Protein AF-A0A6S4T276-F1 (afdb_monomer)

pLDDT: mean 79.28, std 24.18, range [23.73, 98.81]

Secondary structure (DSSP, 8-state):
--HHHHHHHHHHHTT-GGGEEEEEEETTEEEEEES-GGG--HHHHTTSTT---EEEETTEEEEE--TTHHHHHHHHHHHHH---B--HHHHHHHHHHTS-HHHHHHHHHHHHHTTTHHHHHHHHHHHHHHHHHHHHTSS-TTSHHHHHHHHHHHHHHHTHHHHHHHHHHHHTTS-HHHHHHHHHHTT-TTSB-GGGGGG---EEESSS-EEE-B--TT--HHHHHHHHHHHHHHHHHTTTS-HHHHHHHHHHHHHHHHHHHIIIIIHHHHHHHHHHHHHHHHHHHHHHHHHHTT-GGGGSS------PPPPPPPP------------------------------------------------------------------------------------------------------------------------SHHHHHHHHTTTS-GGGGS----HHHHHHHHHHHHHHHHHHHHT-TTS-SSS---SSEEEEEEEEEEEETTEEEEEEEEETT-SSS-S-EEEEEEESSSSSEEEPP--B-S-SGGGTT-EEEEEEEE-TTS-EEEEEEEEEE-TTS-EEEEEEEEEE-SSSSEEEEEEEEPPPTTEEEEEEEEEEEE-SSSEEEEEEEEETTS-EEEEEEEEEETTEEEEEEEEEETTSTT--S--SEEEEEEEEEETTEEEEEEEEESPPPBTTBS-SSB--EEEEEEE-SS-EEE---EES--SSS-EEEEEEE-TT--EEEEEES--SSSSGGG-THHHHTEE--BPPPEEEEEETTEEEEEE-GGGGGGB-S-EEEEEEGGG----B-SEEEEEEEEESSEEEEETTTEEEEEETEEEEEEEE-TTT--EEEEEEEE-S--EEEEEETTEEEEEEGGGTEEEEEE----SS-BEEEEESSTT-EEEEEEEEBP-----

Mean predicted aligned error: 20.27 Å

Organism: Aeromonas caviae (NCBI:txid648)

Foldseek 3Di:
DDLLVLLVVQQVQQVHLQQFAAWDDDQFKIKTQGNDNVSHNQVVLCVGPQWPGWDDDLRIIITTNHGLSRVSNVVSNCVVSVHDHDDPVVSNVVSPVPDDPVRNVVVLVCQLCVVLVVQLVVLQVLCVVLVVCVVVVVDPCPDPVNVVSPCSSQVSLLQVQLSSQLRLLVSLVHHSNLRSVLSCLLNPPQAQEQVCCVVPFAFDDDPNDGFTRHHQGNHNVLSNVLSNVLSVQLVVCVVVDDPVCNVPCSSVVSNVVSSCCSRVPSVVVVVVVVVVVVVVVVVVVVVVVVVVVPDDPPCVVDVPDDDDDDDDDDDDDDDDDDDDDDDDDDDDDDYDDDDDDDDDDDDDYDDDDDDDDDDDDDDDDDDDDDDDDDDDDDDDDDDDDDDDDDDDDDDDDDDDDDDDDDDDDDDDDDDDDDDDDDDDDDDDDDDDDDCPLVVVVVVVVVVPDPVLVPFFDAPVVVVVLLVVLLVVQQVLLVPDLLRWQFFFFDSFEEWAAWAAFEQAPQKTKIKTFGDSNFHDQWFTFIWIWIDNQLGFIAGAPGAGTQRDSQQSGYFAHEHWDLFPVRWIKTWTWRKAADSNGFIAIFTWIWTDPVPRYTHTPGGLDGDDPQFGRPKTYWYWDQPPQWIKIWIKTFGPVQWTFIWIWTGNHPNHIDTLGTADTDPPLPHHRFARIKAQWDWDDAPPWIKIWIKGADDDDDDQPPPERIFTWMWIAHDPPRHGNTHDTDGLAQAHFWDNKDWYADPVRWIKIKTWRDDPPDCQVVPPSSVSRTGTGIDAIWTWHDDPNAIFIDHDPSQVVQFDDKDKDWWAQQVDDWDFQQWKKKKKQWDAWFWKDKLNFWIWTDHQQKIKIWGQDSVPRDIDIHMDTAHRAMWIWTGHSFKIKIQGRNGRHIYIHGHHNDPRITMDTDGPDPPIIMIMIMTGGHRNDHD

Radius of gyration: 39.3 Å; Cα contacts (8 Å, |Δi|>4): 1744; chains: 1; bounding box: 124×94×125 Å

Sequence (927 aa):
MNISAIAQDLVPLLGGKENIVSAAHCATRLRLVLADDSKVNKAAIDKLEGVKGCFSNAGQIQVIFGTGLVNKVYAEFVTLTGTGTASKAELTDMATAKLNVAQRLARTLSNIFVPIIPAIVASGLLMGLLGMVRTYGWVNADSALFVMLDMFSSAAFIILPILIGFTAAREFGGNPYLGATLGGILTHPALTNAWGVAEGFKTMDFFGLDVAMIGYQGTVFPVLLAVWFMSHLEKQLRKRIPDALDLILTPFLTVIITGFVALLFIGPAGRVLGDGISFGLSALYEQAGRLAGGSGVWRDLFPYRHHRHPPQLPRHRGGAAGQPCHRRQLPAAHLGHGQRGPGWGLPRGLLQDPGREDQGHHGAGGHVLPAWHHRGGDLRGQPALHQALPGRSVRRGLRRRLRGGGQGRHDGGGPDRHPGHGHRPAHEPHPLRHRSGDRLWRRFRRLLPAQVQGGVMKESHLLNQVVRSLLAGQLKAAADPHRPRWHLAAPVGLLNDPNGFIEHDGRYHLFYQWNPLGCEHRNKGWGHVTSTDLLHWQHEPVALLPTEAYESHGCYSGSAVSDEQGRLTLIYTGNVKYPDGSRTAYQCLARADGAGGFAKLGPVLDLPAGYSGHVRDPKVWHDGRQWLMVLGARTLDDRGEVLLYRGDTLDAWTLVGPIAGSGRGGLGEFGYMWECPDLFPLGDRHVLISCPQGIAPQGEDYRNLYQCGWLAGDFDGEHFAHGAFHELDRGFEFYAPQTTQDSQGRRLLFGWLGLPEENEMSQPTLEHGWIHQMSCPRELFWQDEWLCQRPVAELGALKGEQTRFEGALDELPALAIDSAWLDLALCGEGRLGFGAVVELVWQPGRLVLRRQNWQSGEWEERSAPWLGGKITVLCDRSSLECFVDGGRQSLSTRYFPGENPVLSARCGGDGSKICLDHWPLATCLVQ

Nearest PDB structures (foldseek):
  6nu7-assembly1_A  TM=9.125E-01  e=1.718E-37  Lactobacillus gasseri 224-1
  3pij-assembly1_A  TM=9.075E-01  e=8.278E-38  Bifidobacterium longum
  6nun-assembly1_A  TM=8.950E-01  e=6.182E-38  Bifidobacterium adolescentis
  2qqw-assembly1_A  TM=8.353E-01  e=1.377E-29  Arabidopsis thaliana
  2qqu-assembly1_A  TM=8.265E-01  e=3.956E-28  Arabidopsis thaliana

Structure (mmCIF, N/CA/C/O backbone):
data_AF-A0A6S4T276-F1
#
_entry.id   AF-A0A6S4T276-F1
#
loop_
_atom_site.group_PDB
_atom_site.id
_atom_site.type_symbol
_atom_site.label_atom_id
_atom_site.label_alt_id
_atom_site.label_comp_id
_atom_site.label_asym_id
_atom_site.label_entity_id
_atom_site.label_seq_id
_atom_site.pdbx_PDB_ins_code
_atom_site.Cartn_x
_atom_site.Cartn_y
_atom_site.Cartn_z
_atom_site.occupancy
_atom_site.B_iso_or_equiv
_atom_site.auth_seq_id
_atom_site.auth_comp_id
_atom_site.auth_asym_id
_atom_site.auth_atom_id
_atom_site.pdbx_PDB_model_num
ATOM 1 N N . MET A 1 1 ? 12.044 31.330 -7.215 1.00 63.31 1 MET A N 1
ATOM 2 C CA . MET A 1 1 ? 13.347 30.642 -7.161 1.00 63.31 1 MET A CA 1
ATOM 3 C C . MET A 1 1 ? 14.364 31.195 -8.145 1.00 63.31 1 MET A C 1
ATOM 5 O O . MET A 1 1 ? 14.347 30.845 -9.321 1.00 63.31 1 MET A O 1
ATOM 9 N N . ASN A 1 2 ? 15.267 32.047 -7.657 1.00 83.94 2 ASN A N 1
ATOM 10 C CA . ASN A 1 2 ? 16.440 32.515 -8.401 1.00 83.94 2 ASN A CA 1
ATOM 11 C C . ASN A 1 2 ? 17.673 31.700 -7.965 1.00 83.94 2 ASN A C 1
ATOM 13 O O . ASN A 1 2 ? 18.136 31.836 -6.836 1.00 83.94 2 ASN A O 1
ATOM 17 N N . ILE A 1 3 ? 18.196 30.846 -8.852 1.00 87.50 3 ILE A N 1
ATOM 18 C CA . ILE A 1 3 ? 19.293 29.916 -8.522 1.00 87.50 3 ILE A CA 1
ATOM 19 C C . ILE A 1 3 ? 20.587 30.659 -8.160 1.00 87.50 3 ILE A C 1
ATOM 21 O O . ILE A 1 3 ? 21.274 30.260 -7.221 1.00 87.50 3 ILE A O 1
ATOM 25 N N . SER A 1 4 ? 20.907 31.741 -8.878 1.00 84.38 4 SER A N 1
ATOM 26 C CA . SER A 1 4 ? 22.142 32.492 -8.640 1.00 84.38 4 SER A CA 1
ATOM 27 C C . SER A 1 4 ? 22.080 33.236 -7.306 1.00 84.38 4 SER A C 1
ATOM 29 O O . SER A 1 4 ? 23.053 33.214 -6.562 1.00 84.38 4 SER A O 1
ATOM 31 N N . ALA A 1 5 ? 20.914 33.788 -6.938 1.00 85.75 5 ALA A N 1
ATOM 32 C CA . ALA A 1 5 ? 20.701 34.374 -5.610 1.00 85.75 5 ALA A CA 1
ATOM 33 C C . ALA A 1 5 ? 20.919 33.338 -4.492 1.00 85.75 5 ALA A C 1
ATOM 35 O O . ALA A 1 5 ? 21.744 33.562 -3.616 1.00 85.75 5 ALA A O 1
ATOM 36 N N . ILE A 1 6 ? 20.301 32.152 -4.586 1.00 88.69 6 ILE A N 1
ATOM 37 C CA . ILE A 1 6 ? 20.483 31.065 -3.601 1.00 88.69 6 ILE A CA 1
ATOM 38 C C . ILE A 1 6 ? 21.962 30.679 -3.444 1.00 88.69 6 ILE A C 1
ATOM 40 O O . ILE A 1 6 ? 22.428 30.436 -2.330 1.00 88.69 6 ILE A O 1
ATOM 44 N N . ALA A 1 7 ? 22.718 30.621 -4.544 1.00 86.62 7 ALA A N 1
ATOM 45 C CA . ALA A 1 7 ? 24.143 30.309 -4.502 1.00 86.62 7 ALA A CA 1
ATOM 46 C C . ALA A 1 7 ? 24.995 31.466 -3.935 1.00 86.62 7 ALA A C 1
ATOM 48 O O . ALA A 1 7 ? 25.989 31.202 -3.257 1.00 86.62 7 ALA A O 1
ATOM 49 N N . GLN A 1 8 ? 24.600 32.723 -4.167 1.00 88.69 8 GLN A N 1
ATOM 50 C CA . GLN A 1 8 ? 25.234 33.919 -3.600 1.00 88.69 8 GLN A CA 1
ATOM 51 C C . GLN A 1 8 ? 24.972 34.035 -2.090 1.00 88.69 8 GLN A C 1
ATOM 53 O O . GLN A 1 8 ? 25.924 34.211 -1.334 1.00 88.69 8 GLN A O 1
ATOM 58 N N . ASP A 1 9 ? 23.729 33.843 -1.641 1.00 91.00 9 ASP A N 1
ATOM 59 C CA . ASP A 1 9 ? 23.319 33.906 -0.229 1.00 91.00 9 ASP A CA 1
ATOM 60 C C . ASP A 1 9 ? 23.938 32.778 0.616 1.00 91.00 9 ASP A C 1
ATOM 62 O O . ASP A 1 9 ? 24.236 32.953 1.800 1.00 91.00 9 ASP A O 1
ATOM 66 N N . LEU A 1 10 ? 24.181 31.610 0.011 1.00 91.94 10 LEU A N 1
ATOM 67 C CA . LEU A 1 10 ? 24.767 30.459 0.696 1.00 91.94 10 LEU A CA 1
ATOM 68 C C . LEU A 1 10 ? 26.241 30.670 1.091 1.00 91.94 10 LEU A C 1
ATOM 70 O O . LEU A 1 10 ? 26.664 30.178 2.136 1.00 91.94 10 LEU A O 1
ATOM 74 N N . VAL A 1 11 ? 27.039 31.386 0.289 1.00 90.56 11 VAL A N 1
ATOM 75 C CA . VAL A 1 11 ? 28.492 31.527 0.526 1.00 90.56 11 VAL A CA 1
ATOM 76 C C . VAL A 1 11 ? 28.821 32.308 1.817 1.00 90.56 11 VAL A C 1
ATOM 78 O O . VAL A 1 11 ? 29.637 31.811 2.600 1.00 90.56 11 VAL A O 1
ATOM 81 N N . PRO A 1 12 ? 28.184 33.457 2.131 1.00 90.62 12 PRO A N 1
ATOM 82 C CA . PRO A 1 12 ? 28.327 34.120 3.429 1.00 90.62 12 PRO A CA 1
ATOM 83 C C . PRO A 1 12 ? 27.929 33.229 4.613 1.00 90.62 12 PRO A C 1
ATOM 85 O O . PRO A 1 12 ? 28.637 33.194 5.617 1.00 90.62 12 PRO A O 1
ATOM 88 N N . LEU A 1 13 ? 26.840 32.459 4.493 1.00 91.94 13 LEU A N 1
ATOM 89 C CA . LEU A 1 13 ? 26.338 31.598 5.576 1.00 91.94 13 LEU A CA 1
ATOM 90 C C . LEU A 1 13 ? 27.215 30.363 5.848 1.00 91.94 13 LEU A C 1
ATOM 92 O O . LEU A 1 13 ? 27.107 29.754 6.914 1.00 91.94 13 LEU A O 1
ATOM 96 N N . LEU A 1 14 ? 28.103 30.016 4.913 1.00 91.19 14 LEU A N 1
ATOM 97 C CA . LEU A 1 14 ? 29.167 29.023 5.083 1.00 91.19 14 LEU A CA 1
ATOM 98 C C . LEU A 1 14 ? 30.464 29.618 5.661 1.00 91.19 14 LEU A C 1
ATOM 100 O O . LEU A 1 14 ? 31.440 28.886 5.827 1.00 91.19 14 LEU A O 1
ATOM 104 N N . GLY A 1 15 ? 30.495 30.917 5.972 1.00 86.75 15 GLY A N 1
ATOM 105 C CA . GLY A 1 15 ? 31.664 31.593 6.534 1.00 86.75 15 GLY A CA 1
ATOM 106 C C . GLY A 1 15 ? 32.650 32.144 5.502 1.00 86.75 15 GLY A C 1
ATOM 107 O O . GLY A 1 15 ? 33.823 32.286 5.841 1.00 86.75 15 GLY A O 1
ATOM 108 N N . GLY A 1 16 ? 32.195 32.427 4.275 1.00 87.88 16 GLY A N 1
ATOM 109 C CA . GLY A 1 16 ? 32.997 33.040 3.211 1.00 87.88 16 GLY A CA 1
ATOM 110 C C . GLY A 1 16 ? 33.548 32.048 2.181 1.00 87.88 16 GLY A C 1
ATOM 111 O O . GLY A 1 16 ? 33.575 30.834 2.391 1.00 87.88 16 GLY A O 1
ATOM 112 N N . LYS A 1 17 ? 34.001 32.574 1.036 1.00 87.25 17 LYS A N 1
ATOM 113 C CA . LYS A 1 17 ? 34.535 31.793 -0.098 1.00 87.25 17 LYS A CA 1
ATOM 114 C C . LYS A 1 17 ? 35.817 31.054 0.293 1.00 87.25 17 LYS A C 1
ATOM 116 O O . LYS A 1 17 ? 35.993 29.881 -0.015 1.00 87.25 17 LYS A O 1
ATOM 121 N N . GLU A 1 18 ? 36.661 31.741 1.048 1.00 83.62 18 GLU A N 1
ATOM 122 C CA . GLU A 1 18 ? 37.891 31.279 1.681 1.00 83.62 18 GLU A CA 1
ATOM 123 C C . GLU A 1 18 ? 37.689 30.165 2.723 1.00 83.62 18 GLU A C 1
ATOM 125 O O . GLU A 1 18 ? 38.647 29.473 3.064 1.00 83.62 18 GLU A O 1
ATOM 130 N N . ASN A 1 19 ? 36.459 29.948 3.209 1.00 89.00 19 ASN A N 1
ATOM 131 C CA . ASN A 1 19 ? 36.148 28.837 4.108 1.00 89.00 19 ASN A CA 1
ATOM 132 C C . ASN A 1 19 ? 35.740 27.551 3.367 1.00 89.00 19 ASN A C 1
ATOM 134 O O . ASN A 1 19 ? 35.561 26.520 4.009 1.00 89.00 19 ASN A O 1
ATOM 138 N N . ILE A 1 20 ? 35.585 27.570 2.040 1.00 89.06 20 ILE A N 1
ATOM 139 C CA . ILE A 1 20 ? 35.085 26.431 1.258 1.00 89.06 20 ILE A CA 1
ATOM 140 C C . ILE A 1 20 ? 36.275 25.722 0.599 1.00 89.06 20 ILE A C 1
ATOM 142 O O . ILE A 1 20 ? 36.871 26.232 -0.343 1.00 89.06 20 ILE A O 1
ATOM 146 N N . VAL A 1 21 ? 36.630 24.530 1.091 1.00 82.69 21 VAL A N 1
ATOM 147 C CA . VAL A 1 21 ? 37.813 23.777 0.627 1.00 82.69 21 VAL A CA 1
ATOM 148 C C . VAL A 1 21 ? 37.491 22.939 -0.609 1.00 82.69 21 VAL A C 1
ATOM 150 O O . VAL A 1 21 ? 38.274 22.908 -1.556 1.00 82.69 21 VAL A O 1
ATOM 153 N N . SER A 1 22 ? 36.343 22.259 -0.628 1.00 82.88 22 SER A N 1
ATOM 154 C CA . SER A 1 22 ? 35.880 21.517 -1.806 1.00 82.88 22 SER A CA 1
ATOM 155 C C . SER A 1 22 ? 34.375 21.254 -1.773 1.00 82.88 22 SER A C 1
ATOM 157 O O . SER A 1 22 ? 33.749 21.201 -0.710 1.00 82.88 22 SER A O 1
ATOM 159 N N . ALA A 1 23 ? 33.787 21.102 -2.963 1.00 85.81 23 ALA A N 1
ATOM 160 C CA . ALA A 1 23 ? 32.353 20.919 -3.146 1.00 85.81 23 ALA A CA 1
ATOM 161 C C . ALA A 1 23 ? 32.047 19.859 -4.214 1.00 85.81 23 ALA A C 1
ATOM 163 O O . ALA A 1 23 ? 32.616 19.876 -5.306 1.00 85.81 23 ALA A O 1
ATOM 164 N N . ALA A 1 24 ? 31.067 19.000 -3.939 1.00 84.94 24 ALA A N 1
ATOM 165 C CA . ALA A 1 24 ? 30.387 18.185 -4.948 1.00 84.94 24 ALA A CA 1
ATOM 166 C C . ALA A 1 24 ? 28.904 18.052 -4.609 1.00 84.94 24 ALA A C 1
ATOM 168 O O . ALA A 1 24 ? 28.461 18.436 -3.529 1.00 84.94 24 ALA A O 1
ATOM 169 N N . HIS A 1 25 ? 28.128 17.448 -5.500 1.00 82.56 25 HIS A N 1
ATOM 170 C CA . HIS A 1 25 ? 26.738 17.109 -5.232 1.00 82.56 25 HIS A CA 1
ATOM 171 C C . HIS A 1 25 ? 26.484 15.608 -5.399 1.00 82.56 25 HIS A C 1
ATOM 173 O O . HIS A 1 25 ? 27.234 14.864 -6.029 1.00 82.56 25 HIS A O 1
ATOM 179 N N . CYS A 1 26 ? 25.394 15.152 -4.797 1.00 81.62 26 CYS A N 1
ATOM 180 C CA . CYS A 1 26 ? 24.694 13.935 -5.191 1.00 81.62 26 CYS A CA 1
ATOM 181 C C . CYS A 1 26 ? 23.237 14.297 -5.497 1.00 81.62 26 CYS A C 1
ATOM 183 O O . CYS A 1 26 ? 22.829 15.415 -5.197 1.00 81.62 26 CYS A O 1
ATOM 185 N N . ALA A 1 27 ? 22.452 13.348 -6.016 1.00 66.44 27 ALA A N 1
ATOM 186 C CA . ALA A 1 27 ? 21.114 13.566 -6.581 1.00 66.44 27 ALA A CA 1
ATOM 187 C C . ALA A 1 27 ? 20.147 14.482 -5.796 1.00 66.44 27 ALA A C 1
ATOM 189 O O . ALA A 1 27 ? 19.246 15.029 -6.412 1.00 66.44 27 ALA A O 1
ATOM 190 N N . THR A 1 28 ? 20.301 14.662 -4.477 1.00 81.12 28 THR A N 1
ATOM 191 C CA . THR A 1 28 ? 19.469 15.560 -3.650 1.00 81.12 28 THR A CA 1
ATOM 192 C C . THR A 1 28 ? 20.227 16.551 -2.755 1.00 81.12 28 THR A C 1
ATOM 194 O O . THR A 1 28 ? 19.581 17.342 -2.064 1.00 81.12 28 THR A O 1
ATOM 197 N N . ARG A 1 29 ? 21.569 16.507 -2.693 1.00 91.12 29 ARG A N 1
ATOM 198 C CA . ARG A 1 29 ? 22.356 17.250 -1.681 1.00 91.12 29 ARG A CA 1
ATOM 199 C C . ARG A 1 29 ? 23.673 17.799 -2.212 1.00 91.12 29 ARG A C 1
ATOM 201 O O . ARG A 1 29 ? 24.451 17.047 -2.804 1.00 91.12 29 ARG A O 1
ATOM 208 N N . LEU A 1 30 ? 23.932 19.067 -1.909 1.00 89.81 30 LEU A N 1
ATOM 209 C CA . LEU A 1 30 ? 25.244 19.696 -1.992 1.00 89.81 30 LEU A CA 1
ATOM 210 C C . LEU A 1 30 ? 26.077 19.211 -0.797 1.00 89.81 30 LEU A C 1
ATOM 212 O O . LEU A 1 30 ? 25.574 19.141 0.325 1.00 89.81 30 LEU A O 1
ATOM 216 N N . ARG A 1 31 ? 27.330 18.829 -1.040 1.00 90.19 31 ARG A N 1
ATOM 217 C CA . ARG A 1 31 ? 28.274 18.301 -0.049 1.00 90.19 31 ARG A CA 1
ATOM 218 C C . ARG A 1 31 ? 29.521 19.164 -0.049 1.00 90.19 31 ARG A C 1
ATOM 220 O O . ARG A 1 31 ? 30.139 19.345 -1.097 1.00 90.19 31 ARG A O 1
ATOM 227 N N . LEU A 1 32 ? 29.886 19.656 1.124 1.00 89.50 32 LEU A N 1
ATOM 228 C CA . LEU A 1 32 ? 30.936 20.645 1.304 1.00 89.50 32 LEU A CA 1
ATOM 229 C C . LEU A 1 32 ? 31.926 20.148 2.355 1.00 89.50 32 LEU A C 1
ATOM 231 O O . LEU A 1 32 ? 31.526 19.760 3.455 1.00 89.50 32 LEU A O 1
ATOM 235 N N . VAL A 1 33 ? 33.215 20.198 2.027 1.00 85.94 33 VAL A N 1
ATOM 236 C CA . VAL A 1 33 ? 34.280 20.223 3.032 1.00 85.94 33 VAL A CA 1
ATOM 237 C C . VAL A 1 33 ? 34.690 21.680 3.180 1.00 85.94 33 VAL A C 1
ATOM 239 O O . VAL A 1 33 ? 35.076 22.330 2.208 1.00 85.94 33 VAL A O 1
ATOM 242 N N . LEU A 1 34 ? 34.566 22.200 4.395 1.00 87.25 34 LEU A N 1
ATOM 243 C CA . LEU A 1 34 ? 34.964 23.561 4.744 1.00 87.25 34 LEU A CA 1
ATOM 244 C C . LEU A 1 34 ? 36.335 23.550 5.428 1.00 87.25 34 LEU A C 1
ATOM 246 O O . LEU A 1 34 ? 36.811 22.487 5.833 1.00 87.25 34 LEU A O 1
ATOM 250 N N . ALA A 1 35 ? 36.973 24.707 5.586 1.00 83.38 35 ALA A N 1
ATOM 251 C CA . ALA A 1 35 ? 38.181 24.838 6.397 1.00 83.38 35 ALA A CA 1
ATOM 252 C C . ALA A 1 35 ? 37.803 24.783 7.886 1.00 83.38 35 ALA A C 1
ATOM 254 O O . ALA A 1 35 ? 38.295 23.923 8.619 1.00 83.38 35 ALA A O 1
ATOM 255 N N . ASP A 1 36 ? 36.830 25.601 8.285 1.00 82.69 36 ASP A N 1
ATOM 256 C CA . ASP A 1 36 ? 36.315 25.741 9.645 1.00 82.69 36 ASP A CA 1
ATOM 257 C C . ASP A 1 36 ? 34.781 25.584 9.679 1.00 82.69 36 ASP A C 1
ATOM 259 O O . ASP A 1 36 ? 34.027 26.451 9.233 1.00 82.69 36 ASP A O 1
ATOM 263 N N . ASP A 1 37 ? 34.315 24.457 10.224 1.00 83.69 37 ASP A N 1
ATOM 264 C CA . ASP A 1 37 ? 32.895 24.118 10.371 1.00 83.69 37 ASP A CA 1
ATOM 265 C C . ASP A 1 37 ? 32.155 25.007 11.402 1.00 83.69 37 ASP A C 1
ATOM 267 O O . ASP A 1 37 ? 30.922 24.990 11.440 1.00 83.69 37 ASP A O 1
ATOM 271 N N . SER A 1 38 ? 32.866 25.775 12.245 1.00 82.44 38 SER A N 1
ATOM 272 C CA . SER A 1 38 ? 32.252 26.622 13.285 1.00 82.44 38 SER A CA 1
ATOM 273 C C . SER A 1 38 ? 31.614 27.902 12.737 1.00 82.44 38 SER A C 1
ATOM 275 O O . SER A 1 38 ? 30.682 28.432 13.338 1.00 82.44 38 SER A O 1
ATOM 277 N N . LYS A 1 39 ? 32.046 28.353 11.553 1.00 85.88 39 LYS A N 1
ATOM 278 C CA . LYS A 1 39 ? 31.539 29.560 10.873 1.00 85.88 39 LYS A CA 1
ATOM 279 C C . LYS A 1 39 ? 30.197 29.358 10.152 1.00 85.88 39 LYS A C 1
ATOM 281 O O . LYS A 1 39 ? 29.717 30.274 9.492 1.00 85.88 39 LYS A O 1
ATOM 286 N N . VAL A 1 40 ? 29.604 28.164 10.230 1.00 91.81 40 VAL A N 1
ATOM 287 C CA . VAL A 1 40 ? 28.421 27.776 9.444 1.00 91.81 40 VAL A CA 1
ATOM 288 C C . VAL A 1 40 ? 27.122 28.098 10.176 1.00 91.81 40 VAL A C 1
ATOM 290 O O . VAL A 1 40 ? 26.749 27.416 11.135 1.00 91.81 40 VAL A O 1
ATOM 293 N N . ASN A 1 41 ? 26.359 29.062 9.662 1.00 90.06 41 ASN A N 1
ATOM 294 C CA . ASN A 1 41 ? 25.047 29.413 10.204 1.00 90.06 41 ASN A CA 1
ATOM 295 C C . ASN A 1 41 ? 23.939 28.493 9.654 1.00 90.06 41 ASN A C 1
ATOM 297 O O . ASN A 1 41 ? 23.124 28.888 8.819 1.00 90.06 41 ASN A O 1
ATOM 301 N N . LYS A 1 42 ? 23.907 27.244 10.138 1.00 88.62 42 LYS A N 1
ATOM 302 C CA . LYS A 1 42 ? 22.954 26.199 9.702 1.00 88.62 42 LYS A CA 1
ATOM 303 C C . LYS A 1 42 ? 21.495 26.673 9.759 1.00 88.62 42 LYS A C 1
ATOM 305 O O . LYS A 1 42 ? 20.790 26.556 8.767 1.00 88.62 42 LYS A O 1
ATOM 310 N N . ALA A 1 43 ? 21.095 27.320 10.856 1.00 84.69 43 ALA A N 1
ATOM 311 C CA . ALA A 1 43 ? 19.730 27.808 11.073 1.00 84.69 43 ALA A CA 1
ATOM 312 C C . ALA A 1 43 ? 19.308 28.983 10.160 1.00 84.69 43 ALA A C 1
ATOM 314 O O . ALA A 1 43 ? 18.124 29.321 10.109 1.00 84.69 43 ALA A O 1
ATOM 315 N N . ALA A 1 44 ? 20.255 29.617 9.458 1.00 88.00 44 ALA A N 1
ATOM 316 C CA . ALA A 1 44 ? 19.972 30.537 8.358 1.00 88.00 44 ALA A CA 1
ATOM 317 C C . ALA A 1 44 ? 19.956 29.813 7.001 1.00 88.00 44 ALA A C 1
ATOM 319 O O . ALA A 1 44 ? 19.091 30.100 6.179 1.00 88.00 44 ALA A O 1
ATOM 320 N N . ILE A 1 45 ? 20.848 28.835 6.785 1.00 89.94 45 ILE A N 1
ATOM 321 C CA . ILE A 1 45 ? 20.854 27.994 5.573 1.00 89.94 45 ILE A CA 1
ATOM 322 C C . ILE A 1 45 ? 19.523 27.236 5.437 1.00 89.94 45 ILE A C 1
ATOM 324 O O . ILE A 1 45 ? 18.951 27.207 4.353 1.00 89.94 45 ILE A O 1
ATOM 328 N N . ASP A 1 46 ? 18.983 26.710 6.541 1.00 85.75 46 ASP A N 1
ATOM 329 C CA . ASP A 1 46 ? 17.672 26.041 6.608 1.00 85.75 46 ASP A CA 1
ATOM 330 C C . ASP A 1 46 ? 16.478 26.940 6.227 1.00 85.75 46 ASP A C 1
ATOM 332 O O . ASP A 1 46 ? 15.374 26.436 6.035 1.00 85.75 46 ASP A O 1
ATOM 336 N N . LYS A 1 47 ? 16.681 28.261 6.114 1.00 87.56 47 LYS A N 1
ATOM 337 C CA . LYS A 1 47 ? 15.651 29.250 5.748 1.00 87.56 47 LYS A CA 1
ATOM 338 C C . LYS A 1 47 ? 15.795 29.794 4.321 1.00 87.56 47 LYS A C 1
ATOM 340 O O . LYS A 1 47 ? 14.984 30.624 3.918 1.00 87.56 47 LYS A O 1
ATOM 345 N N . LEU A 1 48 ? 16.806 29.363 3.560 1.00 87.81 48 LEU A N 1
ATOM 346 C CA . LEU A 1 48 ? 16.978 29.773 2.161 1.00 87.81 48 LEU A CA 1
ATOM 347 C C . LEU A 1 48 ? 15.920 29.125 1.254 1.00 87.81 48 LEU A C 1
ATOM 349 O O . LEU A 1 48 ? 15.573 27.954 1.422 1.00 87.81 48 LEU A O 1
ATOM 353 N N . GLU A 1 49 ? 15.452 29.865 0.242 1.00 80.62 49 GLU A N 1
ATOM 354 C CA . GLU A 1 49 ? 14.465 29.371 -0.727 1.00 80.62 49 GLU A CA 1
ATOM 355 C C . GLU A 1 49 ? 14.967 28.073 -1.396 1.00 80.62 49 GLU A C 1
ATOM 357 O O . GLU A 1 49 ? 16.002 28.053 -2.058 1.00 80.62 49 GLU A O 1
ATOM 362 N N . GLY A 1 50 ? 14.237 26.967 -1.225 1.00 82.00 50 GLY A N 1
ATOM 363 C CA . GLY A 1 50 ? 14.584 25.671 -1.822 1.00 82.00 50 GLY A CA 1
ATOM 364 C C . GLY A 1 50 ? 15.552 24.792 -1.020 1.00 82.00 50 GLY A C 1
ATOM 365 O O . GLY A 1 50 ? 15.804 23.661 -1.444 1.00 82.00 50 GLY A O 1
ATOM 366 N N . VAL A 1 51 ? 16.053 25.235 0.139 1.00 89.38 51 VAL A N 1
ATOM 367 C CA . VAL A 1 51 ? 16.723 24.334 1.092 1.00 89.38 51 VAL A CA 1
ATOM 368 C C . VAL A 1 51 ? 15.677 23.494 1.834 1.00 89.38 51 VAL A C 1
ATOM 370 O O . VAL A 1 51 ? 14.648 23.992 2.276 1.00 89.38 51 VAL A O 1
ATOM 373 N N . LYS A 1 52 ? 15.946 22.191 1.970 1.00 84.69 52 LYS A N 1
ATOM 374 C CA . LYS A 1 52 ? 15.125 21.205 2.700 1.00 84.69 52 LYS A CA 1
ATOM 375 C C . LYS A 1 52 ? 15.852 20.609 3.920 1.00 84.69 52 LYS A C 1
ATOM 377 O O . LYS A 1 52 ? 15.539 19.497 4.338 1.00 84.69 52 LYS A O 1
ATOM 382 N N . GLY A 1 53 ? 16.869 21.304 4.432 1.00 85.56 53 GLY A N 1
ATOM 383 C CA . GLY A 1 53 ? 17.645 20.935 5.622 1.00 85.56 53 GLY A CA 1
ATOM 384 C C . GLY A 1 53 ? 19.169 20.962 5.421 1.00 85.56 53 GLY A C 1
ATOM 385 O O . GLY A 1 53 ? 19.676 20.607 4.354 1.00 85.56 53 GLY A O 1
ATOM 386 N N . CYS A 1 54 ? 19.909 21.336 6.465 1.00 88.44 54 CYS A N 1
ATOM 387 C CA . CYS A 1 54 ? 21.362 21.481 6.492 1.00 88.44 54 CYS A CA 1
ATOM 388 C C . CYS A 1 54 ? 21.970 20.820 7.743 1.00 88.44 54 CYS A C 1
ATOM 390 O O . CYS A 1 54 ? 21.745 21.244 8.874 1.00 88.44 54 CYS A O 1
ATOM 392 N N . PHE A 1 55 ? 22.820 19.805 7.559 1.00 84.88 55 PHE A N 1
ATOM 393 C CA . PHE A 1 55 ? 23.428 19.060 8.670 1.00 84.88 55 PHE A CA 1
ATOM 394 C C . PHE A 1 55 ? 24.921 18.778 8.446 1.00 84.88 55 PHE A C 1
ATOM 396 O O . PHE A 1 55 ? 25.411 18.794 7.318 1.00 84.88 55 PHE A O 1
ATOM 403 N N . SER A 1 56 ? 25.657 18.504 9.528 1.00 81.38 56 SER A N 1
ATOM 404 C CA . SER A 1 56 ? 27.043 18.010 9.457 1.00 81.38 56 SER A CA 1
ATOM 405 C C . SER A 1 56 ? 27.064 16.497 9.659 1.00 81.38 56 SER A C 1
ATOM 407 O O . SER A 1 56 ? 26.351 15.979 10.517 1.00 81.38 56 SER A O 1
ATOM 409 N N . ASN A 1 57 ? 27.873 15.780 8.881 1.00 74.19 57 ASN A N 1
ATOM 410 C CA . ASN A 1 57 ? 28.100 14.347 9.047 1.00 74.19 57 ASN A CA 1
ATOM 411 C C . ASN A 1 57 ? 29.542 13.993 8.655 1.00 74.19 57 ASN A C 1
ATOM 413 O O . ASN A 1 57 ? 29.980 14.309 7.550 1.00 74.19 57 ASN A O 1
ATOM 417 N N . ALA A 1 58 ? 30.267 13.332 9.563 1.00 67.69 58 ALA A N 1
ATOM 418 C CA . ALA A 1 58 ? 31.617 12.795 9.358 1.00 67.69 58 ALA A CA 1
ATOM 419 C C . ALA A 1 58 ? 32.660 13.786 8.784 1.00 67.69 58 ALA A C 1
ATOM 421 O O . ALA A 1 58 ? 33.566 13.365 8.068 1.00 67.69 58 ALA A O 1
ATOM 422 N N . GLY A 1 59 ? 32.549 15.083 9.099 1.00 69.69 59 GLY A N 1
ATOM 423 C CA . GLY A 1 59 ? 33.449 16.131 8.589 1.00 69.69 59 GLY A CA 1
ATOM 424 C C . GLY A 1 59 ? 33.037 16.742 7.241 1.00 69.69 59 GLY A C 1
ATOM 425 O O . GLY A 1 59 ? 33.872 17.341 6.568 1.00 69.69 59 GLY A O 1
ATOM 426 N N . GLN A 1 60 ? 31.774 16.573 6.831 1.00 81.81 60 GLN A N 1
ATOM 427 C CA . GLN A 1 60 ? 31.160 17.247 5.681 1.00 81.81 60 GLN A CA 1
ATOM 428 C C . GLN A 1 60 ? 29.886 17.983 6.112 1.00 81.81 60 GLN A C 1
ATOM 430 O O . GLN A 1 60 ? 29.047 17.405 6.809 1.00 81.81 60 GLN A O 1
ATOM 435 N N . ILE A 1 61 ? 29.685 19.206 5.621 1.00 90.00 61 ILE A N 1
ATOM 436 C CA . ILE A 1 61 ? 28.377 19.876 5.632 1.00 90.00 61 ILE A CA 1
ATOM 437 C C . ILE A 1 61 ? 27.567 19.371 4.431 1.00 90.00 61 ILE A C 1
ATOM 439 O O . ILE A 1 61 ? 28.083 19.273 3.316 1.00 90.00 61 ILE A O 1
ATOM 443 N N . GLN A 1 62 ? 26.298 19.027 4.650 1.00 90.81 62 GLN A N 1
ATOM 444 C CA . GLN A 1 62 ? 25.365 18.596 3.610 1.00 90.81 62 GLN A CA 1
ATOM 445 C C . GLN A 1 62 ? 24.127 19.492 3.619 1.00 90.81 62 GLN A C 1
ATOM 447 O O . GLN A 1 62 ? 23.377 19.493 4.594 1.00 90.81 62 GLN A O 1
ATOM 452 N N . VAL A 1 63 ? 23.903 20.206 2.514 1.00 92.56 63 VAL A N 1
ATOM 453 C CA . VAL A 1 63 ? 22.714 21.043 2.289 1.00 92.56 63 VAL A CA 1
ATOM 454 C C . VAL A 1 63 ? 21.796 20.320 1.308 1.00 92.56 63 VAL A C 1
ATOM 456 O O . VAL A 1 63 ? 22.211 19.947 0.206 1.00 92.56 63 VAL A O 1
ATOM 459 N N . ILE A 1 64 ? 20.558 20.060 1.718 1.00 92.38 64 ILE A N 1
ATOM 460 C CA . ILE A 1 64 ? 19.558 19.349 0.920 1.00 92.38 64 ILE A CA 1
ATOM 461 C C . ILE A 1 64 ? 18.826 20.366 0.042 1.00 92.38 64 ILE A C 1
ATOM 463 O O . ILE A 1 64 ? 18.168 21.255 0.563 1.00 92.38 64 ILE A O 1
ATOM 467 N N . PHE A 1 65 ? 18.886 20.193 -1.278 1.00 86.19 65 PHE A N 1
ATOM 468 C CA . PHE A 1 65 ? 18.102 20.980 -2.247 1.00 86.19 65 PHE A CA 1
ATOM 469 C C . PHE A 1 65 ? 17.049 20.128 -2.979 1.00 86.19 65 PHE A C 1
ATOM 471 O O . PHE A 1 65 ? 16.177 20.646 -3.668 1.00 86.19 65 PHE A O 1
ATOM 478 N N . GLY A 1 66 ? 17.104 18.799 -2.841 1.00 72.44 66 GLY A N 1
ATOM 479 C CA . GLY A 1 66 ? 16.245 17.886 -3.595 1.00 72.44 66 GLY A CA 1
ATOM 480 C C . GLY A 1 66 ? 16.726 17.647 -5.032 1.00 72.44 66 GLY A C 1
ATOM 481 O O . GLY A 1 66 ? 17.785 18.120 -5.450 1.00 72.44 66 GLY A O 1
ATOM 482 N N . THR A 1 67 ? 15.972 16.828 -5.767 1.00 73.81 67 THR A N 1
ATOM 483 C CA . THR A 1 67 ? 16.323 16.382 -7.123 1.00 73.81 67 THR A CA 1
ATOM 484 C C . THR A 1 67 ? 16.275 17.513 -8.142 1.00 73.81 67 THR A C 1
ATOM 486 O O . THR A 1 67 ? 15.347 18.315 -8.145 1.00 73.81 67 THR A O 1
ATOM 489 N N . GLY A 1 68 ? 17.278 17.572 -9.022 1.00 77.69 68 GLY A N 1
ATOM 490 C CA . GLY A 1 68 ? 17.391 18.577 -10.085 1.00 77.69 68 GLY A CA 1
ATOM 491 C C . GLY A 1 68 ? 17.892 19.941 -9.598 1.00 77.69 68 GLY A C 1
ATOM 492 O O . GLY A 1 68 ? 18.884 20.443 -10.129 1.00 77.69 68 GLY A O 1
ATOM 493 N N . LEU A 1 69 ? 17.272 20.518 -8.558 1.00 84.06 69 LEU A N 1
ATOM 494 C CA . LEU A 1 69 ? 17.656 21.830 -8.013 1.00 84.06 69 LEU A CA 1
ATOM 495 C C . LEU A 1 69 ? 19.126 21.861 -7.567 1.00 84.06 69 LEU A C 1
ATOM 497 O O . LEU A 1 69 ? 19.851 22.795 -7.903 1.00 84.06 69 LEU A O 1
ATOM 501 N N . VAL A 1 70 ? 19.586 20.801 -6.894 1.00 88.50 70 VAL A N 1
ATOM 502 C CA . VAL A 1 70 ? 20.975 20.678 -6.426 1.00 88.50 70 VAL A CA 1
ATOM 503 C C . VAL A 1 70 ? 22.012 20.816 -7.548 1.00 88.50 70 VAL A C 1
ATOM 505 O O . VAL A 1 70 ? 23.062 21.411 -7.326 1.00 88.50 70 VAL A O 1
ATOM 508 N N . ASN A 1 71 ? 21.721 20.327 -8.758 1.00 83.38 71 ASN A N 1
ATOM 509 C CA . ASN A 1 71 ? 22.647 20.401 -9.892 1.00 83.38 71 ASN A CA 1
ATOM 510 C C . ASN A 1 71 ? 22.798 21.855 -10.370 1.00 83.38 71 ASN A C 1
ATOM 512 O O . ASN A 1 71 ? 23.903 22.297 -10.678 1.00 83.38 71 ASN A O 1
ATOM 516 N N . LYS A 1 72 ? 21.682 22.599 -10.397 1.00 87.50 72 LYS A N 1
ATOM 517 C CA . LYS A 1 72 ? 21.633 24.011 -10.802 1.00 87.50 72 LYS A CA 1
ATOM 518 C C . LYS A 1 72 ? 22.347 24.893 -9.773 1.00 87.50 72 LYS A C 1
ATOM 520 O O . LYS A 1 72 ? 23.215 25.674 -10.145 1.00 87.50 72 LYS A O 1
ATOM 525 N N . VAL A 1 73 ? 22.050 24.699 -8.483 1.00 89.88 73 VAL A N 1
ATOM 526 C CA . VAL A 1 73 ? 22.733 25.411 -7.387 1.00 89.88 73 VAL A CA 1
ATOM 527 C C . VAL A 1 73 ? 24.228 25.081 -7.366 1.00 89.88 73 VAL A C 1
ATOM 529 O O . VAL A 1 73 ? 25.031 25.985 -7.186 1.00 89.88 73 VAL A O 1
ATOM 532 N N . TYR A 1 74 ? 24.631 23.826 -7.607 1.00 89.94 74 TYR A N 1
ATOM 533 C CA . TYR A 1 74 ? 26.049 23.452 -7.661 1.00 89.94 74 TYR A CA 1
ATOM 534 C C . TYR A 1 74 ? 26.820 24.159 -8.782 1.00 89.94 74 TYR A C 1
ATOM 536 O O . TYR A 1 74 ? 27.947 24.582 -8.545 1.00 89.94 74 TYR A O 1
ATOM 544 N N . ALA A 1 75 ? 26.232 24.300 -9.974 1.00 86.06 75 ALA A N 1
ATOM 545 C CA . ALA A 1 75 ? 26.880 24.978 -11.097 1.00 86.06 75 ALA A CA 1
ATOM 546 C C . ALA A 1 75 ? 27.154 26.462 -10.788 1.00 86.06 75 ALA A C 1
ATOM 548 O O . ALA A 1 75 ? 28.292 26.911 -10.910 1.00 86.06 75 ALA A O 1
ATOM 549 N N . GLU A 1 76 ? 26.144 27.192 -10.302 1.00 87.25 76 GLU A N 1
ATOM 550 C CA . GLU A 1 76 ? 26.302 28.581 -9.844 1.00 87.25 76 GLU A CA 1
ATOM 551 C C . GLU A 1 76 ? 27.307 28.680 -8.686 1.00 87.25 76 GLU A C 1
ATOM 553 O O . GLU A 1 76 ? 28.220 29.504 -8.712 1.00 87.25 76 GLU A O 1
ATOM 558 N N . PHE A 1 77 ? 27.187 27.799 -7.688 1.00 90.50 77 PHE A N 1
ATOM 559 C CA . PHE A 1 77 ? 28.040 27.790 -6.502 1.00 90.50 77 PHE A CA 1
ATOM 560 C C . PHE A 1 77 ? 29.513 27.556 -6.851 1.00 90.50 77 PHE A C 1
ATOM 562 O O . PHE A 1 77 ? 30.355 28.306 -6.374 1.00 90.50 77 PHE A O 1
ATOM 569 N N . VAL A 1 78 ? 29.834 26.594 -7.726 1.00 85.94 78 VAL A N 1
ATOM 570 C CA . VAL A 1 78 ? 31.207 26.364 -8.216 1.00 85.94 78 VAL A CA 1
ATOM 571 C C . VAL A 1 78 ? 31.735 27.569 -8.996 1.00 85.94 78 VAL A C 1
ATOM 573 O O . VAL A 1 78 ? 32.887 27.953 -8.797 1.00 85.94 78 VAL A O 1
ATOM 576 N N . THR A 1 79 ? 30.915 28.206 -9.838 1.00 84.94 79 THR A N 1
ATOM 577 C CA . THR A 1 79 ? 31.317 29.420 -10.571 1.00 84.94 79 THR A CA 1
ATOM 578 C C . THR A 1 79 ? 31.612 30.588 -9.615 1.00 84.94 79 THR A C 1
ATOM 580 O O . THR A 1 79 ? 32.605 31.294 -9.793 1.00 84.94 79 THR A O 1
ATOM 583 N N . LEU A 1 80 ? 30.817 30.760 -8.553 1.00 84.44 80 LEU A N 1
ATOM 584 C CA . LEU A 1 80 ? 31.021 31.793 -7.529 1.00 84.44 80 LEU A CA 1
ATOM 585 C C . LEU A 1 80 ? 32.235 31.499 -6.630 1.00 84.44 80 LEU A C 1
ATOM 587 O O . LEU A 1 80 ? 33.056 32.387 -6.374 1.00 84.44 80 LEU A O 1
ATOM 591 N N . THR A 1 81 ? 32.394 30.264 -6.147 1.00 82.44 81 THR A N 1
ATOM 592 C CA . THR A 1 81 ? 33.468 29.883 -5.209 1.00 82.44 81 THR A CA 1
ATOM 593 C C . THR A 1 81 ? 34.794 29.581 -5.897 1.00 82.44 81 THR A C 1
ATOM 595 O O . THR A 1 81 ? 35.837 29.693 -5.260 1.00 82.44 81 THR A O 1
ATOM 598 N N . GLY A 1 82 ? 34.797 29.232 -7.185 1.00 73.62 82 GLY A N 1
ATOM 599 C CA . GLY A 1 82 ? 35.991 28.784 -7.908 1.00 73.62 82 GLY A CA 1
ATOM 600 C C . GLY A 1 82 ? 36.580 27.467 -7.384 1.00 73.62 82 GLY A C 1
ATOM 601 O O . GLY A 1 82 ? 37.746 27.180 -7.646 1.00 73.62 82 GLY A O 1
ATOM 602 N N . THR A 1 83 ? 35.819 26.680 -6.613 1.00 68.50 83 THR A N 1
ATOM 603 C CA . THR A 1 83 ? 36.311 25.424 -6.028 1.00 68.50 83 THR A CA 1
ATOM 604 C C . THR A 1 83 ? 36.209 24.267 -7.021 1.00 68.50 83 THR A C 1
ATOM 606 O O . THR A 1 83 ? 35.176 24.047 -7.646 1.00 68.50 83 THR A O 1
ATOM 609 N N . GLY A 1 84 ? 37.299 23.509 -7.168 1.00 57.69 84 GLY A N 1
ATOM 610 C CA . GLY A 1 84 ? 37.382 22.406 -8.127 1.00 57.69 84 GLY A CA 1
ATOM 611 C C . GLY A 1 84 ? 36.389 21.272 -7.849 1.00 57.69 84 GLY A C 1
ATOM 612 O O . GLY A 1 84 ? 36.070 20.964 -6.697 1.00 57.69 84 GLY A O 1
ATOM 613 N N . THR A 1 85 ? 35.930 20.618 -8.918 1.00 56.91 85 THR A N 1
ATOM 614 C CA . THR A 1 85 ? 34.980 19.498 -8.879 1.00 56.91 85 THR A CA 1
ATOM 615 C C . THR A 1 85 ? 35.629 18.225 -8.320 1.00 56.91 85 THR A C 1
ATOM 617 O O . THR A 1 85 ? 36.108 17.379 -9.074 1.00 56.91 85 THR A O 1
ATOM 620 N N . ALA A 1 86 ? 35.658 18.086 -6.994 1.00 61.06 86 ALA A N 1
ATOM 621 C CA . ALA A 1 86 ? 36.185 16.899 -6.319 1.00 61.06 86 ALA A CA 1
ATOM 622 C C . ALA A 1 86 ? 35.233 15.694 -6.452 1.00 61.06 86 ALA A C 1
ATOM 624 O O . ALA A 1 86 ? 34.009 15.838 -6.385 1.00 61.06 86 ALA A O 1
ATOM 625 N N . SER A 1 87 ? 35.771 14.480 -6.586 1.00 55.84 87 SER A N 1
ATOM 626 C CA . SER A 1 87 ? 34.948 13.270 -6.596 1.00 55.84 87 SER A CA 1
ATOM 627 C C . SER A 1 87 ? 34.411 12.918 -5.203 1.00 55.84 87 SER A C 1
ATOM 629 O O . SER A 1 87 ? 34.930 13.309 -4.154 1.00 55.84 87 SER A O 1
ATOM 631 N N . LYS A 1 88 ? 33.365 12.085 -5.180 1.00 52.34 88 LYS A N 1
ATOM 632 C CA . LYS A 1 88 ? 32.761 11.558 -3.945 1.00 52.34 88 LYS A CA 1
ATOM 633 C C . LYS A 1 88 ? 33.736 10.709 -3.107 1.00 52.34 88 LYS A C 1
ATOM 635 O O . LYS A 1 88 ? 33.533 10.592 -1.898 1.00 52.34 88 LYS A O 1
ATOM 640 N N . ALA A 1 89 ? 34.763 10.121 -3.729 1.00 51.62 89 ALA A N 1
ATOM 641 C CA . ALA A 1 89 ? 35.818 9.387 -3.032 1.00 51.62 89 ALA A CA 1
ATOM 642 C C . ALA A 1 89 ? 36.780 10.361 -2.335 1.00 51.62 89 ALA A C 1
ATOM 644 O O . ALA A 1 89 ? 36.875 10.341 -1.111 1.00 51.62 89 ALA A O 1
ATOM 645 N N . GLU A 1 90 ? 37.362 11.300 -3.086 1.00 61.03 90 GLU A N 1
ATOM 646 C CA . GLU A 1 90 ? 38.306 12.303 -2.565 1.00 61.03 90 GLU A CA 1
ATOM 647 C C . GLU A 1 90 ? 37.689 13.134 -1.429 1.00 61.03 90 GLU A C 1
ATOM 649 O O . GLU A 1 90 ? 38.311 13.314 -0.387 1.00 61.03 90 GLU A O 1
ATOM 654 N N . LEU A 1 91 ? 36.421 13.548 -1.555 1.00 61.19 91 LEU A N 1
ATOM 655 C CA . LEU A 1 91 ? 35.683 14.213 -0.471 1.00 61.19 91 LEU A CA 1
ATOM 656 C C . LEU A 1 91 ? 35.545 13.359 0.796 1.00 61.19 91 LEU A C 1
ATOM 658 O O . LEU A 1 91 ? 35.493 13.896 1.904 1.00 61.19 91 LEU A O 1
ATOM 662 N N . THR A 1 92 ? 35.444 12.037 0.652 1.00 59.50 92 THR A N 1
ATOM 663 C CA . THR A 1 92 ? 35.361 11.111 1.790 1.00 59.50 92 THR A CA 1
ATOM 664 C C . THR A 1 92 ? 36.728 10.957 2.454 1.00 59.50 92 THR A C 1
ATOM 666 O O . THR A 1 92 ? 36.798 10.937 3.684 1.00 59.50 92 THR A O 1
ATOM 669 N N . ASP A 1 93 ? 37.814 10.934 1.683 1.00 65.06 93 ASP A N 1
ATOM 670 C CA . ASP A 1 93 ? 39.180 10.860 2.212 1.00 65.06 93 ASP A CA 1
ATOM 671 C C . ASP A 1 93 ? 39.606 12.179 2.877 1.00 65.06 93 ASP A C 1
ATOM 673 O O . ASP A 1 93 ? 40.094 12.161 4.008 1.00 65.06 93 ASP A O 1
ATOM 677 N N . MET A 1 94 ? 39.309 13.332 2.263 1.00 66.94 94 MET A N 1
ATOM 678 C CA . MET A 1 94 ? 39.534 14.665 2.846 1.00 66.94 94 MET A CA 1
ATOM 679 C C . MET A 1 94 ? 38.744 14.873 4.147 1.00 66.94 94 MET A C 1
ATOM 681 O O . MET A 1 94 ? 39.291 15.369 5.131 1.00 66.94 94 MET A O 1
ATOM 685 N N . ALA A 1 95 ? 37.481 14.437 4.203 1.00 59.81 95 ALA A N 1
ATOM 686 C CA . ALA A 1 95 ? 36.694 14.482 5.436 1.00 59.81 95 ALA A CA 1
ATOM 687 C C . ALA A 1 95 ? 37.234 13.507 6.503 1.00 59.81 95 ALA A C 1
ATOM 689 O O . ALA A 1 95 ? 37.315 13.843 7.684 1.00 59.81 95 ALA A O 1
ATOM 690 N N . THR A 1 96 ? 37.707 12.324 6.094 1.00 60.09 96 THR A N 1
ATOM 691 C CA . THR A 1 96 ? 38.378 11.370 6.997 1.00 60.09 96 THR A CA 1
ATOM 692 C C . THR A 1 96 ? 39.700 11.932 7.535 1.00 60.09 96 THR A C 1
ATOM 694 O O . THR A 1 96 ? 40.044 11.683 8.692 1.00 60.09 96 THR A O 1
ATOM 697 N N . ALA A 1 97 ? 40.407 12.752 6.751 1.00 62.12 97 ALA A N 1
ATOM 698 C CA . ALA A 1 97 ? 41.619 13.450 7.169 1.00 62.12 97 ALA A CA 1
ATOM 699 C C . ALA A 1 97 ? 41.375 14.524 8.249 1.00 62.12 97 ALA A C 1
ATOM 701 O O . ALA A 1 97 ? 42.315 14.832 8.983 1.00 62.12 97 ALA A O 1
ATOM 702 N N . LYS A 1 98 ? 40.137 15.019 8.417 1.00 63.00 98 LYS A N 1
ATOM 703 C CA . LYS A 1 98 ? 39.736 15.920 9.517 1.00 63.00 98 LYS A CA 1
ATOM 704 C C . LYS A 1 98 ? 39.378 15.212 10.835 1.00 63.00 98 LYS A C 1
ATOM 706 O O . LYS A 1 98 ? 39.286 15.874 11.862 1.00 63.00 98 LYS A O 1
ATOM 711 N N . LEU A 1 99 ? 39.174 13.891 10.845 1.00 66.38 99 LEU A N 1
ATOM 712 C CA . LEU A 1 99 ? 38.801 13.159 12.065 1.00 66.38 99 LEU A CA 1
ATOM 713 C C . LEU A 1 99 ? 40.002 12.971 13.007 1.00 66.38 99 LEU A C 1
ATOM 715 O O . LEU A 1 99 ? 41.100 12.627 12.559 1.00 66.38 99 LEU A O 1
ATOM 719 N N . ASN A 1 100 ? 39.784 13.098 14.318 1.00 73.62 100 ASN A N 1
ATOM 720 C CA . ASN A 1 100 ? 40.806 12.812 15.332 1.00 73.62 100 ASN A CA 1
ATOM 721 C C . ASN A 1 100 ? 41.126 11.306 15.400 1.00 73.62 100 ASN A C 1
ATOM 723 O O . ASN A 1 100 ? 40.293 10.467 15.055 1.00 73.62 100 ASN A O 1
ATOM 727 N N . VAL A 1 101 ? 42.321 10.938 15.879 1.00 69.25 101 VAL A N 1
ATOM 728 C CA . VAL A 1 101 ? 42.816 9.540 15.875 1.00 69.25 101 VAL A CA 1
ATOM 729 C C . VAL A 1 101 ? 41.829 8.565 16.535 1.00 69.25 101 VAL A C 1
ATOM 731 O O . VAL A 1 101 ? 41.502 7.534 15.950 1.00 69.25 101 VAL A O 1
ATOM 734 N N . ALA A 1 102 ? 41.272 8.925 17.696 1.00 63.12 102 ALA A N 1
ATOM 735 C CA . ALA A 1 102 ? 40.259 8.121 18.385 1.00 63.12 102 ALA A CA 1
ATOM 736 C C . ALA A 1 102 ? 38.954 7.962 17.575 1.00 63.12 102 ALA A C 1
ATOM 738 O O . ALA A 1 102 ? 38.363 6.885 17.565 1.00 63.12 102 ALA A O 1
ATOM 739 N N . GLN A 1 103 ? 38.528 8.998 16.842 1.00 68.06 103 GLN A N 1
ATOM 740 C CA . GLN A 1 103 ? 37.338 8.949 15.981 1.00 68.06 103 GLN A CA 1
ATOM 741 C C . GLN A 1 103 ? 37.569 8.072 14.742 1.00 68.06 103 GLN A C 1
ATOM 743 O O . GLN A 1 103 ? 36.661 7.349 14.332 1.00 68.06 103 GLN A O 1
ATOM 748 N N . ARG A 1 104 ? 38.783 8.085 14.165 1.00 70.81 104 ARG A N 1
ATOM 749 C CA . ARG A 1 104 ? 39.156 7.160 13.079 1.00 70.81 104 ARG A CA 1
ATOM 750 C C . ARG A 1 104 ? 39.128 5.716 13.568 1.00 70.81 104 ARG A C 1
ATOM 752 O O . ARG A 1 104 ? 38.470 4.897 12.940 1.00 70.81 104 ARG A O 1
ATOM 759 N N . LEU A 1 105 ? 39.747 5.430 14.716 1.00 72.56 105 LEU A N 1
ATOM 760 C CA . LEU A 1 105 ? 39.746 4.094 15.319 1.00 72.56 105 LEU A CA 1
ATOM 761 C C . LEU A 1 105 ? 38.319 3.601 15.619 1.00 72.56 105 LEU A C 1
ATOM 763 O O . LEU A 1 105 ? 37.966 2.487 15.237 1.00 72.56 105 LEU A O 1
ATOM 767 N N . ALA A 1 106 ? 37.477 4.441 16.229 1.00 71.69 106 ALA A N 1
ATOM 768 C CA . ALA A 1 106 ? 36.077 4.114 16.501 1.00 71.69 106 ALA A CA 1
ATOM 769 C C . ALA A 1 106 ? 35.274 3.835 15.216 1.00 71.69 106 ALA A C 1
ATOM 771 O O . ALA A 1 106 ? 34.499 2.879 15.169 1.00 71.69 106 ALA A O 1
ATOM 772 N N . ARG A 1 107 ? 35.490 4.618 14.147 1.00 75.62 107 ARG A N 1
ATOM 773 C CA . ARG A 1 107 ? 34.866 4.390 12.832 1.00 75.62 107 ARG A CA 1
ATOM 774 C C . ARG A 1 107 ? 35.334 3.081 12.191 1.00 75.62 107 ARG A C 1
ATOM 776 O O . ARG A 1 107 ? 34.489 2.325 11.726 1.00 75.62 107 ARG A O 1
ATOM 783 N N . THR A 1 108 ? 36.634 2.790 12.215 1.00 79.88 108 THR A N 1
ATOM 784 C CA . THR A 1 108 ? 37.209 1.531 11.710 1.00 79.88 108 THR A CA 1
ATOM 785 C C . THR A 1 108 ? 36.616 0.323 12.436 1.00 79.88 108 THR A C 1
ATOM 787 O O . THR A 1 108 ? 36.147 -0.611 11.792 1.00 79.88 108 THR A O 1
ATOM 790 N N . LEU A 1 109 ? 36.549 0.355 13.772 1.00 80.56 109 LEU A N 1
ATOM 791 C CA . LEU A 1 109 ? 35.912 -0.709 14.555 1.00 80.56 109 LEU A CA 1
ATOM 792 C C . LEU A 1 109 ? 34.417 -0.841 14.216 1.00 80.56 109 LEU A C 1
ATOM 794 O O . LEU A 1 109 ? 33.947 -1.948 13.963 1.00 80.56 109 LEU A O 1
ATOM 798 N N . SER A 1 110 ? 33.682 0.272 14.127 1.00 80.12 110 SER A N 1
ATOM 799 C CA . SER A 1 110 ? 32.261 0.275 13.751 1.00 80.12 110 SER A CA 1
ATOM 800 C C . SER A 1 110 ? 32.016 -0.358 12.371 1.00 80.12 110 SER A C 1
ATOM 802 O O . SER A 1 110 ? 31.196 -1.267 12.247 1.00 80.12 110 SER A O 1
ATOM 804 N N . ASN A 1 111 ? 32.795 0.020 11.351 1.00 83.38 111 ASN A N 1
ATOM 805 C CA . ASN A 1 111 ? 32.707 -0.539 9.995 1.00 83.38 111 ASN A CA 1
ATOM 806 C C . ASN A 1 111 ? 32.936 -2.065 9.945 1.00 83.38 111 ASN A C 1
ATOM 808 O O . ASN A 1 111 ? 32.345 -2.757 9.109 1.00 83.38 111 ASN A O 1
ATOM 812 N N . ILE A 1 112 ? 33.789 -2.585 10.835 1.00 88.94 112 ILE A N 1
ATOM 813 C CA . ILE A 1 112 ? 34.110 -4.014 10.954 1.00 88.94 112 ILE A CA 1
ATOM 814 C C . ILE A 1 112 ? 32.997 -4.774 11.686 1.00 88.94 112 ILE A C 1
ATOM 816 O O . ILE A 1 112 ? 32.616 -5.859 11.240 1.00 88.94 112 ILE A O 1
ATOM 820 N N . PHE A 1 113 ? 32.467 -4.212 12.780 1.00 85.00 113 PHE A N 1
ATOM 821 C CA . PHE A 1 113 ? 31.483 -4.865 13.651 1.00 85.00 113 PHE A CA 1
ATOM 822 C C . PHE A 1 113 ? 30.035 -4.766 13.162 1.00 85.00 113 PHE A C 1
ATOM 824 O O . PHE A 1 113 ? 29.310 -5.754 13.259 1.00 85.00 113 PHE A O 1
ATOM 831 N N . VAL A 1 114 ? 29.588 -3.616 12.641 1.00 82.44 114 VAL A N 1
ATOM 832 C CA . VAL A 1 114 ? 28.176 -3.376 12.265 1.00 82.44 114 VAL A CA 1
ATOM 833 C C . VAL A 1 114 ? 27.588 -4.454 11.334 1.00 82.44 114 VAL A C 1
ATOM 835 O O . VAL A 1 114 ? 26.455 -4.868 11.577 1.00 82.44 114 VAL A O 1
ATOM 838 N N . PRO A 1 115 ? 28.315 -4.995 10.330 1.00 83.12 115 PRO A N 1
ATOM 839 C CA . PRO A 1 115 ? 27.819 -6.109 9.513 1.00 83.12 115 PRO A CA 1
ATOM 840 C C . PRO A 1 115 ? 27.604 -7.432 10.271 1.00 83.12 115 PRO A C 1
ATOM 842 O O . PRO A 1 115 ? 26.914 -8.308 9.760 1.00 83.12 115 PRO A O 1
ATOM 845 N N . ILE A 1 116 ? 28.213 -7.593 11.450 1.00 88.25 116 ILE A N 1
ATOM 846 C CA . ILE A 1 116 ? 28.268 -8.838 12.237 1.00 88.25 116 ILE A CA 1
ATOM 847 C C . ILE A 1 116 ? 27.278 -8.808 13.417 1.00 88.25 116 ILE A C 1
ATOM 849 O O . ILE A 1 116 ? 26.801 -9.863 13.838 1.00 88.25 116 ILE A O 1
ATOM 853 N N . ILE A 1 117 ? 26.918 -7.614 13.918 1.00 87.00 117 ILE A N 1
ATOM 854 C CA . ILE A 1 117 ? 26.014 -7.416 15.071 1.00 87.00 117 ILE A CA 1
ATOM 855 C C . ILE A 1 117 ? 24.768 -8.326 15.038 1.00 87.00 117 ILE A C 1
ATOM 857 O O . ILE A 1 117 ? 24.536 -8.989 16.048 1.00 87.00 117 ILE A O 1
ATOM 861 N N . PRO A 1 118 ? 23.991 -8.447 13.936 1.00 83.69 118 PRO A N 1
ATOM 862 C CA . PRO A 1 118 ? 22.763 -9.250 13.945 1.00 83.69 118 PRO A CA 1
ATOM 863 C C . PRO A 1 118 ? 22.990 -10.731 14.283 1.00 83.69 118 PRO A C 1
ATOM 865 O O . PRO A 1 118 ? 22.203 -11.317 15.022 1.00 83.69 118 PRO A O 1
ATOM 868 N N . ALA A 1 119 ? 24.086 -11.322 13.794 1.00 86.19 119 ALA A N 1
ATOM 869 C CA . ALA A 1 119 ? 24.425 -12.717 14.068 1.00 86.19 119 ALA A CA 1
ATOM 870 C C . ALA A 1 119 ? 24.854 -12.918 15.531 1.00 86.19 119 ALA A C 1
ATOM 872 O O . ALA A 1 119 ? 24.419 -13.867 16.175 1.00 86.19 119 ALA A O 1
ATOM 873 N N . ILE A 1 120 ? 25.654 -11.992 16.076 1.00 87.94 120 ILE A N 1
ATOM 874 C CA . ILE A 1 120 ? 26.101 -12.033 17.478 1.00 87.94 120 ILE A CA 1
ATOM 875 C C . ILE A 1 120 ? 24.916 -11.840 18.434 1.00 87.94 120 ILE A C 1
ATOM 877 O O . ILE A 1 120 ? 24.825 -12.544 19.435 1.00 87.94 120 ILE A O 1
ATOM 881 N N . VAL A 1 121 ? 24.001 -10.913 18.131 1.00 87.81 121 VAL A N 1
ATOM 882 C CA . VAL A 1 121 ? 22.829 -10.621 18.974 1.00 87.81 121 VAL A CA 1
ATOM 883 C C . VAL A 1 121 ? 21.868 -11.808 19.012 1.00 87.81 121 VAL A C 1
ATOM 885 O O . VAL A 1 121 ? 21.500 -12.238 20.103 1.00 87.81 121 VAL A O 1
ATOM 888 N N . ALA A 1 122 ? 21.512 -12.387 17.860 1.00 86.31 122 ALA A N 1
ATOM 889 C CA . ALA A 1 122 ? 20.634 -13.559 17.811 1.00 86.31 122 ALA A CA 1
ATOM 890 C C . ALA A 1 122 ? 21.227 -14.754 18.584 1.00 86.31 122 ALA A C 1
ATOM 892 O O . ALA A 1 122 ? 20.553 -15.362 19.416 1.00 86.31 122 ALA A O 1
ATOM 893 N N . SER A 1 123 ? 22.515 -15.040 18.366 1.00 90.50 123 SER A N 1
ATOM 894 C CA . SER A 1 123 ? 23.243 -16.096 19.071 1.00 90.50 123 SER A CA 1
ATOM 895 C C . SER A 1 123 ? 23.367 -15.836 20.575 1.00 90.50 123 SER A C 1
ATOM 897 O O . SER A 1 123 ? 23.111 -16.735 21.372 1.00 90.50 123 SER A O 1
ATOM 899 N N . GLY A 1 124 ? 23.708 -14.610 20.985 1.00 88.25 124 GLY A N 1
ATOM 900 C CA . GLY A 1 124 ? 23.889 -14.237 22.391 1.00 88.25 124 GLY A CA 1
ATOM 901 C C . GLY A 1 124 ? 22.593 -14.256 23.202 1.00 88.25 124 GLY A C 1
ATOM 902 O O . GLY A 1 124 ? 22.591 -14.750 24.329 1.00 88.25 124 GLY A O 1
ATOM 903 N N . LEU A 1 125 ? 21.481 -13.791 22.621 1.00 90.88 125 LEU A N 1
ATOM 904 C CA . LEU A 1 125 ? 20.158 -13.869 23.249 1.00 90.88 125 LEU A CA 1
ATOM 905 C C . LEU A 1 125 ? 19.713 -15.326 23.436 1.00 90.88 125 LEU A C 1
ATOM 907 O O . LEU A 1 125 ? 19.253 -15.689 24.519 1.00 90.88 125 LEU A O 1
ATOM 911 N N . LEU A 1 126 ? 19.909 -16.179 22.422 1.00 90.94 126 LEU A N 1
ATOM 912 C CA . LEU A 1 12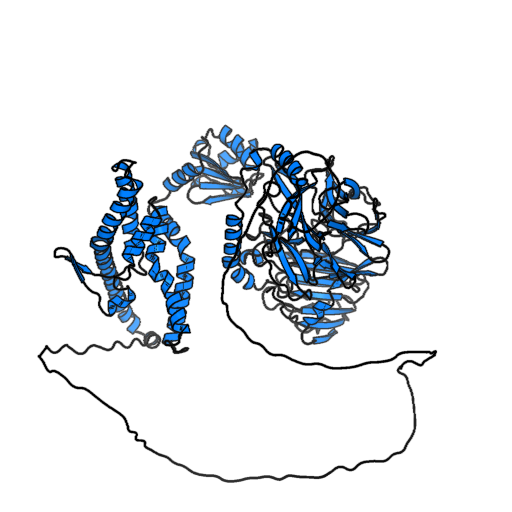6 ? 19.591 -17.605 22.527 1.00 90.94 126 LEU A CA 1
ATOM 913 C C . LEU A 1 126 ? 20.483 -18.312 23.562 1.00 90.94 126 LEU A C 1
ATOM 915 O O . LEU A 1 126 ? 19.979 -19.084 24.373 1.00 90.94 126 LEU A O 1
ATOM 919 N N . MET A 1 127 ? 21.784 -18.007 23.593 1.00 90.06 127 MET A N 1
ATOM 920 C CA . MET A 1 127 ? 22.730 -18.584 24.557 1.00 90.06 127 MET A CA 1
ATOM 921 C C . MET A 1 127 ? 22.384 -18.175 26.000 1.00 90.06 127 MET A C 1
ATOM 923 O O . MET A 1 127 ? 22.444 -19.000 26.910 1.00 90.06 127 MET A O 1
ATOM 927 N N . GLY A 1 128 ? 21.940 -16.928 26.210 1.00 86.56 128 GLY A N 1
ATOM 928 C CA . GLY A 1 128 ? 21.418 -16.458 27.497 1.00 86.56 128 GLY A CA 1
ATOM 929 C C . GLY A 1 128 ? 20.128 -17.172 27.921 1.00 86.56 128 GLY A C 1
ATOM 930 O O . GLY A 1 128 ? 20.021 -17.623 29.062 1.00 86.56 128 GLY A O 1
ATOM 931 N N . LEU A 1 129 ? 19.175 -17.344 26.997 1.00 90.00 129 LEU A N 1
ATOM 932 C CA . LEU A 1 129 ? 17.930 -18.081 27.247 1.00 90.00 129 LEU A CA 1
ATOM 933 C C . LEU A 1 129 ? 18.197 -19.546 27.627 1.00 90.00 129 LEU A C 1
ATOM 935 O O . LEU A 1 129 ? 17.650 -20.033 28.615 1.00 90.00 129 LEU A O 1
ATOM 939 N N . LEU A 1 130 ? 19.071 -20.236 26.892 1.00 88.94 130 LEU A N 1
ATOM 940 C CA . LEU A 1 130 ? 19.459 -21.618 27.190 1.00 88.94 130 LEU A CA 1
ATOM 941 C C . LEU A 1 130 ? 20.222 -21.728 28.516 1.00 88.94 130 LEU A C 1
ATOM 943 O O . LEU A 1 130 ? 20.004 -22.679 29.268 1.00 88.94 130 LEU A O 1
ATOM 947 N N . GLY A 1 131 ? 21.039 -20.725 28.851 1.00 86.75 131 GLY A N 1
ATOM 948 C CA . GLY A 1 131 ? 21.657 -20.586 30.170 1.00 86.75 131 GLY A CA 1
ATOM 949 C C . GLY A 1 131 ? 20.623 -20.537 31.300 1.00 86.75 131 GLY A C 1
ATOM 950 O O . GLY A 1 131 ? 20.764 -21.266 32.284 1.00 86.75 131 GLY A O 1
ATOM 951 N N . MET A 1 132 ? 19.543 -19.761 31.144 1.00 86.00 132 MET A N 1
ATOM 952 C CA . MET A 1 132 ? 18.437 -19.730 32.113 1.00 86.00 132 MET A CA 1
ATOM 953 C C . MET A 1 132 ? 17.684 -21.066 32.174 1.00 86.00 132 MET A C 1
ATOM 955 O O . MET A 1 132 ? 17.516 -21.612 33.263 1.00 86.00 132 MET A O 1
ATOM 959 N N . VAL A 1 133 ? 17.304 -21.639 31.024 1.00 86.69 133 VAL A N 1
ATOM 960 C CA . VAL A 1 133 ? 16.619 -22.947 30.935 1.00 86.69 133 VAL A CA 1
ATOM 961 C C . VAL A 1 133 ? 17.412 -24.042 31.656 1.00 86.69 133 VAL A C 1
ATOM 963 O O . VAL A 1 133 ? 16.832 -24.827 32.406 1.00 86.69 133 VAL A O 1
ATOM 966 N N . ARG A 1 134 ? 18.741 -24.063 31.479 1.00 87.44 134 ARG A N 1
ATOM 967 C CA . ARG A 1 134 ? 19.662 -25.006 32.133 1.00 87.44 134 ARG A CA 1
ATOM 968 C C . ARG A 1 134 ? 19.842 -24.730 33.628 1.00 87.44 134 ARG A C 1
ATOM 970 O O . ARG A 1 134 ? 19.958 -25.678 34.397 1.00 87.44 134 ARG A O 1
ATOM 977 N N . THR A 1 135 ? 19.852 -23.462 34.043 1.00 85.06 135 THR A N 1
ATOM 978 C CA . THR A 1 135 ? 20.033 -23.060 35.452 1.00 85.06 135 THR A CA 1
ATOM 979 C C . THR A 1 135 ? 18.792 -23.347 36.297 1.00 85.06 135 THR A C 1
ATOM 981 O O . THR A 1 135 ? 18.914 -23.831 37.419 1.00 85.06 135 THR A O 1
ATOM 984 N N . TYR A 1 136 ? 17.597 -23.093 35.756 1.00 85.56 136 TYR A N 1
ATOM 985 C CA . TYR A 1 136 ? 16.322 -23.324 36.444 1.00 85.56 136 TYR A CA 1
ATOM 986 C C . TYR A 1 136 ? 15.688 -24.695 36.147 1.00 85.56 136 TYR A C 1
ATOM 988 O O . TYR A 1 136 ? 14.622 -25.001 36.677 1.00 85.56 136 TYR A O 1
ATOM 996 N N . GLY A 1 137 ? 16.315 -25.522 35.303 1.00 84.81 137 GLY A N 1
ATOM 997 C CA . GLY A 1 137 ? 15.848 -26.876 34.984 1.00 84.81 137 GLY A CA 1
ATOM 998 C C . GLY A 1 137 ? 14.520 -26.939 34.218 1.00 84.81 137 GLY A C 1
ATOM 999 O O . GLY A 1 137 ? 13.833 -27.954 34.291 1.00 84.81 137 GLY A O 1
ATOM 1000 N N . TRP A 1 138 ? 14.140 -25.876 33.497 1.00 82.75 138 TRP A N 1
ATOM 1001 C CA . TRP A 1 138 ? 12.842 -25.776 32.805 1.00 82.75 138 TRP A CA 1
ATOM 1002 C C . TRP A 1 138 ? 12.642 -26.839 31.714 1.00 82.75 138 TRP A C 1
ATOM 1004 O O . TRP A 1 138 ? 11.513 -27.219 31.415 1.00 82.75 138 TRP A O 1
ATOM 1014 N N . VAL A 1 139 ? 13.734 -27.312 31.107 1.00 83.38 139 VAL A N 1
ATOM 1015 C CA . VAL A 1 139 ? 13.752 -28.371 30.089 1.00 83.38 139 VAL A CA 1
ATOM 1016 C C . VAL A 1 139 ? 14.965 -29.262 30.352 1.00 83.38 139 VAL A C 1
ATOM 1018 O O . VAL A 1 139 ? 16.002 -28.781 30.807 1.00 83.38 139 VAL A O 1
ATOM 1021 N N . ASN A 1 140 ? 14.865 -30.557 30.042 1.00 85.31 140 ASN A N 1
ATOM 1022 C CA . ASN A 1 140 ? 16.023 -31.447 30.086 1.00 85.31 140 ASN A CA 1
ATOM 1023 C C . ASN A 1 140 ? 17.094 -30.989 29.070 1.00 85.31 140 ASN A C 1
ATOM 1025 O O . ASN A 1 140 ? 16.836 -30.970 27.862 1.00 85.31 140 ASN A O 1
ATOM 1029 N N . ALA A 1 141 ? 18.292 -30.659 29.559 1.00 82.25 141 ALA A N 1
ATOM 1030 C CA . ALA A 1 141 ? 19.426 -30.230 28.742 1.00 82.25 141 ALA A CA 1
ATOM 1031 C C . ALA A 1 141 ? 19.936 -31.327 27.783 1.00 82.25 141 ALA A C 1
ATOM 1033 O O . ALA A 1 141 ? 20.459 -31.008 26.720 1.00 82.25 141 ALA A O 1
ATOM 1034 N N . ASP A 1 142 ? 19.703 -32.606 28.102 1.00 85.81 142 ASP A N 1
ATOM 1035 C CA . ASP A 1 142 ? 20.037 -33.746 27.235 1.00 85.81 142 ASP A CA 1
ATOM 1036 C C . ASP A 1 142 ? 19.001 -33.963 26.109 1.00 85.81 142 ASP A C 1
ATOM 1038 O O . ASP A 1 142 ? 19.121 -34.889 25.302 1.00 85.81 142 ASP A O 1
ATOM 1042 N N . SER A 1 143 ? 17.941 -33.146 26.045 1.00 90.62 143 SER A N 1
ATOM 1043 C CA . SER A 1 143 ? 16.947 -33.244 24.974 1.00 90.62 143 SER A CA 1
ATOM 1044 C C . SER A 1 143 ? 17.526 -32.784 23.634 1.00 90.62 143 SER A C 1
ATOM 1046 O O . SER A 1 143 ? 18.208 -31.765 23.545 1.00 90.62 143 SER A O 1
ATOM 1048 N N . ALA A 1 144 ? 17.195 -33.499 22.555 1.00 89.00 144 ALA A N 1
ATOM 1049 C CA . ALA A 1 144 ? 17.690 -33.178 21.214 1.00 89.00 144 ALA A CA 1
ATOM 1050 C C . ALA A 1 144 ? 17.365 -31.734 20.780 1.00 89.00 144 ALA A C 1
ATOM 1052 O O . ALA A 1 144 ? 18.157 -31.117 20.073 1.00 89.00 144 ALA A O 1
ATOM 1053 N N . LEU A 1 145 ? 16.236 -31.175 21.234 1.00 86.75 145 LEU A N 1
ATOM 1054 C CA . LEU A 1 145 ? 15.886 -29.774 20.997 1.00 86.75 145 LEU A CA 1
ATOM 1055 C C . LEU A 1 145 ? 16.844 -28.813 21.716 1.00 86.75 145 LEU A C 1
ATOM 1057 O O . LEU A 1 145 ? 17.330 -27.880 21.083 1.00 86.75 145 LEU A O 1
ATOM 1061 N N . PHE A 1 146 ? 17.153 -29.048 22.997 1.00 90.00 146 PHE A N 1
ATOM 1062 C CA . PHE A 1 146 ? 18.111 -28.218 23.731 1.00 90.00 146 PHE A CA 1
ATOM 1063 C C . PHE A 1 146 ? 19.500 -28.279 23.081 1.00 90.00 146 PHE A C 1
ATOM 1065 O O . PHE A 1 146 ? 20.089 -27.235 22.822 1.00 90.00 146 PHE A O 1
ATOM 1072 N N . VAL A 1 147 ? 19.977 -29.477 22.722 1.00 90.75 147 VAL A N 1
ATOM 1073 C CA . VAL A 1 147 ? 21.274 -29.668 22.045 1.00 90.75 147 VAL A CA 1
ATOM 1074 C C . VAL A 1 147 ? 21.330 -28.941 20.693 1.00 90.75 147 VAL A C 1
ATOM 1076 O O . VAL A 1 147 ? 22.319 -28.273 20.402 1.00 90.75 147 VAL A O 1
ATOM 1079 N N . MET A 1 148 ? 20.271 -29.003 19.875 1.00 91.88 148 MET A N 1
ATOM 1080 C CA . MET A 1 148 ? 20.216 -28.249 18.612 1.00 91.88 148 MET A CA 1
ATOM 1081 C C . MET A 1 148 ? 20.229 -26.731 18.836 1.00 91.88 148 MET A C 1
ATOM 1083 O O . MET A 1 148 ? 20.955 -26.020 18.146 1.00 91.88 148 MET A O 1
ATOM 1087 N N . LEU A 1 149 ? 19.465 -26.224 19.809 1.00 91.69 149 LEU A N 1
ATOM 1088 C CA . LEU A 1 149 ? 19.444 -24.794 20.126 1.00 91.69 149 LEU A CA 1
ATOM 1089 C C . LEU A 1 149 ? 20.798 -24.318 20.683 1.00 91.69 149 LEU A C 1
ATOM 1091 O O . LEU A 1 149 ? 21.250 -23.235 20.318 1.00 91.69 149 LEU A O 1
ATOM 1095 N N . ASP A 1 150 ? 21.482 -25.132 21.492 1.00 88.81 150 ASP A N 1
ATOM 1096 C CA . ASP A 1 150 ? 22.825 -24.849 22.022 1.00 88.81 150 ASP A CA 1
ATOM 1097 C C . ASP A 1 150 ? 23.866 -24.748 20.890 1.00 88.81 150 ASP A C 1
ATOM 1099 O O . ASP A 1 150 ? 24.603 -23.757 20.797 1.00 88.81 150 ASP A O 1
ATOM 1103 N N . MET A 1 151 ? 23.819 -25.680 19.929 1.00 90.25 151 MET A N 1
ATOM 1104 C CA . MET A 1 151 ? 24.594 -25.616 18.682 1.00 90.25 151 MET A CA 1
ATOM 1105 C C . MET A 1 151 ? 24.294 -24.351 17.856 1.00 90.25 151 MET A C 1
ATOM 1107 O O . MET A 1 151 ? 25.220 -23.729 17.336 1.00 90.25 151 MET A O 1
ATOM 1111 N N . PHE A 1 152 ? 23.029 -23.933 17.734 1.00 92.25 152 PHE A N 1
ATOM 1112 C CA . PHE A 1 152 ? 22.670 -22.702 17.011 1.00 92.25 152 PHE A CA 1
ATOM 1113 C C . PHE A 1 152 ? 23.149 -21.446 17.760 1.00 92.25 152 PHE A C 1
ATOM 1115 O O . PHE A 1 152 ? 23.608 -20.479 17.148 1.00 92.25 152 PHE A O 1
ATOM 1122 N N . SER A 1 153 ? 23.078 -21.462 19.093 1.00 91.12 153 SER A N 1
ATOM 1123 C CA . SER A 1 153 ? 23.475 -20.334 19.947 1.00 91.12 153 SER A CA 1
ATOM 1124 C C . SER A 1 153 ? 24.992 -20.096 19.966 1.00 91.12 153 SER A C 1
ATOM 1126 O O . SER A 1 153 ? 25.440 -18.952 19.979 1.00 91.12 153 SER A O 1
ATOM 1128 N N . SER A 1 154 ? 25.794 -21.160 19.875 1.00 87.88 154 SER A N 1
ATOM 1129 C CA . SER A 1 154 ? 27.258 -21.082 19.855 1.00 87.88 154 SER A CA 1
ATOM 1130 C C . SER A 1 154 ? 27.838 -20.825 18.455 1.00 87.88 154 SER A C 1
ATOM 1132 O O . SER A 1 154 ? 28.927 -20.254 18.345 1.00 87.88 154 SER A O 1
ATOM 1134 N N . ALA A 1 155 ? 27.119 -21.170 17.376 1.00 91.25 155 ALA A N 1
ATOM 1135 C CA . ALA A 1 155 ? 27.610 -21.111 15.994 1.00 91.25 155 ALA A CA 1
ATOM 1136 C C . ALA A 1 155 ? 28.271 -19.776 15.597 1.00 91.25 155 ALA A C 1
ATOM 1138 O O . ALA A 1 155 ? 29.413 -19.781 15.130 1.00 91.25 155 ALA A O 1
ATOM 1139 N N . ALA A 1 156 ? 27.605 -18.631 15.806 1.00 90.00 156 ALA A N 1
ATOM 1140 C CA . ALA A 1 156 ? 28.149 -17.330 15.401 1.00 90.00 156 ALA A CA 1
ATOM 1141 C C . ALA A 1 156 ? 29.402 -16.931 16.199 1.00 90.00 156 ALA A C 1
ATOM 1143 O O . ALA A 1 156 ? 30.282 -16.279 15.643 1.00 90.00 156 ALA A O 1
ATOM 1144 N N . PHE A 1 157 ? 29.519 -17.348 17.467 1.00 89.44 157 PHE A N 1
ATOM 1145 C CA . PHE A 1 157 ? 30.708 -17.105 18.292 1.00 89.44 157 PHE A CA 1
ATOM 1146 C C . PHE A 1 157 ? 31.883 -18.010 17.901 1.00 89.44 157 PHE A C 1
ATOM 1148 O O . PHE A 1 157 ? 33.030 -17.560 17.919 1.00 89.44 157 PHE A O 1
ATOM 1155 N N . ILE A 1 158 ? 31.611 -19.255 17.491 1.00 90.00 158 ILE A N 1
ATOM 1156 C CA . ILE A 1 158 ? 32.625 -20.175 16.954 1.00 90.00 158 ILE A CA 1
ATOM 1157 C C . ILE A 1 158 ? 33.241 -19.600 15.671 1.00 90.00 158 ILE A C 1
ATOM 1159 O O . ILE A 1 158 ? 34.464 -19.555 15.558 1.00 90.00 158 ILE A O 1
ATOM 1163 N N . ILE A 1 159 ? 32.421 -19.097 14.740 1.00 92.25 159 ILE A N 1
ATOM 1164 C CA . ILE A 1 159 ? 32.904 -18.499 13.479 1.00 92.25 159 ILE A CA 1
ATOM 1165 C C . ILE A 1 159 ? 33.225 -16.998 13.577 1.00 92.25 159 ILE A C 1
ATOM 1167 O O . ILE A 1 159 ? 33.555 -16.384 12.561 1.00 92.25 159 ILE A O 1
ATOM 1171 N N . LEU A 1 160 ? 33.151 -16.382 14.763 1.00 92.56 160 LEU A N 1
ATOM 1172 C CA . LEU A 1 160 ? 33.292 -14.928 14.924 1.00 92.56 160 LEU A CA 1
ATOM 1173 C C . LEU A 1 160 ? 34.620 -14.386 14.347 1.00 92.56 160 LEU A C 1
ATOM 1175 O O . LEU A 1 160 ? 34.567 -13.414 13.588 1.00 92.56 160 LEU A O 1
ATOM 1179 N N . PRO A 1 161 ? 35.788 -15.026 14.566 1.00 93.25 161 PRO A N 1
ATOM 1180 C CA . PRO A 1 161 ? 37.021 -14.649 13.874 1.00 93.25 161 PRO A CA 1
ATOM 1181 C C . PRO A 1 161 ? 36.968 -14.739 12.342 1.00 93.25 161 PRO A C 1
ATOM 1183 O O . PRO A 1 161 ? 37.608 -13.933 11.675 1.00 93.25 161 PRO A O 1
ATOM 1186 N N . ILE A 1 162 ? 36.196 -15.657 11.753 1.00 95.56 162 ILE A N 1
ATOM 1187 C CA . ILE A 1 162 ? 36.023 -15.749 10.290 1.00 95.56 162 ILE A CA 1
ATOM 1188 C C . ILE A 1 162 ? 35.252 -14.523 9.778 1.00 95.56 162 ILE A C 1
ATOM 1190 O O . ILE A 1 162 ? 35.660 -13.890 8.801 1.00 95.56 162 ILE A O 1
ATOM 1194 N N . LEU A 1 163 ? 34.171 -14.150 10.473 1.00 94.25 163 LEU A N 1
ATOM 1195 C CA . LEU A 1 163 ? 33.336 -12.993 10.134 1.00 94.25 163 LEU A CA 1
ATOM 1196 C C . LEU A 1 163 ? 34.111 -11.673 10.283 1.00 94.25 163 LEU A C 1
ATOM 1198 O O . LEU A 1 163 ? 34.109 -10.854 9.362 1.00 94.25 163 LEU A O 1
ATOM 1202 N N . ILE A 1 164 ? 34.824 -11.497 11.403 1.00 94.56 164 ILE A N 1
ATOM 1203 C CA . ILE A 1 164 ? 35.692 -10.333 11.640 1.00 94.56 164 ILE A CA 1
ATOM 1204 C C . ILE A 1 164 ? 36.829 -10.302 10.624 1.00 94.56 164 ILE A C 1
ATOM 1206 O O . ILE A 1 164 ? 37.131 -9.242 10.087 1.00 94.56 164 ILE A O 1
ATOM 1210 N N . GLY A 1 165 ? 37.456 -11.442 10.326 1.00 95.62 165 GLY A N 1
ATOM 1211 C CA . GLY A 1 165 ? 38.571 -11.491 9.389 1.00 95.62 165 GLY A CA 1
ATOM 1212 C C . GLY A 1 165 ? 38.177 -11.045 7.982 1.00 95.62 165 GLY A C 1
ATOM 1213 O O . GLY A 1 165 ? 38.920 -10.298 7.346 1.00 95.62 165 GLY A O 1
ATOM 1214 N N . PHE A 1 166 ? 36.974 -11.405 7.530 1.00 95.88 166 PHE A N 1
ATOM 1215 C CA . PHE A 1 166 ? 36.427 -10.932 6.258 1.00 95.88 166 PHE A CA 1
ATOM 1216 C C . PHE A 1 166 ? 36.180 -9.412 6.245 1.00 95.88 166 PHE A C 1
ATOM 1218 O O . PHE A 1 166 ? 36.596 -8.723 5.307 1.00 95.88 166 PHE A O 1
ATOM 1225 N N . THR A 1 167 ? 35.518 -8.858 7.271 1.00 93.75 167 THR A N 1
ATOM 1226 C CA . THR A 1 167 ? 35.186 -7.419 7.302 1.00 93.75 167 THR A CA 1
ATOM 1227 C C . THR A 1 167 ? 36.403 -6.538 7.595 1.00 93.75 167 THR A C 1
ATOM 1229 O O . THR A 1 167 ? 36.540 -5.485 6.973 1.00 93.75 167 THR A O 1
ATOM 1232 N N . ALA A 1 168 ? 37.321 -6.984 8.456 1.00 94.56 168 ALA A N 1
ATOM 1233 C CA . ALA A 1 168 ? 38.570 -6.296 8.778 1.00 94.56 168 ALA A CA 1
ATOM 1234 C C . ALA A 1 168 ? 39.548 -6.274 7.601 1.00 94.56 168 ALA A C 1
ATOM 1236 O O . ALA A 1 168 ? 40.133 -5.230 7.328 1.00 94.56 168 ALA A O 1
ATOM 1237 N N . ALA A 1 169 ? 39.687 -7.369 6.845 1.00 95.00 169 ALA A N 1
ATOM 1238 C CA . ALA A 1 169 ? 40.513 -7.365 5.637 1.00 95.00 169 ALA A CA 1
ATOM 1239 C C . ALA A 1 169 ? 39.976 -6.361 4.607 1.00 95.00 169 ALA A C 1
ATOM 1241 O O . ALA A 1 169 ? 40.751 -5.584 4.055 1.00 95.00 169 ALA A O 1
ATOM 1242 N N . ARG A 1 170 ? 38.649 -6.295 4.419 1.00 90.06 170 ARG A N 1
ATOM 1243 C CA . ARG A 1 170 ? 38.014 -5.284 3.557 1.00 90.06 170 ARG A CA 1
ATOM 1244 C C . ARG A 1 170 ? 38.291 -3.853 4.037 1.00 90.06 170 ARG A C 1
ATOM 1246 O O . ARG A 1 170 ? 38.630 -3.009 3.217 1.00 90.06 170 ARG A O 1
ATOM 1253 N N . GLU A 1 171 ? 38.168 -3.589 5.338 1.00 88.00 171 GLU A N 1
ATOM 1254 C CA . GLU A 1 171 ? 38.405 -2.264 5.938 1.00 88.00 171 GLU A CA 1
ATOM 1255 C C . GLU A 1 171 ? 39.882 -1.835 5.846 1.00 88.00 171 GLU A C 1
ATOM 1257 O O . GLU A 1 171 ? 40.188 -0.693 5.513 1.00 88.00 171 GLU A O 1
ATOM 1262 N N . PHE A 1 172 ? 40.819 -2.762 6.065 1.00 91.44 172 PHE A N 1
ATOM 1263 C CA . PHE A 1 172 ? 42.254 -2.521 5.900 1.00 91.44 172 PHE A CA 1
ATOM 1264 C C . PHE A 1 172 ? 42.722 -2.604 4.435 1.00 91.44 172 PHE A C 1
ATOM 1266 O O . PHE A 1 172 ? 43.901 -2.373 4.152 1.00 91.44 172 PHE A O 1
ATOM 1273 N N . GLY A 1 173 ? 41.834 -2.914 3.485 1.00 86.69 173 GLY A N 1
ATOM 1274 C CA . GLY A 1 173 ? 42.122 -3.021 2.052 1.00 86.69 173 GLY A CA 1
ATOM 1275 C C . GLY A 1 173 ? 43.038 -4.188 1.658 1.00 86.69 173 GLY A C 1
ATOM 1276 O O . GLY A 1 173 ? 43.805 -4.046 0.708 1.00 86.69 173 GLY A O 1
ATOM 1277 N N . GLY A 1 174 ? 43.025 -5.288 2.413 1.00 89.62 174 GLY A N 1
ATOM 1278 C CA . GLY A 1 174 ? 43.535 -6.601 1.996 1.00 89.62 174 GLY A CA 1
ATOM 1279 C C . GLY A 1 174 ? 42.418 -7.478 1.413 1.00 89.62 174 GLY A C 1
ATOM 1280 O O . GLY A 1 174 ? 41.258 -7.068 1.343 1.00 89.62 174 GLY A O 1
ATOM 1281 N N . ASN A 1 175 ? 42.742 -8.701 0.992 1.00 92.00 175 ASN A N 1
ATOM 1282 C CA . ASN A 1 175 ? 41.763 -9.620 0.410 1.00 92.00 175 ASN A CA 1
ATOM 1283 C C . ASN A 1 175 ? 40.810 -10.210 1.484 1.00 92.00 175 ASN A C 1
ATOM 1285 O O . ASN A 1 175 ? 41.276 -10.938 2.369 1.00 92.00 175 ASN A O 1
ATOM 1289 N N . PRO A 1 176 ? 39.478 -9.987 1.395 1.00 94.62 176 PRO A N 1
ATOM 1290 C CA . PRO A 1 176 ? 38.505 -10.486 2.374 1.00 94.62 176 PRO A CA 1
ATOM 1291 C C . PRO A 1 176 ? 38.512 -12.005 2.566 1.00 94.62 176 PRO A C 1
ATOM 1293 O O . PRO A 1 176 ? 38.312 -12.487 3.680 1.00 94.62 176 PRO A O 1
ATOM 1296 N N . TYR A 1 177 ? 38.782 -12.772 1.506 1.00 95.19 177 TYR A N 1
ATOM 1297 C CA . TYR A 1 177 ? 38.811 -14.232 1.584 1.00 95.19 177 TYR A CA 1
ATOM 1298 C C . TYR A 1 177 ? 40.057 -14.741 2.314 1.00 95.19 177 TYR A C 1
ATOM 1300 O O . TYR A 1 177 ? 39.942 -15.685 3.086 1.00 95.19 177 TYR A O 1
ATOM 1308 N N . LEU A 1 178 ? 41.212 -14.077 2.166 1.00 94.69 178 LEU A N 1
ATOM 1309 C CA . LEU A 1 178 ? 42.408 -14.406 2.955 1.00 94.69 178 LEU A CA 1
ATOM 1310 C C . LEU A 1 178 ? 42.201 -14.055 4.436 1.00 94.69 178 LEU A C 1
ATOM 1312 O O . LEU A 1 178 ? 42.576 -14.836 5.307 1.00 94.69 178 LEU A O 1
ATOM 1316 N N . GLY A 1 179 ? 41.523 -12.937 4.723 1.00 95.69 179 GLY A N 1
ATOM 1317 C CA . GLY A 1 179 ? 41.131 -12.563 6.085 1.00 95.69 179 GLY A CA 1
ATOM 1318 C C . GLY A 1 179 ? 40.196 -13.587 6.737 1.00 95.69 179 GLY A C 1
ATOM 1319 O O . GLY A 1 179 ? 40.416 -13.985 7.881 1.00 95.69 179 GLY A O 1
ATOM 1320 N N . ALA A 1 180 ? 39.201 -14.081 5.994 1.00 96.38 180 ALA A N 1
ATOM 1321 C CA . ALA A 1 180 ? 38.337 -15.176 6.436 1.00 96.38 180 ALA A CA 1
ATOM 1322 C C . ALA A 1 180 ? 39.119 -16.486 6.654 1.00 96.38 180 ALA A C 1
ATOM 1324 O O . ALA A 1 180 ? 38.917 -17.153 7.668 1.00 96.38 180 ALA A O 1
ATOM 1325 N N . THR A 1 181 ? 40.053 -16.837 5.758 1.00 95.38 181 THR A N 1
ATOM 1326 C CA . THR A 1 181 ? 40.943 -18.002 5.924 1.00 95.38 181 THR A CA 1
ATOM 1327 C C . THR A 1 181 ? 41.794 -17.891 7.191 1.00 95.38 181 THR A C 1
ATOM 1329 O O . THR A 1 181 ? 41.906 -18.866 7.930 1.00 95.38 181 THR A O 1
ATOM 1332 N N . LEU A 1 182 ? 42.336 -16.708 7.496 1.00 94.69 182 LEU A N 1
ATOM 1333 C CA . LEU A 1 182 ? 43.116 -16.457 8.712 1.00 94.69 182 LEU A CA 1
ATOM 1334 C C . LEU A 1 182 ? 42.255 -16.561 9.985 1.00 94.69 182 LEU A C 1
ATOM 1336 O O . LEU A 1 182 ? 42.679 -17.171 10.967 1.00 94.69 182 LEU A O 1
ATOM 1340 N N . GLY A 1 183 ? 41.011 -16.072 9.946 1.00 93.19 183 GLY A N 1
ATOM 1341 C CA . GLY A 1 183 ? 40.013 -16.335 10.990 1.00 93.19 183 GLY A CA 1
ATOM 1342 C C . GLY A 1 183 ? 39.680 -17.827 11.149 1.00 93.19 183 GLY A C 1
ATOM 1343 O O . GLY A 1 183 ? 39.469 -18.298 12.266 1.00 93.19 183 GLY A O 1
ATOM 1344 N N . GLY A 1 184 ? 39.695 -18.588 10.049 1.00 93.44 184 GLY A N 1
ATOM 1345 C CA . GLY A 1 184 ? 39.517 -20.043 10.035 1.00 93.44 184 GLY A CA 1
ATOM 1346 C C . GLY A 1 184 ? 40.690 -20.800 10.663 1.00 93.44 184 GLY A C 1
ATOM 1347 O O . GLY A 1 184 ? 40.473 -21.732 11.430 1.00 93.44 184 GLY A O 1
ATOM 1348 N N . ILE A 1 185 ? 41.931 -20.360 10.422 1.00 92.88 185 ILE A N 1
ATOM 1349 C CA . ILE A 1 185 ? 43.133 -20.891 11.093 1.00 92.88 185 ILE A CA 1
ATOM 1350 C C . ILE A 1 185 ? 43.033 -20.671 12.609 1.00 92.88 185 ILE A C 1
ATOM 1352 O O . ILE A 1 185 ? 43.246 -21.599 13.385 1.00 92.88 185 ILE A O 1
ATOM 1356 N N . LEU A 1 186 ? 42.626 -19.469 13.030 1.00 89.94 186 LEU A N 1
ATOM 1357 C CA . LEU A 1 186 ? 42.438 -19.102 14.438 1.00 89.94 186 LEU A CA 1
ATOM 1358 C C . LEU A 1 186 ? 41.277 -19.838 15.139 1.00 89.94 186 LEU A C 1
ATOM 1360 O O . LEU A 1 186 ? 41.183 -19.803 16.364 1.00 89.94 186 LEU A O 1
ATOM 1364 N N . THR A 1 187 ? 40.400 -20.515 14.395 1.00 90.69 187 THR A N 1
ATOM 1365 C CA . THR A 1 187 ? 39.238 -21.261 14.924 1.00 90.69 187 THR A CA 1
ATOM 1366 C C . THR A 1 187 ? 39.257 -22.746 14.553 1.00 90.69 187 THR A C 1
ATOM 1368 O O . THR A 1 187 ? 38.279 -23.458 14.783 1.00 90.69 187 THR A O 1
ATOM 1371 N N . HIS A 1 188 ? 40.374 -23.226 13.997 1.00 91.56 188 HIS A N 1
ATOM 1372 C CA . HIS A 1 188 ? 40.493 -24.548 13.393 1.00 91.56 188 HIS A CA 1
ATOM 1373 C C . HIS A 1 188 ? 40.216 -25.686 14.403 1.00 91.56 188 HIS A C 1
ATOM 1375 O O . HIS A 1 188 ? 40.767 -25.642 15.503 1.00 91.56 188 HIS A O 1
ATOM 1381 N N . PRO A 1 189 ? 39.465 -26.756 14.051 1.00 85.88 189 PRO A N 1
ATOM 1382 C CA . PRO A 1 189 ? 39.072 -27.819 14.994 1.00 85.88 189 PRO A CA 1
ATOM 1383 C C . PRO A 1 189 ? 40.207 -28.623 15.655 1.00 85.88 189 PRO A C 1
ATOM 1385 O O . PRO A 1 189 ? 39.950 -29.395 16.572 1.00 85.88 189 PRO A O 1
ATOM 1388 N N . ALA A 1 190 ? 41.456 -28.472 15.199 1.00 87.25 190 ALA A N 1
ATOM 1389 C CA . ALA A 1 190 ? 42.632 -29.042 15.869 1.00 87.25 190 ALA A CA 1
ATOM 1390 C C . ALA A 1 190 ? 43.130 -28.203 17.069 1.00 87.25 190 ALA A C 1
ATOM 1392 O O . ALA A 1 190 ? 44.018 -28.646 17.798 1.00 87.25 190 ALA A O 1
ATOM 1393 N N . LEU A 1 191 ? 42.587 -26.997 17.262 1.00 85.81 191 LEU A N 1
ATOM 1394 C CA . LEU A 1 191 ? 42.817 -26.145 18.425 1.00 85.81 191 LEU A CA 1
ATOM 1395 C C . LEU A 1 191 ? 41.737 -26.408 19.485 1.00 85.81 191 LEU A C 1
ATOM 1397 O O . LEU A 1 191 ? 40.564 -26.595 19.164 1.00 85.81 191 LEU A O 1
ATOM 1401 N N . THR A 1 192 ? 42.122 -26.381 20.760 1.00 84.56 192 THR A N 1
ATOM 1402 C CA . THR A 1 192 ? 41.205 -26.533 21.902 1.00 84.56 192 THR A CA 1
ATOM 1403 C C . THR A 1 192 ? 40.215 -25.370 21.906 1.00 84.56 192 THR A C 1
ATOM 1405 O O . THR A 1 192 ? 40.631 -24.225 22.069 1.00 84.56 192 THR A O 1
ATOM 1408 N N . ASN A 1 193 ? 38.922 -25.642 21.711 1.00 80.88 193 ASN A N 1
ATOM 1409 C CA . ASN A 1 193 ? 37.879 -24.612 21.655 1.00 80.88 193 ASN A CA 1
ATOM 1410 C C . ASN A 1 193 ? 37.883 -23.749 22.934 1.00 80.88 193 ASN A C 1
ATOM 1412 O O . ASN A 1 193 ? 38.013 -24.297 24.028 1.00 80.88 193 ASN A O 1
ATOM 1416 N N . ALA A 1 194 ? 37.712 -22.429 22.805 1.00 73.94 194 ALA A N 1
ATOM 1417 C CA . ALA A 1 194 ? 37.892 -21.452 23.886 1.00 73.94 194 ALA A CA 1
ATOM 1418 C C . ALA A 1 194 ? 37.170 -21.810 25.207 1.00 73.94 194 ALA A C 1
ATOM 1420 O O . ALA A 1 194 ? 37.756 -21.689 26.281 1.00 73.94 194 ALA A O 1
ATOM 1421 N N . TRP A 1 195 ? 35.935 -22.320 25.143 1.00 75.19 195 TRP A N 1
ATOM 1422 C CA . TRP A 1 195 ? 35.170 -22.739 26.331 1.00 75.19 195 TRP A CA 1
ATOM 1423 C C . TRP A 1 195 ? 35.685 -24.032 26.995 1.00 75.19 195 TRP A C 1
ATOM 1425 O O . TRP A 1 195 ? 35.483 -24.222 28.190 1.00 75.19 195 TRP A O 1
ATOM 1435 N N . GLY A 1 196 ? 36.377 -24.902 26.251 1.00 70.50 196 GLY A N 1
ATOM 1436 C CA . GLY A 1 196 ? 36.962 -26.152 26.757 1.00 70.50 196 GLY A CA 1
ATOM 1437 C C . GLY A 1 196 ? 38.333 -25.985 27.422 1.00 70.50 196 GLY A C 1
ATOM 1438 O O . GLY A 1 196 ? 38.835 -26.920 28.035 1.00 70.50 196 GLY A O 1
ATOM 1439 N N . VAL A 1 197 ? 38.947 -24.797 27.351 1.00 71.88 197 VAL A N 1
ATOM 1440 C CA . VAL A 1 197 ? 40.288 -24.527 27.914 1.00 71.88 197 VAL A CA 1
ATOM 1441 C C . VAL A 1 197 ? 40.355 -24.799 29.426 1.00 71.88 197 VAL A C 1
ATOM 1443 O O . VAL A 1 197 ? 41.409 -25.190 29.929 1.00 71.88 197 VAL A O 1
ATOM 1446 N N . ALA A 1 198 ? 39.232 -24.656 30.140 1.00 64.06 198 ALA A N 1
ATOM 1447 C CA . ALA A 1 198 ? 39.113 -24.952 31.570 1.00 64.06 198 ALA A CA 1
ATOM 1448 C C . ALA A 1 198 ? 39.232 -26.453 31.916 1.00 64.06 198 ALA A C 1
ATOM 1450 O O . ALA A 1 198 ? 39.606 -26.786 33.038 1.00 64.06 198 ALA A O 1
ATOM 1451 N N . GLU A 1 199 ? 38.963 -27.353 30.965 1.00 67.06 199 GLU A N 1
ATOM 1452 C CA . GLU A 1 199 ? 39.141 -28.808 31.120 1.00 67.06 199 GLU A CA 1
ATOM 1453 C C . GLU A 1 199 ? 40.587 -29.253 30.819 1.00 67.06 199 GLU A C 1
ATOM 1455 O O . GLU A 1 199 ? 40.964 -30.400 31.064 1.00 67.06 199 GLU A O 1
ATOM 1460 N N . GLY A 1 200 ? 41.417 -28.326 30.327 1.00 69.00 200 GLY A N 1
ATOM 1461 C CA . GLY A 1 200 ? 42.801 -28.540 29.924 1.00 69.00 200 GLY A CA 1
ATOM 1462 C C . GLY A 1 200 ? 43.000 -28.388 28.415 1.00 69.00 200 GLY A C 1
ATOM 1463 O O . GLY A 1 200 ? 42.186 -28.812 27.601 1.00 69.00 200 GLY A O 1
ATOM 1464 N N . PHE A 1 201 ? 44.130 -27.797 28.031 1.00 73.25 201 PHE A N 1
ATOM 1465 C CA . PHE A 1 201 ? 44.553 -27.624 26.640 1.00 73.25 201 PHE A CA 1
ATOM 1466 C C . PHE A 1 201 ? 45.907 -28.307 26.418 1.00 73.25 201 PHE A C 1
ATOM 1468 O O . PHE A 1 201 ? 46.687 -28.489 27.354 1.00 73.25 201 PHE A O 1
ATOM 1475 N N . LYS A 1 202 ? 46.206 -28.683 25.173 1.00 77.62 202 LYS A N 1
ATOM 1476 C CA . LYS A 1 202 ? 47.510 -29.257 24.803 1.00 77.62 202 LYS A CA 1
ATOM 1477 C C . LYS A 1 202 ? 48.504 -28.144 24.465 1.00 77.62 202 LYS A C 1
ATOM 1479 O O . LYS A 1 202 ? 48.115 -27.150 23.851 1.00 77.62 202 LYS A O 1
ATOM 1484 N N . THR A 1 203 ? 49.778 -28.322 24.801 1.00 79.12 203 THR A N 1
ATOM 1485 C CA . THR A 1 203 ? 50.867 -27.574 24.160 1.00 79.12 203 THR A CA 1
ATOM 1486 C C . THR A 1 203 ? 51.446 -28.371 22.992 1.00 79.12 203 THR A C 1
ATOM 1488 O O . THR A 1 203 ? 51.243 -29.583 22.879 1.00 79.12 203 THR A O 1
ATOM 1491 N N . MET A 1 204 ? 52.125 -27.670 22.091 1.00 80.88 204 MET A N 1
ATOM 1492 C CA . MET A 1 204 ? 52.907 -28.228 20.997 1.00 80.88 204 MET A CA 1
ATOM 1493 C C . MET A 1 204 ? 54.298 -27.601 21.053 1.00 80.88 204 MET A C 1
ATOM 1495 O O . MET A 1 204 ? 54.415 -26.380 20.968 1.00 80.88 204 MET A O 1
ATOM 1499 N N . ASP A 1 205 ? 55.333 -28.431 21.178 1.00 79.94 205 ASP A N 1
ATOM 1500 C CA . ASP A 1 205 ? 56.722 -27.989 21.054 1.00 79.94 205 ASP A CA 1
ATOM 1501 C C . ASP A 1 205 ? 56.994 -27.537 19.612 1.00 79.94 205 ASP A C 1
ATOM 1503 O O . ASP A 1 205 ? 56.880 -28.317 18.661 1.00 79.94 205 ASP A O 1
ATOM 1507 N N . PHE A 1 206 ? 57.339 -26.261 19.456 1.00 79.12 206 PHE A N 1
ATOM 1508 C CA . PHE A 1 206 ? 57.775 -25.666 18.203 1.00 79.12 206 PHE A CA 1
ATOM 1509 C C . PHE A 1 206 ? 59.191 -25.096 18.371 1.00 79.12 206 PHE A C 1
ATOM 1511 O O . PHE A 1 206 ? 59.370 -23.943 18.762 1.00 79.12 206 PHE A O 1
ATOM 1518 N N . PHE A 1 207 ? 60.205 -25.917 18.074 1.00 78.81 207 PHE A N 1
ATOM 1519 C CA . PHE A 1 207 ? 61.633 -25.579 18.204 1.00 78.81 207 PHE A CA 1
ATOM 1520 C C . PHE A 1 207 ? 62.060 -25.140 19.624 1.00 78.81 207 PHE A C 1
ATOM 1522 O O . PHE A 1 207 ? 62.888 -24.242 19.779 1.00 78.81 207 PHE A O 1
ATOM 1529 N N . GLY A 1 208 ? 61.517 -25.775 20.667 1.00 71.94 208 GLY A N 1
ATOM 1530 C CA . GLY A 1 208 ? 61.784 -25.451 22.072 1.00 71.94 208 GLY A CA 1
ATOM 1531 C C . GLY A 1 208 ? 60.841 -24.401 22.669 1.00 71.94 208 GLY A C 1
ATOM 1532 O O . GLY A 1 208 ? 61.108 -23.896 23.759 1.00 71.94 208 GLY A O 1
ATOM 1533 N N . LEU A 1 209 ? 59.752 -24.057 21.972 1.00 76.06 209 LEU A N 1
ATOM 1534 C CA . LEU A 1 209 ? 58.698 -23.161 22.451 1.00 76.06 209 LEU A CA 1
ATOM 1535 C C . LEU A 1 209 ? 57.394 -23.945 22.655 1.00 76.06 209 LEU A C 1
ATOM 1537 O O . LEU A 1 209 ? 56.840 -24.475 21.694 1.00 76.06 209 LEU A O 1
ATOM 1541 N N . ASP A 1 210 ? 56.875 -23.977 23.885 1.00 76.81 210 ASP A N 1
ATOM 1542 C CA . ASP A 1 210 ? 55.564 -24.557 24.210 1.00 76.81 210 ASP A CA 1
ATOM 1543 C C . ASP A 1 210 ? 54.421 -23.662 23.691 1.00 76.81 210 ASP A C 1
ATOM 1545 O O . ASP A 1 210 ? 53.967 -22.726 24.358 1.00 76.81 210 ASP A O 1
ATOM 1549 N N . VAL A 1 211 ? 53.924 -23.948 22.486 1.00 79.50 211 VAL A N 1
ATOM 1550 C CA . VAL A 1 211 ? 52.797 -23.221 21.886 1.00 79.50 211 VAL A CA 1
ATOM 1551 C C . VAL A 1 211 ? 51.482 -23.805 22.401 1.00 79.50 211 VAL A C 1
ATOM 1553 O O . VAL A 1 211 ? 51.187 -24.981 22.193 1.00 79.50 211 VAL A O 1
ATOM 1556 N N . ALA A 1 212 ? 50.656 -22.992 23.060 1.00 78.25 212 ALA A N 1
ATOM 1557 C CA . ALA A 1 212 ? 49.339 -23.419 23.530 1.00 78.25 212 ALA A CA 1
ATOM 1558 C C . ALA A 1 212 ? 48.369 -23.622 22.349 1.00 78.25 212 ALA A C 1
ATOM 1560 O O . ALA A 1 212 ? 48.001 -22.663 21.670 1.00 78.25 212 ALA A O 1
ATOM 1561 N N . MET A 1 213 ? 47.905 -24.857 22.138 1.00 82.81 213 MET A N 1
ATOM 1562 C CA . MET A 1 213 ? 46.949 -25.220 21.083 1.00 82.81 213 MET A CA 1
ATOM 1563 C C . MET A 1 213 ? 45.522 -24.843 21.501 1.00 82.81 213 MET A C 1
ATOM 1565 O O . MET A 1 213 ? 44.675 -25.708 21.730 1.00 82.81 213 MET A O 1
ATOM 1569 N N . ILE A 1 214 ? 45.274 -23.542 21.646 1.00 80.88 214 ILE A N 1
ATOM 1570 C CA . ILE A 1 214 ? 43.996 -22.932 22.031 1.00 80.88 214 ILE A CA 1
ATOM 1571 C C . ILE A 1 214 ? 43.407 -22.203 20.819 1.00 80.88 214 ILE A C 1
ATOM 1573 O O . ILE A 1 214 ? 44.129 -21.555 20.062 1.00 80.88 214 ILE A O 1
ATOM 1577 N N . GLY A 1 215 ? 42.097 -22.341 20.624 1.00 83.69 215 GLY A N 1
ATOM 1578 C CA . GLY A 1 215 ? 41.333 -21.647 19.598 1.00 83.69 215 GLY A CA 1
ATOM 1579 C C . GLY A 1 215 ? 40.837 -20.289 20.086 1.00 83.69 215 GLY A C 1
ATOM 1580 O O . GLY A 1 215 ? 40.598 -20.071 21.272 1.00 83.69 215 GLY A O 1
ATOM 1581 N N . TYR A 1 216 ? 40.667 -19.367 19.146 1.00 83.69 216 TYR A N 1
ATOM 1582 C CA . TYR A 1 216 ? 40.349 -17.964 19.408 1.00 83.69 216 TYR A CA 1
ATOM 1583 C C . TYR A 1 216 ? 38.856 -17.657 19.200 1.00 83.69 216 TYR A C 1
ATOM 1585 O O . TYR A 1 216 ? 38.491 -16.506 18.935 1.00 83.69 216 TYR A O 1
ATOM 1593 N N . GLN A 1 217 ? 37.989 -18.676 19.318 1.00 86.25 217 GLN A N 1
ATOM 1594 C CA . GLN A 1 217 ? 36.529 -18.542 19.245 1.00 86.25 217 GLN A CA 1
ATOM 1595 C C . GLN A 1 217 ? 36.034 -17.473 20.233 1.00 86.25 217 GLN A C 1
ATOM 1597 O O . GLN A 1 217 ? 36.578 -17.318 21.324 1.00 86.25 217 GLN A O 1
ATOM 1602 N N . GLY A 1 218 ? 35.031 -16.689 19.836 1.00 75.25 218 GLY A N 1
ATOM 1603 C CA . GLY A 1 218 ? 34.520 -15.564 20.627 1.00 75.25 218 GLY A CA 1
ATOM 1604 C C . GLY A 1 218 ? 35.462 -14.353 20.770 1.00 75.25 218 GLY A C 1
ATOM 1605 O O . GLY A 1 218 ? 34.999 -13.288 21.174 1.00 75.25 218 GLY A O 1
ATOM 1606 N N . THR A 1 219 ? 36.752 -14.452 20.423 1.00 81.69 219 THR A N 1
ATOM 1607 C CA . THR A 1 219 ? 37.709 -13.340 20.581 1.00 81.69 219 THR A CA 1
ATOM 1608 C C . THR A 1 219 ? 37.786 -12.442 19.342 1.00 81.69 219 THR A C 1
ATOM 1610 O O . THR A 1 219 ? 37.639 -12.888 18.205 1.00 81.69 219 THR A O 1
ATOM 1613 N N . VAL A 1 220 ? 38.048 -11.150 19.565 1.00 85.19 220 VAL A N 1
ATOM 1614 C CA . VAL A 1 220 ? 38.090 -10.122 18.506 1.00 85.19 220 VAL A CA 1
ATOM 1615 C C . VAL A 1 220 ? 39.511 -9.595 18.280 1.00 85.19 220 VAL A C 1
ATOM 1617 O O . VAL A 1 220 ? 39.974 -9.474 17.148 1.00 85.19 220 VAL A O 1
ATOM 1620 N N . PHE A 1 221 ? 40.227 -9.278 19.359 1.00 84.62 221 PHE A N 1
ATOM 1621 C CA . PHE A 1 221 ? 41.509 -8.575 19.287 1.00 84.62 221 PHE A CA 1
ATOM 1622 C C . PHE A 1 221 ? 42.621 -9.342 18.532 1.00 84.62 221 PHE A C 1
ATOM 1624 O O . PHE A 1 221 ? 43.271 -8.721 17.687 1.00 84.62 221 PHE A O 1
ATOM 1631 N N . PRO A 1 222 ? 42.816 -10.669 18.721 1.00 86.62 222 PRO A N 1
ATOM 1632 C CA . PRO A 1 222 ? 43.863 -11.407 18.008 1.00 86.62 222 PRO A CA 1
ATOM 1633 C C . PRO A 1 222 ? 43.659 -11.415 16.489 1.00 86.62 222 PRO A C 1
ATOM 1635 O O . PRO A 1 222 ? 44.603 -11.184 15.735 1.00 86.62 222 PRO A O 1
ATOM 1638 N N . VAL A 1 223 ? 42.418 -11.614 16.026 1.00 90.81 223 VAL A N 1
ATOM 1639 C CA . VAL A 1 223 ? 42.111 -11.638 14.589 1.00 90.81 223 VAL A CA 1
ATOM 1640 C C . VAL A 1 223 ? 42.208 -10.250 13.951 1.00 90.81 223 VAL A C 1
ATOM 1642 O O . VAL A 1 223 ? 42.723 -10.143 12.841 1.00 90.81 223 VAL A O 1
ATOM 1645 N N . LEU A 1 224 ? 41.822 -9.175 14.653 1.00 90.19 224 LEU A N 1
ATOM 1646 C CA . LEU A 1 224 ? 42.014 -7.803 14.162 1.00 90.19 224 LEU A CA 1
ATOM 1647 C C . LEU A 1 224 ? 43.494 -7.495 13.896 1.00 90.19 224 LEU A C 1
ATOM 1649 O O . LEU A 1 224 ? 43.827 -6.995 12.821 1.00 90.19 224 LEU A O 1
ATOM 1653 N N . LEU A 1 225 ? 44.382 -7.828 14.840 1.00 89.69 225 LEU A N 1
ATOM 1654 C CA . LEU A 1 225 ? 45.826 -7.629 14.679 1.00 89.69 225 LEU A CA 1
ATOM 1655 C C . LEU A 1 225 ? 46.412 -8.515 13.573 1.00 89.69 225 LEU A C 1
ATOM 1657 O O . LEU A 1 225 ? 47.183 -8.032 12.742 1.00 89.69 225 LEU A O 1
ATOM 1661 N N . ALA A 1 226 ? 46.021 -9.792 13.528 1.00 92.12 226 ALA A N 1
ATOM 1662 C CA . ALA A 1 226 ? 46.493 -10.735 12.518 1.00 92.12 226 ALA A CA 1
ATOM 1663 C C . ALA A 1 226 ? 46.096 -10.295 11.098 1.00 92.12 226 ALA A C 1
ATOM 1665 O O . ALA A 1 226 ? 46.916 -10.336 10.182 1.00 92.12 226 ALA A O 1
ATOM 1666 N N . VAL A 1 227 ? 44.865 -9.808 10.922 1.00 94.62 227 VAL A N 1
ATOM 1667 C CA . VAL A 1 227 ? 44.323 -9.380 9.624 1.00 94.62 227 VAL A CA 1
ATOM 1668 C C . VAL A 1 227 ? 44.810 -7.985 9.217 1.00 94.62 227 VAL A C 1
ATOM 1670 O O . VAL A 1 227 ? 45.006 -7.731 8.026 1.00 94.62 227 VAL A O 1
ATOM 1673 N N . TRP A 1 228 ? 45.103 -7.101 10.175 1.00 94.06 228 TRP A N 1
ATOM 1674 C CA . TRP A 1 228 ? 45.845 -5.860 9.924 1.00 94.06 228 TRP A CA 1
ATOM 1675 C C . TRP A 1 228 ? 47.256 -6.153 9.389 1.00 94.06 228 TRP A C 1
ATOM 1677 O O . TRP A 1 228 ? 47.632 -5.650 8.327 1.00 94.06 228 TRP A O 1
ATOM 1687 N N . PHE A 1 229 ? 48.001 -7.038 10.063 1.00 94.69 229 PHE A N 1
ATOM 1688 C CA . PHE A 1 229 ? 49.332 -7.470 9.627 1.00 94.69 229 PHE A CA 1
ATOM 1689 C C . PHE A 1 229 ? 49.281 -8.166 8.257 1.00 94.69 229 PHE A C 1
ATOM 1691 O O . PHE A 1 229 ? 50.062 -7.827 7.368 1.00 94.69 229 PHE A O 1
ATOM 1698 N N . MET A 1 230 ? 48.309 -9.058 8.038 1.00 96.25 230 MET A N 1
ATOM 1699 C CA . MET A 1 230 ? 48.049 -9.708 6.748 1.00 96.25 230 MET A CA 1
ATOM 1700 C C . MET A 1 230 ? 47.809 -8.696 5.626 1.00 96.25 230 MET A C 1
ATOM 1702 O O . MET A 1 230 ? 48.446 -8.779 4.579 1.00 96.25 230 MET A O 1
ATOM 1706 N N . SER A 1 231 ? 46.950 -7.702 5.859 1.00 94.31 231 SER A N 1
ATOM 1707 C CA . SER A 1 231 ? 46.625 -6.665 4.871 1.00 94.31 231 SER A CA 1
ATOM 1708 C C . SER A 1 231 ? 47.816 -5.751 4.558 1.00 94.31 231 SER A C 1
ATOM 1710 O O . SER A 1 231 ? 47.865 -5.150 3.485 1.00 94.31 231 SER A O 1
ATOM 1712 N N . HIS A 1 232 ? 48.792 -5.642 5.465 1.00 93.62 232 HIS A N 1
ATOM 1713 C CA . HIS A 1 232 ? 50.058 -4.958 5.205 1.00 93.62 232 HIS A CA 1
ATOM 1714 C C . HIS A 1 232 ? 51.050 -5.854 4.441 1.00 93.62 232 HIS A C 1
ATOM 1716 O O . HIS A 1 232 ? 51.653 -5.406 3.464 1.00 93.62 232 HIS A O 1
ATOM 1722 N N . LEU A 1 233 ? 51.196 -7.120 4.848 1.00 94.12 233 LEU A N 1
ATOM 1723 C CA . LEU A 1 233 ? 52.094 -8.089 4.217 1.00 94.12 233 LEU A CA 1
ATOM 1724 C C . LEU A 1 233 ? 51.691 -8.383 2.767 1.00 94.12 233 LEU A C 1
ATOM 1726 O O . LEU A 1 233 ? 52.546 -8.330 1.885 1.00 94.12 233 LEU A O 1
ATOM 1730 N N . GLU A 1 234 ? 50.401 -8.612 2.501 1.00 94.19 234 GLU A N 1
ATOM 1731 C CA . GLU A 1 234 ? 49.869 -8.845 1.152 1.00 94.19 234 GLU A CA 1
ATOM 1732 C C . GLU A 1 234 ? 50.277 -7.699 0.208 1.00 94.19 234 GLU A C 1
ATOM 1734 O O . GLU A 1 234 ? 50.836 -7.927 -0.863 1.00 94.19 234 GLU A O 1
ATOM 1739 N N . LYS A 1 235 ? 50.108 -6.445 0.650 1.00 91.75 235 LYS A N 1
ATOM 1740 C CA . LYS A 1 235 ? 50.482 -5.238 -0.111 1.00 91.75 235 LYS A CA 1
ATOM 1741 C C . LYS A 1 235 ? 51.991 -5.048 -0.291 1.00 91.75 235 LYS A C 1
ATOM 1743 O O . LYS A 1 235 ? 52.384 -4.282 -1.170 1.00 91.75 235 LYS A O 1
ATOM 1748 N N . GLN A 1 236 ? 52.835 -5.693 0.517 1.00 92.69 236 GLN A N 1
ATOM 1749 C CA . GLN A 1 236 ? 54.278 -5.756 0.264 1.00 92.69 236 GLN A CA 1
ATOM 1750 C C . GLN A 1 236 ? 54.637 -6.883 -0.712 1.00 92.69 236 GLN A C 1
ATOM 1752 O O . GLN A 1 236 ? 55.491 -6.685 -1.573 1.00 92.69 236 GLN A O 1
ATOM 1757 N N . LEU A 1 237 ? 53.991 -8.047 -0.602 1.00 91.50 237 LEU A N 1
ATOM 1758 C CA . LEU A 1 237 ? 54.227 -9.201 -1.474 1.00 91.50 237 LEU A CA 1
ATOM 1759 C C . LEU A 1 237 ? 53.818 -8.897 -2.925 1.00 91.50 237 LEU A C 1
ATOM 1761 O O . LEU A 1 237 ? 54.649 -9.057 -3.819 1.00 91.50 237 LEU A O 1
ATOM 1765 N N . ARG A 1 238 ? 52.641 -8.284 -3.138 1.00 89.44 238 ARG A N 1
ATOM 1766 C CA . ARG A 1 238 ? 52.170 -7.770 -4.448 1.00 89.44 238 ARG A CA 1
ATOM 1767 C C . ARG A 1 238 ? 53.098 -6.742 -5.115 1.00 89.44 238 ARG A C 1
ATOM 1769 O O . ARG A 1 238 ? 52.917 -6.428 -6.281 1.00 89.44 238 ARG A O 1
ATOM 1776 N N . LYS A 1 239 ? 54.062 -6.172 -4.380 1.00 91.19 239 LYS A N 1
ATOM 1777 C CA . LYS A 1 239 ? 55.062 -5.215 -4.897 1.00 91.19 239 LYS A CA 1
ATOM 1778 C C . LYS A 1 239 ? 56.441 -5.836 -5.146 1.00 91.19 239 LYS A C 1
ATOM 1780 O O . LYS A 1 239 ? 57.338 -5.136 -5.604 1.00 91.19 239 LYS A O 1
ATOM 1785 N N . ARG A 1 240 ? 56.641 -7.106 -4.776 1.00 92.62 240 ARG A N 1
ATOM 1786 C CA . ARG A 1 240 ? 57.925 -7.826 -4.879 1.00 92.62 240 ARG A CA 1
ATOM 1787 C C . ARG A 1 240 ? 57.839 -9.088 -5.738 1.00 92.62 240 ARG A C 1
ATOM 1789 O O . ARG A 1 240 ? 58.860 -9.526 -6.258 1.00 92.62 240 ARG A O 1
ATOM 1796 N N . ILE A 1 241 ? 56.656 -9.685 -5.854 1.00 91.62 241 ILE A N 1
ATOM 1797 C CA . ILE A 1 241 ? 56.405 -10.883 -6.659 1.00 91.62 241 ILE A CA 1
ATOM 1798 C C . ILE A 1 241 ? 56.029 -10.443 -8.085 1.00 91.62 241 ILE A C 1
ATOM 1800 O O . ILE A 1 241 ? 55.158 -9.588 -8.218 1.00 91.62 241 ILE A O 1
ATOM 1804 N N . PRO A 1 242 ? 56.650 -10.997 -9.146 1.00 89.75 242 PRO A N 1
ATOM 1805 C CA . PRO A 1 242 ? 56.265 -10.696 -10.526 1.00 89.75 242 PRO A CA 1
ATOM 1806 C C . PRO A 1 242 ? 54.830 -11.138 -10.840 1.00 89.75 242 PRO A C 1
ATOM 1808 O O . PRO A 1 242 ? 54.418 -12.217 -10.412 1.00 89.75 242 PRO A O 1
ATOM 1811 N N . ASP A 1 243 ? 54.110 -10.367 -11.659 1.00 85.88 243 ASP A N 1
ATOM 1812 C CA . ASP A 1 243 ? 52.683 -10.562 -11.983 1.00 85.88 243 ASP A CA 1
ATOM 1813 C C . ASP A 1 243 ? 52.316 -12.005 -12.377 1.00 85.88 243 ASP A C 1
ATOM 1815 O O . ASP A 1 243 ? 51.297 -12.538 -11.941 1.00 85.88 243 ASP A O 1
ATOM 1819 N N . ALA A 1 244 ? 53.185 -12.677 -13.143 1.00 85.88 244 ALA A N 1
ATOM 1820 C CA . ALA A 1 244 ? 53.008 -14.066 -13.579 1.00 85.88 244 ALA A CA 1
ATOM 1821 C C . ALA A 1 244 ? 52.938 -15.095 -12.427 1.00 85.88 244 ALA A C 1
ATOM 1823 O O . ALA A 1 244 ? 52.508 -16.228 -12.640 1.00 85.88 244 ALA A O 1
ATOM 1824 N N . LEU A 1 245 ? 53.367 -14.716 -11.219 1.00 89.81 245 LEU A N 1
ATOM 1825 C CA . LEU A 1 245 ? 53.363 -15.542 -10.010 1.00 89.81 245 LEU A CA 1
ATOM 1826 C C . LEU A 1 245 ? 52.476 -14.970 -8.891 1.00 89.81 245 LEU A C 1
ATOM 1828 O O . LEU A 1 245 ? 52.190 -15.694 -7.937 1.00 89.81 245 LEU A O 1
ATOM 1832 N N . ASP A 1 246 ? 52.018 -13.716 -8.988 1.00 86.31 246 ASP A N 1
ATOM 1833 C CA . ASP A 1 246 ? 51.244 -13.030 -7.939 1.00 86.31 246 ASP A CA 1
ATOM 1834 C C . ASP A 1 246 ? 49.963 -13.791 -7.556 1.00 86.31 246 ASP A C 1
ATOM 1836 O O . ASP A 1 246 ? 49.690 -13.994 -6.374 1.00 86.31 246 ASP A O 1
ATOM 1840 N N . LEU A 1 247 ? 49.232 -14.315 -8.546 1.00 84.62 247 LEU A N 1
ATOM 1841 C CA . LEU A 1 247 ? 47.998 -15.083 -8.333 1.00 84.62 247 LEU A CA 1
ATOM 1842 C C . LEU A 1 247 ? 48.194 -16.343 -7.461 1.00 84.62 247 LEU A C 1
ATOM 1844 O O . LEU A 1 247 ? 47.234 -16.817 -6.855 1.00 84.62 247 LEU A O 1
ATOM 1848 N N . ILE A 1 248 ? 49.418 -16.878 -7.386 1.00 88.44 248 ILE A N 1
ATOM 1849 C CA . ILE A 1 248 ? 49.744 -18.119 -6.667 1.00 88.44 248 ILE A CA 1
ATOM 1850 C C . ILE A 1 248 ? 50.572 -17.820 -5.411 1.00 88.44 248 ILE A C 1
ATOM 1852 O O . ILE A 1 248 ? 50.174 -18.186 -4.305 1.00 88.44 248 ILE A O 1
ATOM 1856 N N . LEU A 1 249 ? 51.719 -17.148 -5.558 1.00 92.12 249 LEU A N 1
ATOM 1857 C CA . LEU A 1 249 ? 52.679 -16.961 -4.468 1.00 92.12 249 LEU A CA 1
ATOM 1858 C C . LEU A 1 249 ? 52.225 -15.923 -3.440 1.00 92.12 249 LEU A C 1
ATOM 1860 O O . LEU A 1 249 ? 52.432 -16.145 -2.248 1.00 92.12 249 LEU A O 1
ATOM 1864 N N . THR A 1 250 ? 51.585 -14.825 -3.852 1.00 91.44 250 THR A N 1
ATOM 1865 C CA . THR A 1 250 ? 51.116 -13.797 -2.909 1.00 91.44 250 THR A CA 1
ATOM 1866 C C . THR A 1 250 ? 50.112 -14.354 -1.898 1.00 91.44 250 THR A C 1
ATOM 1868 O O . THR A 1 250 ? 50.386 -14.221 -0.702 1.00 91.44 250 THR A O 1
ATOM 1871 N N . PRO A 1 251 ? 48.984 -14.994 -2.283 1.00 91.75 251 PRO A N 1
ATOM 1872 C CA . PRO A 1 251 ? 48.043 -15.534 -1.301 1.00 91.75 251 PRO A CA 1
ATOM 1873 C C . PRO A 1 251 ? 48.657 -16.671 -0.471 1.00 91.75 251 PRO A C 1
ATOM 1875 O O . PRO A 1 251 ? 48.455 -16.703 0.742 1.00 91.75 251 PRO A O 1
ATOM 1878 N N . PHE A 1 252 ? 49.460 -17.549 -1.085 1.00 93.69 252 PHE A N 1
ATOM 1879 C CA . PHE A 1 252 ? 50.146 -18.653 -0.405 1.00 93.69 252 PHE A CA 1
ATOM 1880 C C . PHE A 1 252 ? 51.087 -18.161 0.708 1.00 93.69 252 PHE A C 1
ATOM 1882 O O . PHE A 1 252 ? 50.932 -18.542 1.870 1.00 93.69 252 PHE A O 1
ATOM 1889 N N . LEU A 1 253 ? 52.019 -17.260 0.378 1.00 94.69 253 LEU A N 1
ATOM 1890 C CA . LEU A 1 253 ? 52.969 -16.697 1.341 1.00 94.69 253 LEU A CA 1
ATOM 1891 C C . LEU A 1 253 ? 52.269 -15.807 2.372 1.00 94.69 253 LEU A C 1
ATOM 1893 O O . LEU A 1 253 ? 52.622 -15.864 3.548 1.00 94.69 253 LEU A O 1
ATOM 1897 N N . THR A 1 254 ? 51.244 -15.046 1.967 1.00 94.75 254 THR A N 1
ATOM 1898 C CA . THR A 1 254 ? 50.429 -14.246 2.898 1.00 94.75 254 THR A CA 1
ATOM 1899 C C . THR A 1 254 ? 49.825 -15.146 3.977 1.00 94.75 254 THR A C 1
ATOM 1901 O O . THR A 1 254 ? 50.068 -14.916 5.161 1.00 94.75 254 THR A O 1
ATOM 1904 N N . VAL A 1 255 ? 49.094 -16.203 3.599 1.00 94.06 255 VAL A N 1
ATOM 1905 C CA . VAL A 1 255 ? 48.391 -17.073 4.562 1.00 94.06 255 VAL A CA 1
ATOM 1906 C C . VAL A 1 255 ? 49.367 -17.855 5.442 1.00 94.06 255 VAL A C 1
ATOM 1908 O O . VAL A 1 255 ? 49.161 -17.912 6.652 1.00 94.06 255 VAL A O 1
ATOM 1911 N N . ILE A 1 256 ? 50.458 -18.392 4.885 1.00 94.44 256 ILE A N 1
ATOM 1912 C CA . ILE A 1 256 ? 51.457 -19.134 5.673 1.00 94.44 256 ILE A CA 1
ATOM 1913 C C . ILE A 1 256 ? 52.136 -18.226 6.706 1.00 94.44 256 ILE A C 1
ATOM 1915 O O . ILE A 1 256 ? 52.127 -18.537 7.897 1.00 94.44 256 ILE A O 1
ATOM 1919 N N . ILE A 1 257 ? 52.691 -17.088 6.277 1.00 94.81 257 ILE A N 1
ATOM 1920 C CA . ILE A 1 257 ? 53.440 -16.192 7.171 1.00 94.81 257 ILE A CA 1
ATOM 1921 C C . ILE A 1 257 ? 52.512 -15.606 8.242 1.00 94.81 257 ILE A C 1
ATOM 1923 O O . ILE A 1 257 ? 52.881 -15.549 9.412 1.00 94.81 257 ILE A O 1
ATOM 1927 N N . THR A 1 258 ? 51.290 -15.210 7.875 1.00 93.88 258 THR A N 1
ATOM 1928 C CA . THR A 1 258 ? 50.332 -14.628 8.829 1.00 93.88 258 THR A CA 1
ATOM 1929 C C . THR A 1 258 ? 49.730 -15.661 9.770 1.00 93.88 258 THR A C 1
ATOM 1931 O O . THR A 1 258 ? 49.542 -15.340 10.937 1.00 93.88 258 THR A O 1
ATOM 1934 N N . GLY A 1 259 ? 49.510 -16.901 9.323 1.00 91.81 259 GLY A N 1
ATOM 1935 C CA . GLY A 1 259 ? 49.096 -18.013 10.180 1.00 91.81 259 GLY A CA 1
ATOM 1936 C C . GLY A 1 259 ? 50.138 -18.334 11.255 1.00 91.81 259 GLY A C 1
ATOM 1937 O O . GLY A 1 259 ? 49.801 -18.388 12.439 1.00 91.81 259 GLY A O 1
ATOM 1938 N N . PHE A 1 260 ? 51.417 -18.449 10.872 1.00 91.19 260 PHE A N 1
ATOM 1939 C CA . PHE A 1 260 ? 52.509 -18.619 11.838 1.00 91.19 260 PHE A CA 1
ATOM 1940 C C . PHE A 1 260 ? 52.640 -17.415 12.780 1.00 91.19 260 PHE A C 1
ATOM 1942 O O . PHE A 1 260 ? 52.719 -17.605 13.990 1.00 91.19 260 PHE A O 1
ATOM 1949 N N . VAL A 1 261 ? 52.606 -16.178 12.270 1.00 91.50 261 VAL A N 1
ATOM 1950 C CA . VAL A 1 261 ? 52.687 -14.975 13.123 1.00 91.50 261 VAL A CA 1
ATOM 1951 C C . VAL A 1 261 ? 51.507 -14.891 14.100 1.00 91.50 261 VAL A C 1
ATOM 1953 O O . VAL A 1 261 ? 51.692 -14.549 15.271 1.00 91.50 261 VAL A O 1
ATOM 1956 N N . ALA A 1 262 ? 50.302 -15.248 13.651 1.00 88.44 262 ALA A N 1
ATOM 1957 C CA . ALA A 1 262 ? 49.104 -15.210 14.473 1.00 88.44 262 ALA A CA 1
ATOM 1958 C C . ALA A 1 262 ? 49.143 -16.239 15.615 1.00 88.44 262 ALA A C 1
ATOM 1960 O O . ALA A 1 262 ? 48.820 -15.887 16.747 1.00 88.44 262 ALA A O 1
ATOM 1961 N N . LEU A 1 263 ? 49.585 -17.474 15.351 1.00 86.31 263 LEU A N 1
ATOM 1962 C CA . LEU A 1 263 ? 49.644 -18.532 16.369 1.00 86.31 263 LEU A CA 1
ATOM 1963 C C . LEU A 1 263 ? 50.874 -18.435 17.289 1.00 86.31 263 LEU A C 1
ATOM 1965 O O . LEU A 1 263 ? 50.747 -18.706 18.479 1.00 86.31 263 LEU A O 1
ATOM 1969 N N . LEU A 1 264 ? 52.044 -18.033 16.774 1.00 86.38 264 LEU A N 1
ATOM 1970 C CA . LEU A 1 264 ? 53.295 -18.003 17.550 1.00 86.38 264 LEU A CA 1
ATOM 1971 C C . LEU A 1 264 ? 53.499 -16.714 18.360 1.00 86.38 264 LEU A C 1
ATOM 1973 O O . LEU A 1 264 ? 54.148 -16.758 19.399 1.00 86.38 264 LEU A O 1
ATOM 1977 N N . PHE A 1 265 ? 52.966 -15.572 17.907 1.00 83.88 265 PHE A N 1
ATOM 1978 C CA . PHE A 1 265 ? 53.216 -14.271 18.548 1.00 83.88 265 PHE A CA 1
ATOM 1979 C C . PHE A 1 265 ? 51.930 -13.587 19.015 1.00 83.88 265 PHE A C 1
ATOM 1981 O O . PHE A 1 265 ? 51.817 -13.230 20.187 1.00 83.88 265 PHE A O 1
ATOM 1988 N N . ILE A 1 266 ? 50.940 -13.423 18.128 1.00 81.00 266 ILE A N 1
ATOM 1989 C CA . ILE A 1 266 ? 49.700 -12.698 18.466 1.00 81.00 266 ILE A CA 1
ATOM 1990 C C . ILE A 1 266 ? 48.863 -13.491 19.483 1.00 81.00 266 ILE A C 1
ATOM 1992 O O . ILE A 1 266 ? 48.301 -12.898 20.400 1.00 81.00 266 ILE A O 1
ATOM 1996 N N . GLY A 1 267 ? 48.837 -14.821 19.370 1.00 73.12 267 GLY A N 1
ATOM 1997 C CA . GLY A 1 267 ? 48.184 -15.726 20.315 1.00 73.12 267 GLY A CA 1
ATOM 1998 C C . GLY A 1 267 ? 48.724 -15.607 21.747 1.00 73.12 267 GLY A C 1
ATOM 1999 O O . GLY A 1 267 ? 47.974 -15.196 22.636 1.00 73.12 267 GLY A O 1
ATOM 2000 N N . PRO A 1 268 ? 50.022 -15.880 21.993 1.00 74.81 268 PRO A N 1
ATOM 2001 C CA . PRO A 1 268 ? 50.636 -15.708 23.311 1.00 74.81 268 PRO A CA 1
ATOM 2002 C C . PRO A 1 268 ? 50.554 -14.274 23.854 1.00 74.81 268 PRO A C 1
ATOM 2004 O O . PRO A 1 268 ? 50.260 -14.096 25.034 1.00 74.81 268 PRO A O 1
ATOM 2007 N N . ALA A 1 269 ? 50.724 -13.245 23.014 1.00 75.00 269 ALA A N 1
ATOM 2008 C CA . ALA A 1 269 ? 50.550 -11.853 23.440 1.00 75.00 269 ALA A CA 1
ATOM 2009 C C . ALA A 1 269 ? 49.097 -11.547 23.858 1.00 75.00 269 ALA A C 1
ATOM 2011 O O . ALA A 1 269 ? 48.864 -10.906 24.884 1.00 75.00 269 ALA A O 1
ATOM 2012 N N . GLY A 1 270 ? 48.117 -12.055 23.103 1.00 67.19 270 GLY A N 1
ATOM 2013 C CA . GLY A 1 270 ? 46.696 -11.974 23.441 1.00 67.19 270 GLY A CA 1
ATOM 2014 C C . GLY A 1 270 ? 46.357 -12.706 24.739 1.00 67.19 270 GLY A C 1
ATOM 2015 O O . GLY A 1 270 ? 45.545 -12.209 25.517 1.00 67.19 270 GLY A O 1
ATOM 2016 N N . ARG A 1 271 ? 47.029 -13.831 25.020 1.00 68.56 271 ARG A N 1
ATOM 2017 C CA . ARG A 1 271 ? 46.915 -14.544 26.298 1.00 68.56 271 ARG A CA 1
ATOM 2018 C C . ARG A 1 271 ? 47.470 -13.727 27.462 1.00 68.56 271 ARG A C 1
ATOM 2020 O O . ARG A 1 271 ? 46.743 -13.532 28.423 1.00 68.56 271 ARG A O 1
ATOM 2027 N N . VAL A 1 272 ? 48.694 -13.199 27.374 1.00 73.88 272 VAL A N 1
ATOM 2028 C CA . VAL A 1 272 ? 49.285 -12.368 28.447 1.00 73.88 272 VAL A CA 1
ATOM 2029 C C . VAL A 1 272 ? 48.410 -11.144 28.752 1.00 73.88 272 VAL A C 1
ATOM 2031 O O . VAL A 1 272 ? 48.215 -10.789 29.914 1.00 73.88 272 VAL A O 1
ATOM 2034 N N . LEU A 1 273 ? 47.821 -10.534 27.719 1.00 68.38 273 LEU A N 1
ATOM 2035 C CA . LEU A 1 273 ? 46.868 -9.433 27.869 1.00 68.38 273 LEU A CA 1
ATOM 2036 C C . LEU A 1 273 ? 45.538 -9.890 28.506 1.00 68.38 273 LEU A C 1
ATOM 2038 O O . LEU A 1 273 ? 45.011 -9.197 29.375 1.00 68.38 273 LEU A O 1
ATOM 2042 N N . GLY A 1 274 ? 45.017 -11.062 28.130 1.00 61.75 274 GLY A N 1
ATOM 2043 C CA . GLY A 1 274 ? 43.812 -11.659 28.719 1.00 61.75 274 GLY A CA 1
ATOM 2044 C C . GLY A 1 274 ? 43.986 -12.094 30.178 1.00 61.75 274 GLY A C 1
ATOM 2045 O O . GLY A 1 274 ? 43.124 -11.804 31.007 1.00 61.75 274 GLY A O 1
ATOM 2046 N N . ASP A 1 275 ? 45.116 -12.716 30.516 1.00 68.38 275 ASP A N 1
ATOM 2047 C CA . ASP A 1 275 ? 45.497 -13.096 31.880 1.00 68.38 275 ASP A CA 1
ATOM 2048 C C . ASP A 1 275 ? 45.672 -11.834 32.754 1.00 68.38 275 ASP A C 1
ATOM 2050 O O . ASP A 1 275 ? 45.169 -11.783 33.878 1.00 68.38 275 ASP A O 1
ATOM 2054 N N . GLY A 1 276 ? 46.273 -10.762 32.216 1.00 71.81 276 GLY A N 1
ATOM 2055 C CA . GLY A 1 276 ? 46.383 -9.457 32.885 1.00 71.81 276 GLY A CA 1
ATOM 2056 C C . GLY A 1 276 ? 45.036 -8.765 33.140 1.00 71.81 276 GLY A C 1
ATOM 2057 O O . GLY A 1 276 ? 44.801 -8.262 34.241 1.00 71.81 276 GLY A O 1
ATOM 2058 N N . ILE A 1 277 ? 44.117 -8.784 32.166 1.00 68.94 277 ILE A N 1
ATOM 2059 C CA . ILE A 1 277 ? 42.740 -8.286 32.349 1.00 68.94 277 ILE A CA 1
ATOM 2060 C C . ILE A 1 277 ? 41.987 -9.143 33.374 1.00 68.94 277 ILE A C 1
ATOM 2062 O O . ILE A 1 277 ? 41.289 -8.600 34.227 1.00 68.94 277 ILE A O 1
ATOM 2066 N N . SER A 1 278 ? 42.158 -10.466 33.337 1.00 65.94 278 SER A N 1
ATOM 2067 C CA . SER A 1 278 ? 41.504 -11.398 34.265 1.00 65.94 278 SER A CA 1
ATOM 2068 C C . SER A 1 278 ? 42.004 -11.214 35.699 1.00 65.94 278 SER A C 1
ATOM 2070 O O . SER A 1 278 ? 41.198 -11.202 36.628 1.00 65.94 278 SER A O 1
ATOM 2072 N N . PHE A 1 279 ? 43.307 -10.986 35.889 1.00 76.38 279 PHE A N 1
ATOM 2073 C CA . PHE A 1 279 ? 43.893 -10.610 37.178 1.00 76.38 279 PHE A CA 1
ATOM 2074 C C . PHE A 1 279 ? 43.352 -9.261 37.671 1.00 76.38 279 PHE A C 1
ATOM 2076 O O . PHE A 1 279 ? 42.907 -9.163 38.814 1.00 76.38 279 PHE A O 1
ATOM 2083 N N . GLY A 1 280 ? 43.312 -8.245 36.800 1.00 73.19 280 GLY A N 1
ATOM 2084 C CA . GLY A 1 280 ? 42.750 -6.930 37.120 1.00 73.19 280 GLY A CA 1
ATOM 2085 C C . GLY A 1 280 ? 41.284 -7.003 37.552 1.00 73.19 280 GLY A C 1
ATOM 2086 O O . GLY A 1 280 ? 40.933 -6.482 38.607 1.00 73.19 280 GLY A O 1
ATOM 2087 N N . LEU A 1 281 ? 40.443 -7.712 36.791 1.00 68.50 281 LEU A N 1
ATOM 2088 C CA . LEU A 1 281 ? 39.033 -7.941 37.121 1.00 68.50 281 LEU A CA 1
ATOM 2089 C C . LEU A 1 281 ? 38.861 -8.756 38.408 1.00 68.50 281 LEU A C 1
ATOM 2091 O O . LEU A 1 281 ? 37.981 -8.437 39.200 1.00 68.50 281 LEU A O 1
ATOM 2095 N N . SER A 1 282 ? 39.708 -9.761 38.651 1.00 69.75 282 SER A N 1
ATOM 2096 C CA . SER A 1 282 ? 39.663 -10.570 39.879 1.00 69.75 282 SER A CA 1
ATOM 2097 C C . SER A 1 282 ? 40.033 -9.747 41.114 1.00 69.75 282 SER A C 1
ATOM 2099 O O . SER A 1 282 ? 39.339 -9.814 42.125 1.00 69.75 282 SER A O 1
ATOM 2101 N N . ALA A 1 283 ? 41.064 -8.900 41.025 1.00 74.06 283 ALA A N 1
ATOM 2102 C CA . ALA A 1 283 ? 41.424 -7.963 42.089 1.00 74.06 283 ALA A CA 1
ATOM 2103 C C . ALA A 1 283 ? 40.312 -6.926 42.346 1.00 74.06 283 ALA A C 1
ATOM 2105 O O . ALA A 1 283 ? 40.024 -6.600 43.499 1.00 74.06 283 ALA A O 1
ATOM 2106 N N . LEU A 1 284 ? 39.642 -6.458 41.286 1.00 71.12 284 LEU A N 1
ATOM 2107 C CA . LEU A 1 284 ? 38.470 -5.583 41.381 1.00 71.12 284 LEU A CA 1
ATOM 2108 C C . LEU A 1 284 ? 37.289 -6.298 42.059 1.00 71.12 284 LEU A C 1
ATOM 2110 O O . LEU A 1 284 ? 36.667 -5.719 42.945 1.00 71.12 284 LEU A O 1
ATOM 2114 N N . TYR A 1 285 ? 37.030 -7.566 41.723 1.00 63.75 285 TYR A N 1
ATOM 2115 C CA . TYR A 1 285 ? 36.017 -8.402 42.376 1.00 63.75 285 TYR A CA 1
ATOM 2116 C C . TYR A 1 285 ? 36.342 -8.696 43.847 1.00 63.75 285 TYR A C 1
ATOM 2118 O O . TYR A 1 285 ? 35.438 -8.668 44.678 1.00 63.75 285 TYR A O 1
ATOM 2126 N N . GLU A 1 286 ? 37.607 -8.923 44.212 1.00 67.62 286 GLU A N 1
ATOM 2127 C CA . GLU A 1 286 ? 37.995 -9.108 45.617 1.00 67.62 286 GLU A CA 1
ATOM 2128 C C . GLU A 1 286 ? 37.878 -7.822 46.445 1.00 67.62 286 GLU A C 1
ATOM 2130 O O . GLU A 1 286 ? 37.504 -7.882 47.619 1.00 67.62 286 GLU A O 1
ATOM 2135 N N . GLN A 1 287 ? 38.189 -6.656 45.870 1.00 67.88 287 GLN A N 1
ATOM 2136 C CA . GLN A 1 287 ? 38.016 -5.370 46.553 1.00 67.88 287 GLN A CA 1
ATOM 2137 C C . GLN A 1 287 ? 36.535 -4.978 46.643 1.00 67.88 287 GLN A C 1
ATOM 2139 O O . GLN A 1 287 ? 36.059 -4.626 47.725 1.00 67.88 287 GLN A O 1
ATOM 2144 N N . ALA A 1 288 ? 35.777 -5.131 45.554 1.00 57.88 288 ALA A N 1
ATOM 2145 C CA . ALA A 1 288 ? 34.329 -4.941 45.544 1.00 57.88 288 ALA A CA 1
ATOM 2146 C C . ALA A 1 288 ? 33.619 -5.923 46.489 1.00 57.88 288 ALA A C 1
ATOM 2148 O O . ALA A 1 288 ? 32.695 -5.525 47.187 1.00 57.88 288 ALA A O 1
ATOM 2149 N N . GLY A 1 289 ? 34.088 -7.170 46.602 1.00 53.09 289 GLY A N 1
ATOM 2150 C CA . GLY A 1 289 ? 33.563 -8.164 47.542 1.00 53.09 289 GLY A CA 1
ATOM 2151 C C . GLY A 1 289 ? 33.744 -7.772 49.013 1.00 53.09 289 GLY A C 1
ATOM 2152 O O . GLY A 1 289 ? 32.856 -8.023 49.828 1.00 53.09 289 GLY A O 1
ATOM 2153 N N . ARG A 1 290 ? 34.844 -7.087 49.359 1.00 56.81 290 ARG A N 1
ATOM 2154 C CA . ARG A 1 290 ? 35.058 -6.529 50.711 1.00 56.81 290 ARG A CA 1
ATOM 2155 C C . ARG A 1 290 ? 34.125 -5.348 51.003 1.00 56.81 290 ARG A C 1
ATOM 2157 O O . ARG A 1 290 ? 33.684 -5.210 52.137 1.00 56.81 290 ARG A O 1
ATOM 2164 N N . LEU A 1 291 ? 33.784 -4.545 49.991 1.00 50.19 291 LEU A N 1
ATOM 2165 C CA . LEU A 1 291 ? 32.797 -3.460 50.099 1.00 50.19 291 LEU A CA 1
ATOM 2166 C C . LEU A 1 291 ? 31.346 -3.986 50.131 1.00 50.19 291 LEU A C 1
ATOM 2168 O O . LEU A 1 291 ? 30.523 -3.491 50.896 1.00 50.19 291 LEU A O 1
ATOM 2172 N N . ALA A 1 292 ? 31.037 -5.028 49.356 1.00 46.56 292 ALA A N 1
ATOM 2173 C CA . ALA A 1 292 ? 29.722 -5.669 49.303 1.00 46.56 292 ALA A CA 1
ATOM 2174 C C . ALA A 1 292 ? 29.392 -6.491 50.565 1.00 46.56 292 ALA A C 1
ATOM 2176 O O . ALA A 1 292 ? 28.220 -6.713 50.867 1.00 46.56 292 ALA A O 1
ATOM 2177 N N . GLY A 1 293 ? 30.406 -6.894 51.342 1.00 41.50 293 GLY A N 1
ATOM 2178 C CA . GLY A 1 293 ? 30.258 -7.660 52.587 1.00 41.50 293 GLY A CA 1
ATOM 2179 C C . GLY A 1 293 ? 29.443 -6.983 53.702 1.00 41.50 293 GLY A C 1
ATOM 2180 O O . GLY A 1 293 ? 29.182 -7.619 54.719 1.00 41.50 293 GLY A O 1
ATOM 2181 N N . GLY A 1 294 ? 29.022 -5.724 53.524 1.00 43.34 294 GLY A N 1
ATOM 2182 C CA . GLY A 1 294 ? 28.175 -4.988 54.468 1.00 43.34 294 GLY A CA 1
ATOM 2183 C C . GLY A 1 294 ? 26.673 -5.308 54.415 1.00 43.34 294 GLY A C 1
ATOM 2184 O O . GLY A 1 294 ? 25.952 -4.898 55.321 1.00 43.34 294 GLY A O 1
ATOM 2185 N N . SER A 1 295 ? 26.165 -6.022 53.398 1.00 39.53 295 SER A N 1
ATOM 2186 C CA . SER A 1 295 ? 24.744 -6.421 53.354 1.00 39.53 295 SER A CA 1
ATOM 2187 C C . SER A 1 295 ? 24.523 -7.772 52.662 1.00 39.53 295 SER A C 1
ATOM 2189 O O . SER A 1 295 ? 25.025 -8.027 51.571 1.00 39.53 295 SER A O 1
ATOM 2191 N N . GLY A 1 296 ? 23.752 -8.658 53.301 1.00 44.31 296 GLY A N 1
ATOM 2192 C CA . GLY A 1 296 ? 23.623 -10.070 52.906 1.00 44.31 296 GLY A CA 1
ATOM 2193 C C . GLY A 1 296 ? 22.842 -10.361 51.617 1.00 44.31 296 GLY A C 1
ATOM 2194 O O . GLY A 1 296 ? 22.667 -11.526 51.284 1.00 44.31 296 GLY A O 1
ATOM 2195 N N . VAL A 1 297 ? 22.380 -9.340 50.889 1.00 42.50 297 VAL A N 1
ATOM 2196 C CA . VAL A 1 297 ? 21.411 -9.475 49.782 1.00 42.50 297 VAL A CA 1
ATOM 2197 C C . VAL A 1 297 ? 22.018 -10.122 48.528 1.00 42.50 297 VAL A C 1
ATOM 2199 O O . VAL A 1 297 ? 21.348 -10.869 47.822 1.00 42.50 297 VAL A O 1
ATOM 2202 N N . TRP A 1 298 ? 23.303 -9.884 48.250 1.00 36.75 298 TRP A N 1
ATOM 2203 C CA . TRP A 1 298 ? 23.948 -10.352 47.014 1.00 36.75 298 TRP A CA 1
ATOM 2204 C C . TRP A 1 298 ? 24.327 -11.838 47.003 1.00 36.75 298 TRP A C 1
ATOM 2206 O O . TRP A 1 298 ? 24.612 -12.382 45.936 1.00 36.75 298 TRP A O 1
ATOM 2216 N N . ARG A 1 299 ? 24.346 -12.513 48.160 1.00 35.25 299 ARG A N 1
ATOM 2217 C CA . ARG A 1 299 ? 24.837 -13.900 48.250 1.00 35.25 299 ARG A CA 1
ATOM 2218 C C . ARG A 1 299 ? 23.816 -14.940 47.782 1.00 35.25 299 ARG A C 1
ATOM 2220 O O . ARG A 1 299 ? 24.214 -16.013 47.339 1.00 35.25 299 ARG A O 1
ATOM 2227 N N . ASP A 1 300 ? 22.531 -14.606 47.839 1.00 41.44 300 ASP A N 1
ATOM 2228 C CA . ASP A 1 300 ? 21.448 -15.559 47.577 1.00 41.44 300 ASP A CA 1
ATOM 2229 C C . ASP A 1 300 ? 20.972 -15.529 46.107 1.00 41.44 300 ASP A C 1
ATOM 2231 O O . ASP A 1 300 ? 20.300 -16.453 45.654 1.00 41.44 300 ASP A O 1
ATOM 2235 N N . LEU A 1 301 ? 21.390 -14.520 45.328 1.00 38.28 301 LEU A N 1
ATOM 2236 C CA . LEU A 1 301 ? 21.114 -14.405 43.886 1.00 38.28 301 LEU A CA 1
ATOM 2237 C C . LEU A 1 301 ? 22.028 -15.273 42.998 1.00 38.28 301 LEU A C 1
ATOM 2239 O O . LEU A 1 301 ? 21.651 -15.584 41.872 1.00 38.28 301 LEU A O 1
ATOM 2243 N N . PHE A 1 302 ? 23.211 -15.678 43.481 1.00 37.50 302 PHE A N 1
ATOM 2244 C CA . PHE A 1 302 ? 24.195 -16.444 42.696 1.00 37.50 302 PHE A CA 1
ATOM 2245 C C . PHE A 1 302 ? 24.871 -17.561 43.522 1.00 37.50 302 PHE A C 1
ATOM 2247 O O . PHE A 1 302 ? 26.002 -17.396 43.986 1.00 37.50 302 PHE A O 1
ATOM 2254 N N . PRO A 1 303 ? 24.229 -18.734 43.689 1.00 33.69 303 PRO A N 1
ATOM 2255 C CA . PRO A 1 303 ? 24.744 -19.841 44.503 1.00 33.69 303 PRO A CA 1
ATOM 2256 C C . PRO A 1 303 ? 25.856 -20.665 43.811 1.00 33.69 303 PRO A C 1
ATOM 2258 O O . PRO A 1 303 ? 25.794 -21.896 43.751 1.00 33.69 303 PRO A O 1
ATOM 2261 N N . TYR A 1 304 ? 26.916 -20.016 43.311 1.00 32.50 304 TYR A N 1
ATOM 2262 C CA . TYR A 1 304 ? 28.070 -20.703 42.710 1.00 32.50 304 TYR A CA 1
ATOM 2263 C C . TYR A 1 304 ? 28.987 -21.328 43.775 1.00 32.50 304 TYR A C 1
ATOM 2265 O O . TYR A 1 304 ? 29.963 -20.750 44.258 1.00 32.50 304 TYR A O 1
ATOM 2273 N N . ARG A 1 305 ? 28.649 -22.559 44.163 1.00 27.42 305 ARG A N 1
ATOM 2274 C CA . ARG A 1 305 ? 29.344 -23.328 45.201 1.00 27.42 305 ARG A CA 1
ATOM 2275 C C . ARG A 1 305 ? 30.634 -23.961 44.664 1.00 27.42 305 ARG A C 1
ATOM 2277 O O . ARG A 1 305 ? 30.636 -25.121 44.259 1.00 27.42 305 ARG A O 1
ATOM 2284 N N . HIS A 1 306 ? 31.747 -23.225 44.704 1.00 28.42 306 HIS A N 1
ATOM 2285 C CA . HIS A 1 306 ? 33.070 -23.786 44.402 1.00 28.42 306 HIS A CA 1
ATOM 2286 C C . HIS A 1 306 ? 33.391 -24.987 45.310 1.00 28.42 306 HIS A C 1
ATOM 2288 O O . HIS A 1 306 ? 33.686 -24.833 46.499 1.00 28.42 306 HIS A O 1
ATOM 2294 N N . HIS A 1 307 ? 33.400 -26.191 44.736 1.00 27.89 307 HIS A N 1
ATOM 2295 C CA . HIS A 1 307 ? 34.042 -27.341 45.359 1.00 27.89 307 HIS A CA 1
ATOM 2296 C C . HIS A 1 307 ? 35.556 -27.104 45.385 1.00 27.89 307 HIS A C 1
ATOM 2298 O O . HIS A 1 307 ? 36.204 -27.036 44.342 1.00 27.89 307 HIS A O 1
ATOM 2304 N N . ARG A 1 308 ? 36.133 -26.984 46.586 1.00 25.64 308 ARG A N 1
ATOM 2305 C CA . ARG A 1 308 ? 37.591 -27.020 46.758 1.00 25.64 308 ARG A CA 1
ATOM 2306 C C . ARG A 1 308 ? 38.100 -28.406 46.362 1.00 25.64 308 ARG A C 1
ATOM 2308 O O . ARG A 1 308 ? 37.615 -29.403 46.897 1.00 25.64 308 ARG A O 1
ATOM 2315 N N . HIS A 1 309 ? 39.106 -28.468 45.493 1.00 26.23 309 HIS A N 1
ATOM 2316 C CA . HIS A 1 309 ? 39.877 -29.695 45.312 1.00 26.23 309 HIS A CA 1
ATOM 2317 C C . HIS A 1 309 ? 40.577 -30.071 46.634 1.00 26.23 309 HIS A C 1
ATOM 2319 O O . HIS A 1 309 ? 41.121 -29.183 47.299 1.00 26.23 309 HIS A O 1
ATOM 2325 N N . PRO A 1 310 ? 40.608 -31.359 47.023 1.00 28.00 310 PRO A N 1
ATOM 2326 C CA . PRO A 1 310 ? 41.532 -31.830 48.048 1.00 28.00 310 PRO A CA 1
ATOM 2327 C C . PRO A 1 310 ? 42.982 -31.803 47.514 1.00 28.00 310 PRO A C 1
ATOM 2329 O O . PRO A 1 310 ? 43.183 -31.826 46.295 1.00 28.00 310 PRO A O 1
ATOM 2332 N N . PRO A 1 311 ? 44.007 -31.775 48.388 1.00 28.88 311 PRO A N 1
ATOM 2333 C CA . PRO A 1 311 ? 45.405 -31.799 47.959 1.00 28.88 311 PRO A CA 1
ATOM 2334 C C . PRO A 1 311 ? 45.766 -33.091 47.214 1.00 28.88 311 PRO A C 1
ATOM 2336 O O . PRO A 1 311 ? 45.270 -34.169 47.541 1.00 28.88 311 PRO A O 1
ATOM 2339 N N . GLN A 1 312 ? 46.680 -32.996 46.247 1.00 29.03 312 GLN A N 1
ATOM 2340 C CA . GLN A 1 312 ? 47.229 -34.172 45.570 1.00 29.03 312 GLN A CA 1
ATOM 2341 C C . GLN A 1 312 ? 48.160 -34.953 46.511 1.00 29.03 312 GLN A C 1
ATOM 2343 O O . GLN A 1 312 ? 49.079 -34.380 47.096 1.00 29.03 312 GLN A O 1
ATOM 2348 N N . LEU A 1 313 ? 47.964 -36.272 46.599 1.00 26.62 313 LEU A N 1
ATOM 2349 C CA . LEU A 1 313 ? 48.948 -37.213 47.146 1.00 26.62 313 LEU A CA 1
ATOM 2350 C C . LEU A 1 313 ? 49.719 -37.894 45.996 1.00 26.62 313 LEU A C 1
ATOM 2352 O O . LEU A 1 313 ? 49.170 -38.050 44.901 1.00 26.62 313 LEU A O 1
ATOM 2356 N N . PRO A 1 314 ? 50.998 -38.264 46.197 1.00 29.39 314 PRO A N 1
ATOM 2357 C CA . PRO A 1 314 ? 51.883 -38.664 45.106 1.00 29.39 314 PRO A CA 1
ATOM 2358 C C . PRO A 1 314 ? 51.616 -40.075 44.552 1.00 29.39 314 PRO A C 1
ATOM 2360 O O . PRO A 1 314 ? 51.080 -40.958 45.217 1.00 29.39 314 PRO A O 1
ATOM 2363 N N . ARG A 1 315 ? 52.061 -40.273 43.303 1.00 34.00 315 ARG A N 1
ATOM 2364 C CA . ARG A 1 315 ? 51.998 -41.519 42.514 1.00 34.00 315 ARG A CA 1
ATOM 2365 C C . ARG A 1 315 ? 52.499 -42.751 43.280 1.00 34.00 315 ARG A C 1
ATOM 2367 O O . ARG A 1 315 ? 53.581 -42.688 43.850 1.00 34.00 315 ARG A O 1
ATOM 2374 N N . HIS A 1 316 ? 51.870 -43.912 43.070 1.00 26.45 316 HIS A N 1
ATOM 2375 C CA . HIS A 1 316 ? 52.583 -45.201 43.041 1.00 26.45 316 HIS A CA 1
ATOM 2376 C C . HIS A 1 316 ? 51.997 -46.172 41.989 1.00 26.45 316 HIS A C 1
ATOM 2378 O O . HIS A 1 316 ? 51.073 -45.818 41.261 1.00 26.45 316 HIS A O 1
ATOM 2384 N N . ARG A 1 317 ? 52.645 -47.331 41.795 1.00 28.70 317 ARG A N 1
ATOM 2385 C CA . ARG A 1 317 ? 52.614 -48.139 40.554 1.00 28.70 317 ARG A CA 1
ATOM 2386 C C . ARG A 1 317 ? 51.657 -49.346 40.576 1.00 28.70 317 ARG A C 1
ATOM 2388 O O . ARG A 1 317 ? 51.686 -50.108 41.533 1.00 28.70 317 ARG A O 1
ATOM 2395 N N . GLY A 1 318 ? 51.083 -49.649 39.405 1.00 25.72 318 GLY A N 1
ATOM 2396 C CA . GLY A 1 318 ? 50.899 -51.023 38.895 1.00 25.72 318 GLY A CA 1
ATOM 2397 C C . GLY A 1 318 ? 49.567 -51.731 39.189 1.00 25.72 318 GLY A C 1
ATOM 2398 O O . GLY A 1 318 ? 48.818 -51.325 40.067 1.00 25.72 318 GLY A O 1
ATOM 2399 N N . GLY A 1 319 ? 49.306 -52.822 38.452 1.00 26.08 319 GLY A N 1
ATOM 2400 C CA . GLY A 1 319 ? 48.181 -53.749 38.681 1.00 26.08 319 GLY A CA 1
ATOM 2401 C C . GLY A 1 319 ? 47.287 -53.964 37.451 1.00 26.08 319 GLY A C 1
ATOM 2402 O O . GLY A 1 319 ? 46.663 -53.028 36.967 1.00 26.08 319 GLY A O 1
ATOM 2403 N N . ALA A 1 320 ? 47.238 -55.194 36.934 1.00 28.53 320 ALA A N 1
ATOM 2404 C CA . ALA A 1 320 ? 46.510 -55.567 35.716 1.00 28.53 320 ALA A CA 1
ATOM 2405 C C . ALA A 1 320 ? 45.127 -56.208 35.977 1.00 28.53 320 ALA A C 1
ATOM 2407 O O . ALA A 1 320 ? 44.907 -56.775 37.041 1.00 28.53 320 ALA A O 1
ATOM 2408 N N . ALA A 1 321 ? 44.310 -56.252 34.912 1.00 29.72 321 ALA A N 1
ATOM 2409 C CA . ALA A 1 321 ? 43.228 -57.218 34.629 1.00 29.72 321 ALA A CA 1
ATOM 2410 C C . ALA A 1 321 ? 41.925 -57.200 35.475 1.00 29.72 321 ALA A C 1
ATOM 2412 O O . ALA A 1 321 ? 41.907 -56.811 36.635 1.00 29.72 321 ALA A O 1
ATOM 2413 N N . GLY A 1 322 ? 40.823 -57.687 34.869 1.00 27.05 322 GLY A N 1
ATOM 2414 C CA . GLY A 1 322 ? 39.564 -58.020 35.567 1.00 27.05 322 GLY A CA 1
ATOM 2415 C C . GLY A 1 322 ? 38.256 -57.664 34.831 1.00 27.05 322 GLY A C 1
ATOM 2416 O O . GLY A 1 322 ? 37.776 -56.541 34.915 1.00 27.05 322 GLY A O 1
ATOM 2417 N N . GLN A 1 323 ? 37.640 -58.645 34.164 1.00 25.44 323 GLN A N 1
ATOM 2418 C CA . GLN A 1 323 ? 36.218 -58.674 33.743 1.00 25.44 323 GLN A CA 1
ATOM 2419 C C . GLN A 1 323 ? 35.435 -59.637 34.687 1.00 25.44 323 GLN A C 1
ATOM 2421 O O . GLN A 1 323 ? 36.102 -60.375 35.413 1.00 25.44 323 GLN A O 1
ATOM 2426 N N . PRO A 1 324 ? 34.096 -59.846 34.586 1.00 47.94 324 PRO A N 1
ATOM 2427 C CA . PRO A 1 324 ? 32.951 -58.930 34.378 1.00 47.94 324 PRO A CA 1
ATOM 2428 C C . PRO A 1 324 ? 31.719 -59.266 35.303 1.00 47.94 324 PRO A C 1
ATOM 2430 O O . PRO A 1 324 ? 31.830 -60.046 36.240 1.00 47.94 324 PRO A O 1
ATOM 2433 N N . CYS A 1 325 ? 30.517 -58.771 34.936 1.00 23.94 325 CYS A N 1
ATOM 2434 C CA . CYS A 1 325 ? 29.163 -59.371 35.125 1.00 23.94 325 CYS A CA 1
ATOM 2435 C C . CYS A 1 325 ? 28.212 -59.048 36.325 1.00 23.94 325 CYS A C 1
ATOM 2437 O O . CYS A 1 325 ? 28.428 -59.414 37.468 1.00 23.94 325 CYS A O 1
ATOM 2439 N N . HIS A 1 326 ? 27.025 -58.540 35.936 1.00 27.00 326 HIS A N 1
ATOM 2440 C CA . HIS A 1 326 ? 25.637 -58.901 36.332 1.00 27.00 326 HIS A CA 1
ATOM 2441 C C . HIS A 1 326 ? 25.046 -58.809 37.777 1.00 27.00 326 HIS A C 1
ATOM 2443 O O . HIS A 1 326 ? 25.079 -59.766 38.535 1.00 27.00 326 HIS A O 1
ATOM 2449 N N . ARG A 1 327 ? 24.144 -57.808 37.925 1.00 26.19 327 ARG A N 1
ATOM 2450 C CA . ARG A 1 327 ? 22.660 -57.921 38.139 1.00 26.19 327 ARG A CA 1
ATOM 2451 C C . ARG A 1 327 ? 22.079 -58.255 39.547 1.00 26.19 327 ARG A C 1
ATOM 2453 O O . ARG A 1 327 ? 22.420 -59.261 40.148 1.00 26.19 327 ARG A O 1
ATOM 2460 N N . ARG A 1 328 ? 21.000 -57.519 39.914 1.00 25.86 328 ARG A N 1
ATOM 2461 C CA . ARG A 1 328 ? 20.196 -57.533 41.184 1.00 25.86 328 ARG A CA 1
ATOM 2462 C C . ARG A 1 328 ? 20.922 -56.835 42.367 1.00 25.86 328 ARG A C 1
ATOM 2464 O O . ARG A 1 328 ? 22.126 -56.656 42.282 1.00 25.86 328 ARG A O 1
ATOM 2471 N N . GLN A 1 329 ? 20.265 -56.320 43.422 1.00 24.05 329 GLN A N 1
ATOM 2472 C CA . GLN A 1 329 ? 18.900 -56.538 43.958 1.00 24.05 329 GLN A CA 1
ATOM 2473 C C . GLN A 1 329 ? 18.315 -55.268 44.660 1.00 24.05 329 GLN A C 1
ATOM 2475 O O . GLN A 1 329 ? 18.972 -54.234 44.690 1.00 24.05 329 GLN A O 1
ATOM 2480 N N . LEU A 1 330 ? 17.081 -55.335 45.195 1.00 32.06 330 LEU A N 1
ATOM 2481 C CA . LEU A 1 330 ? 16.413 -54.297 46.027 1.00 32.06 330 LEU A CA 1
ATOM 2482 C C . LEU A 1 330 ? 16.894 -54.328 47.501 1.00 32.06 330 LEU A C 1
ATOM 2484 O O . LEU A 1 330 ? 17.496 -55.327 47.898 1.00 32.06 330 LEU A O 1
ATOM 2488 N N . PRO A 1 331 ? 16.594 -53.296 48.326 1.00 37.72 331 PRO A N 1
ATOM 2489 C CA . PRO A 1 331 ? 15.524 -53.441 49.343 1.00 37.72 331 PRO A CA 1
ATOM 2490 C C . PRO A 1 331 ? 14.699 -52.150 49.633 1.00 37.72 331 PRO A C 1
ATOM 2492 O O . PRO A 1 331 ? 14.879 -51.135 48.967 1.00 37.72 331 PRO A O 1
ATOM 2495 N N . ALA A 1 332 ? 13.778 -52.191 50.615 1.00 28.36 332 ALA A N 1
ATOM 2496 C CA . ALA A 1 332 ? 12.858 -51.100 51.006 1.00 28.36 332 ALA A CA 1
ATOM 2497 C C . ALA A 1 332 ? 12.555 -51.063 52.532 1.00 28.36 332 ALA A C 1
ATOM 2499 O O . ALA A 1 332 ? 12.703 -52.093 53.185 1.00 28.36 332 ALA A O 1
ATOM 2500 N N . ALA A 1 333 ? 12.112 -49.907 53.072 1.00 30.22 333 ALA A N 1
ATOM 2501 C CA . ALA A 1 333 ? 11.595 -49.645 54.446 1.00 30.22 333 ALA A CA 1
ATOM 2502 C C . ALA A 1 333 ? 11.208 -48.136 54.593 1.00 30.22 333 ALA A C 1
ATOM 2504 O O . ALA A 1 333 ? 11.764 -47.340 53.842 1.00 30.22 333 ALA A O 1
ATOM 2505 N N . HIS A 1 334 ? 10.362 -47.612 55.510 1.00 29.83 334 HIS A N 1
ATOM 2506 C CA . HIS A 1 334 ? 9.261 -48.138 56.357 1.00 29.83 334 HIS A CA 1
ATOM 2507 C C . HIS A 1 334 ? 8.442 -46.969 57.007 1.00 29.83 334 HIS A C 1
ATOM 2509 O O . HIS A 1 334 ? 9.067 -46.028 57.471 1.00 29.83 334 HIS A O 1
ATOM 2515 N N . LEU A 1 335 ? 7.104 -47.128 57.160 1.00 29.83 335 LEU A N 1
ATOM 2516 C CA . LEU A 1 335 ? 6.187 -46.622 58.241 1.00 29.83 335 LEU A CA 1
ATOM 2517 C C . LEU A 1 335 ? 6.043 -45.091 58.537 1.00 29.83 335 LEU A C 1
ATOM 2519 O O . LEU A 1 335 ? 6.963 -44.323 58.314 1.00 29.83 335 LEU A O 1
ATOM 2523 N N . GLY A 1 336 ? 4.920 -44.568 59.085 1.00 26.22 336 GLY A N 1
ATOM 2524 C CA . GLY A 1 336 ? 3.599 -45.157 59.425 1.00 26.22 336 GLY A CA 1
ATOM 2525 C C . GLY A 1 336 ? 2.636 -44.215 60.222 1.00 26.22 336 GLY A C 1
ATOM 2526 O O . GLY A 1 336 ? 3.038 -43.119 60.590 1.00 26.22 336 GLY A O 1
ATOM 2527 N N . HIS A 1 337 ? 1.408 -44.692 60.540 1.00 29.91 337 HIS A N 1
ATOM 2528 C CA . HIS A 1 337 ? 0.324 -44.104 61.402 1.00 29.91 337 HIS A CA 1
ATOM 2529 C C . HIS A 1 337 ? -0.421 -42.812 60.932 1.00 29.91 337 HIS A C 1
ATOM 2531 O O . HIS A 1 337 ? 0.178 -41.965 60.289 1.00 29.91 337 HIS A O 1
ATOM 2537 N N . GLY A 1 338 ? -1.720 -42.561 61.237 1.00 28.34 338 GLY A N 1
ATOM 2538 C CA . GLY A 1 338 ? -2.818 -43.436 61.729 1.00 28.34 338 GLY A CA 1
ATOM 2539 C C . GLY A 1 338 ? -4.067 -42.723 62.352 1.00 28.34 338 GLY A C 1
ATOM 2540 O O . GLY A 1 338 ? -3.891 -41.751 63.070 1.00 28.34 338 GLY A O 1
ATOM 2541 N N . GLN A 1 339 ? -5.288 -43.299 62.192 1.00 30.95 339 GLN A N 1
ATOM 2542 C CA . GLN A 1 339 ? -6.602 -42.973 62.860 1.00 30.95 339 GLN A CA 1
ATOM 2543 C C . GLN A 1 339 ? -7.315 -41.636 62.470 1.00 30.95 339 GLN A C 1
ATOM 2545 O O . GLN A 1 339 ? -6.634 -40.722 62.035 1.00 30.95 339 GLN A O 1
ATOM 2550 N N . ARG A 1 340 ? -8.652 -41.397 62.582 1.00 28.36 340 ARG A N 1
ATOM 2551 C CA . ARG A 1 340 ? -9.922 -42.184 62.786 1.00 28.36 340 ARG A CA 1
ATOM 2552 C C . ARG A 1 340 ? -11.157 -41.334 62.309 1.00 28.36 340 ARG A C 1
ATOM 2554 O O . ARG A 1 340 ? -11.001 -40.138 62.111 1.00 28.36 340 ARG A O 1
ATOM 2561 N N . GLY A 1 341 ? -12.358 -41.927 62.132 1.00 26.31 341 GLY A N 1
ATOM 2562 C CA . GLY A 1 341 ? -13.653 -41.238 61.812 1.00 26.31 341 GLY A CA 1
ATOM 2563 C C . GLY A 1 341 ? -14.502 -40.854 63.057 1.00 26.31 341 GLY A C 1
ATOM 2564 O O . GLY A 1 341 ? -13.877 -40.790 64.119 1.00 26.31 341 GLY A O 1
ATOM 2565 N N . PRO A 1 342 ? -15.867 -40.689 63.023 1.00 47.75 342 PRO A N 1
ATOM 2566 C CA . PRO A 1 342 ? -16.850 -41.120 61.985 1.00 47.75 342 PRO A CA 1
ATOM 2567 C C . PRO A 1 342 ? -18.130 -40.237 61.708 1.00 47.75 342 PRO A C 1
ATOM 2569 O O . PRO A 1 342 ? -18.510 -39.417 62.533 1.00 47.75 342 PRO A O 1
ATOM 2572 N N . GLY A 1 343 ? -18.889 -40.554 60.631 1.00 27.91 343 GLY A N 1
ATOM 2573 C CA . GLY A 1 343 ? -20.351 -40.289 60.426 1.00 27.91 343 GLY A CA 1
ATOM 2574 C C . GLY A 1 343 ? -20.807 -38.829 60.180 1.00 27.91 343 GLY A C 1
ATOM 2575 O O . GLY A 1 343 ? -20.199 -37.911 60.706 1.00 27.91 343 GLY A O 1
ATOM 2576 N N . TRP A 1 344 ? -21.859 -38.481 59.416 1.00 28.84 344 TRP A N 1
ATOM 2577 C CA . TRP A 1 344 ? -22.927 -39.173 58.639 1.00 28.84 344 TRP A CA 1
ATOM 2578 C C . TRP A 1 344 ? -23.213 -38.330 57.345 1.00 28.84 344 TRP A C 1
ATOM 2580 O O . TRP A 1 344 ? -22.476 -37.380 57.109 1.00 28.84 344 TRP A O 1
ATOM 2590 N N . GLY A 1 345 ? -24.183 -38.538 56.432 1.00 25.86 345 GLY A N 1
ATOM 2591 C CA . GLY A 1 345 ? -25.355 -39.432 56.291 1.00 25.86 345 GLY A CA 1
ATOM 2592 C C . GLY A 1 345 ? -26.061 -39.223 54.918 1.00 25.86 345 GLY A C 1
ATOM 2593 O O . GLY A 1 345 ? -25.455 -38.652 54.016 1.00 25.86 345 GLY A O 1
ATOM 2594 N N . LEU A 1 346 ? -27.321 -39.666 54.741 1.00 30.72 346 LEU A N 1
ATOM 2595 C CA . LEU A 1 346 ? -28.157 -39.505 53.516 1.00 30.72 346 LEU A CA 1
ATOM 2596 C C . LEU A 1 346 ? -29.660 -39.357 53.873 1.00 30.72 346 LEU A C 1
ATOM 2598 O O . LEU A 1 346 ? -30.033 -39.684 55.001 1.00 30.72 346 LEU A O 1
ATOM 2602 N N . PRO A 1 347 ? -30.531 -38.897 52.942 1.00 44.22 347 PRO A N 1
ATOM 2603 C CA . PRO A 1 347 ? -31.456 -39.843 52.278 1.00 44.22 347 PRO A CA 1
ATOM 2604 C C . PRO A 1 347 ? -31.675 -39.581 50.760 1.00 44.22 347 PRO A C 1
ATOM 2606 O O . PRO A 1 347 ? -30.984 -38.768 50.152 1.00 44.22 347 PRO A O 1
ATOM 2609 N N . ARG A 1 348 ? -32.591 -40.334 50.116 1.00 31.33 348 ARG A N 1
ATOM 2610 C CA . ARG A 1 348 ? -32.762 -40.434 48.644 1.00 31.33 348 ARG A CA 1
ATOM 2611 C C . ARG A 1 348 ? -34.216 -40.788 48.247 1.00 31.33 348 ARG A C 1
ATOM 2613 O O . ARG A 1 348 ? -34.846 -41.552 48.971 1.00 31.33 348 ARG A O 1
ATOM 2620 N N . GLY A 1 349 ? -34.675 -40.370 47.056 1.00 28.30 349 GLY A N 1
ATOM 2621 C CA . GLY A 1 349 ? -35.907 -40.850 46.380 1.00 28.30 349 GLY A CA 1
ATOM 2622 C C . GLY A 1 349 ? -37.074 -39.840 46.331 1.00 28.30 349 GLY A C 1
ATOM 2623 O O . GLY A 1 349 ? -37.013 -38.836 47.027 1.00 28.30 349 GLY A O 1
ATOM 2624 N N . LEU A 1 350 ? -38.154 -40.046 45.554 1.00 28.56 350 LEU A N 1
ATOM 2625 C CA . LEU A 1 350 ? -38.463 -41.033 44.486 1.00 28.56 350 LEU A CA 1
ATOM 2626 C C . LEU A 1 350 ? -39.799 -40.622 43.777 1.00 28.56 350 LEU A C 1
ATOM 2628 O O . LEU A 1 350 ? -40.471 -39.737 44.294 1.00 28.56 350 LEU A O 1
ATOM 2632 N N . LEU A 1 351 ? -40.218 -41.319 42.696 1.00 27.39 351 LEU A N 1
ATOM 2633 C CA . LEU A 1 351 ? -41.523 -41.214 41.968 1.00 27.39 351 LEU A CA 1
ATOM 2634 C C . LEU A 1 351 ? -41.774 -39.916 41.144 1.00 27.39 351 LEU A C 1
ATOM 2636 O O . LEU A 1 351 ? -41.194 -38.885 41.458 1.00 27.39 351 LEU A O 1
ATOM 2640 N N . GLN A 1 352 ? -42.649 -39.861 40.119 1.00 28.17 352 GLN A N 1
ATOM 2641 C CA . GLN A 1 352 ? -43.022 -40.799 39.022 1.00 28.17 352 GLN A CA 1
ATOM 2642 C C . GLN A 1 352 ? -43.757 -40.011 37.896 1.00 28.17 352 GLN A C 1
ATOM 2644 O O . GLN A 1 352 ? -44.199 -38.891 38.129 1.00 28.17 352 GLN A O 1
ATOM 2649 N N . ASP A 1 353 ? -43.906 -40.600 36.702 1.00 32.06 353 ASP A N 1
ATOM 2650 C CA . ASP A 1 353 ? -44.771 -40.131 35.588 1.00 32.06 353 ASP A CA 1
ATOM 2651 C C . ASP A 1 353 ? -46.158 -40.816 35.669 1.00 32.06 353 ASP A C 1
ATOM 2653 O O . ASP A 1 353 ? -46.209 -41.967 36.124 1.00 32.06 353 ASP A O 1
ATOM 2657 N N . PRO A 1 354 ? -47.274 -40.153 35.289 1.00 40.81 354 PRO A N 1
ATOM 2658 C CA . PRO A 1 354 ? -48.043 -40.683 34.149 1.00 40.81 354 PRO A CA 1
ATOM 2659 C C . PRO A 1 354 ? -48.822 -39.657 33.280 1.00 40.81 354 PRO A C 1
ATOM 2661 O O . PRO A 1 354 ? -49.767 -39.009 33.722 1.00 40.81 354 PRO A O 1
ATOM 2664 N N . GLY A 1 355 ? -48.504 -39.649 31.985 1.00 26.98 355 GLY A N 1
ATOM 2665 C CA . GLY A 1 355 ? -49.399 -39.813 30.817 1.00 26.98 355 GLY A CA 1
ATOM 2666 C C . GLY A 1 355 ? -50.902 -39.410 30.779 1.00 26.98 355 GLY A C 1
ATOM 2667 O O . GLY A 1 355 ? -51.732 -39.987 31.471 1.00 26.98 355 GLY A O 1
ATOM 2668 N N . ARG A 1 356 ? -51.222 -38.683 29.684 1.00 26.34 356 ARG A N 1
ATOM 2669 C CA . ARG A 1 356 ? -52.419 -38.748 28.785 1.00 26.34 356 ARG A CA 1
ATOM 2670 C C . ARG A 1 356 ? -53.759 -38.030 29.102 1.00 26.34 356 ARG A C 1
ATOM 2672 O O . ARG A 1 356 ? -54.240 -37.993 30.220 1.00 26.34 356 ARG A O 1
ATOM 2679 N N . GLU A 1 357 ? -54.374 -37.613 27.979 1.00 27.61 357 GLU A N 1
ATOM 2680 C CA . GLU A 1 357 ? -55.816 -37.441 27.658 1.00 27.61 357 GLU A CA 1
ATOM 2681 C C . GLU A 1 357 ? -56.622 -36.183 28.099 1.00 27.61 357 GLU A C 1
ATOM 2683 O O . GLU A 1 357 ? -57.381 -36.203 29.057 1.00 27.61 357 GLU A O 1
ATOM 2688 N N . ASP A 1 358 ? -56.540 -35.153 27.232 1.00 26.69 358 ASP A N 1
ATOM 2689 C CA . ASP A 1 358 ? -57.642 -34.593 26.396 1.00 26.69 358 ASP A CA 1
ATOM 2690 C C . ASP A 1 358 ? -58.702 -33.587 26.954 1.00 26.69 358 ASP A C 1
ATOM 2692 O O . ASP A 1 358 ? -59.100 -33.623 28.111 1.00 26.69 358 ASP A O 1
ATOM 2696 N N . GLN A 1 359 ? -59.207 -32.731 26.038 1.00 27.98 359 GLN A N 1
ATOM 2697 C CA . GLN A 1 359 ? -60.288 -31.711 26.141 1.00 27.98 359 GLN A CA 1
ATOM 2698 C C . GLN A 1 359 ? -60.026 -30.467 27.043 1.00 27.98 359 GLN A C 1
ATOM 2700 O O . GLN A 1 359 ? -59.468 -30.571 28.125 1.00 27.98 359 GLN A O 1
ATOM 2705 N N . GLY A 1 360 ? -60.429 -29.226 26.699 1.00 26.27 360 GLY A N 1
ATOM 2706 C CA . GLY A 1 360 ? -60.943 -28.683 25.426 1.00 26.27 360 GLY A CA 1
ATOM 2707 C C . GLY A 1 360 ? -61.506 -27.236 25.526 1.00 26.27 360 GLY A C 1
ATOM 2708 O O . GLY A 1 360 ? -62.269 -26.952 26.440 1.00 26.27 360 GLY A O 1
ATOM 2709 N N . HIS A 1 361 ? -61.202 -26.369 24.533 1.00 29.22 361 HIS A N 1
ATOM 2710 C CA . HIS A 1 361 ? -61.789 -25.017 24.263 1.00 29.22 361 HIS A CA 1
ATOM 2711 C C . HIS A 1 361 ? -61.512 -23.875 25.295 1.00 29.22 361 HIS A C 1
ATOM 2713 O O . HIS A 1 361 ? -61.226 -24.148 26.450 1.00 29.22 361 HIS A O 1
ATOM 2719 N N . HIS A 1 362 ? -61.525 -22.559 24.974 1.00 29.28 362 HIS A N 1
ATOM 2720 C CA . HIS A 1 362 ? -61.854 -21.791 23.744 1.00 29.28 362 HIS A CA 1
ATOM 2721 C C . HIS A 1 362 ? -61.074 -20.438 23.652 1.00 29.28 362 HIS A C 1
ATOM 2723 O O . HIS A 1 362 ? -61.035 -19.707 24.635 1.00 29.28 362 HIS A O 1
ATOM 2729 N N . GLY A 1 363 ? -60.625 -20.038 22.444 1.00 26.41 363 GLY A N 1
ATOM 2730 C CA . GLY A 1 363 ? -60.410 -18.631 22.001 1.00 26.41 363 GLY A CA 1
ATOM 2731 C C . GLY A 1 363 ? -59.129 -17.876 22.445 1.00 26.41 363 GLY A C 1
ATOM 2732 O O . GLY A 1 363 ? -58.585 -18.161 23.500 1.00 26.41 363 GLY A O 1
ATOM 2733 N N . ALA A 1 364 ? -58.605 -16.879 21.704 1.00 27.61 364 ALA A N 1
ATOM 2734 C CA . ALA A 1 364 ? -58.877 -16.443 20.317 1.00 27.61 364 ALA A CA 1
ATOM 2735 C C . ALA A 1 364 ? -57.749 -15.526 19.743 1.00 27.61 364 ALA A C 1
ATOM 2737 O O . ALA A 1 364 ? -57.229 -14.689 20.472 1.00 27.61 364 ALA A O 1
ATOM 2738 N N . GLY A 1 365 ? -57.456 -15.622 18.429 1.00 26.52 365 GLY A N 1
ATOM 2739 C CA . GLY A 1 365 ? -56.547 -14.738 17.650 1.00 26.52 365 GLY A CA 1
ATOM 2740 C C . GLY A 1 365 ? -55.033 -15.004 17.829 1.00 26.52 365 GLY A C 1
ATOM 2741 O O . GLY A 1 365 ? -54.594 -15.272 18.938 1.00 26.52 365 GLY A O 1
ATOM 2742 N N . GLY A 1 366 ? -54.147 -14.983 16.818 1.00 26.55 366 GLY A N 1
ATOM 2743 C CA . GLY A 1 366 ? -54.253 -14.656 15.377 1.00 26.55 366 GLY A CA 1
ATOM 2744 C C . GLY A 1 366 ? -53.382 -13.429 15.023 1.00 26.55 366 GLY A C 1
ATOM 2745 O O . GLY A 1 366 ? -53.604 -12.381 15.611 1.00 26.55 366 GLY A O 1
ATOM 2746 N N . HIS A 1 367 ? -52.393 -13.445 14.113 1.00 28.44 367 HIS A N 1
ATOM 2747 C CA . HIS A 1 367 ? -52.040 -14.389 13.032 1.00 28.44 367 HIS A CA 1
ATOM 2748 C C . HIS A 1 367 ? -50.516 -14.506 12.784 1.00 28.44 367 HIS A C 1
ATOM 2750 O O . HIS A 1 367 ? -49.777 -13.557 13.022 1.00 28.44 367 HIS A O 1
ATOM 2756 N N . VAL A 1 368 ? -50.088 -15.622 12.168 1.00 26.31 368 VAL A N 1
ATOM 2757 C CA . VAL A 1 368 ? -48.814 -15.792 11.426 1.00 26.31 368 VAL A CA 1
ATOM 2758 C C . VAL A 1 368 ? -49.084 -16.622 10.144 1.00 26.31 368 VAL A C 1
ATOM 2760 O O . VAL A 1 368 ? -50.110 -17.296 10.052 1.00 26.31 368 VAL A O 1
ATOM 2763 N N . LEU A 1 369 ? -48.187 -16.531 9.152 1.00 34.12 369 LEU A N 1
ATOM 2764 C CA . LEU A 1 369 ? -48.108 -17.308 7.890 1.00 34.12 369 LEU A CA 1
ATOM 2765 C C . LEU A 1 369 ? -48.210 -18.844 8.106 1.00 34.12 369 LEU A C 1
ATOM 2767 O O . LEU A 1 369 ? -47.800 -19.308 9.173 1.00 34.12 369 LEU A O 1
ATOM 2771 N N . PRO A 1 370 ? -48.671 -19.657 7.116 1.00 38.84 370 PRO A N 1
ATOM 2772 C CA . PRO A 1 370 ? -47.705 -20.247 6.158 1.00 38.84 370 PRO A CA 1
ATOM 2773 C C . PRO A 1 370 ? -48.202 -20.659 4.734 1.00 38.84 370 PRO A C 1
ATOM 2775 O O . PRO A 1 370 ? -49.376 -20.902 4.488 1.00 38.84 370 PRO A O 1
ATOM 2778 N N . ALA A 1 371 ? -47.220 -20.802 3.831 1.00 26.64 371 ALA A N 1
ATOM 2779 C CA . ALA A 1 371 ? -47.018 -21.783 2.737 1.00 26.64 371 ALA A CA 1
ATOM 2780 C C . ALA A 1 371 ? -48.159 -22.383 1.848 1.00 26.64 371 ALA A C 1
ATOM 2782 O O . ALA A 1 371 ? -49.007 -23.137 2.305 1.00 26.64 371 ALA A O 1
ATOM 2783 N N . TRP A 1 372 ? -47.965 -22.220 0.523 1.00 27.84 372 TRP A N 1
ATOM 2784 C CA . TRP A 1 372 ? -48.043 -23.211 -0.589 1.00 27.84 372 TRP A CA 1
ATOM 2785 C C . TRP A 1 372 ? -49.217 -24.209 -0.763 1.00 27.84 372 TRP A C 1
ATOM 2787 O O . TRP A 1 372 ? -49.399 -25.127 0.032 1.00 27.84 372 TRP A O 1
ATOM 2797 N N . HIS A 1 373 ? -49.815 -24.225 -1.973 1.00 25.52 373 HIS A N 1
ATOM 2798 C CA . HIS A 1 373 ? -50.393 -25.451 -2.566 1.00 25.52 373 HIS A CA 1
ATOM 2799 C C . HIS A 1 373 ? -50.409 -25.479 -4.122 1.00 25.52 373 HIS A C 1
ATOM 2801 O O . HIS A 1 373 ? -50.088 -24.484 -4.767 1.00 25.52 373 HIS A O 1
ATOM 2807 N N . HIS A 1 374 ? -50.714 -26.642 -4.724 1.00 27.84 374 HIS A N 1
ATOM 2808 C CA . HIS A 1 374 ? -50.391 -27.027 -6.122 1.00 27.84 374 HIS A CA 1
ATOM 2809 C C . HIS A 1 374 ? -51.486 -26.837 -7.200 1.00 27.84 374 HIS A C 1
ATOM 2811 O O . HIS A 1 374 ? -52.666 -27.047 -6.924 1.00 27.84 374 HIS A O 1
ATOM 2817 N N . ARG A 1 375 ? -51.041 -26.691 -8.470 1.00 26.02 375 ARG A N 1
ATOM 2818 C CA . ARG A 1 375 ? -51.483 -27.415 -9.708 1.00 26.02 375 ARG A CA 1
ATOM 2819 C C . ARG A 1 375 ? -50.285 -27.476 -10.697 1.00 26.02 375 ARG A C 1
ATOM 2821 O O . ARG A 1 375 ? -49.445 -26.590 -10.607 1.00 26.02 375 ARG A O 1
ATOM 2828 N N . GLY A 1 376 ? -50.103 -28.412 -11.645 1.00 25.92 376 GLY A N 1
ATOM 2829 C CA . GLY A 1 376 ? -50.750 -29.710 -11.941 1.00 25.92 376 GLY A CA 1
ATOM 2830 C C . GLY A 1 376 ? -50.573 -30.144 -13.427 1.00 25.92 376 GLY A C 1
ATOM 2831 O O . GLY A 1 376 ? -50.937 -29.361 -14.297 1.00 25.92 376 GLY A O 1
ATOM 2832 N N . GLY A 1 377 ? -50.063 -31.362 -13.717 1.00 25.34 377 GLY A N 1
ATOM 2833 C CA . GLY A 1 377 ? -49.787 -31.918 -15.079 1.00 25.34 377 GLY A CA 1
ATOM 2834 C C . GLY A 1 377 ? -48.305 -32.350 -15.257 1.00 25.34 377 GLY A C 1
ATOM 2835 O O . GLY A 1 377 ? -47.458 -31.473 -15.157 1.00 25.34 377 GLY A O 1
ATOM 2836 N N . ASP A 1 378 ? -47.831 -33.609 -15.376 1.00 31.17 378 ASP A N 1
ATOM 2837 C CA . ASP A 1 378 ? -48.259 -34.870 -16.053 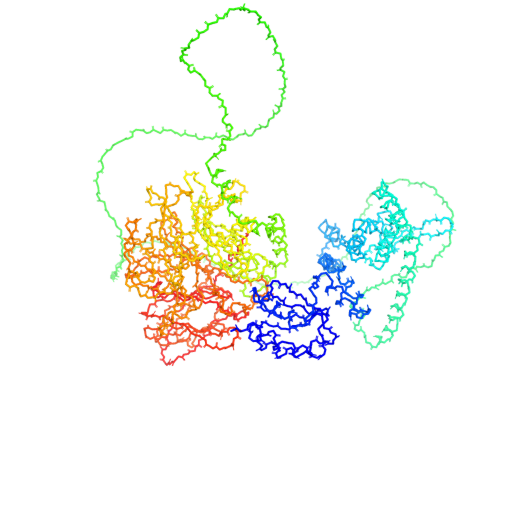1.00 31.17 378 ASP A CA 1
ATOM 2838 C C . ASP A 1 378 ? -47.967 -34.845 -17.591 1.00 31.17 378 ASP A C 1
ATOM 2840 O O . ASP A 1 378 ? -48.318 -33.862 -18.232 1.00 31.17 378 ASP A O 1
ATOM 2844 N N . LEU A 1 379 ? -47.293 -35.798 -18.287 1.00 31.20 379 LEU A N 1
ATOM 2845 C CA . LEU A 1 379 ? -46.945 -37.227 -18.054 1.00 31.20 379 LEU A CA 1
ATOM 2846 C C . LEU A 1 379 ? -45.658 -37.728 -18.794 1.00 31.20 379 LEU A C 1
ATOM 2848 O O . LEU A 1 379 ? -45.432 -37.336 -19.932 1.00 31.20 379 LEU A O 1
ATOM 2852 N N . ARG A 1 380 ? -45.000 -38.772 -18.231 1.00 28.00 380 ARG A N 1
ATOM 2853 C CA . ARG A 1 380 ? -44.164 -39.858 -18.863 1.00 28.00 380 ARG A CA 1
ATOM 2854 C C . ARG A 1 380 ? -42.847 -39.481 -19.601 1.00 28.00 380 ARG A C 1
ATOM 2856 O O . ARG A 1 380 ? -42.801 -38.531 -20.359 1.00 28.00 380 ARG A O 1
ATOM 2863 N N . GLY A 1 381 ? -41.753 -40.258 -19.500 1.00 24.16 381 GLY A N 1
ATOM 2864 C CA . GLY A 1 381 ? -41.499 -41.481 -18.709 1.00 24.16 381 GLY A CA 1
ATOM 2865 C C . GLY A 1 381 ? -40.051 -42.024 -18.836 1.00 24.16 381 GLY A C 1
ATOM 2866 O O . GLY A 1 381 ? -39.310 -41.604 -19.719 1.00 24.16 381 GLY A O 1
ATOM 2867 N N . GLN A 1 382 ? -39.654 -42.950 -17.948 1.00 28.89 382 GLN A N 1
ATOM 2868 C CA . GLN A 1 382 ? -38.350 -43.663 -17.931 1.00 28.89 382 GLN A CA 1
ATOM 2869 C C . GLN A 1 382 ? -38.500 -45.134 -18.405 1.00 28.89 382 GLN A C 1
ATOM 2871 O O . GLN A 1 382 ? -39.638 -45.570 -18.606 1.00 28.89 382 GLN A O 1
ATOM 2876 N N . PRO A 1 383 ? -37.405 -45.905 -18.616 1.00 44.03 383 PRO A N 1
ATOM 2877 C CA . PRO A 1 383 ? -36.748 -46.672 -17.524 1.00 44.03 383 PRO A CA 1
ATOM 2878 C C . PRO A 1 383 ? -35.244 -46.330 -17.346 1.00 44.03 383 PRO A C 1
ATOM 2880 O O . PRO A 1 383 ? -34.573 -45.985 -18.310 1.00 44.03 383 PRO A O 1
ATOM 2883 N N . ALA A 1 384 ? -34.711 -46.232 -16.120 1.00 30.36 384 ALA A N 1
ATOM 2884 C CA . ALA A 1 384 ? -34.232 -47.308 -15.221 1.00 30.36 384 ALA A CA 1
ATOM 2885 C C . ALA A 1 384 ? -32.837 -47.876 -15.619 1.00 30.36 384 ALA A C 1
ATOM 2887 O O . ALA A 1 384 ? -32.692 -48.455 -16.687 1.00 30.36 384 ALA A O 1
ATOM 2888 N N . LEU A 1 385 ? -31.738 -47.582 -14.901 1.00 28.09 385 LEU A N 1
ATOM 2889 C CA . LEU A 1 385 ? -31.283 -48.038 -13.560 1.00 28.09 385 LEU A CA 1
ATOM 2890 C C . LEU A 1 385 ? -30.384 -49.292 -13.605 1.00 28.09 385 LEU A C 1
ATOM 2892 O O . LEU A 1 385 ? -30.864 -50.371 -13.922 1.00 28.09 385 LEU A O 1
ATOM 2896 N N . HIS A 1 386 ? -29.129 -49.172 -13.146 1.00 26.00 386 HIS A N 1
ATOM 2897 C CA . HIS A 1 386 ? -28.499 -50.170 -12.265 1.00 26.00 386 HIS A CA 1
ATOM 2898 C C . HIS A 1 386 ? -27.302 -49.582 -11.490 1.00 26.00 386 HIS A C 1
ATOM 2900 O O . HIS A 1 386 ? -26.748 -48.550 -11.862 1.00 26.00 386 HIS A O 1
ATOM 2906 N N . GLN A 1 387 ? -26.948 -50.216 -10.370 1.00 28.02 387 GLN A N 1
ATOM 2907 C CA . GLN A 1 387 ? -25.964 -49.753 -9.377 1.00 28.02 387 GLN A CA 1
ATOM 2908 C C . GLN A 1 387 ? -24.640 -50.542 -9.450 1.00 28.02 387 GLN A C 1
ATOM 2910 O O . GLN A 1 387 ? -24.674 -51.707 -9.840 1.00 28.02 387 GLN A O 1
ATOM 2915 N N . ALA A 1 388 ? -23.530 -49.953 -8.965 1.00 24.48 388 ALA A N 1
ATOM 2916 C CA . ALA A 1 388 ? -22.653 -50.498 -7.896 1.00 24.48 388 ALA A CA 1
ATOM 2917 C C . ALA A 1 388 ? -21.159 -50.081 -7.994 1.00 24.48 388 ALA A C 1
ATOM 2919 O O . ALA A 1 388 ? -20.528 -50.143 -9.044 1.00 24.48 388 ALA A O 1
ATOM 2920 N N . LEU A 1 389 ? -20.591 -49.722 -6.836 1.00 27.88 389 LEU A N 1
ATOM 2921 C CA . LEU A 1 389 ? -19.150 -49.689 -6.497 1.00 27.88 389 LEU A CA 1
ATOM 2922 C C . LEU A 1 389 ? -18.782 -51.043 -5.806 1.00 27.88 389 LEU A C 1
ATOM 2924 O O . LEU A 1 389 ? -19.690 -51.869 -5.687 1.00 27.88 389 LEU A O 1
ATOM 2928 N N . PRO A 1 390 ? -17.563 -51.317 -5.260 1.00 42.47 390 PRO A N 1
ATOM 2929 C CA . PRO A 1 390 ? -16.319 -50.527 -5.177 1.00 42.47 390 PRO A CA 1
ATOM 2930 C C . PRO A 1 390 ? -15.021 -51.318 -5.530 1.00 42.47 390 PRO A C 1
ATOM 2932 O O . PRO A 1 390 ? -15.065 -52.494 -5.875 1.00 42.47 390 PRO A O 1
ATOM 2935 N N . GLY A 1 391 ? -13.832 -50.719 -5.332 1.00 24.38 391 GLY A N 1
ATOM 2936 C CA . GLY A 1 391 ? -12.575 -51.489 -5.221 1.00 24.38 391 GLY A CA 1
ATOM 2937 C C . GLY A 1 391 ? -11.270 -50.672 -5.189 1.00 24.38 391 GLY A C 1
ATOM 2938 O O . GLY A 1 391 ? -10.893 -50.064 -6.183 1.00 24.38 391 GLY A O 1
ATOM 2939 N N . ARG A 1 392 ? -10.527 -50.703 -4.069 1.00 29.08 392 ARG A N 1
ATOM 2940 C CA . ARG A 1 392 ? -9.139 -50.192 -3.950 1.00 29.08 392 ARG A CA 1
ATOM 2941 C C . ARG A 1 392 ? -8.157 -51.363 -3.805 1.00 29.08 392 ARG A C 1
ATOM 2943 O O . ARG A 1 392 ? -8.334 -52.133 -2.867 1.00 29.08 392 ARG A O 1
ATOM 2950 N N . SER A 1 393 ? -7.038 -51.392 -4.542 1.00 24.38 393 SER A N 1
ATOM 2951 C CA . SER A 1 393 ? -5.782 -51.963 -4.001 1.00 24.38 393 SER A CA 1
ATOM 2952 C C . SER A 1 393 ? -4.499 -51.573 -4.753 1.00 24.38 393 SER A C 1
ATOM 2954 O O . SER A 1 393 ? -4.277 -51.918 -5.908 1.00 24.38 393 SER A O 1
ATOM 2956 N N . VAL A 1 394 ? -3.613 -50.930 -3.999 1.00 27.25 394 VAL A N 1
ATOM 2957 C CA . VAL A 1 394 ? -2.190 -50.640 -4.239 1.00 27.25 394 VAL A CA 1
ATOM 2958 C C . VAL A 1 394 ? -1.363 -51.888 -4.615 1.00 27.25 394 VAL A C 1
ATOM 2960 O O . VAL A 1 394 ? -1.456 -52.874 -3.889 1.00 27.25 394 VAL A O 1
ATOM 2963 N N . ARG A 1 395 ? -0.419 -51.800 -5.582 1.00 26.11 395 ARG A N 1
ATOM 2964 C CA . ARG A 1 395 ? 1.021 -52.119 -5.347 1.00 26.11 395 ARG A CA 1
ATOM 2965 C C . ARG A 1 395 ? 2.005 -51.807 -6.490 1.00 26.11 395 ARG A C 1
ATOM 2967 O O . ARG A 1 395 ? 1.664 -51.701 -7.658 1.00 26.11 395 ARG A O 1
ATOM 2974 N N . ARG A 1 396 ? 3.263 -51.636 -6.063 1.00 26.83 396 ARG A N 1
ATOM 2975 C CA . ARG A 1 396 ? 4.486 -51.327 -6.829 1.00 26.83 396 ARG A CA 1
ATOM 2976 C C . ARG A 1 396 ? 4.959 -52.524 -7.676 1.00 26.83 396 ARG A C 1
ATOM 2978 O O . ARG A 1 396 ? 4.869 -53.644 -7.183 1.00 26.83 396 ARG A O 1
ATOM 2985 N N . GLY A 1 397 ? 5.748 -52.263 -8.728 1.00 25.50 397 GLY A N 1
ATOM 2986 C CA . GLY A 1 397 ? 7.103 -52.846 -8.736 1.00 25.50 397 GLY A CA 1
ATOM 2987 C C . GLY A 1 397 ? 7.768 -53.288 -10.051 1.00 25.50 397 GLY A C 1
ATOM 2988 O O . GLY A 1 397 ? 7.398 -54.293 -10.637 1.00 25.50 397 GLY A O 1
ATOM 2989 N N . LEU A 1 398 ? 8.928 -52.665 -10.302 1.00 25.33 398 LEU A N 1
ATOM 2990 C CA . LEU A 1 398 ? 10.153 -53.227 -10.904 1.00 25.33 398 LEU A CA 1
ATOM 2991 C C . LEU A 1 398 ? 10.318 -53.393 -12.433 1.00 25.33 398 LEU A C 1
ATOM 2993 O O . LEU A 1 398 ? 9.408 -53.649 -13.207 1.00 25.33 398 LEU A O 1
ATOM 2997 N N . ARG A 1 399 ? 11.587 -53.225 -12.833 1.00 29.70 399 ARG A N 1
ATOM 2998 C CA . ARG A 1 399 ? 12.139 -53.261 -14.198 1.00 29.70 399 ARG A CA 1
ATOM 2999 C C . ARG A 1 399 ? 12.518 -54.689 -14.616 1.00 29.70 399 ARG A C 1
ATOM 3001 O O . ARG A 1 399 ? 13.046 -55.414 -13.773 1.00 29.70 399 ARG A O 1
ATOM 3008 N N . ARG A 1 400 ? 12.592 -54.955 -15.931 1.00 25.94 400 ARG A N 1
ATOM 3009 C CA . ARG A 1 400 ? 13.847 -55.427 -16.573 1.00 25.94 400 ARG A CA 1
ATOM 3010 C C . ARG A 1 400 ? 13.862 -55.239 -18.101 1.00 25.94 400 ARG A C 1
ATOM 3012 O O . ARG A 1 400 ? 12.852 -54.905 -18.702 1.00 25.94 400 ARG A O 1
ATOM 3019 N N . ARG A 1 401 ? 15.060 -55.365 -18.688 1.00 28.64 401 ARG A N 1
ATOM 3020 C CA . ARG A 1 401 ? 15.370 -55.258 -20.131 1.00 28.64 401 ARG A CA 1
ATOM 3021 C C . ARG A 1 401 ? 15.465 -56.651 -20.769 1.00 28.64 401 ARG A C 1
ATOM 3023 O O . ARG A 1 401 ? 15.831 -57.572 -20.049 1.00 28.64 401 ARG A O 1
ATOM 3030 N N . LEU A 1 402 ? 15.317 -56.720 -22.099 1.00 26.86 402 LEU A N 1
ATOM 3031 C CA . LEU A 1 402 ? 16.100 -57.455 -23.134 1.00 26.86 402 LEU A CA 1
ATOM 3032 C C . LEU A 1 402 ? 15.360 -57.178 -24.474 1.00 26.86 402 LEU A C 1
ATOM 3034 O O . LEU A 1 402 ? 14.139 -57.215 -24.461 1.00 26.86 402 LEU A O 1
ATOM 3038 N N . ARG A 1 403 ? 15.902 -56.695 -25.606 1.00 28.42 403 ARG A N 1
ATOM 3039 C CA . ARG A 1 403 ? 17.167 -56.821 -26.377 1.00 28.42 403 ARG A CA 1
ATOM 3040 C C . ARG A 1 403 ? 17.186 -58.031 -27.340 1.00 28.42 403 ARG A C 1
ATOM 3042 O O . ARG A 1 403 ? 17.227 -59.165 -26.887 1.00 28.42 403 ARG A O 1
ATOM 3049 N N . GLY A 1 404 ? 17.245 -57.737 -28.648 1.00 25.86 404 GLY A N 1
ATOM 3050 C CA . GLY A 1 404 ? 17.263 -58.675 -29.790 1.00 25.86 404 GLY A CA 1
ATOM 3051 C C . GLY A 1 404 ? 16.144 -58.347 -30.803 1.00 25.86 404 GLY A C 1
ATOM 3052 O O . GLY A 1 404 ? 15.081 -57.919 -30.371 1.00 25.86 404 GLY A O 1
ATOM 3053 N N . GLY A 1 405 ? 16.308 -58.465 -32.128 1.00 25.17 405 GLY A N 1
ATOM 3054 C CA . GLY A 1 405 ? 17.515 -58.750 -32.928 1.00 25.17 405 GLY A CA 1
ATOM 3055 C C . GLY A 1 405 ? 17.172 -59.367 -34.301 1.00 25.17 405 GLY A C 1
ATOM 3056 O O . GLY A 1 405 ? 16.381 -60.299 -34.342 1.00 25.17 405 GLY A O 1
ATOM 3057 N N . GLY A 1 406 ? 17.779 -58.882 -35.397 1.00 26.14 406 GLY A N 1
ATOM 3058 C CA . GLY A 1 406 ? 17.492 -59.304 -36.790 1.00 26.14 406 GLY A CA 1
ATOM 3059 C C . GLY A 1 406 ? 16.718 -58.224 -37.573 1.00 26.14 406 GLY A C 1
ATOM 3060 O O . GLY A 1 406 ? 15.667 -57.812 -37.100 1.00 26.14 406 GLY A O 1
ATOM 3061 N N . GLN A 1 407 ? 17.150 -57.601 -38.682 1.00 28.12 407 GLN A N 1
ATOM 3062 C CA . GLN A 1 407 ? 18.248 -57.761 -39.664 1.00 28.12 407 GLN A CA 1
ATOM 3063 C C . GLN A 1 407 ? 17.888 -58.509 -40.968 1.00 28.12 407 GLN A C 1
ATOM 3065 O O . GLN A 1 407 ? 17.705 -59.721 -40.968 1.00 28.12 407 GLN A O 1
ATOM 3070 N N . GLY A 1 408 ? 17.930 -57.767 -42.087 1.00 28.22 408 GLY A N 1
ATOM 3071 C CA . GLY A 1 408 ? 17.917 -58.250 -43.478 1.00 28.22 408 GLY A CA 1
ATOM 3072 C C . GLY A 1 408 ? 16.796 -57.646 -44.349 1.00 28.22 408 GLY A C 1
ATOM 3073 O O . GLY A 1 408 ? 15.719 -57.392 -43.828 1.00 28.22 408 GLY A O 1
ATOM 3074 N N . ARG A 1 409 ? 16.960 -57.417 -45.666 1.00 28.84 409 ARG A N 1
ATOM 3075 C CA . ARG A 1 409 ? 18.165 -57.248 -46.528 1.00 28.84 409 ARG A CA 1
ATOM 3076 C C . ARG A 1 409 ? 17.695 -56.955 -47.979 1.00 28.84 409 ARG A C 1
ATOM 3078 O O . ARG A 1 409 ? 16.820 -57.686 -48.420 1.00 28.84 409 ARG A O 1
ATOM 3085 N N . HIS A 1 410 ? 18.353 -56.038 -48.709 1.00 29.72 410 HIS A N 1
ATOM 3086 C CA . HIS A 1 410 ? 18.293 -55.845 -50.188 1.00 29.72 410 HIS A CA 1
ATOM 3087 C C . HIS A 1 410 ? 16.920 -55.477 -50.825 1.00 29.72 410 HIS A C 1
ATOM 3089 O O . HIS A 1 410 ? 15.886 -55.748 -50.230 1.00 29.72 410 HIS A O 1
ATOM 3095 N N . ASP A 1 411 ? 16.771 -54.931 -52.045 1.00 29.31 411 ASP A N 1
ATOM 3096 C CA . ASP A 1 411 ? 17.502 -53.941 -52.892 1.00 29.31 411 ASP A CA 1
ATOM 3097 C C . ASP A 1 411 ? 16.544 -53.543 -54.063 1.00 29.31 411 ASP A C 1
ATOM 3099 O O . ASP A 1 411 ? 15.528 -54.207 -54.255 1.00 29.31 411 ASP A O 1
ATOM 3103 N N . GLY A 1 412 ? 16.737 -52.509 -54.900 1.00 27.98 412 GLY A N 1
ATOM 3104 C CA . GLY A 1 412 ? 17.745 -51.435 -54.925 1.00 27.98 412 GLY A CA 1
ATOM 3105 C C . GLY A 1 412 ? 18.048 -50.919 -56.355 1.00 27.98 412 GLY A C 1
ATOM 3106 O O . GLY A 1 412 ? 18.682 -51.630 -57.127 1.00 27.98 412 GLY A O 1
ATOM 3107 N N . GLY A 1 413 ? 17.649 -49.681 -56.710 1.00 28.53 413 GLY A N 1
ATOM 3108 C CA . GLY A 1 413 ? 17.997 -49.016 -57.989 1.00 28.53 413 GLY A CA 1
ATOM 3109 C C . GLY A 1 413 ? 16.904 -48.135 -58.637 1.00 28.53 413 GLY A C 1
ATOM 3110 O O . GLY A 1 413 ? 15.722 -48.443 -58.533 1.00 28.53 413 GLY A O 1
ATOM 3111 N N . GLY A 1 414 ? 17.317 -47.086 -59.371 1.00 27.59 414 GLY A N 1
ATOM 3112 C CA . GLY A 1 414 ? 16.494 -46.387 -60.388 1.00 27.59 414 GLY A CA 1
ATOM 3113 C C . GLY A 1 414 ? 15.878 -45.019 -59.995 1.00 27.59 414 GLY A C 1
ATOM 3114 O O . GLY A 1 414 ? 15.348 -44.917 -58.890 1.00 27.59 414 GLY A O 1
ATOM 3115 N N . PRO A 1 415 ? 15.924 -43.966 -60.853 1.00 47.94 415 PRO A N 1
ATOM 3116 C CA . PRO A 1 415 ? 15.469 -42.609 -60.496 1.00 47.94 415 PRO A CA 1
ATOM 3117 C C . PRO A 1 415 ? 14.324 -42.009 -61.363 1.00 47.94 415 PRO A C 1
ATOM 3119 O O . PRO A 1 415 ? 13.816 -42.636 -62.285 1.00 47.94 415 PRO A O 1
ATOM 3122 N N . ASP A 1 416 ? 14.035 -40.730 -61.070 1.00 28.70 416 ASP A N 1
ATOM 3123 C CA . ASP A 1 416 ? 13.300 -39.692 -61.830 1.00 28.70 416 ASP A CA 1
ATOM 3124 C C . ASP A 1 416 ? 11.757 -39.516 -61.688 1.00 28.70 416 ASP A C 1
ATOM 3126 O O . ASP A 1 416 ? 10.949 -40.056 -62.432 1.00 28.70 416 ASP A O 1
ATOM 3130 N N . ARG A 1 417 ? 11.427 -38.521 -60.838 1.00 27.39 417 ARG A N 1
ATOM 3131 C CA . ARG A 1 417 ? 10.563 -37.332 -61.088 1.00 27.39 417 ARG A CA 1
ATOM 3132 C C . ARG A 1 417 ? 9.024 -37.344 -60.950 1.00 27.39 417 ARG A C 1
ATOM 3134 O O . ARG A 1 417 ? 8.285 -37.916 -61.736 1.00 27.39 417 ARG A O 1
ATOM 3141 N N . HIS A 1 418 ? 8.621 -36.361 -60.130 1.00 28.38 418 HIS A N 1
ATOM 3142 C CA . HIS A 1 418 ? 7.410 -35.522 -60.177 1.00 28.38 418 HIS A CA 1
ATOM 3143 C C . HIS A 1 418 ? 6.083 -36.080 -59.603 1.00 28.38 418 HIS A C 1
ATOM 3145 O O . HIS A 1 418 ? 5.953 -37.285 -59.410 1.00 28.38 418 HIS A O 1
ATOM 3151 N N . PRO A 1 419 ? 5.187 -35.191 -59.101 1.00 40.50 419 PRO A N 1
ATOM 3152 C CA . PRO A 1 419 ? 4.639 -35.398 -57.756 1.00 40.50 419 PRO A CA 1
ATOM 3153 C C . PRO A 1 419 ? 3.113 -35.578 -57.681 1.00 40.50 419 PRO A C 1
ATOM 3155 O O . PRO A 1 419 ? 2.367 -35.085 -58.523 1.00 40.50 419 PRO A O 1
ATOM 3158 N N . GLY A 1 420 ? 2.648 -36.191 -56.586 1.00 25.72 420 GLY A N 1
ATOM 3159 C CA . GLY A 1 420 ? 1.229 -36.336 -56.243 1.00 25.72 420 GLY A CA 1
ATOM 3160 C C . GLY A 1 420 ? 0.987 -36.382 -54.726 1.00 25.72 420 GLY A C 1
ATOM 3161 O O . GLY A 1 420 ? 1.875 -36.742 -53.957 1.00 25.72 420 GLY A O 1
ATOM 3162 N N . HIS A 1 421 ? -0.211 -35.972 -54.306 1.00 28.12 421 HIS A N 1
ATOM 3163 C CA . HIS A 1 421 ? -0.650 -35.832 -52.907 1.00 28.12 421 HIS A CA 1
ATOM 3164 C C . HIS A 1 421 ? -0.708 -37.159 -52.117 1.00 28.12 421 HIS A C 1
ATOM 3166 O O . HIS A 1 421 ? -0.995 -38.202 -52.695 1.00 28.12 421 HIS A O 1
ATOM 3172 N N . GLY A 1 422 ? -0.615 -37.103 -50.776 1.00 24.95 422 GLY A N 1
ATOM 3173 C CA . GLY A 1 422 ? -1.136 -38.184 -49.916 1.00 24.95 422 GLY A CA 1
ATOM 3174 C C . GLY A 1 422 ? -0.595 -38.256 -48.478 1.00 24.95 422 GLY A C 1
ATOM 3175 O O . GLY A 1 422 ? 0.518 -38.710 -48.255 1.00 24.95 422 GLY A O 1
ATOM 3176 N N . HIS A 1 423 ? -1.414 -37.863 -47.498 1.00 28.72 423 HIS A N 1
ATOM 3177 C CA . HIS A 1 423 ? -1.193 -37.940 -46.041 1.00 28.72 423 HIS A CA 1
ATOM 3178 C C . HIS A 1 423 ? -0.485 -39.195 -45.476 1.00 28.72 423 HIS A C 1
ATOM 3180 O O . HIS A 1 423 ? -0.838 -40.313 -45.844 1.00 28.72 423 HIS A O 1
ATOM 3186 N N . ARG A 1 424 ? 0.306 -39.006 -44.398 1.00 23.73 424 ARG A N 1
ATOM 3187 C CA . ARG A 1 424 ? 0.198 -39.720 -43.091 1.00 23.73 424 ARG A CA 1
ATOM 3188 C C . ARG A 1 424 ? 0.944 -38.927 -41.969 1.00 23.73 424 ARG A C 1
ATOM 3190 O O . ARG A 1 424 ? 1.449 -37.853 -42.291 1.00 23.73 424 ARG A O 1
ATOM 3197 N N . PRO A 1 425 ? 0.863 -39.287 -40.663 1.00 30.00 425 PRO A N 1
ATOM 3198 C CA . PRO A 1 425 ? 0.625 -38.272 -39.622 1.00 30.00 425 PRO A CA 1
ATOM 3199 C C . PRO A 1 425 ? 1.772 -38.015 -38.621 1.00 30.00 425 PRO A C 1
ATOM 3201 O O . PRO A 1 425 ? 2.739 -38.762 -38.553 1.00 30.00 425 PRO A O 1
ATOM 3204 N N . ALA A 1 426 ? 1.530 -37.012 -37.766 1.00 30.41 426 ALA A N 1
ATOM 3205 C CA . ALA A 1 426 ? 1.993 -36.875 -36.378 1.00 30.41 426 ALA A CA 1
ATOM 3206 C C . ALA A 1 426 ? 3.511 -36.930 -36.091 1.00 30.41 426 ALA A C 1
ATOM 3208 O O . ALA A 1 426 ? 4.082 -37.985 -35.834 1.00 30.41 426 ALA A O 1
ATOM 3209 N N . HIS A 1 427 ? 4.102 -35.742 -35.943 1.00 26.59 427 HIS A N 1
ATOM 3210 C CA . HIS A 1 427 ? 5.242 -35.504 -35.052 1.00 26.59 427 HIS A CA 1
ATOM 3211 C C . HIS A 1 427 ? 4.905 -34.367 -34.076 1.00 26.59 427 HIS A C 1
ATOM 3213 O O . HI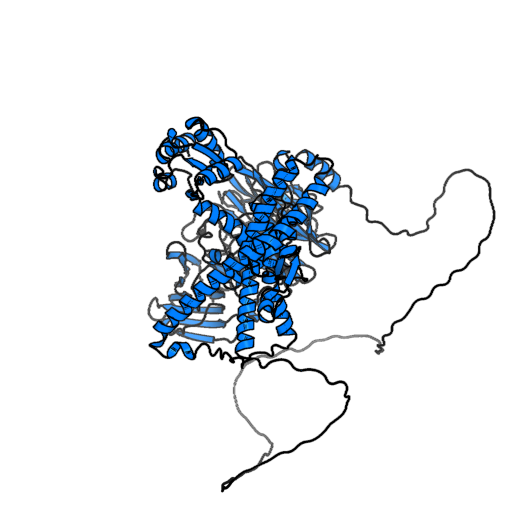S A 1 427 ? 4.094 -33.494 -34.386 1.00 26.59 427 HIS A O 1
ATOM 3219 N N . GLU A 1 428 ? 5.502 -34.407 -32.886 1.00 27.95 428 GLU A N 1
ATOM 3220 C CA . GLU A 1 428 ? 5.214 -33.497 -31.771 1.00 27.95 428 GLU A CA 1
ATOM 3221 C C . GLU A 1 428 ? 5.675 -32.052 -32.062 1.00 27.95 428 GLU A C 1
ATOM 3223 O O . GLU A 1 428 ? 6.786 -31.850 -32.566 1.00 27.95 428 GLU A O 1
ATOM 3228 N N . PRO A 1 429 ? 4.874 -31.020 -31.731 1.00 26.75 429 PRO A N 1
ATOM 3229 C CA . PRO A 1 429 ? 5.267 -29.633 -31.940 1.00 26.75 429 PRO A CA 1
ATOM 3230 C C . PRO A 1 429 ? 6.189 -29.127 -30.819 1.00 26.75 429 PRO A C 1
ATOM 3232 O O . PRO A 1 429 ? 5.751 -28.856 -29.702 1.00 26.75 429 PRO A O 1
ATOM 3235 N N . HIS A 1 430 ? 7.463 -28.885 -31.141 1.00 27.20 430 HIS A N 1
ATOM 3236 C CA . HIS A 1 430 ? 8.271 -27.941 -30.359 1.00 27.20 430 HIS A CA 1
ATOM 3237 C C . HIS A 1 430 ? 7.623 -26.538 -30.401 1.00 27.20 430 HIS A C 1
ATOM 3239 O O . HIS A 1 430 ? 7.141 -26.125 -31.460 1.00 27.20 430 HIS A O 1
ATOM 3245 N N . PRO A 1 431 ? 7.637 -25.765 -29.296 1.00 28.05 431 PRO A N 1
ATOM 3246 C CA . PRO A 1 431 ? 6.936 -24.485 -29.225 1.00 28.05 431 PRO A CA 1
ATOM 3247 C C . PRO A 1 431 ? 7.541 -23.438 -30.172 1.00 28.05 431 PRO A C 1
ATOM 3249 O O . PRO A 1 431 ? 8.687 -23.002 -30.022 1.00 28.05 431 PRO A O 1
ATOM 3252 N N . LEU A 1 432 ? 6.739 -22.997 -31.142 1.00 26.64 432 LEU A N 1
ATOM 3253 C CA . LEU A 1 432 ? 7.090 -21.926 -32.071 1.00 26.64 432 LEU A CA 1
ATOM 3254 C C . LEU A 1 432 ? 7.088 -20.571 -31.349 1.00 26.64 432 LEU A C 1
ATOM 3256 O O . LEU A 1 432 ? 6.039 -20.039 -30.994 1.00 26.64 432 LEU A O 1
ATOM 3260 N N . ARG A 1 433 ? 8.270 -19.963 -31.184 1.00 29.66 433 ARG A N 1
ATOM 3261 C CA . ARG A 1 433 ? 8.380 -18.565 -30.732 1.00 29.66 433 ARG A CA 1
ATOM 3262 C C . ARG A 1 433 ? 7.672 -17.634 -31.722 1.00 29.66 433 ARG A C 1
ATOM 3264 O O . ARG A 1 433 ? 8.116 -17.516 -32.867 1.00 29.66 433 ARG A O 1
ATOM 3271 N N . HIS A 1 434 ? 6.637 -16.924 -31.272 1.00 30.73 434 HIS A N 1
ATOM 3272 C CA . HIS A 1 434 ? 5.981 -15.880 -32.062 1.00 30.73 434 HIS A CA 1
ATOM 3273 C C . HIS A 1 434 ? 6.987 -14.784 -32.458 1.00 30.73 434 HIS A C 1
ATOM 3275 O O . HIS A 1 434 ? 7.638 -14.171 -31.615 1.00 30.73 434 HIS A O 1
ATOM 3281 N N . ARG A 1 435 ? 7.123 -14.533 -33.769 1.00 30.12 435 ARG A N 1
ATOM 3282 C CA . ARG A 1 435 ? 8.070 -13.559 -34.355 1.00 30.12 435 ARG A CA 1
ATOM 3283 C C . ARG A 1 435 ? 7.421 -12.201 -34.692 1.00 30.12 435 ARG A C 1
ATOM 3285 O O . ARG A 1 435 ? 7.909 -11.496 -35.581 1.00 30.12 435 ARG A O 1
ATOM 3292 N N . SER A 1 436 ? 6.302 -11.852 -34.056 1.00 38.06 436 SER A N 1
ATOM 3293 C CA . SER A 1 436 ? 5.609 -10.561 -34.213 1.00 38.06 436 SER A CA 1
ATOM 3294 C C . SER A 1 436 ? 6.242 -9.487 -33.319 1.00 38.06 436 SER A C 1
ATOM 3296 O O . SER A 1 436 ? 7.056 -8.704 -33.813 1.00 38.06 436 SER A O 1
ATOM 3298 N N . GLY A 1 437 ? 5.966 -9.508 -32.009 1.00 32.66 437 GLY A N 1
ATOM 3299 C CA . GLY A 1 437 ? 6.455 -8.513 -31.038 1.00 32.66 437 GLY A CA 1
ATOM 3300 C C . GLY A 1 437 ? 7.983 -8.365 -31.005 1.00 32.66 437 GLY A C 1
ATOM 3301 O O . GLY A 1 437 ? 8.505 -7.259 -30.899 1.00 32.66 437 GLY A O 1
ATOM 3302 N N . ASP A 1 438 ? 8.719 -9.454 -31.255 1.00 39.16 438 ASP A N 1
ATOM 3303 C CA . ASP A 1 438 ? 10.187 -9.470 -31.373 1.00 39.16 438 ASP A CA 1
ATOM 3304 C C . ASP A 1 438 ? 10.728 -8.554 -32.502 1.00 39.16 438 ASP A C 1
ATOM 3306 O O . ASP A 1 438 ? 11.900 -8.186 -32.497 1.00 39.16 438 ASP A O 1
ATOM 3310 N N . ARG A 1 439 ? 9.900 -8.115 -33.466 1.00 35.00 439 ARG A N 1
ATOM 3311 C CA . ARG A 1 439 ? 10.278 -7.079 -34.453 1.00 35.00 439 ARG A CA 1
ATOM 3312 C C . ARG A 1 439 ? 9.960 -5.654 -34.000 1.00 35.00 439 ARG A C 1
ATOM 3314 O O . ARG A 1 439 ? 10.768 -4.769 -34.277 1.00 35.00 439 ARG A O 1
ATOM 3321 N N . LEU A 1 440 ? 8.856 -5.439 -33.282 1.00 43.56 440 LEU A N 1
ATOM 3322 C CA . LEU A 1 440 ? 8.538 -4.152 -32.649 1.00 43.56 440 LEU A CA 1
ATOM 3323 C C . LEU A 1 440 ? 9.591 -3.807 -31.590 1.00 43.56 440 LEU A C 1
ATOM 3325 O O . LEU A 1 440 ? 10.252 -2.776 -31.704 1.00 43.56 440 LEU A O 1
ATOM 3329 N N . TRP A 1 441 ? 9.872 -4.730 -30.666 1.00 41.75 441 TRP A N 1
ATOM 3330 C CA . TRP A 1 441 ? 10.884 -4.562 -29.618 1.00 41.75 441 TRP A CA 1
ATOM 3331 C C . TRP A 1 441 ? 12.281 -4.245 -30.173 1.00 41.75 441 TRP A C 1
ATOM 3333 O O . TRP A 1 441 ? 12.957 -3.336 -29.693 1.00 41.75 441 TRP A O 1
ATOM 3343 N N . ARG A 1 442 ? 12.714 -4.913 -31.253 1.00 37.41 442 ARG A N 1
ATOM 3344 C CA . ARG A 1 442 ? 14.003 -4.622 -31.920 1.00 37.41 442 ARG A CA 1
ATOM 3345 C C . ARG A 1 442 ? 14.052 -3.260 -32.621 1.00 37.41 442 ARG A C 1
ATOM 3347 O O . ARG A 1 442 ? 15.152 -2.770 -32.880 1.00 37.41 442 ARG A O 1
ATOM 3354 N N . ARG A 1 443 ? 12.898 -2.663 -32.939 1.00 44.66 443 ARG A N 1
ATOM 3355 C CA . ARG A 1 443 ? 12.778 -1.289 -33.453 1.00 44.66 443 ARG A CA 1
ATOM 3356 C C . ARG A 1 443 ? 12.806 -0.296 -32.285 1.00 44.66 443 ARG A C 1
ATOM 3358 O O . ARG A 1 443 ? 13.625 0.616 -32.289 1.00 44.66 443 ARG A O 1
ATOM 3365 N N . PHE A 1 444 ? 12.015 -0.557 -31.245 1.00 43.94 444 PHE A N 1
ATOM 3366 C CA . PHE A 1 444 ? 11.898 0.255 -30.029 1.00 43.94 444 PHE A CA 1
ATOM 3367 C C . PHE A 1 444 ? 13.220 0.377 -29.253 1.00 43.94 444 PHE A C 1
ATOM 3369 O O . PHE A 1 444 ? 13.648 1.467 -28.879 1.00 43.94 444 PHE A O 1
ATOM 3376 N N . ARG A 1 445 ? 13.960 -0.731 -29.120 1.00 40.25 445 ARG A N 1
ATOM 3377 C CA . ARG A 1 445 ? 15.281 -0.789 -28.467 1.00 40.25 445 ARG A CA 1
ATOM 3378 C C . ARG A 1 445 ? 16.386 -0.009 -29.209 1.00 40.25 445 ARG A C 1
ATOM 3380 O O . ARG A 1 445 ? 17.493 0.099 -28.693 1.00 40.25 445 ARG A O 1
ATOM 3387 N N . ARG A 1 446 ? 16.104 0.533 -30.404 1.00 39.78 446 ARG A N 1
ATOM 3388 C CA . ARG A 1 446 ? 16.971 1.490 -31.127 1.00 39.78 446 ARG A CA 1
ATOM 3389 C C . ARG A 1 446 ? 16.547 2.956 -30.954 1.00 39.78 446 ARG A C 1
ATOM 3391 O O . ARG A 1 446 ? 17.300 3.830 -31.363 1.00 39.78 446 ARG A O 1
ATOM 3398 N N . LEU A 1 447 ? 15.358 3.209 -30.402 1.00 41.59 447 LEU A N 1
ATOM 3399 C CA . LEU A 1 447 ? 14.787 4.544 -30.187 1.00 41.59 447 LEU A CA 1
ATOM 3400 C C . LEU A 1 447 ? 14.933 5.013 -28.730 1.00 41.59 447 LEU A C 1
ATOM 3402 O O . LEU A 1 447 ? 15.004 6.213 -28.485 1.00 41.59 447 LEU A O 1
ATOM 3406 N N . LEU A 1 448 ? 15.044 4.084 -27.772 1.00 42.16 448 LEU A N 1
ATOM 3407 C CA . LEU A 1 448 ? 15.415 4.396 -26.387 1.00 42.16 448 LEU A CA 1
ATOM 3408 C C . LEU A 1 448 ? 16.778 5.124 -26.330 1.00 42.16 448 LEU A C 1
ATOM 3410 O O . LEU A 1 448 ? 17.779 4.551 -26.776 1.00 42.16 448 LEU A O 1
ATOM 3414 N N . PRO A 1 449 ? 16.864 6.341 -25.751 1.00 39.81 449 PRO A N 1
ATOM 3415 C CA . PRO A 1 449 ? 18.126 7.066 -25.630 1.00 39.81 449 PRO A CA 1
ATOM 3416 C C . PRO A 1 449 ? 19.168 6.280 -24.828 1.00 39.81 449 PRO A C 1
ATOM 3418 O O . PRO A 1 449 ? 18.862 5.702 -23.784 1.00 39.81 449 PRO A O 1
ATOM 3421 N N . ALA A 1 450 ? 20.431 6.312 -25.265 1.00 38.97 450 ALA A N 1
ATOM 3422 C CA . ALA A 1 450 ? 21.520 5.561 -24.626 1.00 38.97 450 ALA A CA 1
ATOM 3423 C C . ALA A 1 450 ? 21.701 5.888 -23.125 1.00 38.97 450 ALA A C 1
ATOM 3425 O O . ALA A 1 450 ? 22.130 5.035 -22.352 1.00 38.97 450 ALA A O 1
ATOM 3426 N N . GLN A 1 451 ? 21.312 7.095 -22.700 1.00 39.12 451 GLN A N 1
ATOM 3427 C CA . GLN A 1 451 ? 21.346 7.541 -21.304 1.00 39.12 451 GLN A CA 1
ATOM 3428 C C . GLN A 1 451 ? 20.409 6.744 -20.371 1.00 39.12 451 GLN A C 1
ATOM 3430 O O . GLN A 1 451 ? 20.688 6.657 -19.179 1.00 39.12 451 GLN A O 1
ATOM 3435 N N . VAL A 1 452 ? 19.350 6.103 -20.886 1.00 41.41 452 VAL A N 1
ATOM 3436 C CA . VAL A 1 452 ? 18.389 5.324 -20.070 1.00 41.41 452 VAL A CA 1
ATOM 3437 C C . VAL A 1 452 ? 18.977 3.977 -19.603 1.00 41.41 452 VAL A C 1
ATOM 3439 O O . VAL A 1 452 ? 18.457 3.347 -18.688 1.00 41.41 452 VAL A O 1
ATOM 3442 N N . GLN A 1 453 ? 20.103 3.529 -20.173 1.00 37.25 453 GLN A N 1
ATOM 3443 C CA . GLN A 1 453 ? 20.730 2.248 -19.804 1.00 37.25 453 GLN A CA 1
ATOM 3444 C C . GLN A 1 453 ? 21.528 2.309 -18.482 1.00 37.25 453 GLN A C 1
ATOM 3446 O O . GLN A 1 453 ? 21.892 1.271 -17.930 1.00 37.25 453 GLN A O 1
ATOM 3451 N N . GLY A 1 454 ? 21.793 3.508 -17.950 1.00 35.47 454 GLY A N 1
ATOM 3452 C CA . GLY A 1 454 ? 22.596 3.729 -16.742 1.00 35.47 454 GLY A CA 1
ATOM 3453 C C . GLY A 1 454 ? 21.782 3.827 -15.448 1.00 35.47 454 GLY A C 1
ATOM 3454 O O . GLY A 1 454 ? 21.769 4.886 -14.829 1.00 35.47 454 GLY A O 1
ATOM 3455 N N . GLY A 1 455 ? 21.130 2.744 -15.011 1.00 41.53 455 GLY A N 1
ATOM 3456 C CA . GLY A 1 455 ? 20.405 2.759 -13.726 1.00 41.53 455 GLY A CA 1
ATOM 3457 C C . GLY A 1 455 ? 19.682 1.477 -13.304 1.00 41.53 455 GLY A C 1
ATOM 3458 O O . GLY A 1 455 ? 19.378 1.321 -12.125 1.00 41.53 455 GLY A O 1
ATOM 3459 N N . VAL A 1 456 ? 19.435 0.545 -14.228 1.00 50.53 456 VAL A N 1
ATOM 3460 C CA . VAL A 1 456 ? 18.704 -0.699 -13.939 1.00 50.53 456 VAL A CA 1
ATOM 3461 C C . VAL A 1 456 ? 19.484 -1.585 -12.959 1.00 50.53 456 VAL A C 1
ATOM 3463 O O . VAL A 1 456 ? 20.552 -2.113 -13.282 1.00 50.53 456 VAL A O 1
ATOM 3466 N N . MET A 1 457 ? 18.938 -1.786 -11.755 1.00 59.84 457 MET A N 1
ATOM 3467 C CA . MET A 1 457 ? 19.428 -2.816 -10.839 1.00 59.84 457 MET A CA 1
ATOM 3468 C C . MET A 1 457 ? 19.050 -4.197 -11.372 1.00 59.84 457 MET A C 1
ATOM 3470 O O . MET A 1 457 ? 17.912 -4.423 -11.774 1.00 59.84 457 MET A O 1
ATOM 3474 N N . LYS A 1 458 ? 19.987 -5.152 -11.325 1.00 71.25 458 LYS A N 1
ATOM 3475 C CA . LYS A 1 458 ? 19.665 -6.554 -11.619 1.00 71.25 458 LYS A CA 1
ATOM 3476 C C . LYS A 1 458 ? 18.580 -7.035 -10.657 1.00 71.25 458 LYS A C 1
ATOM 3478 O O . LYS A 1 458 ? 18.730 -6.881 -9.447 1.00 71.25 458 LYS A O 1
ATOM 3483 N N . GLU A 1 459 ? 17.553 -7.678 -11.196 1.00 75.31 459 GLU A N 1
ATOM 3484 C CA . GLU A 1 459 ? 16.429 -8.256 -10.453 1.00 75.31 459 GLU A CA 1
ATOM 3485 C C . GLU A 1 459 ? 16.870 -9.080 -9.237 1.00 75.31 459 GLU A C 1
ATOM 3487 O O . GLU A 1 459 ? 16.418 -8.833 -8.123 1.00 75.31 459 GLU A O 1
ATOM 3492 N N . SER A 1 460 ? 17.856 -9.966 -9.409 1.00 76.62 460 SER A N 1
ATOM 3493 C CA . SER A 1 460 ? 18.408 -10.768 -8.312 1.00 76.62 460 SER A CA 1
ATOM 3494 C C . SER A 1 460 ? 19.062 -9.945 -7.197 1.00 76.62 460 SER A C 1
ATOM 3496 O O . SER A 1 460 ? 19.141 -10.416 -6.065 1.00 76.62 460 SER A O 1
ATOM 3498 N N . HIS A 1 461 ? 19.520 -8.719 -7.464 1.00 81.06 461 HIS A N 1
ATOM 3499 C CA . HIS A 1 461 ? 20.000 -7.810 -6.423 1.00 81.06 461 HIS A CA 1
ATOM 3500 C C . HIS A 1 461 ? 18.835 -7.136 -5.693 1.00 81.06 461 HIS A C 1
ATOM 3502 O O . HIS A 1 461 ? 18.837 -7.101 -4.464 1.00 81.06 461 HIS A O 1
ATOM 3508 N N . LEU A 1 462 ? 17.831 -6.656 -6.433 1.00 83.81 462 LEU A N 1
ATOM 3509 C CA . LEU A 1 462 ? 16.644 -6.019 -5.864 1.00 83.81 462 LEU A CA 1
ATOM 3510 C C . LEU A 1 462 ? 15.840 -7.007 -5.003 1.00 83.81 462 LEU A C 1
ATOM 3512 O O . LEU A 1 462 ? 15.560 -6.703 -3.848 1.00 83.81 462 LEU A O 1
ATOM 3516 N N . LEU A 1 463 ? 15.591 -8.227 -5.485 1.00 86.50 463 LEU A N 1
ATOM 3517 C CA . LEU A 1 463 ? 14.919 -9.285 -4.722 1.00 86.50 463 LEU A CA 1
ATOM 3518 C C . LEU A 1 463 ? 15.662 -9.626 -3.415 1.00 86.50 463 LEU A C 1
ATOM 3520 O O . LEU A 1 463 ? 15.034 -9.781 -2.372 1.00 86.50 463 LEU A O 1
ATOM 3524 N N . ASN A 1 464 ? 17.001 -9.655 -3.427 1.00 86.75 464 ASN A N 1
ATOM 3525 C CA . ASN A 1 464 ? 17.797 -9.823 -2.203 1.00 86.75 464 ASN A CA 1
ATOM 3526 C C . ASN A 1 464 ? 17.656 -8.638 -1.224 1.00 86.75 464 ASN A C 1
ATOM 3528 O O . ASN A 1 464 ? 17.720 -8.842 -0.011 1.00 86.75 464 ASN A O 1
ATOM 3532 N N . GLN A 1 465 ? 17.444 -7.409 -1.712 1.00 89.69 465 GLN A N 1
ATOM 3533 C CA . GLN A 1 465 ? 17.108 -6.269 -0.848 1.00 89.69 465 GLN A CA 1
ATOM 3534 C C . GLN A 1 465 ? 15.695 -6.412 -0.256 1.00 89.69 465 GLN A C 1
ATOM 3536 O O . GLN A 1 465 ? 15.530 -6.171 0.938 1.00 89.69 465 GLN A O 1
ATOM 3541 N N . VAL A 1 466 ? 14.708 -6.868 -1.042 1.00 90.12 466 VAL A N 1
ATOM 3542 C CA . VAL A 1 466 ? 13.331 -7.134 -0.571 1.00 90.12 466 VAL A CA 1
ATOM 3543 C C . VAL A 1 466 ? 13.315 -8.198 0.526 1.00 90.12 466 VAL A C 1
ATOM 3545 O O . VAL A 1 466 ? 12.818 -7.936 1.618 1.00 90.12 466 VAL A O 1
ATOM 3548 N N . VAL A 1 467 ? 13.930 -9.362 0.285 1.00 89.38 467 VAL A N 1
ATOM 3549 C CA . VAL A 1 467 ? 14.027 -10.455 1.272 1.00 89.38 467 VAL A CA 1
ATOM 3550 C C . VAL A 1 467 ? 14.716 -9.982 2.554 1.00 89.38 467 VAL A C 1
ATOM 3552 O O . VAL A 1 467 ? 14.247 -10.274 3.653 1.00 89.38 467 VAL A O 1
ATOM 3555 N N . ARG A 1 468 ? 15.791 -9.188 2.445 1.00 87.88 468 ARG A N 1
ATOM 3556 C CA . ARG A 1 468 ? 16.454 -8.603 3.619 1.00 87.88 468 ARG A CA 1
ATOM 3557 C C . ARG A 1 468 ? 15.559 -7.611 4.372 1.00 87.88 468 ARG A C 1
ATOM 3559 O O . ARG A 1 468 ? 15.634 -7.567 5.596 1.00 87.88 468 ARG A O 1
ATOM 3566 N N . SER A 1 469 ? 14.755 -6.821 3.663 1.00 91.44 469 SER A N 1
ATOM 3567 C CA . SER A 1 469 ? 13.825 -5.860 4.264 1.00 91.44 469 SER A CA 1
ATOM 3568 C C . SER A 1 469 ? 12.712 -6.572 5.035 1.00 91.44 469 SER A C 1
ATOM 3570 O O . SER A 1 469 ? 12.497 -6.270 6.206 1.00 91.44 469 SER A O 1
ATOM 3572 N N . LEU A 1 470 ? 12.098 -7.599 4.434 1.00 90.75 470 LEU A N 1
ATOM 3573 C CA . LEU A 1 470 ? 11.109 -8.467 5.084 1.00 90.75 470 LEU A CA 1
ATOM 3574 C C . LEU A 1 470 ? 11.671 -9.087 6.374 1.00 90.75 470 LEU A C 1
ATOM 3576 O O . LEU A 1 470 ? 11.136 -8.850 7.454 1.00 90.75 470 LEU A O 1
ATOM 3580 N N . LEU A 1 471 ? 12.807 -9.789 6.282 1.00 87.38 471 LEU A N 1
ATOM 3581 C CA . LEU A 1 471 ? 13.437 -10.469 7.423 1.00 87.38 471 LEU A CA 1
ATOM 3582 C C . LEU A 1 471 ? 13.870 -9.522 8.558 1.00 87.38 471 LEU A C 1
ATOM 3584 O O . LEU A 1 471 ? 13.966 -9.957 9.703 1.00 87.38 471 LEU A O 1
ATOM 3588 N N . ALA A 1 472 ? 14.157 -8.252 8.260 1.00 88.06 472 ALA A N 1
ATOM 3589 C CA . ALA A 1 472 ? 14.568 -7.261 9.257 1.00 88.06 472 ALA A CA 1
ATOM 3590 C C . ALA A 1 472 ? 13.405 -6.412 9.806 1.00 88.06 472 ALA A C 1
ATOM 3592 O O . ALA A 1 472 ? 13.501 -5.909 10.925 1.00 88.06 472 ALA A O 1
ATOM 3593 N N . GLY A 1 473 ? 12.342 -6.215 9.020 1.00 90.94 473 GLY A N 1
ATOM 3594 C CA . GLY A 1 473 ? 11.261 -5.275 9.318 1.00 90.94 473 GLY A CA 1
ATOM 3595 C C . GLY A 1 473 ? 9.935 -5.918 9.722 1.00 90.94 473 GLY A C 1
ATOM 3596 O O . GLY A 1 473 ? 9.218 -5.324 10.519 1.00 90.94 473 GLY A O 1
ATOM 3597 N N . GLN A 1 474 ? 9.601 -7.123 9.244 1.00 91.44 474 GLN A N 1
ATOM 3598 C CA . GLN A 1 474 ? 8.254 -7.693 9.420 1.00 91.44 474 GLN A CA 1
ATOM 3599 C C . GLN A 1 474 ? 7.895 -7.905 10.898 1.00 91.44 474 GLN A C 1
ATOM 3601 O O . GLN A 1 474 ? 6.795 -7.559 11.318 1.00 91.44 474 GLN A O 1
ATOM 3606 N N . LEU A 1 475 ? 8.840 -8.383 11.717 1.00 91.62 475 LEU A N 1
ATOM 3607 C CA . LEU A 1 475 ? 8.645 -8.509 13.169 1.00 91.62 475 LEU A CA 1
ATOM 3608 C C . LEU A 1 475 ? 8.501 -7.150 13.875 1.00 91.62 475 LEU A C 1
ATOM 3610 O O . LEU A 1 475 ? 7.845 -7.072 14.907 1.00 91.62 475 LEU A O 1
ATOM 3614 N N . LYS A 1 476 ? 9.091 -6.080 13.324 1.00 94.69 476 LYS A N 1
ATOM 3615 C CA . LYS A 1 476 ? 8.979 -4.718 13.866 1.00 94.69 476 LYS A CA 1
ATOM 3616 C C . LYS A 1 476 ? 7.628 -4.089 13.519 1.00 94.69 476 LYS A C 1
ATOM 3618 O O . LYS A 1 476 ? 6.998 -3.504 14.390 1.00 94.69 476 LYS A O 1
ATOM 3623 N N . ALA A 1 477 ? 7.167 -4.269 12.282 1.00 94.31 477 ALA A N 1
ATOM 3624 C CA . ALA A 1 477 ? 5.846 -3.834 11.837 1.00 94.31 477 ALA A CA 1
ATOM 3625 C C . ALA A 1 477 ? 4.715 -4.622 12.526 1.00 94.31 477 ALA A C 1
ATOM 3627 O O . ALA A 1 477 ? 3.690 -4.046 12.868 1.00 94.31 477 ALA A O 1
ATOM 3628 N N . ALA A 1 478 ? 4.905 -5.920 12.784 1.00 92.00 478 ALA A N 1
ATOM 3629 C CA . ALA A 1 478 ? 3.939 -6.749 13.512 1.00 92.00 478 ALA A CA 1
ATOM 3630 C C . ALA A 1 478 ? 3.869 -6.450 15.025 1.00 92.00 478 ALA A C 1
ATOM 3632 O O . ALA A 1 478 ? 2.878 -6.800 15.663 1.00 92.00 478 ALA A O 1
ATOM 3633 N N . ALA A 1 479 ? 4.900 -5.815 15.595 1.00 93.19 479 ALA A N 1
ATOM 3634 C CA . ALA A 1 479 ? 4.933 -5.381 16.994 1.00 93.19 479 ALA A CA 1
ATOM 3635 C C . ALA A 1 479 ? 4.287 -3.999 17.228 1.00 93.19 479 ALA A C 1
ATOM 3637 O O . ALA A 1 479 ? 4.146 -3.587 18.376 1.00 93.19 479 ALA A O 1
ATOM 3638 N N . ASP A 1 480 ? 3.906 -3.289 16.164 1.00 95.38 480 ASP A N 1
ATOM 3639 C CA . ASP A 1 480 ? 3.266 -1.976 16.239 1.00 95.38 480 ASP A CA 1
ATOM 3640 C C . ASP A 1 480 ? 1.829 -2.097 16.800 1.00 95.38 480 ASP A C 1
ATOM 3642 O O . ASP A 1 480 ? 1.009 -2.815 16.211 1.00 95.38 480 ASP A O 1
ATOM 3646 N N . PRO A 1 481 ? 1.469 -1.397 17.897 1.00 93.69 481 PRO A N 1
ATOM 3647 C CA . PRO A 1 481 ? 0.105 -1.404 18.428 1.00 93.69 481 PRO A CA 1
ATOM 3648 C C . PRO A 1 481 ? -0.925 -0.799 17.463 1.00 93.69 481 PRO A C 1
ATOM 3650 O O . PRO A 1 481 ? -2.116 -1.024 17.649 1.00 93.69 481 PRO A O 1
ATOM 3653 N N . HIS A 1 482 ? -0.507 -0.075 16.420 1.00 96.00 482 HIS A N 1
ATOM 3654 C CA . HIS A 1 482 ? -1.376 0.477 15.372 1.00 96.00 482 HIS A CA 1
ATOM 3655 C C . HIS A 1 482 ? -1.490 -0.421 14.133 1.00 96.00 482 HIS A C 1
ATOM 3657 O O . HIS A 1 482 ? -2.232 -0.089 13.207 1.00 96.00 482 HIS A O 1
ATOM 3663 N N . ARG A 1 483 ? -0.804 -1.576 14.104 1.00 95.88 483 ARG A N 1
ATOM 3664 C CA . ARG A 1 483 ? -0.907 -2.556 13.011 1.00 95.88 483 ARG A CA 1
ATOM 3665 C C . ARG A 1 483 ? -2.326 -3.152 12.944 1.00 95.88 483 ARG A C 1
ATOM 3667 O O . ARG A 1 483 ? -2.774 -3.690 13.968 1.00 95.88 483 ARG A O 1
ATOM 3674 N N . PRO A 1 484 ? -3.008 -3.109 11.779 1.00 95.50 484 PRO A N 1
ATOM 3675 C CA . PRO A 1 484 ? -4.353 -3.659 11.627 1.00 95.50 484 PRO A CA 1
ATOM 3676 C C . PRO A 1 484 ? -4.395 -5.168 11.889 1.00 95.50 484 PRO A C 1
ATOM 3678 O O . PRO A 1 484 ? -3.413 -5.886 11.668 1.00 95.50 484 PRO A O 1
ATOM 3681 N N . ARG A 1 485 ? -5.547 -5.636 12.373 1.00 94.00 485 ARG A N 1
ATOM 3682 C CA . ARG A 1 485 ? -5.856 -7.049 12.628 1.00 94.00 485 ARG A CA 1
ATOM 3683 C C . ARG A 1 485 ? -6.541 -7.743 11.456 1.00 94.00 485 ARG A C 1
ATOM 3685 O O . ARG A 1 485 ? -6.446 -8.967 11.375 1.00 94.00 485 ARG A O 1
ATOM 3692 N N . TRP A 1 486 ? -7.248 -6.998 10.609 1.00 94.94 486 TRP A N 1
ATOM 3693 C CA . TRP A 1 486 ? -8.040 -7.576 9.519 1.00 94.94 486 TRP A CA 1
ATOM 3694 C C . TRP A 1 486 ? -8.047 -6.736 8.232 1.00 94.94 486 TRP A C 1
ATOM 3696 O O . TRP A 1 486 ? -8.273 -7.294 7.160 1.00 94.94 486 TRP A O 1
ATOM 3706 N N . HIS A 1 487 ? -7.717 -5.438 8.277 1.00 96.69 487 HIS A N 1
ATOM 3707 C CA . HIS A 1 487 ? -7.407 -4.702 7.043 1.00 96.69 487 HIS A CA 1
ATOM 3708 C C . HIS A 1 487 ? -6.068 -5.155 6.451 1.00 96.69 487 HIS A C 1
ATOM 3710 O O . HIS A 1 487 ? -5.082 -5.364 7.166 1.00 96.69 487 HIS A O 1
ATOM 3716 N N . LEU A 1 488 ? -5.998 -5.236 5.122 1.00 96.06 488 LEU A N 1
ATOM 3717 C CA . LEU A 1 488 ? -4.777 -5.632 4.432 1.00 96.06 488 LEU A CA 1
ATOM 3718 C C . LEU A 1 488 ? -3.725 -4.514 4.461 1.00 96.06 488 LEU A C 1
ATOM 3720 O O . LEU A 1 488 ? -3.958 -3.410 3.978 1.00 96.06 488 LEU A O 1
ATOM 3724 N N . ALA A 1 489 ? -2.530 -4.823 4.962 1.00 95.38 489 ALA A N 1
ATOM 3725 C CA . ALA A 1 489 ? -1.371 -3.933 4.948 1.00 95.38 489 ALA A CA 1
ATOM 3726 C C . ALA A 1 489 ? -0.114 -4.699 4.513 1.00 95.38 489 ALA A C 1
ATOM 3728 O O . ALA A 1 489 ? 0.090 -5.846 4.916 1.00 95.38 489 ALA A O 1
ATOM 3729 N N . ALA A 1 490 ? 0.775 -4.070 3.738 1.00 94.56 490 ALA A N 1
ATOM 3730 C CA . ALA A 1 490 ? 2.011 -4.719 3.293 1.00 94.56 490 ALA A CA 1
ATOM 3731 C C . ALA A 1 490 ? 2.918 -5.106 4.487 1.00 94.56 490 ALA A C 1
ATOM 3733 O O . ALA A 1 490 ? 2.907 -4.402 5.504 1.00 94.56 490 ALA A O 1
ATOM 3734 N N . PRO A 1 491 ? 3.719 -6.192 4.414 1.00 93.75 491 PRO A N 1
ATOM 3735 C CA . PRO A 1 491 ? 4.501 -6.674 5.563 1.00 93.75 491 PRO A CA 1
ATOM 3736 C C . PRO A 1 491 ? 5.519 -5.669 6.117 1.00 93.75 491 PRO A C 1
ATOM 3738 O O . PRO A 1 491 ? 5.789 -5.660 7.314 1.00 93.75 491 PRO A O 1
ATOM 3741 N N . VAL A 1 492 ? 6.089 -4.840 5.236 1.00 95.62 492 VAL A N 1
ATOM 3742 C CA . VAL A 1 492 ? 7.052 -3.764 5.523 1.00 95.62 492 VAL A CA 1
ATOM 3743 C C . VAL A 1 492 ? 6.904 -2.654 4.481 1.00 95.62 492 VAL A C 1
ATOM 3745 O O . VAL A 1 492 ? 6.423 -2.912 3.375 1.00 95.62 492 VAL A O 1
ATOM 3748 N N . GLY A 1 493 ? 7.393 -1.453 4.788 1.00 96.44 493 GLY A N 1
ATOM 3749 C CA . GLY A 1 493 ? 7.460 -0.333 3.848 1.00 96.44 493 GLY A CA 1
ATOM 3750 C C . GLY A 1 493 ? 6.100 0.281 3.508 1.00 96.44 493 GLY A C 1
ATOM 3751 O O . GLY A 1 493 ? 5.139 0.140 4.264 1.00 96.44 493 GLY A O 1
ATOM 3752 N N . LEU A 1 494 ? 6.035 1.002 2.386 1.00 96.69 494 LEU A N 1
ATOM 3753 C CA . LEU A 1 494 ? 4.825 1.706 1.946 1.00 96.69 494 LEU A CA 1
ATOM 3754 C C . LEU A 1 494 ? 3.948 0.844 1.040 1.00 96.69 494 LEU A C 1
ATOM 3756 O O . LEU A 1 494 ? 4.430 0.324 0.032 1.00 96.69 494 LEU A O 1
ATOM 3760 N N . LEU A 1 495 ? 2.659 0.785 1.372 1.00 96.38 495 LEU A N 1
ATOM 3761 C CA . LEU A 1 495 ? 1.562 0.382 0.492 1.00 96.38 495 LEU A CA 1
ATOM 3762 C C . LEU A 1 495 ? 0.835 1.629 -0.045 1.00 96.38 495 LEU A C 1
ATOM 3764 O O . LEU A 1 495 ? 0.804 2.672 0.613 1.00 96.38 495 LEU A O 1
ATOM 3768 N N . ASN A 1 496 ? 0.249 1.519 -1.234 1.00 96.31 496 ASN A N 1
ATOM 3769 C CA . ASN A 1 496 ? -0.782 2.434 -1.727 1.00 96.31 496 ASN A CA 1
ATOM 3770 C C . ASN A 1 496 ? -1.764 1.667 -2.634 1.00 96.31 496 ASN A C 1
ATOM 3772 O O . ASN A 1 496 ? -2.175 0.569 -2.274 1.00 96.31 496 ASN A O 1
ATOM 3776 N N . ASP A 1 497 ? -2.129 2.251 -3.771 1.00 98.25 497 ASP A N 1
ATOM 3777 C CA . ASP A 1 497 ? -3.142 1.862 -4.754 1.00 98.25 497 ASP A CA 1
ATOM 3778 C C . ASP A 1 497 ? -3.372 0.331 -4.881 1.00 98.25 497 ASP A C 1
ATOM 3780 O O . ASP A 1 497 ? -2.432 -0.396 -5.245 1.00 98.25 497 ASP A O 1
ATOM 3784 N N . PRO A 1 498 ? -4.601 -0.183 -4.653 1.00 98.44 498 PRO A N 1
ATOM 3785 C CA . PRO A 1 498 ? -4.994 -1.537 -5.050 1.00 98.44 498 PRO A CA 1
ATOM 3786 C C . PRO A 1 498 ? -4.907 -1.709 -6.567 1.00 98.44 498 PRO A C 1
ATOM 3788 O O . PRO A 1 498 ? -5.367 -0.877 -7.348 1.00 98.44 498 PRO A O 1
ATOM 3791 N N . ASN A 1 499 ? -4.288 -2.800 -7.007 1.00 98.69 499 ASN A N 1
ATOM 3792 C CA . ASN A 1 499 ? -3.985 -3.075 -8.408 1.00 98.69 499 ASN A CA 1
ATOM 3793 C C . ASN A 1 499 ? -4.371 -4.507 -8.782 1.00 98.69 499 ASN A C 1
ATOM 3795 O O . ASN A 1 499 ? -4.488 -5.382 -7.926 1.00 98.69 499 ASN A O 1
ATOM 3799 N N . GLY A 1 500 ? -4.550 -4.749 -10.080 1.00 98.12 500 GLY A N 1
ATOM 3800 C CA . GLY A 1 500 ? -4.832 -6.074 -10.627 1.00 98.12 500 GLY A CA 1
ATOM 3801 C C . GLY A 1 500 ? -5.983 -6.849 -9.971 1.00 98.12 500 GLY A C 1
ATOM 3802 O O . GLY A 1 500 ? -5.915 -8.073 -9.953 1.00 98.12 500 GLY A O 1
ATOM 3803 N N . PHE A 1 501 ? -6.990 -6.181 -9.395 1.00 98.62 501 PHE A N 1
ATOM 3804 C CA . PHE A 1 501 ? -8.018 -6.857 -8.597 1.00 98.62 501 PHE A CA 1
ATOM 3805 C C . PHE A 1 501 ? -8.942 -7.693 -9.497 1.00 98.62 501 PHE A C 1
ATOM 3807 O O . PHE A 1 501 ? -9.628 -7.154 -10.371 1.00 98.62 501 PHE A O 1
ATOM 3814 N N . ILE A 1 502 ? -8.942 -9.016 -9.313 1.00 98.50 502 ILE A N 1
ATOM 3815 C CA . ILE A 1 502 ? -9.667 -9.968 -10.170 1.00 98.50 502 ILE A CA 1
ATOM 3816 C C . ILE A 1 502 ? -9.989 -11.271 -9.437 1.00 98.50 502 ILE A C 1
ATOM 3818 O O . ILE A 1 502 ? -9.181 -11.752 -8.648 1.00 98.50 502 ILE A O 1
ATOM 3822 N N . GLU A 1 503 ? -11.143 -11.878 -9.722 1.00 98.12 503 GLU A N 1
ATOM 3823 C CA . GLU A 1 503 ? -11.348 -13.303 -9.446 1.00 98.12 503 GLU A CA 1
ATOM 3824 C C . GLU A 1 503 ? -10.835 -14.134 -10.634 1.00 98.12 503 GLU A C 1
ATOM 3826 O O . GLU A 1 503 ? -11.286 -13.970 -11.769 1.00 98.12 503 GLU A O 1
ATOM 3831 N N . HIS A 1 504 ? -9.869 -15.014 -10.382 1.00 96.62 504 HIS A N 1
ATOM 3832 C CA . HIS A 1 504 ? -9.225 -15.863 -11.383 1.00 96.62 504 HIS A CA 1
ATOM 3833 C C . HIS A 1 504 ? -9.071 -17.280 -10.813 1.00 96.62 504 HIS A C 1
ATOM 3835 O O . HIS A 1 504 ? -8.692 -17.441 -9.655 1.00 96.62 504 HIS A O 1
ATOM 3841 N N . ASP A 1 505 ? -9.430 -18.304 -11.593 1.00 93.56 505 ASP A N 1
ATOM 3842 C CA . ASP A 1 505 ? -9.422 -19.724 -11.196 1.00 93.56 505 ASP A CA 1
ATOM 3843 C C . ASP A 1 505 ? -10.031 -20.022 -9.800 1.00 93.56 505 ASP A C 1
ATOM 3845 O O . ASP A 1 505 ? -9.584 -20.908 -9.069 1.00 93.56 505 ASP A O 1
ATOM 3849 N N . GLY A 1 506 ? -11.086 -19.285 -9.421 1.00 94.62 506 GLY A N 1
ATOM 3850 C CA . GLY A 1 506 ? -11.788 -19.442 -8.139 1.00 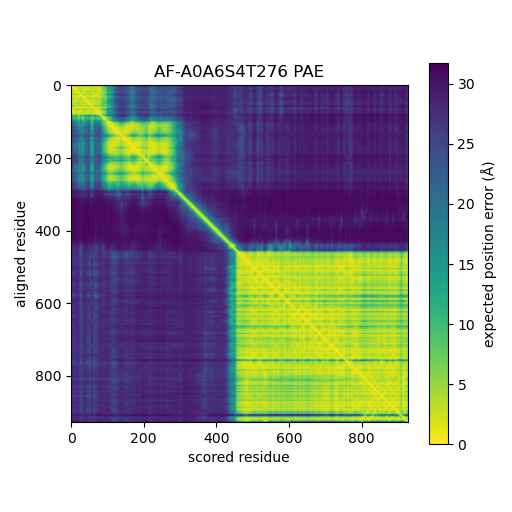94.62 506 GLY A CA 1
ATOM 3851 C C . GLY A 1 506 ? -11.047 -18.870 -6.922 1.00 94.62 506 GLY A C 1
ATOM 3852 O O . GLY A 1 506 ? -11.321 -19.271 -5.789 1.00 94.62 506 GLY A O 1
ATOM 3853 N N . ARG A 1 507 ? -10.092 -17.956 -7.136 1.00 96.94 507 ARG A N 1
ATOM 3854 C CA . ARG A 1 507 ? -9.429 -17.157 -6.095 1.00 96.94 507 ARG A CA 1
ATOM 3855 C C . ARG A 1 507 ? -9.566 -15.674 -6.419 1.00 96.94 507 ARG A C 1
ATOM 3857 O O . ARG A 1 507 ? -9.419 -15.267 -7.568 1.00 96.94 507 ARG A O 1
ATOM 3864 N N . TYR A 1 508 ? -9.758 -14.850 -5.399 1.00 98.31 508 TYR A N 1
ATOM 3865 C CA . TYR A 1 508 ? -9.548 -13.412 -5.497 1.00 98.31 508 TYR A CA 1
ATOM 3866 C C . TYR A 1 508 ? -8.047 -13.132 -5.474 1.00 98.31 508 TYR A C 1
ATOM 3868 O O . TYR A 1 508 ? -7.366 -13.492 -4.515 1.00 98.31 508 TYR A O 1
ATOM 3876 N N . HIS A 1 509 ? -7.538 -12.482 -6.513 1.00 98.31 509 HIS A N 1
ATOM 3877 C CA . HIS A 1 509 ? -6.190 -11.936 -6.596 1.00 98.31 509 HIS A CA 1
ATOM 3878 C C . HIS A 1 509 ? -6.259 -10.432 -6.340 1.00 98.31 509 HIS A C 1
ATOM 3880 O O . HIS A 1 509 ? -6.976 -9.721 -7.045 1.00 98.31 509 HIS A O 1
ATOM 3886 N N . LEU A 1 510 ? -5.500 -9.940 -5.359 1.00 98.44 510 LEU A N 1
ATOM 3887 C CA . LEU A 1 510 ? -5.314 -8.508 -5.125 1.00 98.44 510 LEU A CA 1
ATOM 3888 C C . LEU A 1 510 ? -3.818 -8.193 -5.155 1.00 98.44 510 LEU A C 1
ATOM 3890 O O . LEU A 1 510 ? -3.025 -8.732 -4.380 1.00 98.44 510 LEU A O 1
ATOM 3894 N N . PHE A 1 511 ? -3.434 -7.299 -6.058 1.00 98.56 511 PHE A N 1
ATOM 3895 C CA . PHE A 1 511 ? -2.103 -6.712 -6.111 1.00 98.56 511 PHE A CA 1
ATOM 3896 C C . PHE A 1 511 ? -2.156 -5.311 -5.502 1.00 98.56 511 PHE A C 1
ATOM 3898 O O . PHE A 1 511 ? -3.228 -4.754 -5.262 1.00 98.56 511 PHE A O 1
ATOM 3905 N N . TYR A 1 512 ? -0.999 -4.723 -5.226 1.00 98.12 512 TYR A N 1
ATOM 3906 C CA . TYR A 1 512 ? -0.929 -3.366 -4.685 1.00 98.12 512 TYR A CA 1
ATOM 3907 C C . TYR A 1 512 ? 0.421 -2.725 -4.974 1.00 98.12 512 TYR A C 1
ATOM 3909 O O . TYR A 1 512 ? 1.452 -3.402 -4.889 1.00 98.12 512 TYR A O 1
ATOM 3917 N N . GLN A 1 513 ? 0.440 -1.418 -5.257 1.00 97.62 513 GLN A N 1
ATOM 3918 C CA . GLN A 1 513 ? 1.705 -0.684 -5.306 1.00 97.62 513 GLN A CA 1
ATOM 3919 C C . GLN A 1 513 ? 2.427 -0.810 -3.956 1.00 97.62 513 GLN A C 1
ATOM 3921 O O . GLN A 1 513 ? 1.856 -0.583 -2.886 1.00 97.62 513 GLN A O 1
ATOM 3926 N N . TRP A 1 514 ? 3.709 -1.170 -4.016 1.00 97.25 514 TRP A N 1
ATOM 3927 C CA . TRP A 1 514 ? 4.525 -1.472 -2.846 1.00 97.25 514 TRP A CA 1
ATOM 3928 C C . TRP A 1 514 ? 5.941 -0.908 -2.986 1.00 97.25 514 TRP A C 1
ATOM 3930 O O . TRP A 1 514 ? 6.609 -1.120 -4.002 1.00 97.25 514 TRP A O 1
ATOM 3940 N N . ASN A 1 515 ? 6.436 -0.238 -1.942 1.00 96.38 515 ASN A N 1
ATOM 3941 C CA . ASN A 1 515 ? 7.866 -0.010 -1.742 1.00 96.38 515 ASN A CA 1
ATOM 3942 C C . ASN A 1 515 ? 8.389 -0.944 -0.634 1.00 96.38 515 ASN A C 1
ATOM 3944 O O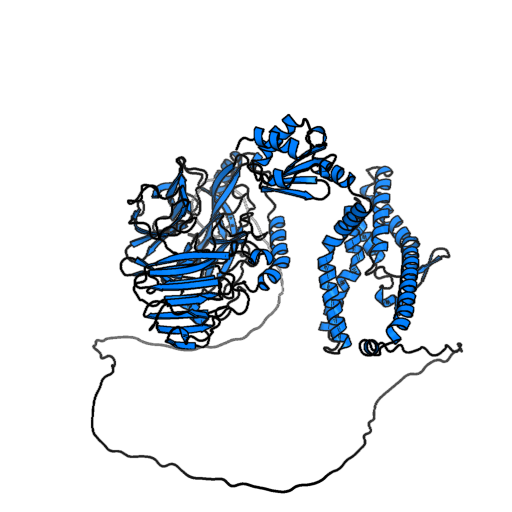 . ASN A 1 515 ? 8.352 -0.576 0.542 1.00 96.38 515 ASN A O 1
ATOM 3948 N N . PRO A 1 516 ? 8.944 -2.121 -0.971 1.00 93.62 516 PRO A N 1
ATOM 3949 C CA . PRO A 1 516 ? 9.519 -3.033 0.020 1.00 93.62 516 PRO A CA 1
ATOM 3950 C C . PRO A 1 516 ? 10.739 -2.477 0.768 1.00 93.62 516 PRO A C 1
ATOM 3952 O O . PRO A 1 516 ? 11.163 -3.069 1.758 1.00 93.62 516 PRO A O 1
ATOM 3955 N N . LEU A 1 517 ? 11.356 -1.389 0.293 1.00 93.56 517 LEU A N 1
ATOM 3956 C CA . LEU A 1 517 ? 12.651 -0.897 0.784 1.00 93.56 517 LEU A CA 1
ATOM 3957 C C . LEU A 1 517 ? 12.542 0.302 1.740 1.00 93.56 517 LEU A C 1
ATOM 3959 O O . LEU A 1 517 ? 13.566 0.835 2.167 1.00 93.56 517 LEU A O 1
ATOM 3963 N N . GLY A 1 518 ? 11.325 0.744 2.062 1.00 93.81 518 GLY A N 1
ATOM 3964 C CA . GLY A 1 518 ? 11.066 1.827 3.009 1.00 93.81 518 GLY A CA 1
ATOM 3965 C C . GLY A 1 518 ? 9.714 2.498 2.777 1.00 93.81 518 GLY A C 1
ATOM 3966 O O . GLY A 1 518 ? 8.976 2.142 1.864 1.00 93.81 518 GLY A O 1
ATOM 3967 N N . CYS A 1 519 ? 9.400 3.495 3.599 1.00 94.69 519 CYS A N 1
ATOM 3968 C CA . CYS A 1 519 ? 8.076 4.118 3.622 1.00 94.69 519 CYS A CA 1
ATOM 3969 C C . CYS A 1 519 ? 7.907 5.341 2.690 1.00 94.69 519 CYS A C 1
ATOM 3971 O O . CYS A 1 519 ? 6.912 6.040 2.791 1.00 94.69 519 CYS A O 1
ATOM 3973 N N . GLU A 1 520 ? 8.857 5.627 1.791 1.00 91.56 520 GLU A N 1
ATOM 3974 C CA . GLU A 1 520 ? 8.723 6.708 0.792 1.00 91.56 520 GLU A CA 1
ATOM 3975 C C . GLU A 1 520 ? 8.056 6.218 -0.510 1.00 91.56 520 GLU A C 1
ATOM 3977 O O . GLU A 1 520 ? 8.203 5.054 -0.890 1.00 91.56 520 GLU A O 1
ATOM 3982 N N . HIS A 1 521 ? 7.447 7.124 -1.286 1.00 89.62 521 HIS A N 1
ATOM 3983 C CA . HIS A 1 521 ? 6.962 6.872 -2.658 1.00 89.62 521 HIS A CA 1
ATOM 3984 C C . HIS A 1 521 ? 8.110 6.711 -3.684 1.00 89.62 521 HIS A C 1
ATOM 3986 O O . HIS A 1 521 ? 8.309 7.523 -4.592 1.00 89.62 521 HIS A O 1
ATOM 3992 N N . ARG A 1 522 ? 8.896 5.638 -3.542 1.00 87.12 522 ARG A N 1
ATOM 3993 C CA . ARG A 1 522 ? 10.001 5.232 -4.435 1.00 87.12 522 ARG A CA 1
ATOM 3994 C C . ARG A 1 522 ? 9.911 3.743 -4.766 1.00 87.12 522 ARG A C 1
ATOM 3996 O O . ARG A 1 522 ? 9.143 3.023 -4.147 1.00 87.12 522 ARG A O 1
ATOM 4003 N N . ASN A 1 523 ? 10.743 3.285 -5.706 1.00 85.31 523 ASN A N 1
ATOM 4004 C CA . ASN A 1 523 ? 11.015 1.864 -5.974 1.00 85.31 523 ASN A CA 1
ATOM 4005 C C . ASN A 1 523 ? 9.759 0.989 -6.176 1.00 85.31 523 ASN A C 1
ATOM 4007 O O . ASN A 1 523 ? 9.805 -0.201 -5.871 1.00 85.31 523 ASN A O 1
ATOM 4011 N N . LYS A 1 524 ? 8.658 1.578 -6.666 1.00 92.25 524 LYS A N 1
ATOM 4012 C CA . LYS A 1 524 ? 7.341 0.934 -6.742 1.00 92.25 524 LYS A CA 1
ATOM 4013 C C . LYS A 1 524 ? 7.429 -0.378 -7.520 1.00 92.25 524 LYS A C 1
ATOM 4015 O O . LYS A 1 524 ? 7.769 -0.370 -8.704 1.00 92.25 524 LYS A O 1
ATOM 4020 N N . GLY A 1 525 ? 7.154 -1.480 -6.836 1.00 95.69 525 GLY A N 1
ATOM 4021 C CA . GLY A 1 525 ? 6.777 -2.761 -7.418 1.00 95.69 525 GLY A CA 1
ATOM 4022 C C . GLY A 1 525 ? 5.308 -3.051 -7.113 1.00 95.69 525 GLY A C 1
ATOM 4023 O O . GLY A 1 525 ? 4.628 -2.216 -6.516 1.00 95.69 525 GLY A O 1
ATOM 4024 N N . TRP A 1 526 ? 4.830 -4.235 -7.485 1.00 97.94 526 TRP A N 1
ATOM 4025 C CA . TRP A 1 526 ? 3.532 -4.748 -7.047 1.00 97.94 526 TRP A CA 1
ATOM 4026 C C . TRP A 1 526 ? 3.741 -5.889 -6.050 1.00 97.94 526 TRP A C 1
ATOM 4028 O O . TRP A 1 526 ? 4.371 -6.901 -6.376 1.00 97.94 526 TRP A O 1
ATOM 4038 N N . GLY A 1 527 ? 3.197 -5.730 -4.843 1.00 96.69 527 GLY A N 1
ATOM 4039 C CA . GLY A 1 527 ? 2.907 -6.863 -3.968 1.00 96.69 527 GLY A CA 1
ATOM 4040 C C . GLY A 1 527 ? 1.702 -7.647 -4.493 1.00 96.69 527 GLY A C 1
ATOM 4041 O O . GLY A 1 527 ? 0.966 -7.152 -5.347 1.00 96.69 527 GLY A O 1
ATOM 4042 N N . HIS A 1 528 ? 1.518 -8.872 -4.008 1.00 97.06 528 HIS A N 1
ATOM 4043 C CA . HIS A 1 528 ? 0.440 -9.765 -4.427 1.00 97.06 528 HIS A CA 1
ATOM 4044 C C . HIS A 1 528 ? -0.028 -10.604 -3.235 1.00 97.06 528 HIS A C 1
ATOM 4046 O O . HIS A 1 528 ? 0.784 -11.101 -2.448 1.00 97.06 528 HIS A O 1
ATOM 4052 N N . VAL A 1 529 ? -1.343 -10.745 -3.110 1.00 96.94 529 VAL A N 1
ATOM 4053 C CA . VAL A 1 529 ? -2.005 -11.699 -2.223 1.00 96.94 529 VAL A CA 1
ATOM 4054 C C . VAL A 1 529 ? -3.133 -12.409 -2.966 1.00 96.94 529 VAL A C 1
ATOM 4056 O O . VAL A 1 529 ? -3.712 -11.856 -3.906 1.00 96.94 529 VAL A O 1
ATOM 4059 N N . THR A 1 530 ? -3.503 -13.596 -2.492 1.00 97.19 530 THR A N 1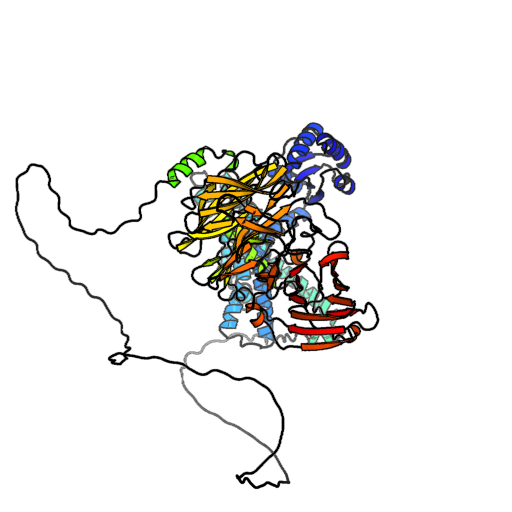
ATOM 4060 C CA . THR A 1 530 ? -4.745 -14.260 -2.907 1.00 97.19 530 THR A CA 1
ATOM 4061 C C . THR A 1 530 ? -5.614 -14.666 -1.722 1.00 97.19 530 THR A C 1
ATOM 4063 O O . THR A 1 530 ? -5.117 -14.875 -0.619 1.00 97.19 530 THR A O 1
ATOM 4066 N N . SER A 1 531 ? -6.922 -14.783 -1.945 1.00 97.19 531 SER A N 1
ATOM 4067 C CA . SER A 1 531 ? -7.900 -15.282 -0.971 1.00 97.19 531 SER A CA 1
ATOM 4068 C C . SER A 1 531 ? -8.999 -16.085 -1.675 1.00 97.19 531 SER A C 1
ATOM 4070 O O . SER A 1 531 ? -9.248 -15.901 -2.864 1.00 97.19 531 SER A O 1
ATOM 4072 N N . THR A 1 532 ? -9.674 -16.974 -0.948 1.00 96.25 532 THR A N 1
ATOM 4073 C CA . THR A 1 532 ? -10.884 -17.684 -1.411 1.00 96.25 532 THR A CA 1
ATOM 4074 C C . THR A 1 532 ? -12.174 -17.164 -0.769 1.00 96.25 532 THR A C 1
ATOM 4076 O O . THR A 1 532 ? -13.247 -17.651 -1.106 1.00 96.25 532 THR A O 1
ATOM 4079 N N . ASP A 1 533 ? -12.086 -16.218 0.172 1.00 95.12 533 ASP A N 1
ATOM 4080 C CA . ASP A 1 533 ? -13.216 -15.753 0.993 1.00 95.12 533 ASP A CA 1
ATOM 4081 C C . ASP A 1 533 ? -13.195 -14.243 1.314 1.00 95.12 533 ASP A C 1
ATOM 4083 O O . ASP A 1 533 ? -14.037 -13.775 2.071 1.00 95.12 533 ASP A O 1
ATOM 4087 N N . LEU A 1 534 ? -12.250 -13.480 0.745 1.00 96.06 534 LEU A N 1
ATOM 4088 C CA . LEU A 1 534 ? -11.985 -12.052 1.007 1.00 96.06 534 LEU A CA 1
ATOM 4089 C C . LEU A 1 534 ? -11.487 -11.720 2.431 1.00 96.06 534 LEU A C 1
ATOM 4091 O O . LEU A 1 534 ? -11.221 -10.548 2.713 1.00 96.06 534 LEU A O 1
ATOM 4095 N N . LEU A 1 535 ? -11.298 -12.717 3.305 1.00 94.12 535 LEU A N 1
ATOM 4096 C CA . LEU A 1 535 ? -10.864 -12.550 4.701 1.00 94.12 535 LEU A CA 1
ATOM 4097 C C . LEU A 1 535 ? -9.457 -13.109 4.922 1.00 94.12 535 LEU A C 1
ATOM 4099 O O . LEU A 1 535 ? -8.557 -12.424 5.404 1.00 94.12 535 LEU A O 1
ATOM 4103 N N . HIS A 1 536 ? -9.262 -14.372 4.553 1.00 93.88 536 HIS A N 1
ATOM 4104 C CA . HIS A 1 536 ? -8.015 -15.096 4.725 1.00 93.88 536 HIS A CA 1
ATOM 4105 C C . HIS A 1 536 ? -7.173 -14.908 3.469 1.00 93.88 536 HIS A C 1
ATOM 4107 O O . HIS A 1 536 ? -7.297 -15.637 2.482 1.00 93.88 536 HIS A O 1
ATOM 4113 N N . TRP A 1 537 ? -6.341 -13.872 3.506 1.00 95.31 537 TRP A N 1
ATOM 4114 C CA . TRP A 1 537 ? -5.375 -13.566 2.460 1.00 95.31 537 TRP A CA 1
ATOM 4115 C C . TRP A 1 537 ? -4.070 -14.340 2.687 1.00 95.31 537 TRP A C 1
ATOM 4117 O O . TRP A 1 537 ? -3.659 -14.572 3.823 1.00 95.31 537 TRP A O 1
ATOM 4127 N N . GLN A 1 538 ? -3.412 -14.729 1.601 1.00 93.94 538 GLN A N 1
ATOM 4128 C CA . GLN A 1 538 ? -2.139 -15.450 1.585 1.00 93.94 538 GLN A CA 1
ATOM 4129 C C . GLN A 1 538 ? -1.130 -14.646 0.766 1.00 93.94 538 GLN A C 1
ATOM 4131 O O . GLN A 1 538 ? -1.474 -14.158 -0.314 1.00 93.94 538 GLN A O 1
ATOM 4136 N N . HIS A 1 539 ? 0.095 -14.481 1.265 1.00 92.00 539 HIS A N 1
ATOM 4137 C CA . HIS A 1 539 ? 1.153 -13.773 0.547 1.00 92.00 539 HIS A CA 1
ATOM 4138 C C . HIS A 1 539 ? 1.731 -14.608 -0.597 1.00 92.00 539 HIS A C 1
ATOM 4140 O O . HIS A 1 539 ? 2.268 -15.698 -0.403 1.00 92.00 539 HIS A O 1
ATOM 4146 N N . GLU A 1 540 ? 1.679 -14.037 -1.795 1.00 92.50 540 GLU A N 1
ATOM 4147 C CA . GLU A 1 540 ? 2.196 -14.634 -3.023 1.00 92.50 540 GLU A CA 1
ATOM 4148 C C . GLU A 1 540 ? 3.592 -14.073 -3.369 1.00 92.50 540 GLU A C 1
ATOM 4150 O O . GLU A 1 540 ? 4.033 -13.070 -2.789 1.00 92.50 540 GLU A O 1
ATOM 4155 N N . PRO A 1 541 ? 4.317 -14.666 -4.338 1.00 90.06 541 PRO A N 1
ATOM 4156 C CA . PRO A 1 541 ? 5.542 -14.077 -4.869 1.00 90.06 541 PRO A CA 1
ATOM 4157 C C . PRO A 1 541 ? 5.331 -12.647 -5.393 1.00 90.06 541 PRO A C 1
ATOM 4159 O O . PRO A 1 541 ? 4.278 -12.304 -5.932 1.00 90.06 541 PRO A O 1
ATOM 4162 N N . VAL A 1 542 ? 6.362 -11.805 -5.259 1.00 92.12 542 VAL A N 1
ATOM 4163 C CA . VAL A 1 542 ? 6.316 -10.394 -5.680 1.00 92.12 542 VAL A CA 1
ATOM 4164 C C . VAL A 1 542 ? 6.082 -10.307 -7.188 1.00 92.12 542 VAL A C 1
ATOM 4166 O O . VAL A 1 542 ? 6.938 -10.721 -7.970 1.00 92.12 542 VAL A O 1
ATOM 4169 N N . ALA A 1 543 ? 4.934 -9.765 -7.594 1.00 95.31 543 ALA A N 1
ATOM 4170 C CA . ALA A 1 543 ? 4.464 -9.857 -8.972 1.00 95.31 543 ALA A CA 1
ATOM 4171 C C . ALA A 1 543 ? 5.248 -8.964 -9.941 1.00 95.31 543 ALA A C 1
ATOM 4173 O O . ALA A 1 543 ? 5.579 -9.393 -11.044 1.00 95.31 543 ALA A O 1
ATOM 4174 N N . LEU A 1 544 ? 5.566 -7.732 -9.527 1.00 96.19 544 LEU A N 1
ATOM 4175 C CA . LEU A 1 544 ? 6.359 -6.787 -10.315 1.00 96.19 544 LEU A CA 1
ATOM 4176 C C . LEU A 1 544 ? 7.389 -6.079 -9.430 1.00 96.19 544 LEU A C 1
ATOM 4178 O O . LEU A 1 544 ? 7.108 -5.687 -8.301 1.00 96.19 544 LEU A O 1
ATOM 4182 N N . LEU A 1 545 ? 8.582 -5.856 -9.972 1.00 93.94 545 LEU A N 1
ATOM 4183 C CA . LEU A 1 545 ? 9.647 -5.029 -9.399 1.00 93.94 545 LEU A CA 1
ATOM 4184 C C . LEU A 1 545 ? 10.229 -4.155 -10.518 1.00 93.94 545 LEU A C 1
ATOM 4186 O O . LEU A 1 545 ? 10.318 -4.663 -11.631 1.00 93.94 545 LEU A O 1
ATOM 4190 N N . PRO A 1 546 ? 10.664 -2.905 -10.274 1.00 92.69 546 PRO A N 1
ATOM 4191 C CA . PRO A 1 546 ? 11.230 -2.039 -11.311 1.00 92.69 546 PRO A CA 1
ATOM 4192 C C . PRO A 1 546 ? 12.627 -2.535 -11.733 1.00 92.69 546 PRO A C 1
ATOM 4194 O O . PRO A 1 546 ? 13.647 -2.190 -11.133 1.00 92.69 546 PRO A O 1
ATOM 4197 N N . THR A 1 547 ? 12.653 -3.393 -12.753 1.00 90.94 547 THR A N 1
ATOM 4198 C CA . THR A 1 547 ? 13.818 -4.139 -13.256 1.00 90.94 547 THR A CA 1
ATOM 4199 C C . THR A 1 547 ? 14.088 -3.910 -14.743 1.00 90.94 547 THR A C 1
ATOM 4201 O O . THR A 1 547 ? 15.101 -4.389 -15.247 1.00 90.94 547 THR A O 1
ATOM 4204 N N . GLU A 1 548 ? 13.245 -3.141 -15.437 1.00 92.62 548 GLU A N 1
ATOM 4205 C CA . GLU A 1 548 ? 13.410 -2.791 -16.852 1.00 92.62 548 GLU A CA 1
ATOM 4206 C C . GLU A 1 548 ? 13.509 -1.275 -17.109 1.00 92.62 548 GLU A C 1
ATOM 4208 O O . GLU A 1 548 ? 13.136 -0.429 -16.296 1.00 92.62 548 GLU A O 1
ATOM 4213 N N . ALA A 1 549 ? 14.047 -0.901 -18.273 1.00 91.00 549 ALA A N 1
ATOM 4214 C CA . ALA A 1 549 ? 14.361 0.499 -18.591 1.00 91.00 549 ALA A CA 1
ATOM 4215 C C . ALA A 1 549 ? 13.121 1.422 -18.640 1.00 91.00 549 ALA A C 1
ATOM 4217 O O . ALA A 1 549 ? 13.181 2.570 -18.189 1.00 91.00 549 ALA A O 1
ATOM 4218 N N . TYR A 1 550 ? 12.000 0.903 -19.153 1.00 92.31 550 TYR A N 1
ATOM 4219 C CA . TYR A 1 550 ? 10.715 1.599 -19.332 1.00 92.31 550 TYR A CA 1
ATOM 4220 C C . TYR A 1 550 ? 9.909 1.775 -18.029 1.00 92.31 550 TYR A C 1
ATOM 4222 O O . TYR A 1 550 ? 8.841 2.368 -18.028 1.00 92.31 550 TYR A O 1
ATOM 4230 N N . GLU A 1 551 ? 10.414 1.269 -16.909 1.00 92.69 551 GLU A N 1
ATOM 4231 C CA . GLU A 1 551 ? 9.777 1.289 -15.581 1.00 92.69 551 GLU A CA 1
ATOM 4232 C C . GLU A 1 551 ? 10.814 1.637 -14.494 1.00 92.69 551 GLU A C 1
ATOM 4234 O O . GLU A 1 551 ? 10.630 1.372 -13.307 1.00 92.69 551 GLU A O 1
ATOM 4239 N N . SER A 1 552 ? 11.934 2.240 -14.908 1.00 89.25 552 SER A N 1
ATOM 4240 C CA . SER A 1 552 ? 13.115 2.535 -14.083 1.00 89.25 552 SER A CA 1
ATOM 4241 C C . SER A 1 552 ? 12.843 3.419 -12.859 1.00 89.25 552 SER A C 1
ATOM 4243 O O . SER A 1 552 ? 13.690 3.516 -11.972 1.00 89.25 552 SER A O 1
ATOM 4245 N N . HIS A 1 553 ? 11.675 4.063 -12.799 1.00 90.44 553 HIS A N 1
ATOM 4246 C CA . HIS A 1 553 ? 11.221 4.881 -11.676 1.00 90.44 553 HIS A CA 1
ATOM 4247 C C . HIS A 1 553 ? 9.930 4.345 -11.024 1.00 90.44 553 HIS A C 1
ATOM 4249 O O . HIS A 1 553 ? 9.310 5.061 -10.236 1.00 90.44 553 HIS A O 1
ATOM 4255 N N . GLY A 1 554 ? 9.536 3.106 -11.334 1.00 93.50 554 GLY A N 1
ATOM 4256 C CA . GLY A 1 554 ? 8.428 2.374 -10.721 1.00 93.50 554 GLY A CA 1
ATOM 4257 C C . GLY A 1 554 ? 7.563 1.611 -11.730 1.00 93.50 554 GLY A C 1
ATOM 4258 O O . GLY A 1 554 ? 7.234 2.134 -12.797 1.00 93.50 554 GLY A O 1
ATOM 4259 N N . CYS A 1 555 ? 7.132 0.414 -11.332 1.00 96.94 555 CYS A N 1
ATOM 4260 C CA . CYS A 1 555 ? 5.894 -0.201 -11.805 1.00 96.94 555 CYS A CA 1
ATOM 4261 C C . CYS A 1 555 ? 4.746 0.530 -11.093 1.00 96.94 555 CYS A C 1
ATOM 4263 O O . CYS A 1 555 ? 4.548 0.356 -9.891 1.00 96.94 555 CYS A O 1
ATOM 4265 N N . TYR A 1 556 ? 4.076 1.426 -11.811 1.00 97.44 556 TYR A N 1
ATOM 4266 C CA . TYR A 1 556 ? 2.912 2.178 -11.341 1.00 97.44 556 TYR A CA 1
ATOM 4267 C C . TYR A 1 556 ? 1.638 1.332 -11.523 1.00 97.44 556 TYR A C 1
ATOM 4269 O O . TYR A 1 556 ? 1.717 0.146 -11.852 1.00 97.44 556 TYR A O 1
ATOM 4277 N N . SER A 1 557 ? 0.474 1.907 -11.240 1.00 98.38 557 SER A N 1
ATOM 4278 C CA . SER A 1 557 ? -0.790 1.179 -11.149 1.00 98.38 557 SER A CA 1
ATOM 4279 C C . SER A 1 557 ? -1.368 0.701 -12.475 1.00 98.38 557 SER A C 1
ATOM 4281 O O . SER A 1 557 ? -0.822 0.938 -13.555 1.00 98.38 557 SER A O 1
ATOM 4283 N N . GLY A 1 558 ? -2.444 -0.075 -12.356 1.00 98.44 558 GLY A N 1
ATOM 4284 C CA . GLY A 1 558 ? -3.106 -0.762 -13.453 1.00 98.44 558 GLY A CA 1
ATOM 4285 C C . GLY A 1 558 ? -3.943 -1.946 -12.969 1.00 98.44 558 GLY A C 1
ATOM 4286 O O . GLY A 1 558 ? -4.187 -2.112 -11.770 1.00 98.44 558 GLY A O 1
ATOM 4287 N N . SER A 1 559 ? -4.390 -2.767 -13.911 1.00 98.56 559 SER A N 1
ATOM 4288 C CA . SER A 1 559 ? -5.401 -3.813 -13.728 1.00 98.56 559 SER A CA 1
ATOM 4289 C C . SER A 1 559 ? -4.909 -5.190 -14.189 1.00 98.56 559 SER A C 1
ATOM 4291 O O . SER A 1 559 ? -3.760 -5.360 -14.599 1.00 98.56 559 SER A O 1
ATOM 4293 N N . ALA A 1 560 ? -5.772 -6.199 -14.075 1.00 98.50 560 ALA A N 1
ATOM 4294 C CA . ALA A 1 560 ? -5.502 -7.564 -14.497 1.00 98.50 560 ALA A CA 1
ATOM 4295 C C . ALA A 1 560 ? -6.717 -8.137 -15.227 1.00 98.50 560 ALA A C 1
ATOM 4297 O O . ALA A 1 560 ? -7.853 -7.769 -14.936 1.00 98.50 560 ALA A O 1
ATOM 4298 N N . VAL A 1 561 ? -6.461 -9.046 -16.165 1.00 98.31 561 VAL A N 1
ATOM 4299 C CA . VAL A 1 561 ? -7.478 -9.766 -16.941 1.00 98.31 561 VAL A CA 1
ATOM 4300 C C . VAL A 1 561 ? -7.091 -11.237 -17.083 1.00 98.31 561 VAL A C 1
ATOM 4302 O O . VAL A 1 561 ? -5.910 -11.588 -17.033 1.00 98.31 561 VAL A O 1
ATOM 4305 N N . SER A 1 562 ? -8.080 -12.093 -17.328 1.00 96.81 562 SER A N 1
ATOM 4306 C CA . SER A 1 562 ? -7.841 -13.419 -17.908 1.00 96.81 562 SER A CA 1
ATOM 4307 C C . SER A 1 562 ? -7.748 -13.256 -19.427 1.00 96.81 562 SER A C 1
ATOM 4309 O O . SER A 1 562 ? -8.703 -12.777 -20.032 1.00 96.81 562 SER A O 1
ATOM 4311 N N . ASP A 1 563 ? -6.611 -13.590 -20.045 1.00 94.00 563 ASP A N 1
ATOM 4312 C CA . ASP A 1 563 ? -6.426 -13.432 -21.500 1.00 94.00 563 ASP A CA 1
ATOM 4313 C C . ASP A 1 563 ? -7.168 -14.494 -22.338 1.00 94.00 563 ASP A C 1
ATOM 4315 O O . ASP A 1 563 ? -7.793 -15.405 -21.792 1.00 94.00 563 ASP A O 1
ATOM 4319 N N . GLU A 1 564 ? -7.078 -14.431 -23.676 1.00 90.69 564 GLU A N 1
ATOM 4320 C CA . GLU A 1 564 ? -7.800 -15.358 -24.571 1.00 90.69 564 GLU A CA 1
ATOM 4321 C C . GLU A 1 564 ? -7.339 -16.828 -24.446 1.00 90.69 564 GLU A C 1
ATOM 4323 O O . GLU A 1 564 ? -7.914 -17.723 -25.065 1.00 90.69 564 GLU A O 1
ATOM 4328 N N . GLN A 1 565 ? -6.282 -17.090 -23.670 1.00 91.06 565 GLN A N 1
ATOM 4329 C CA . GLN A 1 565 ? -5.749 -18.421 -23.369 1.00 91.06 565 GLN A CA 1
ATOM 4330 C C . GLN A 1 565 ? -5.968 -18.800 -21.893 1.00 91.06 565 GLN A C 1
ATOM 4332 O O . GLN A 1 565 ? -5.372 -19.766 -21.419 1.00 91.06 565 GLN A O 1
ATOM 4337 N N . GLY A 1 566 ? -6.815 -18.049 -21.178 1.00 93.12 566 GLY A N 1
ATOM 4338 C CA . GLY A 1 566 ? -7.181 -18.293 -19.785 1.00 93.12 566 GLY A CA 1
ATOM 4339 C C . GLY A 1 566 ? -6.093 -17.933 -18.775 1.00 93.12 566 GLY A C 1
ATOM 4340 O O . GLY A 1 566 ? -6.112 -18.465 -17.674 1.00 93.12 566 GLY A O 1
ATOM 4341 N N . ARG A 1 567 ? -5.120 -17.075 -19.117 1.00 95.25 567 ARG A N 1
ATOM 4342 C CA . ARG A 1 567 ? -4.002 -16.741 -18.213 1.00 95.25 567 ARG A CA 1
ATOM 4343 C C . ARG A 1 567 ? -4.151 -15.358 -17.605 1.00 95.25 567 ARG A C 1
ATOM 4345 O O . ARG A 1 567 ? -4.326 -14.379 -18.336 1.00 95.25 567 ARG A O 1
ATOM 4352 N N . LEU A 1 568 ? -3.926 -15.271 -16.296 1.00 97.69 568 LEU A N 1
ATOM 4353 C CA . LEU A 1 568 ? -3.773 -14.006 -15.588 1.00 97.69 568 LEU A CA 1
ATOM 4354 C C . LEU A 1 568 ? -2.685 -13.133 -16.238 1.00 97.69 568 LEU A C 1
ATOM 4356 O O . LEU A 1 568 ? -1.503 -13.494 -16.301 1.00 97.69 568 LEU A O 1
ATOM 4360 N N . THR A 1 569 ? -3.108 -11.982 -16.747 1.00 98.38 569 THR A N 1
ATOM 4361 C CA . THR A 1 569 ? -2.280 -11.002 -17.450 1.00 98.38 569 THR A CA 1
ATOM 4362 C C . THR A 1 569 ? -2.494 -9.638 -16.805 1.00 98.38 569 THR A C 1
ATOM 4364 O O . THR A 1 569 ? -3.620 -9.161 -16.713 1.00 98.38 569 THR A O 1
ATOM 4367 N N . LEU A 1 570 ? -1.407 -9.028 -16.339 1.00 98.62 570 LEU A N 1
ATOM 4368 C CA . LEU A 1 570 ? -1.369 -7.710 -15.715 1.00 98.62 570 LEU A CA 1
ATOM 4369 C C . LEU A 1 570 ? -1.104 -6.647 -16.785 1.00 98.62 570 LEU A C 1
ATOM 4371 O O . LEU A 1 570 ? -0.217 -6.818 -17.629 1.00 98.62 570 LEU A O 1
ATOM 4375 N N . ILE A 1 571 ? -1.828 -5.535 -16.707 1.00 98.38 571 ILE A N 1
ATOM 4376 C CA . ILE A 1 571 ? -1.621 -4.343 -17.527 1.00 98.38 571 ILE A CA 1
ATOM 4377 C C . ILE A 1 571 ? -1.302 -3.195 -16.574 1.00 98.38 571 ILE A C 1
ATOM 4379 O O . ILE A 1 571 ? -2.113 -2.873 -15.711 1.00 98.38 571 ILE A O 1
ATOM 4383 N N . TYR A 1 572 ? -0.118 -2.598 -16.698 1.00 98.44 572 TYR A N 1
ATOM 4384 C CA . TYR A 1 572 ? 0.413 -1.649 -15.715 1.00 98.44 572 TYR A CA 1
ATOM 4385 C C . TYR A 1 572 ? 1.189 -0.510 -16.372 1.00 98.44 572 TYR A C 1
ATOM 4387 O O . TYR A 1 572 ? 1.737 -0.667 -17.464 1.00 98.44 572 TYR A O 1
ATOM 4395 N N . THR A 1 573 ? 1.295 0.630 -15.694 1.00 98.19 573 THR A N 1
ATOM 4396 C CA . THR A 1 573 ? 2.134 1.731 -16.177 1.00 98.19 573 THR A CA 1
ATOM 4397 C C . THR A 1 573 ? 3.605 1.534 -15.784 1.00 98.19 573 THR A C 1
ATOM 4399 O O . THR A 1 573 ? 3.961 1.521 -14.607 1.00 98.19 573 THR A O 1
ATOM 4402 N N . GLY A 1 574 ? 4.505 1.462 -16.763 1.00 96.44 574 GLY A N 1
ATOM 4403 C CA . GLY A 1 574 ? 5.939 1.670 -16.563 1.00 96.44 574 GLY A CA 1
ATOM 4404 C C . GLY A 1 574 ? 6.260 3.165 -16.521 1.00 96.44 574 GLY A C 1
ATOM 4405 O O . GLY A 1 574 ? 6.123 3.857 -17.529 1.00 96.44 574 GLY A O 1
ATOM 4406 N N . ASN A 1 575 ? 6.677 3.684 -15.362 1.00 94.00 575 ASN A N 1
ATOM 4407 C CA . ASN A 1 575 ? 6.986 5.106 -15.181 1.00 94.00 575 ASN A CA 1
ATOM 4408 C C . ASN A 1 575 ? 8.504 5.372 -15.248 1.00 94.00 575 ASN A C 1
ATOM 4410 O O . ASN A 1 575 ? 9.304 4.723 -14.563 1.00 94.00 575 ASN A O 1
ATOM 4414 N N . VAL A 1 576 ? 8.896 6.400 -16.009 1.00 90.94 576 VAL A N 1
ATOM 4415 C CA . VAL A 1 576 ? 10.280 6.888 -16.144 1.00 90.94 576 VAL A CA 1
ATOM 4416 C C . VAL A 1 576 ? 10.315 8.394 -15.899 1.00 90.94 576 VAL A C 1
ATOM 4418 O O . VAL A 1 576 ? 9.569 9.138 -16.525 1.00 90.94 576 VAL A O 1
ATOM 4421 N N . LYS A 1 577 ? 11.198 8.865 -15.012 1.00 87.88 577 LYS A N 1
ATOM 4422 C CA . LYS A 1 577 ? 11.438 10.298 -14.764 1.00 87.88 577 LYS A CA 1
ATOM 4423 C C . LYS A 1 577 ? 12.799 10.692 -15.351 1.00 87.88 577 LYS A C 1
ATOM 4425 O O . LYS A 1 577 ? 13.727 9.884 -15.349 1.00 87.88 577 LYS A O 1
ATOM 4430 N N . TYR A 1 578 ? 12.919 11.915 -15.858 1.00 85.19 578 TYR A N 1
ATOM 4431 C CA . TYR A 1 578 ? 14.114 12.415 -16.542 1.00 85.19 578 TYR A CA 1
ATOM 4432 C C . TYR A 1 578 ? 14.842 13.503 -15.720 1.00 85.19 578 TYR A C 1
ATOM 4434 O O . TYR A 1 578 ? 14.241 14.111 -14.830 1.00 85.19 578 TYR A O 1
ATOM 4442 N N . PRO A 1 579 ? 16.145 13.767 -15.971 1.00 80.50 579 PRO A N 1
ATOM 4443 C CA . PRO A 1 579 ? 16.944 14.693 -15.152 1.00 80.50 579 PRO A CA 1
ATOM 4444 C C . PRO A 1 579 ? 16.515 16.168 -15.200 1.00 80.50 579 PRO A C 1
ATOM 4446 O O . PRO A 1 579 ? 16.920 16.947 -14.338 1.00 80.50 579 PRO A O 1
ATOM 4449 N N . ASP A 1 580 ? 15.725 16.556 -16.201 1.00 75.94 580 ASP A N 1
ATOM 4450 C CA . ASP A 1 580 ? 15.130 17.888 -16.352 1.00 75.94 580 ASP A CA 1
ATOM 4451 C C . ASP A 1 580 ? 13.870 18.095 -15.486 1.00 75.94 580 ASP A C 1
ATOM 4453 O O . ASP A 1 580 ? 13.447 19.235 -15.288 1.00 75.94 580 ASP A O 1
ATOM 4457 N N . GLY A 1 581 ? 13.313 17.015 -14.924 1.00 77.12 581 GLY A N 1
ATOM 4458 C CA . GLY A 1 581 ? 12.060 16.998 -14.164 1.00 77.12 581 GLY A CA 1
ATOM 4459 C C . GLY A 1 581 ? 10.849 16.511 -14.967 1.00 77.12 581 GLY A C 1
ATOM 4460 O O . GLY A 1 581 ? 9.791 16.289 -14.378 1.00 77.12 581 GLY A O 1
ATOM 4461 N N . SER A 1 582 ? 10.996 16.299 -16.279 1.00 81.25 582 SER A N 1
ATOM 4462 C CA . SER A 1 582 ? 9.965 15.671 -17.105 1.00 81.25 582 SER A CA 1
ATOM 4463 C C . SER A 1 582 ? 9.838 14.172 -16.795 1.00 81.25 582 SER A C 1
ATOM 4465 O O . SER A 1 582 ? 10.620 13.583 -16.037 1.00 81.25 582 SER A O 1
ATOM 4467 N N . ARG A 1 583 ? 8.818 13.529 -17.361 1.00 89.19 583 ARG A N 1
ATOM 4468 C CA . ARG A 1 583 ? 8.592 12.086 -17.240 1.00 89.19 583 ARG A CA 1
ATOM 4469 C C . ARG A 1 583 ? 7.974 11.532 -18.517 1.00 89.19 583 ARG A C 1
ATOM 4471 O O . ARG A 1 583 ? 7.481 12.294 -19.343 1.00 89.19 583 ARG A O 1
ATOM 4478 N N . THR A 1 584 ? 7.952 10.214 -18.634 1.00 89.50 584 THR A N 1
ATOM 4479 C CA . THR A 1 584 ? 7.068 9.494 -19.550 1.00 89.50 584 THR A CA 1
ATOM 4480 C C . THR A 1 584 ? 6.493 8.263 -18.855 1.00 89.50 584 THR A C 1
ATOM 4482 O O . THR A 1 584 ? 7.017 7.798 -17.835 1.00 89.50 584 THR A O 1
ATOM 4485 N N . ALA A 1 585 ? 5.407 7.754 -19.418 1.00 91.50 585 ALA A N 1
ATOM 4486 C CA . ALA A 1 585 ? 4.643 6.639 -18.906 1.00 91.50 585 ALA A CA 1
ATOM 4487 C C . ALA A 1 585 ? 4.279 5.716 -20.076 1.00 91.50 585 ALA A C 1
ATOM 4489 O O . ALA A 1 585 ? 3.630 6.135 -21.033 1.00 91.50 585 ALA A O 1
ATOM 4490 N N . TYR A 1 586 ? 4.744 4.473 -20.003 1.00 94.25 586 TYR A N 1
ATOM 4491 C CA . TYR A 1 586 ? 4.465 3.414 -20.970 1.00 94.25 586 TYR A CA 1
ATOM 4492 C C . TYR A 1 586 ? 3.384 2.504 -20.395 1.00 94.25 586 TYR A C 1
ATOM 4494 O O . TYR A 1 586 ? 3.464 2.177 -19.214 1.00 94.25 586 TYR A O 1
ATOM 4502 N N . GLN A 1 587 ? 2.425 2.034 -21.193 1.00 96.81 587 GLN A N 1
ATOM 4503 C CA . GLN A 1 587 ? 1.509 0.987 -20.715 1.00 96.81 587 GLN A CA 1
ATOM 4504 C C . GLN A 1 587 ? 2.061 -0.371 -21.131 1.00 96.81 587 GLN A C 1
ATOM 4506 O O . GLN A 1 587 ? 2.387 -0.581 -22.302 1.00 96.81 587 GLN A O 1
ATOM 4511 N N . CYS A 1 588 ? 2.220 -1.262 -20.160 1.00 97.44 588 CYS A N 1
ATOM 4512 C CA . CYS A 1 588 ? 3.033 -2.467 -20.247 1.00 97.44 588 CYS A CA 1
ATOM 4513 C C . CYS A 1 588 ? 2.212 -3.711 -19.914 1.00 97.44 588 CYS A C 1
ATOM 4515 O O . CYS A 1 588 ? 1.333 -3.667 -19.054 1.00 97.44 588 CYS A O 1
ATOM 4517 N N . LEU A 1 589 ? 2.553 -4.837 -20.544 1.00 97.88 589 LEU A N 1
ATOM 4518 C CA . LEU A 1 589 ? 2.006 -6.147 -20.189 1.00 97.88 589 LEU A CA 1
ATOM 4519 C C . LEU A 1 589 ? 3.010 -6.984 -19.390 1.00 97.88 589 LEU A C 1
ATOM 4521 O O . LEU A 1 589 ? 4.199 -7.050 -19.727 1.00 97.88 589 LEU A O 1
ATOM 4525 N N . ALA A 1 590 ? 2.500 -7.726 -18.410 1.00 97.81 590 ALA A N 1
ATOM 4526 C CA . ALA A 1 590 ? 3.168 -8.875 -17.804 1.00 97.81 590 ALA A CA 1
ATOM 4527 C C . ALA A 1 590 ? 2.172 -10.033 -17.656 1.00 97.81 590 ALA A C 1
ATOM 4529 O O . ALA A 1 590 ? 0.984 -9.811 -17.458 1.00 97.81 590 ALA A O 1
ATOM 4530 N N . ARG A 1 591 ? 2.623 -11.280 -17.787 1.00 97.25 591 ARG A N 1
ATOM 4531 C CA . ARG A 1 591 ? 1.738 -12.453 -17.898 1.00 97.25 591 ARG A CA 1
ATOM 4532 C C . ARG A 1 591 ? 2.231 -13.595 -17.020 1.00 97.25 591 ARG A C 1
ATOM 4534 O O . ARG A 1 591 ? 3.436 -13.835 -16.985 1.00 97.25 591 ARG A O 1
ATOM 4541 N N . ALA A 1 592 ? 1.315 -14.289 -16.347 1.00 95.69 592 ALA A N 1
ATOM 4542 C CA . ALA A 1 592 ? 1.645 -15.411 -15.472 1.00 95.69 592 ALA A CA 1
ATOM 4543 C C . ALA A 1 592 ? 2.510 -16.458 -16.199 1.00 95.69 592 ALA A C 1
ATOM 4545 O O . ALA A 1 592 ? 2.201 -16.872 -17.320 1.00 95.69 592 ALA A O 1
ATOM 4546 N N . ASP A 1 593 ? 3.611 -16.867 -15.567 1.00 89.94 593 ASP A N 1
ATOM 4547 C CA . ASP A 1 593 ? 4.631 -17.741 -16.165 1.00 89.94 593 ASP A CA 1
ATOM 4548 C C . ASP A 1 593 ? 4.399 -19.247 -15.927 1.00 89.94 593 ASP A C 1
ATOM 4550 O O . ASP A 1 593 ? 5.098 -20.083 -16.503 1.00 89.94 593 ASP A O 1
ATOM 4554 N N . GLY A 1 594 ? 3.406 -19.598 -15.101 1.00 85.12 594 GLY A N 1
ATOM 4555 C CA . GLY A 1 59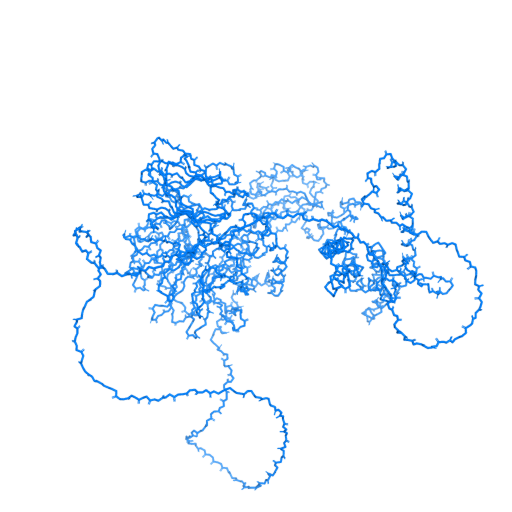4 ? 3.106 -20.974 -14.685 1.00 85.12 594 GLY A CA 1
ATOM 4556 C C . GLY A 1 594 ? 3.980 -21.507 -13.539 1.00 85.12 594 GLY A C 1
ATOM 4557 O O . GLY A 1 594 ? 3.827 -22.662 -13.150 1.00 85.12 594 GLY A O 1
ATOM 4558 N N . ALA A 1 595 ? 4.874 -20.682 -12.987 1.00 81.69 595 ALA A N 1
ATOM 4559 C CA . ALA A 1 595 ? 5.731 -20.971 -11.835 1.00 81.69 595 ALA A CA 1
ATOM 4560 C C . ALA A 1 595 ? 5.423 -20.079 -10.609 1.00 81.69 595 ALA A C 1
ATOM 4562 O O . ALA A 1 595 ? 6.126 -20.162 -9.602 1.00 81.69 595 ALA A O 1
ATOM 4563 N N . GLY A 1 596 ? 4.377 -19.247 -10.687 1.00 76.38 596 GLY A N 1
ATOM 4564 C CA . GLY A 1 596 ? 3.978 -18.289 -9.647 1.00 76.38 596 GLY A CA 1
ATOM 4565 C C . GLY A 1 596 ? 4.555 -16.879 -9.831 1.00 76.38 596 GLY A C 1
ATOM 4566 O O . GLY A 1 596 ? 4.396 -16.044 -8.945 1.00 76.38 596 GLY A O 1
ATOM 4567 N N . GLY A 1 597 ? 5.223 -16.606 -10.956 1.00 89.88 597 GLY A N 1
ATOM 4568 C CA . GLY A 1 597 ? 5.747 -15.291 -11.325 1.00 89.88 597 GLY A CA 1
ATOM 4569 C C . GLY A 1 597 ? 5.059 -14.696 -12.557 1.00 89.88 597 GLY A C 1
ATOM 4570 O O . GLY A 1 597 ? 4.142 -15.281 -13.139 1.00 89.88 597 GLY A O 1
ATOM 4571 N N . PHE A 1 598 ? 5.523 -13.515 -12.975 1.00 95.69 598 PHE A N 1
ATOM 4572 C CA . PHE A 1 598 ? 5.007 -12.804 -14.146 1.00 95.69 598 PHE A CA 1
ATOM 4573 C C . PHE A 1 598 ? 6.123 -12.477 -15.141 1.00 95.69 598 PHE A C 1
ATOM 4575 O O . PHE A 1 598 ? 7.013 -11.666 -14.884 1.00 95.69 598 PHE A O 1
ATOM 4582 N N . ALA A 1 599 ? 6.039 -13.068 -16.331 1.00 95.31 599 ALA A N 1
ATOM 4583 C CA . ALA A 1 599 ? 6.904 -12.744 -17.452 1.00 95.31 599 ALA A CA 1
ATOM 4584 C C . ALA A 1 599 ? 6.475 -11.406 -18.075 1.00 95.31 599 ALA A C 1
ATOM 4586 O O . ALA A 1 599 ? 5.419 -11.305 -18.706 1.00 95.31 599 ALA A O 1
ATOM 4587 N N . LYS A 1 600 ? 7.307 -10.373 -17.917 1.00 95.94 600 LYS A N 1
ATOM 4588 C CA . LYS A 1 600 ? 7.108 -9.070 -18.565 1.00 95.94 600 LYS A CA 1
ATOM 4589 C C . LYS A 1 600 ? 7.271 -9.180 -20.077 1.00 95.94 600 LYS A C 1
ATOM 4591 O O . LYS A 1 600 ? 8.238 -9.760 -20.571 1.00 95.94 600 LYS A O 1
ATOM 4596 N N . LEU A 1 601 ? 6.337 -8.577 -20.803 1.00 96.06 601 LEU A N 1
ATOM 4597 C CA . LEU A 1 601 ? 6.335 -8.501 -22.266 1.00 96.06 601 LEU A CA 1
ATOM 4598 C C . LEU A 1 601 ? 6.778 -7.109 -22.750 1.00 96.06 601 LEU A C 1
ATOM 4600 O O . LEU A 1 601 ? 7.307 -6.986 -23.854 1.00 96.06 601 LEU A O 1
ATOM 4604 N N . GLY A 1 602 ? 6.636 -6.093 -21.892 1.00 95.12 602 GLY A N 1
ATOM 4605 C CA . GLY A 1 602 ? 7.059 -4.713 -22.130 1.00 95.12 602 GLY A CA 1
ATOM 4606 C C . GLY A 1 602 ? 5.930 -3.791 -22.608 1.00 95.12 602 GLY A C 1
ATOM 4607 O O . GLY A 1 602 ? 4.758 -4.168 -22.518 1.00 95.12 602 GLY A O 1
ATOM 4608 N N . PRO A 1 603 ? 6.276 -2.579 -23.083 1.00 95.88 603 PRO A N 1
ATOM 4609 C CA . PRO A 1 603 ? 5.317 -1.593 -23.575 1.00 95.88 603 PRO A CA 1
ATOM 4610 C C . PRO A 1 603 ? 4.484 -2.078 -24.768 1.00 95.88 603 PRO A C 1
ATOM 4612 O O . PRO A 1 603 ? 5.027 -2.637 -25.722 1.00 95.88 603 PRO A O 1
ATOM 4615 N N . VAL A 1 604 ? 3.183 -1.784 -24.727 1.00 94.88 604 VAL A N 1
ATOM 4616 C CA . VAL A 1 604 ? 2.207 -1.982 -25.819 1.00 94.88 604 VAL A CA 1
ATOM 4617 C C . VAL A 1 604 ? 1.525 -0.680 -26.260 1.00 94.88 604 VAL A C 1
ATOM 4619 O O . VAL A 1 604 ? 0.863 -0.657 -27.293 1.00 94.88 604 VAL A O 1
ATOM 4622 N N . LEU A 1 605 ? 1.718 0.414 -25.513 1.00 90.19 605 LEU A N 1
ATOM 4623 C CA . LEU A 1 605 ? 1.273 1.763 -25.866 1.00 90.19 605 LEU A CA 1
ATOM 4624 C C . LEU A 1 605 ? 2.403 2.783 -25.684 1.00 90.19 605 LEU A C 1
ATOM 4626 O O . LEU A 1 605 ? 3.083 2.803 -24.654 1.00 90.19 605 LEU A O 1
ATOM 4630 N N . ASP A 1 606 ? 2.544 3.646 -26.689 1.00 81.94 606 ASP A N 1
ATOM 4631 C CA . ASP A 1 606 ? 3.324 4.884 -26.647 1.00 81.94 606 ASP A CA 1
ATOM 4632 C C . ASP A 1 606 ? 2.521 6.029 -25.999 1.00 81.94 606 ASP A C 1
ATOM 4634 O O . ASP A 1 606 ? 1.304 5.943 -25.821 1.00 81.94 606 ASP A O 1
ATOM 4638 N N . LEU A 1 607 ? 3.203 7.132 -25.674 1.00 88.31 607 LEU A N 1
ATOM 4639 C CA . LEU A 1 607 ? 2.559 8.351 -25.183 1.00 88.31 607 LEU A CA 1
ATOM 4640 C C . LEU A 1 607 ? 1.683 8.985 -26.291 1.00 88.31 607 LEU A C 1
ATOM 4642 O O . LEU A 1 607 ? 2.220 9.309 -27.355 1.00 88.31 607 LEU A O 1
ATOM 4646 N N . PRO A 1 608 ? 0.369 9.204 -26.079 1.00 91.56 608 PRO A N 1
ATOM 4647 C CA . PRO A 1 608 ? -0.492 9.844 -27.072 1.00 91.56 608 PRO A CA 1
ATOM 4648 C C . PRO A 1 608 ? -0.123 11.318 -27.299 1.00 91.56 608 PRO A C 1
ATOM 4650 O O . PRO A 1 608 ? 0.222 12.052 -26.371 1.00 91.56 608 PRO A O 1
ATOM 4653 N N . ALA A 1 609 ? -0.238 11.773 -28.548 1.00 91.50 609 ALA A N 1
ATOM 4654 C CA . ALA A 1 609 ? -0.022 13.173 -28.905 1.00 91.50 609 ALA A CA 1
ATOM 4655 C C . ALA A 1 609 ? -1.067 14.091 -28.240 1.00 91.50 609 ALA A C 1
ATOM 4657 O O . ALA A 1 609 ? -2.232 13.723 -28.124 1.00 91.50 609 ALA A O 1
ATOM 4658 N N . GLY A 1 610 ? -0.649 15.291 -27.822 1.00 93.38 610 GLY A N 1
ATOM 4659 C CA . GLY A 1 610 ? -1.496 16.252 -27.094 1.00 93.38 610 GLY A CA 1
ATOM 4660 C C . GLY A 1 610 ? -1.475 16.104 -25.565 1.00 93.38 610 GLY A C 1
ATOM 4661 O O . GLY A 1 610 ? -1.980 16.981 -24.863 1.00 93.38 610 GLY A O 1
ATOM 4662 N N . TYR A 1 611 ? -0.834 15.055 -25.040 1.00 94.75 611 TYR A N 1
ATOM 4663 C CA . TYR A 1 611 ? -0.747 14.784 -23.606 1.00 94.75 611 TYR A CA 1
ATOM 4664 C C . TYR A 1 611 ? 0.667 14.971 -23.054 1.00 94.75 611 TYR A C 1
ATOM 4666 O O . TYR A 1 611 ? 1.675 14.754 -23.730 1.00 94.75 611 TYR A O 1
ATOM 4674 N N . SER A 1 612 ? 0.734 15.385 -21.791 1.00 92.81 612 SER A N 1
ATOM 4675 C CA . SER A 1 612 ? 1.966 15.374 -21.004 1.00 92.81 612 SER A CA 1
ATOM 4676 C C . SER A 1 612 ? 2.365 13.933 -20.652 1.00 92.81 612 SER A C 1
ATOM 4678 O O . SER A 1 612 ? 1.548 13.021 -20.737 1.00 92.81 612 SER A O 1
ATOM 4680 N N . GLY A 1 613 ? 3.586 13.709 -20.150 1.00 88.69 613 GLY A N 1
ATOM 4681 C CA . GLY A 1 613 ? 4.059 12.387 -19.694 1.00 88.69 613 GLY A CA 1
ATOM 4682 C C . GLY A 1 613 ? 3.303 11.757 -18.507 1.00 88.69 613 GLY A C 1
ATOM 4683 O O . GLY A 1 613 ? 3.781 10.795 -17.909 1.00 88.69 613 GLY A O 1
ATOM 4684 N N . HIS A 1 614 ? 2.157 12.317 -18.127 1.00 91.69 614 HIS A N 1
ATOM 4685 C CA . HIS A 1 614 ? 1.222 11.820 -17.129 1.00 91.69 614 HIS A CA 1
ATOM 4686 C C . HIS A 1 614 ? 0.027 11.133 -17.825 1.00 91.69 614 HIS A C 1
ATOM 4688 O O . HIS A 1 614 ? -1.080 11.663 -17.817 1.00 91.69 614 HIS A O 1
ATOM 4694 N N . VAL A 1 615 ? 0.250 9.946 -18.398 1.00 96.19 615 VAL A N 1
ATOM 4695 C CA . VAL A 1 615 ? -0.805 9.050 -18.917 1.00 96.19 615 VAL A CA 1
ATOM 4696 C C . VAL A 1 615 ? -0.625 7.680 -18.262 1.00 96.19 615 VAL A C 1
ATOM 4698 O O . VAL A 1 615 ? 0.419 7.061 -18.457 1.00 96.19 615 VAL A O 1
ATOM 4701 N N . ARG A 1 616 ? -1.554 7.235 -17.408 1.00 97.12 616 ARG A N 1
ATOM 4702 C CA . ARG A 1 616 ? -1.324 6.101 -16.493 1.00 97.12 616 ARG A CA 1
ATOM 4703 C C . ARG A 1 616 ? -2.594 5.394 -16.011 1.00 97.12 616 ARG A C 1
ATOM 4705 O O . ARG A 1 616 ? -3.704 5.828 -16.297 1.00 97.12 616 ARG A O 1
ATOM 4712 N N . ASP A 1 617 ? -2.371 4.334 -15.242 1.00 98.19 617 ASP A N 1
ATOM 4713 C CA . ASP A 1 617 ? -3.346 3.568 -14.463 1.00 98.19 617 ASP A CA 1
ATOM 4714 C C . ASP A 1 617 ? -4.409 2.860 -15.336 1.00 98.19 617 ASP A C 1
ATOM 4716 O O . ASP A 1 617 ? -5.601 3.128 -15.202 1.00 98.19 617 ASP A O 1
ATOM 4720 N N . PRO A 1 618 ? -4.003 1.966 -16.263 1.00 98.38 618 PRO A N 1
ATOM 4721 C CA . PRO A 1 618 ? -4.920 1.310 -17.194 1.00 98.38 618 PRO A CA 1
ATOM 4722 C C . PRO A 1 618 ? -5.890 0.347 -16.496 1.00 98.38 618 PRO A C 1
ATOM 4724 O O . PRO A 1 618 ? -5.468 -0.687 -15.963 1.00 98.38 618 PRO A O 1
ATOM 4727 N N . LYS A 1 619 ? -7.198 0.608 -16.608 1.00 98.69 619 LYS A N 1
ATOM 4728 C CA . LYS A 1 619 ? -8.251 -0.399 -16.393 1.00 98.69 619 LYS A CA 1
ATOM 4729 C C . LYS A 1 619 ? -8.627 -1.032 -17.729 1.00 98.69 619 LYS A C 1
ATOM 4731 O O . LYS A 1 619 ? -8.982 -0.316 -18.660 1.00 98.69 619 LYS A O 1
ATOM 4736 N N . VAL A 1 620 ? -8.569 -2.361 -17.809 1.00 98.31 620 VAL A N 1
ATOM 4737 C CA . VAL A 1 620 ? -8.851 -3.146 -19.022 1.00 98.31 620 VAL A CA 1
ATOM 4738 C C . VAL A 1 620 ? -9.992 -4.131 -18.780 1.00 98.31 620 VAL A C 1
ATOM 4740 O O . VAL A 1 620 ? -10.075 -4.735 -17.711 1.00 98.31 620 VAL A O 1
ATOM 4743 N N . TRP A 1 621 ? -10.849 -4.318 -19.784 1.00 97.25 621 TRP A N 1
ATOM 4744 C CA . TRP A 1 621 ? -11.858 -5.380 -19.833 1.00 97.25 621 TRP A CA 1
ATOM 4745 C C . TRP A 1 621 ? -12.150 -5.781 -21.288 1.00 97.25 621 TRP A C 1
ATOM 4747 O O . TRP A 1 621 ? -11.665 -5.150 -22.226 1.00 97.25 621 TRP A O 1
ATOM 4757 N N . HIS A 1 622 ? -12.931 -6.842 -21.485 1.00 95.38 622 HIS A N 1
ATOM 4758 C CA . HIS A 1 622 ? -13.430 -7.257 -22.798 1.00 95.38 622 HIS A CA 1
ATOM 4759 C C . HIS A 1 622 ? -14.945 -7.023 -22.848 1.00 95.38 622 HIS A C 1
ATOM 4761 O O . HIS A 1 622 ? -15.655 -7.466 -21.945 1.00 95.38 622 HIS A O 1
ATOM 4767 N N . ASP A 1 623 ? -15.455 -6.341 -23.877 1.00 91.81 623 ASP A N 1
ATOM 4768 C CA . ASP A 1 623 ? -16.886 -5.984 -23.992 1.00 91.81 623 ASP A CA 1
ATOM 4769 C C . ASP A 1 623 ? -17.761 -7.104 -24.602 1.00 91.81 623 ASP A C 1
ATOM 4771 O O . ASP A 1 623 ? -18.975 -6.963 -24.744 1.00 91.81 623 ASP A O 1
ATOM 4775 N N . GLY A 1 624 ? -17.138 -8.229 -24.969 1.00 91.12 624 GLY A N 1
ATOM 4776 C CA . GLY A 1 624 ? -17.762 -9.341 -25.696 1.00 91.12 624 GLY A CA 1
ATOM 4777 C C . GLY A 1 624 ? -17.501 -9.323 -27.207 1.00 91.12 624 GLY A C 1
ATOM 4778 O O . GLY A 1 624 ? -17.857 -10.282 -27.890 1.00 91.12 624 GLY A O 1
ATOM 4779 N N . ARG A 1 625 ? -16.855 -8.272 -27.726 1.00 92.25 625 ARG A N 1
ATOM 4780 C CA . ARG A 1 625 ? -16.464 -8.084 -29.134 1.00 92.25 625 ARG A CA 1
ATOM 4781 C C . ARG A 1 625 ? -14.982 -7.730 -29.292 1.00 92.25 625 ARG A C 1
ATOM 4783 O O . ARG A 1 625 ? -14.368 -8.192 -30.247 1.00 92.25 625 ARG A O 1
ATOM 4790 N N . GLN A 1 626 ? -14.447 -6.902 -28.395 1.00 95.38 626 GLN A N 1
ATOM 4791 C CA . GLN A 1 626 ? -13.089 -6.354 -28.418 1.00 95.38 626 GLN A CA 1
ATOM 4792 C C . GLN A 1 626 ? -12.570 -6.107 -26.988 1.00 95.38 626 GLN A C 1
ATOM 4794 O O . GLN A 1 626 ? -13.337 -6.067 -26.019 1.00 95.38 626 GLN A O 1
ATOM 4799 N N . TRP A 1 627 ? -11.265 -5.874 -26.852 1.00 97.75 627 TRP A N 1
ATOM 4800 C CA . TRP A 1 627 ? -10.684 -5.338 -25.623 1.00 97.75 627 TRP A CA 1
ATOM 4801 C C . TRP A 1 627 ? -10.877 -3.820 -25.555 1.00 97.75 627 TRP A C 1
ATOM 4803 O O . TRP A 1 627 ? -10.632 -3.111 -26.533 1.00 97.75 627 TRP A O 1
ATOM 4813 N N . LEU A 1 628 ? -11.265 -3.316 -24.384 1.00 98.38 628 LEU A N 1
ATOM 4814 C CA . LEU A 1 628 ? -11.371 -1.893 -24.068 1.00 98.38 628 LEU A CA 1
ATOM 4815 C C . LEU A 1 628 ? -10.443 -1.543 -22.900 1.00 98.38 628 LEU A C 1
ATOM 4817 O O . LEU A 1 628 ? -10.208 -2.357 -22.004 1.00 98.38 628 LEU A O 1
ATOM 4821 N N . MET A 1 629 ? -9.909 -0.323 -22.918 1.00 98.56 629 MET A N 1
ATOM 4822 C CA . MET A 1 629 ? -9.057 0.220 -21.861 1.00 98.56 629 MET A CA 1
ATOM 4823 C C . MET A 1 629 ? -9.422 1.675 -21.581 1.00 98.56 629 MET A C 1
ATOM 4825 O O . MET A 1 629 ? -9.505 2.471 -22.517 1.00 98.56 629 MET A O 1
ATOM 4829 N N . VAL A 1 630 ? -9.546 2.039 -20.301 1.00 98.69 630 VAL A N 1
ATOM 4830 C CA . VAL A 1 630 ? -9.525 3.444 -19.865 1.00 98.69 630 VAL A CA 1
ATOM 4831 C C . VAL A 1 630 ? -8.198 3.795 -19.195 1.00 98.69 630 VAL A C 1
ATOM 4833 O O . VAL A 1 630 ? -7.615 2.977 -18.482 1.00 98.69 630 VAL A O 1
ATOM 4836 N N . LEU A 1 631 ? -7.710 5.009 -19.455 1.00 97.94 631 LEU A N 1
ATOM 4837 C CA . LEU A 1 631 ? -6.431 5.541 -18.975 1.00 97.94 631 LEU A CA 1
ATOM 4838 C C . LEU A 1 631 ? -6.596 6.961 -18.439 1.00 97.94 631 LEU A C 1
ATOM 4840 O O . LEU A 1 631 ? -7.217 7.807 -19.082 1.00 97.94 631 LEU A O 1
ATOM 4844 N N . GLY A 1 632 ? -5.983 7.235 -17.292 1.00 98.19 632 GLY A N 1
ATOM 4845 C CA . GLY A 1 632 ? -5.951 8.560 -16.691 1.00 98.19 632 GLY A CA 1
ATOM 4846 C C . GLY A 1 632 ? -4.904 9.434 -17.368 1.00 98.19 632 GLY A C 1
ATOM 4847 O O . GLY A 1 632 ? -3.757 9.006 -17.513 1.00 98.19 632 GLY A O 1
ATOM 4848 N N . ALA A 1 633 ? -5.257 10.655 -17.770 1.00 97.31 633 ALA A N 1
ATOM 4849 C CA . ALA A 1 633 ? -4.386 11.537 -18.544 1.00 97.31 633 ALA A CA 1
ATOM 4850 C C . ALA A 1 633 ? -4.387 13.000 -18.064 1.00 97.31 633 ALA A C 1
ATOM 4852 O O . ALA A 1 633 ? -5.310 13.469 -17.394 1.00 97.31 633 ALA A O 1
ATOM 4853 N N . ARG A 1 634 ? -3.329 13.724 -18.453 1.00 97.19 634 ARG A N 1
ATOM 4854 C CA . ARG A 1 634 ? -3.156 15.179 -18.307 1.00 97.19 634 ARG A CA 1
ATOM 4855 C C . ARG A 1 634 ? -2.690 15.775 -19.632 1.00 97.19 634 ARG A C 1
ATOM 4857 O O . ARG A 1 634 ? -1.616 15.397 -20.119 1.00 97.19 634 ARG A O 1
ATOM 4864 N N . THR A 1 635 ? -3.475 16.679 -20.213 1.00 96.69 635 THR A N 1
ATOM 4865 C CA . THR A 1 635 ? -3.155 17.366 -21.479 1.00 96.69 635 THR A CA 1
ATOM 4866 C C . THR A 1 635 ? -1.899 18.240 -21.352 1.00 96.69 635 THR A C 1
ATOM 4868 O O . THR A 1 635 ? -1.371 18.451 -20.257 1.00 96.69 635 THR A O 1
ATOM 4871 N N . LEU A 1 636 ? -1.396 18.763 -22.474 1.00 95.06 636 LEU A N 1
ATOM 4872 C CA . LEU A 1 636 ? -0.344 19.789 -22.453 1.00 95.06 636 LEU A CA 1
ATOM 4873 C C . LEU A 1 636 ? -0.828 21.133 -21.868 1.00 95.06 636 LEU A C 1
ATOM 4875 O O . LEU A 1 636 ? -0.026 21.841 -21.267 1.00 95.06 636 LEU A O 1
ATOM 4879 N N . ASP A 1 637 ? -2.127 21.434 -21.969 1.00 94.25 637 ASP A N 1
ATOM 4880 C CA . ASP A 1 637 ? -2.783 22.636 -21.419 1.00 94.25 637 ASP A CA 1
ATOM 4881 C C . ASP A 1 637 ? -3.275 22.456 -19.965 1.00 94.25 637 ASP A C 1
ATOM 4883 O O . ASP A 1 637 ? -4.199 23.132 -19.517 1.00 94.25 637 ASP A O 1
ATOM 4887 N N . ASP A 1 638 ? -2.662 21.520 -19.239 1.00 94.75 638 ASP A N 1
ATOM 4888 C CA . ASP A 1 638 ? -2.854 21.253 -17.809 1.00 94.75 638 ASP A CA 1
ATOM 4889 C C . ASP A 1 638 ? -4.273 20.818 -17.364 1.00 94.75 638 ASP A C 1
ATOM 4891 O O . ASP A 1 638 ? -4.742 21.160 -16.278 1.00 94.75 638 ASP A O 1
ATOM 4895 N N . ARG A 1 639 ? -4.969 20.039 -18.205 1.00 96.69 639 ARG A N 1
ATOM 4896 C CA . ARG A 1 639 ? -6.332 19.525 -17.949 1.00 96.69 639 ARG A CA 1
ATOM 4897 C C . ARG A 1 639 ? -6.337 18.016 -17.729 1.00 96.69 639 ARG A C 1
ATOM 4899 O O . ARG A 1 639 ? -5.710 17.286 -18.496 1.00 96.69 639 ARG A O 1
ATOM 4906 N N . GLY A 1 640 ? -7.091 17.548 -16.736 1.00 97.56 640 GLY A N 1
ATOM 4907 C CA . GLY A 1 640 ? -7.327 16.123 -16.507 1.00 97.56 640 GLY A CA 1
ATOM 4908 C C . GLY A 1 640 ? -8.398 15.535 -17.433 1.00 97.56 640 GLY A C 1
ATOM 4909 O O . GLY A 1 640 ? -9.468 16.123 -17.594 1.00 97.56 640 GLY A O 1
ATOM 4910 N N . GLU A 1 641 ? -8.118 14.368 -18.014 1.00 97.56 641 GLU A N 1
ATOM 4911 C CA . GLU A 1 641 ? -9.047 13.601 -18.857 1.00 97.56 641 GLU A CA 1
ATOM 4912 C C . GLU A 1 641 ? -8.923 12.089 -18.605 1.00 97.56 641 GLU A C 1
ATOM 4914 O O . GLU A 1 641 ? -7.880 11.605 -18.165 1.00 97.56 641 GLU A O 1
ATOM 4919 N N . VAL A 1 642 ? -9.971 11.336 -18.948 1.00 98.44 642 VAL A N 1
ATOM 4920 C CA . VAL A 1 642 ? -9.958 9.869 -19.043 1.00 98.44 642 VAL A CA 1
ATOM 4921 C C . VAL A 1 642 ? -10.077 9.472 -20.511 1.00 98.44 642 VAL A C 1
ATOM 4923 O O . VAL A 1 642 ? -11.052 9.819 -21.180 1.00 98.44 642 VAL A O 1
ATOM 4926 N N . LEU A 1 643 ? -9.075 8.752 -21.015 1.00 98.31 643 LEU A N 1
ATOM 4927 C CA . LEU A 1 643 ? -8.958 8.321 -22.409 1.00 98.31 643 LEU A CA 1
ATOM 4928 C C . LEU A 1 643 ? -9.488 6.902 -22.589 1.00 98.31 643 LEU A C 1
ATOM 4930 O O . LEU A 1 643 ? -9.117 6.021 -21.819 1.00 98.31 643 LEU A O 1
ATOM 4934 N N . LEU A 1 644 ? -10.268 6.671 -23.643 1.00 98.50 644 LEU A N 1
ATOM 4935 C CA . LEU A 1 644 ? -10.693 5.348 -24.093 1.00 98.50 644 LEU A CA 1
ATOM 4936 C C . LEU A 1 644 ? -9.807 4.845 -25.239 1.00 98.50 644 LEU A C 1
ATOM 4938 O O . LEU A 1 644 ? -9.580 5.547 -26.229 1.00 98.50 644 LEU A O 1
ATOM 4942 N N . TYR A 1 645 ? -9.381 3.591 -25.134 1.00 98.31 645 TYR A N 1
ATOM 4943 C CA . TYR A 1 645 ? -8.713 2.826 -26.183 1.00 98.31 645 TYR A CA 1
ATOM 4944 C C . TYR A 1 645 ? -9.471 1.520 -26.452 1.00 98.31 645 TYR A C 1
ATOM 4946 O O . TYR A 1 645 ? -10.078 0.950 -25.544 1.00 98.31 645 TYR A O 1
ATOM 4954 N N . ARG A 1 646 ? -9.372 1.015 -27.686 1.00 97.31 646 ARG A N 1
ATOM 4955 C CA . ARG A 1 646 ? -9.865 -0.311 -28.096 1.00 97.31 646 ARG A CA 1
ATOM 4956 C C . ARG A 1 646 ? -8.784 -1.139 -28.783 1.00 97.31 646 ARG A C 1
ATOM 4958 O O . ARG A 1 646 ? -7.872 -0.562 -29.378 1.00 97.31 646 ARG A O 1
ATOM 4965 N N . GLY A 1 647 ? -8.899 -2.462 -28.745 1.00 95.62 647 GLY A N 1
ATOM 4966 C CA . GLY A 1 647 ? -7.965 -3.375 -29.404 1.00 95.62 647 GLY A CA 1
ATOM 4967 C C . GLY A 1 647 ? -8.567 -4.746 -29.710 1.00 95.62 647 GLY A C 1
ATOM 4968 O O . GLY A 1 647 ? -9.345 -5.281 -28.923 1.00 95.62 647 GLY A O 1
ATOM 4969 N N . ASP A 1 648 ? -8.165 -5.338 -30.837 1.00 93.69 648 ASP A N 1
ATOM 4970 C CA . ASP A 1 648 ? -8.497 -6.734 -31.171 1.00 93.69 648 ASP A CA 1
ATOM 4971 C C . ASP A 1 648 ? -7.743 -7.725 -30.260 1.00 93.69 648 ASP A C 1
ATOM 4973 O O . ASP A 1 648 ? -8.187 -8.851 -30.046 1.00 93.69 648 ASP A O 1
ATOM 4977 N N . THR A 1 649 ? -6.592 -7.308 -29.719 1.00 94.19 649 THR A N 1
ATOM 4978 C CA . THR A 1 649 ? -5.744 -8.073 -28.793 1.00 94.19 649 THR A CA 1
ATOM 4979 C C . THR A 1 649 ? -5.122 -7.148 -27.747 1.00 94.19 649 THR A C 1
ATOM 4981 O O . THR A 1 649 ? -4.922 -5.956 -27.985 1.00 94.19 649 THR A O 1
ATOM 4984 N N . LEU A 1 650 ? -4.727 -7.707 -26.598 1.00 95.12 650 LEU A N 1
ATOM 4985 C CA . LEU A 1 650 ? -4.079 -6.955 -25.511 1.00 95.12 650 LEU A CA 1
ATOM 4986 C C . LEU A 1 650 ? -2.748 -6.271 -25.901 1.00 95.12 650 LEU A C 1
ATOM 4988 O O . LEU A 1 650 ? -2.273 -5.412 -25.156 1.00 95.12 650 LEU A O 1
ATOM 4992 N N . ASP A 1 651 ? -2.125 -6.639 -27.029 1.00 92.25 651 ASP A N 1
ATOM 4993 C CA . ASP A 1 651 ? -0.875 -6.052 -27.536 1.00 92.25 651 ASP A CA 1
ATOM 4994 C C . ASP A 1 651 ? -1.046 -5.034 -28.683 1.00 92.25 651 ASP A C 1
ATOM 4996 O O . ASP A 1 651 ? -0.041 -4.502 -29.161 1.00 92.25 651 ASP A O 1
ATOM 5000 N N . ALA A 1 652 ? -2.280 -4.724 -29.109 1.00 92.06 652 ALA A N 1
ATOM 5001 C CA . ALA A 1 652 ? -2.552 -3.807 -30.219 1.00 92.06 652 ALA A CA 1
ATOM 5002 C C . ALA A 1 652 ? -3.734 -2.862 -29.924 1.00 92.06 652 ALA A C 1
ATOM 5004 O O . ALA A 1 652 ? -4.895 -3.252 -30.005 1.00 92.06 652 ALA A O 1
ATOM 5005 N N . TRP A 1 653 ? -3.428 -1.592 -29.637 1.00 96.50 653 TRP A N 1
ATOM 5006 C CA . TRP A 1 653 ? -4.395 -0.597 -29.162 1.00 96.50 653 TRP A CA 1
ATOM 5007 C C . TRP A 1 653 ? -4.549 0.604 -30.103 1.00 96.50 653 TRP A C 1
ATOM 5009 O O . TRP A 1 653 ? -3.571 1.135 -30.628 1.00 96.50 653 TRP A O 1
ATOM 5019 N N . THR A 1 654 ? -5.786 1.079 -30.248 1.00 96.25 654 THR A N 1
ATOM 5020 C CA . THR A 1 654 ? -6.170 2.301 -30.968 1.00 96.25 654 THR A CA 1
ATOM 5021 C C . THR A 1 654 ? -6.860 3.260 -30.001 1.00 96.25 654 THR A C 1
ATOM 5023 O O . THR A 1 654 ? -7.821 2.873 -29.337 1.00 96.25 654 THR A O 1
ATOM 5026 N N . LEU A 1 655 ? -6.392 4.510 -29.927 1.00 97.31 655 LEU A N 1
ATOM 5027 C CA . LEU A 1 655 ? -7.063 5.580 -29.180 1.00 97.31 655 LEU A CA 1
ATOM 5028 C C . LEU A 1 655 ? -8.410 5.898 -29.846 1.00 97.31 655 LEU A C 1
ATOM 5030 O O . LEU A 1 655 ? -8.443 6.195 -31.039 1.00 97.31 655 LEU A O 1
ATOM 5034 N N . VAL A 1 656 ? -9.496 5.863 -29.072 1.00 97.38 656 VAL A N 1
ATOM 5035 C CA . VAL A 1 656 ? -10.815 6.363 -29.491 1.00 97.38 656 VAL A CA 1
ATOM 5036 C C . VAL A 1 656 ? -10.895 7.860 -29.190 1.00 97.38 656 VAL A C 1
ATOM 5038 O O . VAL A 1 656 ? -11.145 8.662 -30.086 1.00 97.38 656 VAL A O 1
ATOM 5041 N N . GLY A 1 657 ? -10.590 8.245 -27.948 1.00 96.06 657 GLY A N 1
ATOM 5042 C CA . GLY A 1 657 ? -10.545 9.640 -27.512 1.00 96.06 657 GLY A CA 1
ATOM 5043 C C . GLY A 1 657 ? -10.833 9.816 -26.016 1.00 96.06 657 GLY A C 1
ATOM 5044 O O . GLY A 1 657 ? -11.049 8.832 -25.308 1.00 96.06 657 GLY A O 1
ATOM 5045 N N . PRO A 1 658 ? -10.819 11.059 -25.511 1.00 96.94 658 PRO A N 1
ATOM 5046 C CA . PRO A 1 658 ? -11.224 11.385 -24.144 1.00 96.94 658 PRO A CA 1
ATOM 5047 C C . PRO A 1 658 ? -12.748 11.293 -23.944 1.00 96.94 658 PRO A C 1
ATOM 5049 O O . PRO A 1 658 ? -13.513 12.007 -24.599 1.00 96.94 658 PRO A O 1
ATOM 5052 N N . ILE A 1 659 ? -13.178 10.449 -23.001 1.00 97.62 659 ILE A N 1
ATOM 5053 C CA . ILE A 1 659 ? -14.594 10.154 -22.703 1.00 97.62 659 ILE A CA 1
ATOM 5054 C C . ILE A 1 659 ? -15.142 10.879 -21.464 1.00 97.62 659 ILE A C 1
ATOM 5056 O O . ILE A 1 659 ? -16.347 11.071 -21.360 1.00 97.62 659 ILE A O 1
ATOM 5060 N N . ALA A 1 660 ? -14.273 11.314 -20.550 1.00 97.88 660 ALA A N 1
ATOM 5061 C CA . ALA A 1 660 ? -14.610 12.124 -19.375 1.00 97.88 660 ALA A CA 1
ATOM 5062 C C . ALA A 1 660 ? -13.433 13.053 -19.031 1.00 97.88 660 ALA A C 1
ATOM 5064 O O . ALA A 1 660 ? -12.320 12.842 -19.520 1.00 97.88 660 ALA A O 1
ATOM 5065 N N . GLY A 1 661 ? -13.663 14.090 -18.224 1.00 96.06 661 GLY A N 1
ATOM 5066 C CA . GLY A 1 661 ? -12.623 15.049 -17.837 1.00 96.06 661 GLY A CA 1
ATOM 5067 C C . GLY A 1 661 ? -13.102 16.495 -17.740 1.00 96.06 661 GLY A C 1
ATOM 5068 O O . GLY A 1 661 ? -14.290 16.791 -17.877 1.00 96.06 661 GLY A O 1
ATOM 5069 N N . SER A 1 662 ? -12.146 17.404 -17.552 1.00 94.81 662 SER A N 1
ATOM 5070 C CA . SER A 1 662 ? -12.372 18.853 -17.552 1.00 94.81 662 SER A CA 1
ATOM 5071 C C . SER A 1 662 ? -13.011 19.323 -18.867 1.00 94.81 662 SER A C 1
ATOM 5073 O O . SER A 1 662 ? -12.445 19.134 -19.944 1.00 94.81 662 SER A O 1
ATOM 5075 N N . GLY A 1 663 ? -14.185 19.955 -18.783 1.00 92.25 663 GLY A N 1
ATOM 5076 C CA . GLY A 1 663 ? -14.964 20.426 -19.933 1.00 92.25 663 GLY A CA 1
ATOM 5077 C C . GLY A 1 663 ? -15.885 19.383 -20.585 1.00 92.25 663 GLY A C 1
ATOM 5078 O O . GLY A 1 663 ? -16.368 19.631 -21.691 1.00 92.25 663 GLY A O 1
ATOM 5079 N N . ARG A 1 664 ? -16.119 18.215 -19.962 1.00 91.94 664 ARG A N 1
ATOM 5080 C CA . ARG A 1 664 ? -16.908 17.097 -20.533 1.00 91.94 664 ARG A CA 1
ATOM 5081 C C . ARG A 1 664 ? -18.092 16.710 -19.643 1.00 91.94 664 ARG A C 1
ATOM 5083 O O . ARG A 1 664 ? -18.039 16.878 -18.431 1.00 91.94 664 ARG A O 1
ATOM 5090 N N . GLY A 1 665 ? -19.183 16.233 -20.251 1.00 85.50 665 GLY A N 1
ATOM 5091 C CA . GLY A 1 665 ? -20.401 15.801 -19.541 1.00 85.50 665 GLY A CA 1
ATOM 5092 C C . GLY A 1 665 ? -20.976 16.839 -18.564 1.00 85.50 665 GLY A C 1
ATOM 5093 O O . GLY A 1 665 ? -21.416 16.498 -17.473 1.00 85.50 665 GLY A O 1
ATOM 5094 N N . GLY A 1 666 ? -20.912 18.127 -18.920 1.00 87.62 666 GLY A N 1
ATOM 5095 C CA . GLY A 1 666 ? -21.364 19.232 -18.065 1.00 87.62 666 GLY A CA 1
ATOM 5096 C C . GLY A 1 666 ? -20.377 19.673 -16.975 1.00 87.62 666 GLY A C 1
ATOM 5097 O O . GLY A 1 666 ? -20.631 20.680 -16.316 1.00 87.62 666 GLY A O 1
ATOM 5098 N N . LEU A 1 667 ? -19.241 18.988 -16.802 1.00 91.19 667 LEU A N 1
ATOM 5099 C CA . LEU A 1 667 ? -18.163 19.433 -15.917 1.00 91.19 667 LEU A CA 1
ATOM 5100 C C . LEU A 1 667 ? -17.454 20.662 -16.509 1.00 91.19 667 LEU A C 1
ATOM 5102 O O . LEU A 1 667 ? -17.182 20.722 -17.709 1.00 91.19 667 LEU A O 1
ATOM 5106 N N . GLY A 1 668 ? -17.122 21.628 -15.651 1.00 92.06 668 GLY A N 1
ATOM 5107 C CA . GLY A 1 668 ? -16.235 22.744 -15.990 1.00 92.06 668 GLY A CA 1
ATOM 5108 C C . GLY A 1 668 ? -14.760 22.330 -15.978 1.00 92.06 668 GLY A C 1
ATOM 5109 O O . GLY A 1 668 ? -14.422 21.173 -16.222 1.00 92.06 668 GLY A O 1
ATOM 5110 N N . GLU A 1 669 ? -13.865 23.259 -15.642 1.00 92.75 669 GLU A N 1
ATOM 5111 C CA . GLU A 1 669 ? -12.484 22.902 -15.291 1.00 92.75 669 GLU A CA 1
ATOM 5112 C C . GLU A 1 669 ? -12.498 22.064 -14.000 1.00 92.75 669 GLU A C 1
ATOM 5114 O O . GLU A 1 669 ? -12.907 22.551 -12.946 1.00 92.75 669 GLU A O 1
ATOM 5119 N N . PHE A 1 670 ? -12.099 20.793 -14.084 1.00 95.00 670 PHE A N 1
ATOM 5120 C CA . PHE A 1 670 ? -12.311 19.786 -13.040 1.00 95.00 670 PHE A CA 1
ATOM 5121 C C . PHE A 1 670 ? -11.028 18.987 -12.762 1.00 95.00 670 PHE A C 1
ATOM 5123 O O . PHE A 1 670 ? -10.952 17.769 -12.930 1.00 95.00 670 PHE A O 1
ATOM 5130 N N . GLY A 1 671 ? -9.990 19.711 -12.344 1.00 95.38 671 GLY A N 1
ATOM 5131 C CA . GLY A 1 671 ? -8.678 19.158 -12.014 1.00 95.38 671 GLY A CA 1
ATOM 5132 C C . GLY A 1 671 ? -7.722 19.017 -13.206 1.00 95.38 671 GLY A C 1
ATOM 5133 O O . GLY A 1 671 ? -8.107 19.050 -14.380 1.00 95.38 671 GLY A O 1
ATOM 5134 N N . TYR A 1 672 ? -6.438 18.864 -12.879 1.00 95.50 672 TYR A N 1
ATOM 5135 C CA . TYR A 1 672 ? -5.334 18.821 -13.847 1.00 95.50 672 TYR A CA 1
ATOM 5136 C C . TYR A 1 672 ? -4.925 17.400 -14.261 1.00 95.50 672 TYR A C 1
ATOM 5138 O O . TYR A 1 672 ? -4.162 17.208 -15.202 1.00 95.50 672 TYR A O 1
ATOM 5146 N N . MET A 1 673 ? -5.393 16.382 -13.543 1.00 96.06 673 MET A N 1
ATOM 5147 C CA . MET A 1 673 ? -5.059 14.974 -13.758 1.00 96.06 673 MET A CA 1
ATOM 5148 C C . MET A 1 673 ? -6.162 14.117 -13.152 1.00 96.06 673 MET A C 1
ATOM 5150 O O . MET A 1 673 ? -6.618 14.433 -12.058 1.00 96.06 673 MET A O 1
ATOM 5154 N N . TRP A 1 674 ? -6.565 13.042 -13.824 1.00 97.19 674 TRP A N 1
ATOM 5155 C CA . TRP A 1 674 ? -7.513 12.057 -13.293 1.00 97.19 674 TRP A CA 1
ATOM 5156 C C . TRP A 1 674 ? -6.795 10.710 -13.154 1.00 97.19 674 TRP A C 1
ATOM 5158 O O . TRP A 1 674 ? -6.457 10.091 -14.157 1.00 97.19 674 TRP A O 1
ATOM 5168 N N . GLU A 1 675 ? -6.469 10.291 -11.931 1.00 97.44 675 GLU A N 1
ATOM 5169 C CA . GLU A 1 675 ? -5.791 9.012 -11.654 1.00 97.44 675 GLU A CA 1
ATOM 5170 C C . GLU A 1 675 ? -6.781 7.842 -11.546 1.00 97.44 675 GLU A C 1
ATOM 5172 O O . GLU A 1 675 ? -7.981 8.048 -11.342 1.00 97.44 675 GLU A O 1
ATOM 5177 N N . CYS A 1 676 ? -6.260 6.617 -11.685 1.00 98.19 676 CYS A N 1
ATOM 5178 C CA . CYS A 1 676 ? -6.974 5.353 -11.447 1.00 98.19 676 CYS A CA 1
ATOM 5179 C C . CYS A 1 676 ? -8.438 5.311 -11.953 1.00 98.19 676 CYS A C 1
ATOM 5181 O O . CYS A 1 676 ? -9.348 5.090 -11.152 1.00 98.19 676 CYS A O 1
ATOM 5183 N N . PRO A 1 677 ? -8.703 5.545 -13.255 1.00 98.69 677 PRO A N 1
ATOM 5184 C CA . PRO A 1 677 ? -10.047 5.404 -13.799 1.00 98.69 677 PRO A CA 1
ATOM 5185 C C . PRO A 1 677 ? -10.481 3.934 -13.851 1.00 98.69 677 PRO A C 1
ATOM 5187 O O . PRO A 1 677 ? -9.748 3.076 -14.341 1.00 98.69 677 PRO A O 1
ATOM 5190 N N . ASP A 1 678 ? -11.707 3.654 -13.421 1.00 98.75 678 ASP A N 1
ATOM 5191 C CA . ASP A 1 678 ? -12.338 2.339 -13.501 1.00 98.75 678 ASP A CA 1
ATOM 5192 C C . ASP A 1 678 ? -13.767 2.479 -14.045 1.00 98.75 678 ASP A C 1
ATOM 5194 O O . ASP A 1 678 ? -14.650 2.984 -13.350 1.00 98.75 678 ASP A O 1
ATOM 5198 N N . LEU A 1 679 ? -13.974 2.076 -15.306 1.00 98.69 679 LEU A N 1
ATOM 5199 C CA . LEU A 1 679 ? -15.265 2.103 -16.002 1.00 98.69 679 LEU A CA 1
ATOM 5200 C C . LEU A 1 679 ? -15.878 0.699 -16.024 1.00 98.69 679 LEU A C 1
ATOM 5202 O O . LEU A 1 679 ? -15.249 -0.251 -16.495 1.00 98.69 679 LEU A O 1
ATOM 5206 N N . PHE A 1 680 ? -17.118 0.567 -15.552 1.00 98.12 680 PHE A N 1
ATOM 5207 C CA . PHE A 1 680 ? -17.828 -0.711 -15.519 1.00 98.12 680 PHE A CA 1
ATOM 5208 C C . PHE A 1 680 ? -19.358 -0.559 -15.592 1.00 98.12 680 PHE A C 1
ATOM 5210 O O . PHE A 1 680 ? -19.898 0.452 -15.141 1.00 98.12 680 PHE A O 1
ATOM 5217 N N . PRO A 1 681 ? -20.087 -1.569 -16.104 1.00 97.00 681 PRO A N 1
ATOM 5218 C CA . PRO A 1 681 ? -21.538 -1.639 -15.969 1.00 97.00 681 PRO A CA 1
ATOM 5219 C C . PRO A 1 681 ? -21.945 -1.995 -14.529 1.00 97.00 681 PRO A C 1
ATOM 5221 O O . PRO A 1 681 ? -21.323 -2.848 -13.881 1.00 97.00 681 PRO A O 1
ATOM 5224 N N . LEU A 1 682 ? -23.020 -1.369 -14.046 1.00 96.88 682 LEU A N 1
ATOM 5225 C CA . LEU A 1 682 ? -23.669 -1.660 -12.768 1.00 96.88 682 LEU A CA 1
ATOM 5226 C C . LEU A 1 682 ? -25.186 -1.459 -12.911 1.00 96.88 682 LEU A C 1
ATOM 5228 O O . LEU A 1 682 ? -25.677 -0.333 -12.910 1.00 96.88 682 LEU A O 1
ATOM 5232 N N . GLY A 1 683 ? -25.932 -2.559 -13.030 1.00 91.44 683 GLY A N 1
ATOM 5233 C CA . GLY A 1 683 ? -27.371 -2.512 -13.295 1.00 91.44 683 GLY A CA 1
ATOM 5234 C C . GLY A 1 683 ? -27.677 -2.167 -14.755 1.00 91.44 683 GLY A C 1
ATOM 5235 O O . GLY A 1 683 ? -27.232 -2.865 -15.662 1.00 91.44 683 GLY A O 1
ATOM 5236 N N . ASP A 1 684 ? -28.461 -1.112 -14.963 1.00 91.81 684 ASP A N 1
ATOM 5237 C CA . ASP A 1 684 ? -28.903 -0.585 -16.262 1.00 91.81 684 ASP A CA 1
ATOM 5238 C C . ASP A 1 684 ? -27.918 0.414 -16.902 1.00 91.81 684 ASP A C 1
ATOM 5240 O O . ASP A 1 684 ? -28.061 0.741 -18.078 1.00 91.81 684 ASP A O 1
ATOM 5244 N N . ARG A 1 685 ? -26.913 0.875 -16.148 1.00 95.81 685 ARG A N 1
ATOM 5245 C CA . ARG A 1 685 ? -26.016 1.988 -16.502 1.00 95.81 685 ARG A CA 1
ATOM 5246 C C . ARG A 1 685 ? -24.539 1.650 -16.319 1.00 95.81 685 ARG A C 1
ATOM 5248 O O . ARG A 1 685 ? -24.182 0.608 -15.767 1.00 95.81 685 ARG A O 1
ATOM 5255 N N . HIS A 1 686 ? -23.671 2.560 -16.749 1.00 97.94 686 HIS A N 1
ATOM 5256 C CA . HIS A 1 686 ? -22.234 2.498 -16.500 1.00 97.94 686 HIS A CA 1
ATOM 5257 C C . HIS A 1 686 ? -21.809 3.496 -15.422 1.00 97.94 686 HIS A C 1
ATOM 5259 O O . HIS A 1 686 ? -22.374 4.583 -15.295 1.00 97.94 686 HIS A O 1
ATOM 5265 N N . VAL A 1 687 ? -20.787 3.114 -14.660 1.00 98.75 687 VAL A N 1
ATOM 5266 C CA . VAL A 1 687 ? -20.151 3.920 -13.618 1.00 98.75 687 VAL A CA 1
ATOM 5267 C C . VAL A 1 687 ? -18.666 4.046 -13.947 1.00 98.75 687 VAL A C 1
ATOM 5269 O O . VAL A 1 687 ? -18.002 3.041 -14.194 1.00 98.75 687 VAL A O 1
ATOM 5272 N N . LEU A 1 688 ? -18.152 5.276 -13.934 1.00 98.81 688 LEU A N 1
ATOM 5273 C CA . LEU A 1 688 ? -16.725 5.589 -13.986 1.00 98.81 688 LEU A CA 1
ATOM 5274 C C . LEU A 1 688 ? -16.297 6.119 -12.619 1.00 98.81 688 LEU A C 1
ATOM 5276 O O . LEU A 1 688 ? -16.694 7.218 -12.238 1.00 98.81 688 LEU A O 1
ATOM 5280 N N . ILE A 1 689 ? -15.475 5.359 -11.900 1.00 98.81 689 ILE A N 1
ATOM 5281 C CA . ILE A 1 689 ? -14.758 5.837 -10.709 1.00 98.81 689 ILE A CA 1
ATOM 5282 C C . ILE A 1 689 ? -13.421 6.434 -11.164 1.00 98.81 689 ILE A C 1
ATOM 5284 O O . ILE A 1 689 ? -12.788 5.876 -12.055 1.00 98.81 689 ILE A O 1
ATOM 5288 N N . SER A 1 690 ? -12.980 7.556 -10.589 1.00 98.31 690 SER A N 1
ATOM 5289 C CA . SER A 1 690 ? -11.642 8.120 -10.835 1.00 98.31 690 SER A CA 1
ATOM 5290 C C . SER A 1 690 ? -11.216 9.101 -9.730 1.00 98.31 690 SER A C 1
ATOM 5292 O O . SER A 1 690 ? -12.026 9.534 -8.903 1.00 98.31 690 SER A O 1
ATOM 5294 N N . CYS A 1 691 ? -9.931 9.459 -9.718 1.00 97.81 691 CYS A N 1
ATOM 5295 C CA . CYS A 1 691 ? -9.302 10.328 -8.730 1.00 97.81 691 CYS A CA 1
ATOM 5296 C C . CYS A 1 691 ? -8.795 11.651 -9.346 1.00 97.81 691 CYS A C 1
ATOM 5298 O O . CYS A 1 691 ? -7.629 11.737 -9.750 1.00 97.81 691 CYS A O 1
ATOM 5300 N N . PRO A 1 692 ? -9.643 12.691 -9.462 1.00 96.62 692 PRO A N 1
ATOM 5301 C CA . PRO A 1 692 ? -9.241 13.989 -9.993 1.00 96.62 692 PRO A CA 1
ATOM 5302 C C . PRO A 1 692 ? -8.411 14.816 -8.990 1.00 96.62 692 PRO A C 1
ATOM 5304 O O . PRO A 1 692 ? -8.799 15.049 -7.841 1.00 96.62 692 PRO A O 1
ATOM 5307 N N . GLN A 1 693 ? -7.262 15.304 -9.458 1.00 95.06 693 GLN A N 1
ATOM 5308 C CA . GLN A 1 693 ? -6.284 16.073 -8.685 1.00 95.06 693 GLN A CA 1
ATOM 5309 C C . GLN A 1 693 ? -6.423 17.584 -8.925 1.00 95.06 693 GLN A C 1
ATOM 5311 O O . GLN A 1 693 ? -6.587 18.028 -10.064 1.00 95.06 693 GLN A O 1
ATOM 5316 N N . GLY A 1 694 ? -6.291 18.386 -7.862 1.00 91.81 694 GLY A N 1
ATOM 5317 C CA . GLY A 1 694 ? -6.292 19.853 -7.951 1.00 91.81 694 GLY A CA 1
ATOM 5318 C C . GLY A 1 694 ? -7.675 20.510 -8.026 1.00 91.81 694 GLY A C 1
ATOM 5319 O O . GLY A 1 694 ? -7.778 21.643 -8.491 1.00 91.81 694 GLY A O 1
ATOM 5320 N N . ILE A 1 695 ? -8.731 19.825 -7.581 1.00 93.56 695 ILE A N 1
ATOM 5321 C CA . ILE A 1 695 ? -10.045 20.444 -7.350 1.00 93.56 695 ILE A CA 1
ATOM 5322 C C . ILE A 1 695 ? -9.967 21.307 -6.085 1.00 93.56 695 ILE A C 1
ATOM 5324 O O . ILE A 1 695 ? -9.485 20.845 -5.053 1.00 93.56 695 ILE A O 1
ATOM 5328 N N . ALA A 1 696 ? -10.457 22.546 -6.154 1.00 91.44 696 ALA A N 1
ATOM 5329 C CA . ALA A 1 696 ? -10.567 23.419 -4.988 1.00 91.44 696 ALA A CA 1
ATOM 5330 C C . ALA A 1 696 ? -11.768 23.017 -4.097 1.00 91.44 696 ALA A C 1
ATOM 5332 O O . ALA A 1 696 ? -12.843 22.759 -4.649 1.00 91.44 696 ALA A O 1
ATOM 5333 N N . PRO A 1 697 ? -11.634 23.019 -2.754 1.00 93.75 697 PRO A N 1
ATOM 5334 C CA . PRO A 1 697 ? -12.738 22.728 -1.838 1.00 93.75 697 PRO A CA 1
ATOM 5335 C C . PRO A 1 697 ? -13.938 23.670 -2.007 1.00 93.75 697 PRO A C 1
ATOM 5337 O O . PRO A 1 697 ? -13.770 24.880 -2.179 1.00 93.75 697 PRO A O 1
ATOM 5340 N N . GLN A 1 698 ? -15.154 23.129 -1.897 1.00 93.69 698 GLN A N 1
ATOM 5341 C CA . GLN A 1 698 ? -16.414 23.861 -2.072 1.00 93.69 698 GLN A CA 1
ATOM 5342 C C . GLN A 1 698 ? -17.312 23.675 -0.840 1.00 93.69 698 GLN A C 1
ATOM 5344 O O . GLN A 1 698 ? -18.208 22.838 -0.795 1.00 93.69 698 GLN A O 1
ATOM 5349 N N . GLY A 1 699 ? -17.051 24.477 0.198 1.00 92.50 699 GLY A N 1
ATOM 5350 C CA . GLY A 1 699 ? -17.811 24.454 1.452 1.00 92.50 699 GLY A CA 1
ATOM 5351 C C . GLY A 1 699 ? -17.554 23.189 2.276 1.00 92.50 699 GLY A C 1
ATOM 5352 O O . GLY A 1 699 ? -16.597 23.133 3.055 1.00 92.50 699 GLY A O 1
ATOM 5353 N N . GLU A 1 700 ? -18.420 22.189 2.130 1.00 91.44 700 GLU A N 1
ATOM 5354 C CA . GLU A 1 700 ? -18.266 20.864 2.753 1.00 91.44 700 GLU A CA 1
ATOM 5355 C C . GLU A 1 700 ? -17.720 19.810 1.776 1.00 91.44 700 GLU A C 1
ATOM 5357 O O . GLU A 1 700 ? -17.197 18.791 2.227 1.00 91.44 700 GLU A O 1
ATOM 5362 N N . ASP A 1 701 ? -17.803 20.062 0.467 1.00 93.81 701 ASP A N 1
ATOM 5363 C CA . ASP A 1 701 ? -17.400 19.138 -0.598 1.00 93.81 701 ASP A CA 1
ATOM 5364 C C . ASP A 1 701 ? -15.926 19.345 -0.997 1.00 93.81 701 ASP A C 1
ATOM 5366 O O . ASP A 1 701 ? -15.379 20.451 -0.886 1.00 93.81 701 ASP A O 1
ATOM 5370 N N . TYR A 1 702 ? -15.287 18.288 -1.506 1.00 94.44 702 TYR A N 1
ATOM 5371 C CA . TYR A 1 702 ? -13.925 18.282 -2.057 1.00 94.44 702 TYR A CA 1
ATOM 5372 C C . TYR A 1 702 ? -12.855 18.715 -1.042 1.00 94.44 702 TYR A C 1
ATOM 5374 O O . TYR A 1 702 ? -11.983 19.537 -1.324 1.00 94.44 702 TYR A O 1
ATOM 5382 N N . ARG A 1 703 ? -12.951 18.191 0.187 1.00 93.19 703 ARG A N 1
ATOM 5383 C CA . ARG A 1 703 ? -12.135 18.613 1.345 1.00 93.19 703 ARG A CA 1
ATOM 5384 C C . ARG A 1 703 ? -10.740 17.979 1.443 1.00 93.19 703 ARG A C 1
ATOM 5386 O O . ARG A 1 703 ? -9.951 18.454 2.258 1.00 93.19 703 ARG A O 1
ATOM 5393 N N . ASN A 1 704 ? -10.438 16.938 0.667 1.00 89.50 704 ASN A N 1
ATOM 5394 C CA . ASN A 1 704 ? -9.118 16.286 0.631 1.00 89.50 704 ASN A CA 1
ATOM 5395 C C . ASN A 1 704 ? -8.179 16.985 -0.370 1.00 89.50 704 ASN A C 1
ATOM 5397 O O . ASN A 1 704 ? -8.660 17.698 -1.251 1.00 89.50 704 ASN A O 1
ATOM 5401 N N . LEU A 1 705 ? -6.854 16.786 -0.286 1.00 87.12 705 LEU A N 1
ATOM 5402 C CA . LEU A 1 705 ? -5.911 17.340 -1.278 1.00 87.12 705 LEU A CA 1
ATOM 5403 C C . LEU A 1 705 ? -6.188 16.840 -2.710 1.00 87.12 705 LEU A C 1
ATOM 5405 O O . LEU A 1 705 ? -6.096 17.606 -3.674 1.00 87.12 705 LEU A O 1
ATOM 5409 N N . TYR A 1 706 ? -6.560 15.566 -2.846 1.00 91.38 706 TYR A N 1
ATOM 5410 C CA . TYR A 1 706 ? -7.001 14.944 -4.094 1.00 91.38 706 TYR A CA 1
ATOM 5411 C C . TYR A 1 706 ? -8.297 14.176 -3.839 1.00 91.38 706 TYR A C 1
ATOM 5413 O O . TYR A 1 706 ? -8.435 13.531 -2.799 1.00 91.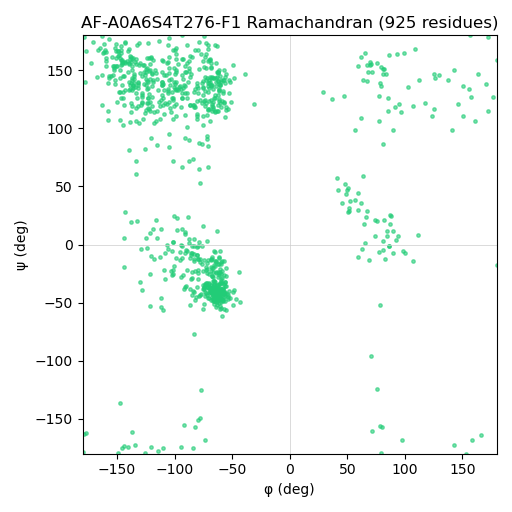38 706 TYR A O 1
ATOM 5421 N N . GLN A 1 707 ? -9.248 14.242 -4.774 1.00 93.94 707 GLN A N 1
ATOM 5422 C CA . GLN A 1 707 ? -10.569 13.648 -4.563 1.00 93.94 707 GLN A CA 1
ATOM 5423 C C . GLN A 1 707 ? -10.629 12.215 -5.091 1.00 93.94 707 GLN A C 1
ATOM 5425 O O . GLN A 1 707 ? -9.863 11.820 -5.970 1.00 93.94 707 GLN A O 1
ATOM 5430 N N . CYS A 1 708 ? -11.593 11.451 -4.589 1.00 96.69 708 CYS A N 1
ATOM 5431 C CA . CYS A 1 708 ? -11.994 10.166 -5.140 1.00 96.69 708 CYS A CA 1
ATOM 5432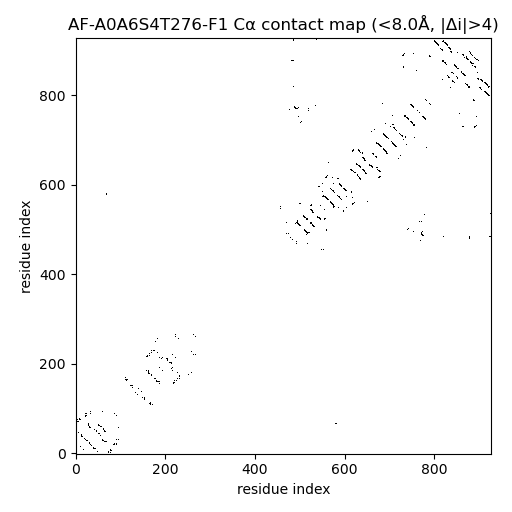 C C . CYS A 1 708 ? -13.510 10.186 -5.347 1.00 96.69 708 CYS A C 1
ATOM 5434 O O . CYS A 1 708 ? -14.256 10.520 -4.425 1.00 96.69 708 CYS A O 1
ATOM 5436 N N . GLY A 1 709 ? -13.978 9.867 -6.551 1.00 97.81 709 GLY A N 1
ATOM 5437 C CA . GLY A 1 709 ? -15.395 9.989 -6.871 1.00 97.81 709 GLY A CA 1
ATOM 5438 C C . GLY A 1 709 ? -15.825 9.233 -8.111 1.00 97.81 709 GLY A C 1
ATOM 5439 O O . GLY A 1 709 ? -15.026 8.562 -8.765 1.00 97.81 709 GLY A O 1
ATOM 5440 N N . TRP A 1 710 ? -17.118 9.327 -8.396 1.00 98.44 710 TRP A N 1
ATOM 5441 C CA . TRP A 1 710 ? -17.789 8.588 -9.450 1.00 98.44 710 TRP A CA 1
ATOM 5442 C C . TRP A 1 710 ? -18.648 9.488 -10.341 1.00 98.44 710 TRP A C 1
ATOM 5444 O O . TRP A 1 710 ? -19.129 10.547 -9.936 1.00 98.44 710 TRP A O 1
ATOM 5454 N N . LEU A 1 711 ? -18.833 9.013 -11.568 1.00 98.25 711 LEU A N 1
ATOM 5455 C CA . LEU A 1 711 ? -19.764 9.497 -12.580 1.00 98.25 711 LEU A CA 1
ATOM 5456 C C . LEU A 1 711 ? -20.643 8.315 -12.995 1.00 98.25 711 LEU A C 1
ATOM 5458 O O . LEU A 1 711 ? -20.124 7.210 -13.155 1.00 98.25 711 LEU A O 1
ATOM 5462 N N . ALA A 1 712 ? -21.937 8.530 -13.224 1.00 97.75 712 ALA A N 1
ATOM 5463 C CA . ALA A 1 712 ? -22.825 7.520 -13.806 1.00 97.75 712 ALA A CA 1
ATOM 5464 C C . ALA A 1 712 ? -23.458 8.023 -15.109 1.00 97.75 712 ALA A C 1
ATOM 5466 O O . ALA A 1 712 ? -23.664 9.229 -15.274 1.00 97.75 712 ALA A O 1
ATOM 5467 N N . GLY A 1 713 ? -23.766 7.103 -16.024 1.00 96.50 713 GLY A N 1
ATOM 5468 C CA . GLY A 1 713 ? -24.405 7.419 -17.301 1.00 96.50 713 GLY A CA 1
ATOM 5469 C C . GLY A 1 713 ? -24.362 6.281 -18.318 1.00 96.50 713 GLY A C 1
ATOM 5470 O O . GLY A 1 713 ? -24.072 5.131 -17.978 1.00 96.50 713 GLY A O 1
ATOM 5471 N N . ASP A 1 714 ? -24.628 6.623 -19.575 1.00 96.81 714 ASP A N 1
ATOM 5472 C CA . ASP A 1 714 ? -24.682 5.674 -20.688 1.00 96.81 714 ASP A CA 1
ATOM 5473 C C . ASP A 1 714 ? -23.328 5.573 -21.399 1.00 96.81 714 ASP A C 1
ATOM 5475 O O . ASP A 1 714 ? -22.699 6.587 -21.704 1.00 96.81 714 ASP A O 1
ATOM 5479 N N . PHE A 1 715 ? -22.885 4.350 -21.698 1.00 96.69 715 PHE A N 1
ATOM 5480 C CA . PHE A 1 715 ? -21.675 4.076 -22.477 1.00 96.69 715 PHE A CA 1
ATOM 5481 C C . PHE A 1 715 ? -22.030 3.212 -23.691 1.00 96.69 715 PHE A C 1
ATOM 5483 O O . PHE A 1 715 ? -22.571 2.118 -23.528 1.00 96.69 715 PHE A O 1
ATOM 5490 N N . ASP A 1 716 ? -21.740 3.698 -24.902 1.00 93.69 716 ASP A N 1
ATOM 5491 C CA . ASP A 1 716 ? -22.103 3.029 -26.167 1.00 93.69 716 ASP A CA 1
ATOM 5492 C C . ASP A 1 716 ? -20.977 2.150 -26.762 1.00 93.69 716 ASP A C 1
ATOM 5494 O O . ASP A 1 716 ? -21.198 1.431 -27.739 1.00 93.69 716 ASP A O 1
ATOM 5498 N N . GLY A 1 717 ? -19.782 2.184 -26.158 1.00 91.94 717 GLY A N 1
ATOM 5499 C CA . GLY A 1 717 ? -18.554 1.552 -26.656 1.00 91.94 717 GLY A CA 1
ATOM 5500 C C . GLY A 1 717 ? -17.514 2.534 -27.218 1.00 91.94 717 GLY A C 1
ATOM 5501 O O . GLY A 1 717 ? -16.355 2.152 -27.376 1.00 91.94 717 GLY A O 1
ATOM 5502 N N . GLU A 1 718 ? -17.890 3.790 -27.482 1.00 93.25 718 GLU A N 1
ATOM 5503 C CA . GLU A 1 718 ? -17.005 4.875 -27.945 1.00 93.25 718 GLU A CA 1
ATOM 5504 C C . GLU A 1 718 ? -17.151 6.173 -27.115 1.00 93.25 718 GLU A C 1
ATOM 5506 O O . GLU A 1 718 ? -16.161 6.870 -26.891 1.00 93.25 718 GLU A O 1
ATOM 5511 N N . HIS A 1 719 ? -18.349 6.472 -26.604 1.00 94.56 719 HIS A N 1
ATOM 5512 C CA . HIS A 1 719 ? -18.717 7.687 -25.870 1.00 94.56 719 HIS A CA 1
ATOM 5513 C C . HIS A 1 719 ? -19.344 7.354 -24.511 1.00 94.56 719 HIS A C 1
ATOM 5515 O O . HIS A 1 719 ? -20.092 6.386 -24.388 1.00 94.56 719 HIS A O 1
ATOM 5521 N N . PHE A 1 720 ? -19.093 8.196 -23.501 1.00 97.38 720 PHE A N 1
ATOM 5522 C CA . PHE A 1 720 ? -19.708 8.104 -22.172 1.00 97.38 720 PHE A CA 1
ATOM 5523 C C . PHE A 1 720 ? -20.535 9.367 -21.881 1.00 97.38 720 PHE A C 1
ATOM 5525 O O . PHE A 1 720 ? -19.991 10.439 -21.613 1.00 97.38 720 PHE A O 1
ATOM 5532 N N . ALA A 1 721 ? -21.860 9.254 -21.967 1.00 96.81 721 ALA A N 1
ATOM 5533 C CA . ALA A 1 721 ? -22.805 10.329 -21.682 1.00 96.81 721 ALA A CA 1
ATOM 5534 C C . ALA A 1 721 ? -23.146 10.326 -20.185 1.00 96.81 721 ALA A C 1
ATOM 5536 O O . ALA A 1 721 ? -24.066 9.636 -19.747 1.00 96.81 721 ALA A O 1
ATOM 5537 N N . HIS A 1 722 ? -22.362 11.066 -19.397 1.00 97.12 722 HIS A N 1
ATOM 5538 C CA . HIS A 1 722 ? -22.396 11.014 -17.935 1.00 97.12 722 HIS A CA 1
ATOM 5539 C C . HIS A 1 722 ? -23.040 12.234 -17.262 1.00 97.12 722 HIS A C 1
ATOM 5541 O O . HIS A 1 722 ? -23.065 13.335 -17.814 1.00 97.12 722 HIS A O 1
ATOM 5547 N N . GLY A 1 723 ? -23.533 12.022 -16.039 1.00 94.75 723 GLY A N 1
ATOM 5548 C CA . GLY A 1 723 ? -24.025 13.064 -15.138 1.00 94.75 723 GLY A CA 1
ATOM 5549 C C . GLY A 1 723 ? -22.919 13.781 -14.352 1.00 94.75 723 GLY A C 1
ATOM 5550 O O . GLY A 1 723 ? -21.754 13.812 -14.755 1.00 94.75 723 GLY A O 1
ATOM 5551 N N . ALA A 1 724 ? -23.300 14.361 -13.212 1.00 95.50 724 ALA A N 1
ATOM 5552 C CA . ALA A 1 724 ? -22.397 15.077 -12.312 1.00 95.50 724 ALA A CA 1
ATOM 5553 C C . ALA A 1 724 ? -21.412 14.144 -11.581 1.00 95.50 724 ALA A C 1
ATOM 5555 O O . ALA A 1 724 ? -21.657 12.948 -11.430 1.00 95.50 724 ALA A O 1
ATOM 5556 N N . PHE A 1 725 ? -20.303 14.721 -11.109 1.00 97.38 725 PHE A N 1
ATOM 5557 C CA . PHE A 1 725 ? -19.335 14.044 -10.245 1.00 97.38 725 PHE A CA 1
ATOM 5558 C C . PHE A 1 725 ? -19.815 14.028 -8.793 1.00 97.38 725 PHE A C 1
ATOM 5560 O O . PHE A 1 725 ? -20.297 15.040 -8.280 1.00 97.38 725 PHE A O 1
ATOM 5567 N N . HIS A 1 726 ? -19.622 12.896 -8.123 1.00 97.12 726 HIS A N 1
ATOM 5568 C CA . HIS A 1 726 ? -19.964 12.702 -6.719 1.00 97.12 726 HIS A CA 1
ATOM 5569 C C . HIS A 1 726 ? -18.790 12.063 -5.969 1.00 97.12 726 HIS A C 1
ATOM 5571 O O . HIS A 1 726 ? -18.163 11.133 -6.471 1.00 97.12 726 HIS A O 1
ATOM 5577 N N . GLU A 1 727 ? -18.487 12.544 -4.761 1.00 97.62 727 GLU A N 1
ATOM 5578 C CA . GLU A 1 727 ? -17.462 11.937 -3.901 1.00 97.62 727 GLU A CA 1
ATOM 5579 C C . GLU A 1 727 ? -17.848 10.488 -3.551 1.00 97.62 727 GLU A C 1
ATOM 5581 O O . GLU A 1 727 ? -18.992 10.207 -3.185 1.00 97.62 727 GLU A O 1
ATOM 5586 N N . LEU A 1 728 ? -16.896 9.560 -3.689 1.00 98.06 728 LEU A N 1
ATOM 5587 C CA . LEU A 1 728 ? -17.100 8.131 -3.420 1.00 98.06 728 LEU A CA 1
ATOM 5588 C C . LEU A 1 728 ? -16.902 7.805 -1.937 1.00 98.06 728 LEU A C 1
ATOM 5590 O O . LEU A 1 728 ? -17.510 6.874 -1.424 1.00 98.06 728 LEU A O 1
ATOM 5594 N N . ASP A 1 729 ? -16.069 8.577 -1.248 1.00 98.12 729 ASP A N 1
ATOM 5595 C CA . ASP A 1 729 ? -15.898 8.545 0.198 1.00 98.12 729 ASP A CA 1
ATOM 5596 C C . ASP A 1 729 ? -15.547 9.964 0.656 1.00 98.12 729 ASP A C 1
ATOM 5598 O O . ASP A 1 729 ? -14.690 10.613 0.055 1.00 98.12 729 ASP A O 1
ATOM 5602 N N . ARG A 1 730 ? -16.233 10.463 1.687 1.00 96.50 730 ARG A N 1
ATOM 5603 C CA . ARG A 1 730 ? -16.080 11.839 2.192 1.00 96.50 730 ARG A CA 1
ATOM 5604 C C . ARG A 1 730 ? -15.161 11.926 3.412 1.00 96.50 730 ARG A C 1
ATOM 5606 O O . ARG A 1 730 ? -15.148 12.936 4.109 1.00 96.50 730 ARG A O 1
ATOM 5613 N N . GLY A 1 731 ? -14.432 10.852 3.711 1.00 96.44 731 GLY A N 1
ATOM 5614 C CA . GLY A 1 731 ? -13.494 10.772 4.822 1.00 96.44 731 GLY A CA 1
ATOM 5615 C C . GLY A 1 731 ? -12.190 11.542 4.610 1.00 96.44 731 GLY A C 1
ATOM 5616 O O . GLY A 1 731 ? -12.046 12.351 3.694 1.00 96.44 731 GLY A O 1
ATOM 5617 N N . PHE A 1 732 ? -11.230 11.285 5.495 1.00 95.62 732 PHE A N 1
ATOM 5618 C CA . PHE A 1 732 ? -9.892 11.871 5.452 1.00 95.62 732 PHE A CA 1
ATOM 5619 C C . PHE A 1 732 ? -8.928 11.081 4.564 1.00 95.62 732 PHE A C 1
ATOM 5621 O O . PHE A 1 732 ? -8.129 11.686 3.864 1.00 95.62 732 PHE A O 1
ATOM 5628 N N . GLU A 1 733 ? -8.998 9.747 4.560 1.00 94.12 733 GLU A N 1
ATOM 5629 C CA . GLU A 1 733 ? -8.147 8.911 3.708 1.00 94.12 733 GLU A CA 1
ATOM 5630 C C . GLU A 1 733 ? -8.975 7.872 2.965 1.00 94.12 733 GLU A C 1
ATOM 5632 O O . GLU A 1 733 ? -9.359 6.849 3.531 1.00 94.12 733 GLU A O 1
ATOM 5637 N N . PHE A 1 734 ? -9.191 8.114 1.676 1.00 97.00 734 PHE A N 1
ATOM 5638 C CA . PHE A 1 734 ? -9.674 7.118 0.730 1.00 97.00 734 PHE A CA 1
ATOM 5639 C C . PHE A 1 734 ? -9.279 7.543 -0.689 1.00 97.00 734 PHE A C 1
ATOM 5641 O O . PHE A 1 734 ? -9.722 8.587 -1.174 1.00 97.00 734 PHE A O 1
ATOM 5648 N N . TYR A 1 735 ? -8.423 6.766 -1.352 1.00 97.56 735 TYR A N 1
ATOM 5649 C CA . TYR A 1 735 ? -7.871 7.137 -2.657 1.00 97.56 735 TYR A CA 1
ATOM 5650 C C . TYR A 1 735 ? -7.574 5.924 -3.552 1.00 97.56 735 TYR A C 1
ATOM 5652 O O . TYR A 1 735 ? -7.570 4.781 -3.090 1.00 97.56 735 TYR A O 1
ATOM 5660 N N . ALA A 1 736 ? -7.342 6.193 -4.842 1.00 97.56 736 ALA A N 1
ATOM 5661 C CA . ALA A 1 736 ? -6.930 5.239 -5.879 1.00 97.56 736 ALA A CA 1
ATOM 5662 C C . ALA A 1 736 ? -7.643 3.862 -5.856 1.00 97.56 736 ALA A C 1
ATOM 5664 O O . ALA A 1 736 ? -6.967 2.833 -5.917 1.00 97.56 736 ALA A O 1
ATOM 5665 N N . PRO A 1 737 ? -8.982 3.792 -5.729 1.00 98.38 737 PRO A N 1
ATOM 5666 C CA . PRO A 1 737 ? -9.676 2.518 -5.625 1.00 98.38 737 PRO A CA 1
ATOM 5667 C C . PRO A 1 737 ? -9.646 1.730 -6.934 1.00 98.38 737 PRO A C 1
ATOM 5669 O O . PRO A 1 737 ? -9.505 2.284 -8.024 1.00 98.38 737 PRO A O 1
ATOM 5672 N N . GLN A 1 738 ? -9.862 0.423 -6.820 1.00 98.75 738 GLN A N 1
ATOM 5673 C CA . GLN A 1 738 ? -10.043 -0.455 -7.968 1.00 98.75 738 GLN A CA 1
ATOM 5674 C C . GLN A 1 738 ? -11.147 -1.474 -7.700 1.00 98.75 738 GLN A C 1
ATOM 5676 O O . GLN A 1 738 ? -11.255 -2.030 -6.603 1.00 98.75 738 GLN A O 1
ATOM 5681 N N . THR A 1 739 ? -11.963 -1.727 -8.722 1.00 98.75 739 THR A N 1
ATOM 5682 C CA . THR A 1 739 ? -13.065 -2.686 -8.674 1.00 98.75 739 THR A CA 1
ATOM 5683 C C . THR A 1 739 ? -12.759 -3.976 -9.417 1.00 98.75 739 THR A C 1
ATOM 5685 O O . THR A 1 739 ? -11.939 -4.016 -10.341 1.00 98.75 739 THR A O 1
ATOM 5688 N N . THR A 1 740 ? -13.521 -5.013 -9.093 1.00 98.12 740 THR A N 1
ATOM 5689 C CA . THR A 1 740 ? -13.664 -6.193 -9.940 1.00 98.12 740 THR A CA 1
ATOM 5690 C C . THR A 1 740 ? -15.099 -6.703 -9.948 1.00 98.12 740 THR A C 1
ATOM 5692 O O . THR A 1 740 ? -15.919 -6.263 -9.140 1.00 98.12 740 THR A O 1
ATOM 5695 N N . GLN A 1 741 ? -15.419 -7.600 -10.880 1.00 97.44 741 GLN A N 1
ATOM 5696 C CA . GLN A 1 741 ? -16.659 -8.370 -10.823 1.00 97.44 741 GLN A CA 1
ATOM 5697 C C . GLN A 1 741 ? -16.331 -9.799 -10.406 1.00 97.44 741 GLN A C 1
ATOM 5699 O O . GLN A 1 741 ? -15.422 -10.400 -10.977 1.00 97.44 741 GLN A O 1
ATOM 5704 N N . ASP A 1 742 ? -17.048 -10.315 -9.412 1.00 97.31 742 ASP A N 1
ATOM 5705 C CA . ASP A 1 742 ? -16.885 -11.695 -8.952 1.00 97.31 742 ASP A CA 1
ATOM 5706 C C . ASP A 1 742 ? -17.796 -12.673 -9.716 1.00 97.31 742 ASP A C 1
ATOM 5708 O O . ASP A 1 742 ? -18.677 -12.282 -10.491 1.00 97.31 742 ASP A O 1
ATOM 5712 N N . SER A 1 743 ? -17.593 -13.969 -9.490 1.00 96.19 743 SER A N 1
ATOM 5713 C CA . SER A 1 743 ? -18.373 -15.062 -10.080 1.00 96.19 743 SER A CA 1
ATOM 5714 C C . SER A 1 743 ? -19.832 -15.119 -9.601 1.00 96.19 743 SER A C 1
ATOM 5716 O O . SER A 1 743 ? -20.649 -15.815 -10.207 1.00 96.19 743 SER A O 1
ATOM 5718 N N . GLN A 1 744 ? -20.186 -14.351 -8.565 1.00 95.69 744 GLN A N 1
ATOM 5719 C CA . GLN A 1 744 ? -21.560 -14.126 -8.102 1.00 95.69 744 GLN A CA 1
ATOM 5720 C C . GLN A 1 744 ? -22.213 -12.913 -8.797 1.00 95.69 744 GLN A C 1
ATOM 5722 O O . GLN A 1 744 ? -23.398 -12.646 -8.600 1.00 95.69 744 GLN A O 1
ATOM 5727 N N . GLY A 1 745 ? -21.456 -12.184 -9.626 1.00 96.12 745 GLY A N 1
ATOM 5728 C CA . GLY A 1 745 ? -21.882 -10.990 -10.350 1.00 96.12 745 GLY A CA 1
ATOM 5729 C C . GLY A 1 745 ? -21.750 -9.684 -9.561 1.00 96.12 745 GLY A C 1
ATOM 5730 O O . GLY A 1 745 ? -22.048 -8.627 -10.125 1.00 96.12 745 GLY A O 1
ATOM 5731 N N . ARG A 1 746 ? -21.288 -9.722 -8.302 1.00 97.88 746 ARG A N 1
ATOM 5732 C CA . ARG A 1 746 ? -21.118 -8.544 -7.437 1.00 97.88 746 ARG A CA 1
ATOM 5733 C C . ARG A 1 746 ? -19.995 -7.655 -7.959 1.00 97.88 746 ARG A C 1
ATOM 5735 O O . ARG A 1 746 ? -18.959 -8.141 -8.408 1.00 97.88 746 ARG A O 1
ATOM 5742 N N . ARG A 1 747 ? -20.169 -6.337 -7.842 1.00 98.62 747 ARG A N 1
ATOM 5743 C CA . ARG A 1 747 ? -19.107 -5.352 -8.078 1.00 98.62 747 ARG A CA 1
ATOM 5744 C C . ARG A 1 747 ? -18.362 -5.123 -6.766 1.00 98.62 747 ARG A C 1
ATOM 5746 O O . ARG A 1 747 ? -18.856 -4.415 -5.895 1.00 98.62 747 ARG A O 1
ATOM 5753 N N . LEU A 1 748 ? -17.196 -5.737 -6.614 1.00 98.81 748 LEU A N 1
ATOM 5754 C CA . LEU A 1 748 ? -16.359 -5.589 -5.423 1.00 98.81 748 LEU A CA 1
ATOM 5755 C C . LEU A 1 748 ? -15.368 -4.436 -5.605 1.00 98.81 748 LEU A C 1
ATOM 5757 O O . LEU A 1 748 ? -14.918 -4.195 -6.723 1.00 98.81 748 LEU A O 1
ATOM 5761 N N . LEU A 1 749 ? -14.998 -3.752 -4.522 1.00 98.81 749 LEU A N 1
ATOM 5762 C CA . LEU A 1 749 ? -14.047 -2.638 -4.503 1.00 98.81 749 LEU A CA 1
ATOM 5763 C C . LEU A 1 749 ? -13.074 -2.753 -3.319 1.00 98.81 749 LEU A C 1
ATOM 5765 O O . LEU A 1 749 ? -13.471 -3.098 -2.206 1.00 98.81 749 LEU A O 1
ATOM 5769 N N . PHE A 1 750 ? -11.821 -2.362 -3.559 1.00 98.69 750 PHE A N 1
ATOM 5770 C CA . PHE A 1 750 ? -10.871 -1.929 -2.529 1.00 98.69 750 PHE A CA 1
ATOM 5771 C C . PHE A 1 750 ? -10.432 -0.484 -2.803 1.00 98.69 750 PHE A C 1
ATOM 5773 O O . PHE A 1 750 ? -10.299 -0.093 -3.963 1.00 98.69 750 PHE A O 1
ATOM 5780 N N . GLY A 1 751 ? -10.173 0.289 -1.746 1.00 98.31 751 GLY A N 1
ATOM 5781 C CA . GLY A 1 751 ? -9.505 1.595 -1.790 1.00 98.31 751 GLY A CA 1
ATOM 5782 C C . GLY A 1 751 ? -8.219 1.605 -0.962 1.00 98.31 751 GLY A C 1
ATOM 5783 O O . GLY A 1 751 ? -8.032 0.758 -0.090 1.00 98.31 751 GLY A O 1
ATOM 5784 N N . TRP A 1 752 ? -7.329 2.566 -1.209 1.00 98.38 752 TRP A N 1
ATOM 5785 C CA . TRP A 1 752 ? -6.155 2.818 -0.366 1.00 98.38 752 TRP A CA 1
ATOM 5786 C C . TRP A 1 752 ? -6.517 3.810 0.754 1.00 98.38 752 TRP A C 1
ATOM 5788 O O . TRP A 1 752 ? -7.000 4.909 0.480 1.00 98.38 752 TRP A O 1
ATOM 5798 N N . LEU A 1 753 ? -6.257 3.446 2.019 1.00 97.06 753 LEU A N 1
ATOM 5799 C CA . LEU A 1 753 ? -6.396 4.349 3.172 1.00 97.06 753 LEU A CA 1
ATOM 5800 C C . LEU A 1 753 ? -5.095 5.140 3.406 1.00 97.06 753 LEU A C 1
ATOM 5802 O O . LEU A 1 753 ? -4.332 4.901 4.353 1.00 97.06 753 LEU A O 1
ATOM 5806 N N . GLY A 1 754 ? -4.848 6.087 2.504 1.00 92.50 754 GLY A N 1
ATOM 5807 C CA . GLY A 1 754 ? -3.844 7.141 2.618 1.00 92.50 754 GLY A CA 1
ATOM 5808 C C . GLY A 1 754 ? -4.088 8.248 1.590 1.00 92.50 754 GLY A C 1
ATOM 5809 O O . GLY A 1 754 ? -4.895 8.085 0.678 1.00 92.50 754 GLY A O 1
ATOM 5810 N N . LEU A 1 755 ? -3.372 9.363 1.738 1.00 85.50 755 LEU A N 1
ATOM 5811 C CA . LEU A 1 755 ? -3.287 10.434 0.743 1.00 85.50 755 LEU A CA 1
ATOM 5812 C C . LEU A 1 755 ? -1.811 10.811 0.527 1.00 85.50 755 LEU A C 1
ATOM 5814 O O . LEU A 1 755 ? -1.067 10.883 1.509 1.00 85.50 755 LEU A O 1
ATOM 5818 N N . PRO A 1 756 ? -1.365 11.061 -0.720 1.00 74.56 756 PRO A N 1
ATOM 5819 C CA . PRO A 1 756 ? -0.011 11.540 -0.980 1.00 74.56 756 PRO A CA 1
ATOM 5820 C C . PRO A 1 756 ? 0.198 12.968 -0.461 1.00 74.56 756 PRO A C 1
ATOM 5822 O O . PRO A 1 756 ? -0.724 13.775 -0.477 1.00 74.56 756 PRO A O 1
ATOM 5825 N N . GLU A 1 757 ? 1.439 13.308 -0.112 1.00 66.50 757 GLU A N 1
ATOM 5826 C CA . GLU A 1 757 ? 1.946 14.689 0.036 1.00 66.50 757 GLU A CA 1
ATOM 5827 C C . GLU A 1 757 ? 1.308 15.588 1.131 1.00 66.50 757 GLU A C 1
ATOM 5829 O O . GLU A 1 757 ? 1.831 16.677 1.370 1.00 66.50 757 GLU A O 1
ATOM 5834 N N . GLU A 1 758 ? 0.273 15.137 1.857 1.00 70.19 758 GLU A N 1
ATOM 5835 C CA . GLU A 1 758 ? -0.215 15.775 3.097 1.00 70.19 758 GLU A CA 1
ATOM 5836 C C . GLU A 1 758 ? 0.703 15.441 4.310 1.00 70.19 758 GLU A C 1
ATOM 5838 O O . GLU A 1 758 ? 1.916 15.659 4.285 1.00 70.19 758 GLU A O 1
ATOM 5843 N N . ASN A 1 759 ? 0.151 14.896 5.400 1.00 79.31 759 ASN A N 1
ATOM 5844 C CA . ASN A 1 759 ? 0.867 14.558 6.637 1.00 79.31 759 ASN A CA 1
ATOM 5845 C C . ASN A 1 759 ? 1.353 13.088 6.685 1.00 79.31 759 ASN A C 1
ATOM 5847 O O . ASN A 1 759 ? 1.766 12.613 7.750 1.00 79.31 759 ASN A O 1
ATOM 5851 N N . GLU A 1 760 ? 1.337 12.360 5.555 1.00 86.31 760 GLU A N 1
ATOM 5852 C CA . GLU A 1 760 ? 1.652 10.919 5.483 1.00 86.31 760 GLU A CA 1
ATOM 5853 C C . GLU A 1 760 ? 3.012 10.583 6.118 1.00 86.31 760 GLU A C 1
ATOM 5855 O O . GLU A 1 760 ? 3.115 9.676 6.944 1.00 86.31 760 GLU A O 1
ATOM 5860 N N . MET A 1 761 ? 4.036 11.403 5.850 1.00 90.62 761 MET A N 1
ATOM 5861 C CA . MET A 1 761 ? 5.402 11.224 6.361 1.00 90.62 761 MET A CA 1
ATOM 5862 C C . MET A 1 761 ? 5.570 11.606 7.848 1.00 90.62 761 MET A C 1
ATOM 5864 O O . MET A 1 761 ? 6.697 11.760 8.319 1.00 90.62 761 MET A O 1
ATOM 5868 N N . SER A 1 762 ? 4.464 11.732 8.590 1.00 91.62 762 SER A N 1
ATOM 5869 C CA . SER A 1 762 ? 4.421 11.877 10.052 1.00 91.62 762 SER A CA 1
ATOM 5870 C C . SER A 1 762 ? 3.548 10.829 10.768 1.00 91.62 762 SER A C 1
ATOM 5872 O O . SER A 1 762 ? 3.388 10.912 11.983 1.00 91.62 762 SER A O 1
ATOM 5874 N N . GLN A 1 763 ? 3.008 9.823 10.060 1.00 94.19 763 GLN A N 1
ATOM 5875 C CA . GLN A 1 763 ? 2.269 8.720 10.699 1.00 94.19 763 GLN A CA 1
ATOM 5876 C C . GLN A 1 763 ? 3.180 7.921 11.668 1.00 94.19 763 GLN A C 1
ATOM 5878 O O . GLN A 1 763 ? 4.276 7.521 11.264 1.00 94.19 763 GLN A O 1
ATOM 5883 N N . PRO A 1 764 ? 2.742 7.594 12.904 1.00 94.12 764 PRO A N 1
ATOM 5884 C CA . PRO A 1 764 ? 3.547 6.843 13.884 1.00 94.12 764 PRO A CA 1
ATOM 5885 C C . PRO A 1 764 ? 4.077 5.483 13.394 1.00 94.12 764 PRO A C 1
ATOM 5887 O O . PRO A 1 764 ? 5.140 5.027 13.819 1.00 94.12 764 PRO A O 1
ATOM 5890 N N . THR A 1 765 ? 3.384 4.850 12.444 1.00 96.25 765 THR A N 1
ATOM 5891 C CA . THR A 1 765 ? 3.759 3.551 11.852 1.00 96.25 765 THR A CA 1
ATOM 5892 C C . THR A 1 765 ? 5.126 3.575 11.155 1.00 96.25 765 THR A C 1
ATOM 5894 O O . THR A 1 765 ? 5.795 2.544 11.030 1.00 96.25 765 THR A O 1
ATOM 5897 N N . LEU A 1 766 ? 5.581 4.763 10.736 1.00 95.50 766 LEU A N 1
ATOM 5898 C CA . LEU A 1 766 ? 6.891 4.986 10.122 1.00 95.50 766 LEU A CA 1
ATOM 5899 C C . LEU A 1 766 ? 8.037 4.545 11.032 1.00 95.50 766 LEU A C 1
ATOM 5901 O O . LEU A 1 766 ? 9.012 3.968 10.544 1.00 95.50 766 LEU A O 1
ATOM 5905 N N . GLU A 1 767 ? 7.911 4.748 12.348 1.00 94.69 767 GLU A N 1
ATOM 5906 C CA . GLU A 1 767 ? 8.917 4.287 13.304 1.00 94.69 767 GLU A CA 1
ATOM 5907 C C . GLU A 1 767 ? 8.991 2.758 13.340 1.00 94.69 767 GLU A C 1
ATOM 5909 O O . GLU A 1 767 ? 10.085 2.202 13.445 1.00 94.69 767 GLU A O 1
ATOM 5914 N N . HIS A 1 768 ? 7.869 2.064 13.146 1.00 96.31 768 HIS A N 1
ATOM 5915 C CA . HIS A 1 768 ? 7.795 0.604 13.042 1.00 96.31 768 HIS A CA 1
ATOM 5916 C C . HIS A 1 768 ? 8.182 0.057 11.658 1.00 96.31 768 HIS A C 1
ATOM 5918 O O . HIS A 1 768 ? 8.417 -1.144 11.516 1.00 96.31 768 HIS A O 1
ATOM 5924 N N . GLY A 1 769 ? 8.357 0.927 10.659 1.00 96.12 769 GLY A N 1
ATOM 5925 C CA . GLY A 1 769 ? 8.866 0.570 9.333 1.00 96.12 769 GLY A CA 1
ATOM 5926 C C . GLY A 1 769 ? 7.799 0.113 8.337 1.00 96.12 769 GLY A C 1
ATOM 5927 O O . GLY A 1 769 ? 8.131 -0.617 7.401 1.00 96.12 769 GLY A O 1
ATOM 5928 N N . TRP A 1 770 ? 6.544 0.533 8.513 1.00 97.00 770 TRP A N 1
ATOM 5929 C CA . TRP A 1 770 ? 5.467 0.355 7.533 1.00 97.00 770 TRP A CA 1
ATOM 5930 C C . TRP A 1 770 ? 4.599 1.619 7.427 1.00 97.00 770 TRP A C 1
ATOM 5932 O O . TRP A 1 770 ? 4.637 2.483 8.304 1.00 97.00 770 TRP A O 1
ATOM 5942 N N . ILE A 1 771 ? 3.829 1.756 6.350 1.00 96.69 771 ILE A N 1
ATOM 5943 C CA . ILE A 1 771 ? 2.805 2.801 6.225 1.00 96.69 771 ILE A CA 1
ATOM 5944 C C . ILE A 1 771 ? 1.681 2.357 5.276 1.00 96.69 771 ILE A C 1
ATOM 5946 O O . ILE A 1 771 ? 1.931 1.671 4.280 1.00 96.69 771 ILE A O 1
ATOM 5950 N N . HIS A 1 772 ? 0.465 2.800 5.602 1.00 96.56 772 HIS A N 1
ATOM 5951 C CA . HIS A 1 772 ? -0.804 2.537 4.916 1.00 96.56 772 HIS A CA 1
ATOM 5952 C C . HIS A 1 772 ? -1.306 1.087 4.912 1.00 96.56 772 HIS A C 1
ATOM 5954 O O . HIS A 1 772 ? -0.608 0.119 5.212 1.00 96.56 772 HIS A O 1
ATOM 5960 N N . GLN A 1 773 ? -2.584 0.988 4.560 1.00 96.88 773 GLN A N 1
ATOM 5961 C CA . GLN A 1 773 ? -3.396 -0.215 4.460 1.00 96.88 773 GLN A CA 1
ATOM 5962 C C . GLN A 1 773 ? -4.472 0.003 3.384 1.00 96.88 773 GLN A C 1
ATOM 5964 O O . GLN A 1 773 ? -4.709 1.137 2.954 1.00 96.88 773 GLN A O 1
ATOM 5969 N N . MET A 1 774 ? -5.126 -1.074 2.971 1.00 98.06 774 MET A N 1
ATOM 5970 C CA . MET A 1 774 ? -6.360 -1.023 2.193 1.00 98.06 774 MET A CA 1
ATOM 5971 C C . MET A 1 774 ? -7.560 -0.688 3.080 1.00 98.06 774 MET A C 1
ATOM 5973 O O . MET A 1 774 ? -7.497 -0.822 4.308 1.00 98.06 774 MET A O 1
ATOM 5977 N N . SER A 1 775 ? -8.658 -0.296 2.438 1.00 98.44 775 SER A N 1
ATOM 5978 C CA . SER A 1 775 ? -9.986 -0.300 3.041 1.00 98.44 775 SER A CA 1
ATOM 5979 C C . SER A 1 775 ? -10.440 -1.726 3.357 1.00 98.44 775 SER A C 1
ATOM 5981 O O . SER A 1 775 ? -9.846 -2.708 2.895 1.00 98.44 775 SER A O 1
ATOM 5983 N N . CYS A 1 776 ? -11.556 -1.858 4.068 1.00 97.75 776 CYS A N 1
ATOM 5984 C CA . CYS A 1 776 ? -12.332 -3.089 4.012 1.00 97.75 776 CYS A CA 1
ATOM 5985 C C . CYS A 1 776 ? -12.746 -3.399 2.550 1.00 97.75 776 CYS A C 1
ATOM 5987 O O . CYS A 1 776 ? -12.911 -2.469 1.745 1.00 97.75 776 CYS A O 1
ATOM 5989 N N . PRO A 1 777 ? -12.915 -4.681 2.175 1.00 97.75 777 PRO A N 1
ATOM 5990 C CA . PRO A 1 777 ? -13.571 -5.036 0.922 1.00 97.75 777 PRO A CA 1
ATOM 5991 C C . PRO A 1 777 ? -15.020 -4.528 0.922 1.00 97.75 777 PRO A C 1
ATOM 5993 O O . PRO A 1 777 ? -15.803 -4.848 1.824 1.00 97.75 777 PRO A O 1
ATOM 5996 N N . ARG A 1 778 ? -15.380 -3.752 -0.106 1.00 98.62 778 ARG A N 1
ATOM 5997 C CA . ARG A 1 778 ? -16.719 -3.171 -0.296 1.00 98.62 778 ARG A CA 1
ATOM 5998 C C . ARG A 1 778 ? -17.453 -3.844 -1.453 1.00 98.62 778 ARG A C 1
ATOM 6000 O O . ARG A 1 778 ? -16.844 -4.198 -2.457 1.00 98.62 778 ARG A O 1
ATOM 6007 N N . GLU A 1 779 ? -18.767 -3.969 -1.338 1.00 98.69 779 GLU A N 1
ATOM 6008 C CA . GLU A 1 779 ? -19.684 -4.302 -2.430 1.00 98.69 779 GLU A CA 1
ATOM 6009 C C . GLU A 1 779 ? -20.392 -3.021 -2.889 1.00 98.69 779 GLU A C 1
ATOM 6011 O O . GLU A 1 779 ? -20.992 -2.320 -2.069 1.00 98.69 779 GLU A O 1
ATOM 6016 N N . LEU A 1 780 ? -20.329 -2.726 -4.190 1.00 98.81 780 LEU A N 1
ATOM 6017 C CA . LEU A 1 780 ? -21.017 -1.605 -4.830 1.00 98.81 780 LEU A CA 1
ATOM 6018 C C . LEU A 1 780 ? -22.353 -2.061 -5.425 1.00 98.81 780 LEU A C 1
ATOM 6020 O O . LEU A 1 780 ? -22.422 -3.083 -6.110 1.00 98.81 780 LEU A O 1
ATOM 6024 N N . PHE A 1 781 ? -23.400 -1.267 -5.220 1.00 97.94 781 PHE A N 1
ATOM 6025 C CA . PHE A 1 781 ? -24.738 -1.515 -5.754 1.00 97.94 781 PHE A CA 1
ATOM 6026 C C . PHE A 1 781 ? -25.451 -0.196 -6.076 1.00 97.94 781 PHE A C 1
ATOM 6028 O O . PHE A 1 781 ? -25.143 0.847 -5.503 1.00 97.94 781 PHE A O 1
ATOM 6035 N N . TRP A 1 782 ? -26.403 -0.229 -7.011 1.00 97.19 782 TRP A N 1
ATOM 6036 C CA . TRP A 1 782 ? -27.214 0.942 -7.349 1.00 97.19 782 TRP A CA 1
ATOM 6037 C C . TRP A 1 782 ? -28.514 0.942 -6.543 1.00 97.19 782 TRP A C 1
ATOM 6039 O O . TRP A 1 782 ? -29.214 -0.072 -6.506 1.00 97.19 782 TRP A O 1
ATOM 6049 N N . GLN A 1 783 ? -28.845 2.065 -5.906 1.00 95.38 783 GLN A N 1
ATOM 6050 C CA . GLN A 1 783 ? -30.108 2.248 -5.189 1.00 95.38 783 GLN A CA 1
ATOM 6051 C C . GLN A 1 783 ? -30.519 3.728 -5.185 1.00 95.38 783 GLN A C 1
ATOM 6053 O O . GLN A 1 783 ? -29.692 4.599 -4.934 1.00 95.38 783 GLN A O 1
ATOM 6058 N N . ASP A 1 784 ? -31.811 4.007 -5.401 1.00 93.00 784 ASP A N 1
ATOM 6059 C CA . ASP A 1 784 ? -32.424 5.339 -5.259 1.00 93.00 784 ASP A CA 1
ATOM 6060 C C . ASP A 1 784 ? -31.621 6.451 -5.970 1.00 93.00 784 ASP A C 1
ATOM 6062 O O . ASP A 1 784 ? -31.232 7.463 -5.372 1.00 93.00 784 ASP A O 1
ATOM 6066 N N . GLU A 1 785 ? -31.332 6.184 -7.252 1.00 93.12 785 GLU A N 1
ATOM 6067 C CA . GLU A 1 785 ? -30.500 6.974 -8.172 1.00 93.12 785 GLU A CA 1
ATOM 6068 C C . GLU A 1 785 ? -29.135 7.384 -7.601 1.00 93.12 785 GLU A C 1
ATOM 6070 O O . GLU A 1 785 ? -28.683 8.521 -7.744 1.00 93.12 785 GLU A O 1
ATOM 6075 N N . TRP A 1 786 ? -28.473 6.434 -6.937 1.00 96.19 786 TRP A N 1
ATOM 6076 C CA . TRP A 1 786 ? -27.179 6.635 -6.299 1.00 96.19 786 TRP A CA 1
ATOM 6077 C C . TRP A 1 786 ? -26.307 5.375 -6.317 1.00 96.19 786 TRP A C 1
ATOM 6079 O O . TRP A 1 786 ? -26.808 4.249 -6.241 1.00 96.19 786 TRP A O 1
ATOM 6089 N N . LEU A 1 787 ? -24.987 5.577 -6.349 1.00 98.25 787 LEU A N 1
ATOM 6090 C CA . LEU A 1 787 ? -24.009 4.523 -6.096 1.00 98.25 787 LEU A CA 1
ATOM 6091 C C . LEU A 1 787 ? -23.864 4.322 -4.584 1.00 98.25 787 LEU A C 1
ATOM 6093 O O . LEU A 1 787 ? -23.279 5.155 -3.892 1.00 98.25 787 LEU A O 1
ATOM 6097 N N . CYS A 1 788 ? -24.386 3.213 -4.073 1.00 98.25 788 CYS A N 1
ATOM 6098 C CA . CYS A 1 788 ? -24.244 2.819 -2.678 1.00 98.25 788 CYS A CA 1
ATOM 6099 C C . CYS A 1 788 ? -23.118 1.789 -2.518 1.00 98.25 788 CYS A C 1
ATOM 6101 O O . CYS A 1 788 ? -22.853 0.984 -3.415 1.00 98.25 788 CYS A O 1
ATOM 6103 N N . GLN A 1 789 ? -22.471 1.790 -1.352 1.00 98.38 789 GLN A N 1
ATOM 6104 C CA . GLN A 1 789 ? -21.437 0.816 -1.011 1.00 98.38 789 GLN A CA 1
ATOM 6105 C C . GLN A 1 789 ? -21.558 0.316 0.426 1.00 98.38 789 GLN A C 1
ATOM 6107 O O . GLN A 1 789 ? -21.800 1.090 1.349 1.00 98.38 789 GLN A O 1
ATOM 6112 N N . ARG A 1 790 ? -21.361 -0.989 0.620 1.00 98.12 790 ARG A N 1
ATOM 6113 C CA . ARG A 1 790 ? -21.406 -1.658 1.932 1.00 98.12 790 ARG A CA 1
ATOM 6114 C C . ARG A 1 790 ? -20.171 -2.537 2.139 1.00 98.12 790 ARG A C 1
ATOM 6116 O O . ARG A 1 790 ? -19.610 -2.986 1.141 1.00 98.12 790 ARG A O 1
ATOM 6123 N N . PRO A 1 791 ? -19.762 -2.847 3.380 1.00 98.38 791 PRO A N 1
ATOM 6124 C CA . PRO A 1 791 ? -18.810 -3.927 3.626 1.00 98.38 791 PRO A CA 1
ATOM 6125 C C . PRO A 1 791 ? -19.342 -5.244 3.044 1.00 98.38 791 PRO A C 1
ATOM 6127 O O . PRO A 1 791 ? -20.544 -5.510 3.139 1.00 98.38 791 PRO A O 1
ATOM 6130 N N . VAL A 1 792 ? -18.474 -6.072 2.458 1.00 97.69 792 VAL A N 1
ATOM 6131 C CA . VAL A 1 792 ? -18.884 -7.401 1.963 1.00 97.69 792 VAL A CA 1
ATOM 6132 C C . VAL A 1 792 ? -19.424 -8.276 3.100 1.00 97.69 792 VAL A C 1
ATOM 6134 O O . VAL A 1 792 ? -18.947 -8.213 4.237 1.00 97.69 792 VAL A O 1
ATOM 6137 N N . ALA A 1 793 ? -20.422 -9.108 2.795 1.00 97.50 793 ALA A N 1
ATOM 6138 C CA . ALA A 1 793 ? -21.121 -9.936 3.782 1.00 97.50 793 ALA A CA 1
ATOM 6139 C C . ALA A 1 793 ? -20.183 -10.906 4.526 1.00 97.50 793 ALA A C 1
ATOM 6141 O O . ALA A 1 793 ? -20.404 -11.215 5.697 1.00 97.50 793 ALA A O 1
ATOM 6142 N N . GLU A 1 794 ? -19.112 -11.334 3.859 1.00 97.56 794 GLU A N 1
ATOM 6143 C CA . GLU A 1 794 ? -18.062 -12.206 4.374 1.00 97.56 794 GLU A CA 1
ATOM 6144 C C . GLU A 1 794 ? -17.423 -11.659 5.664 1.00 97.56 794 GLU A C 1
ATOM 6146 O O . GLU A 1 794 ? -17.178 -12.431 6.588 1.00 97.56 794 GLU A O 1
ATOM 6151 N N . LEU A 1 795 ? -17.265 -10.334 5.812 1.00 96.88 795 LEU A N 1
ATOM 6152 C CA . LEU A 1 795 ? -16.736 -9.710 7.042 1.00 96.88 795 LEU A CA 1
ATOM 6153 C C . LEU A 1 795 ? -17.598 -10.008 8.284 1.00 96.88 795 LEU A C 1
ATOM 6155 O O . LEU A 1 795 ? -17.104 -9.961 9.411 1.00 96.88 795 LEU A O 1
ATOM 6159 N N . GLY A 1 796 ? -18.868 -10.386 8.096 1.00 97.06 796 GLY A N 1
ATOM 6160 C CA . GLY A 1 796 ? -19.735 -10.879 9.165 1.00 97.06 796 GLY A CA 1
ATOM 6161 C C . GLY A 1 796 ? -19.210 -12.144 9.856 1.00 97.06 796 GLY A C 1
ATOM 6162 O O . GLY A 1 796 ? -19.496 -12.340 11.034 1.00 97.06 796 GLY A O 1
ATOM 6163 N N . ALA A 1 797 ? -18.392 -12.963 9.181 1.00 97.00 797 ALA A N 1
ATOM 6164 C CA . ALA A 1 797 ? -17.776 -14.159 9.763 1.00 97.00 797 ALA A CA 1
ATOM 6165 C C . ALA A 1 797 ? -16.676 -13.849 10.799 1.00 97.00 797 ALA A C 1
ATOM 6167 O O . ALA A 1 797 ? -16.283 -14.736 11.554 1.00 97.00 797 ALA A O 1
ATOM 6168 N N . LEU A 1 798 ? -16.197 -12.599 10.864 1.00 96.69 798 LEU A N 1
ATOM 6169 C CA . LEU A 1 798 ? -15.247 -12.143 11.882 1.00 96.69 798 LEU A CA 1
ATOM 6170 C C . LEU A 1 798 ? -15.934 -11.677 13.180 1.00 96.69 798 LEU A C 1
ATOM 6172 O O . LEU A 1 798 ? -15.238 -11.418 14.161 1.00 96.69 798 LEU A O 1
ATOM 6176 N N . LYS A 1 799 ? -17.270 -11.543 13.215 1.00 98.00 799 LYS A N 1
ATOM 6177 C CA . LYS A 1 799 ? -18.004 -11.061 14.398 1.00 98.00 799 LYS A CA 1
ATOM 6178 C C . LYS A 1 799 ? -17.956 -12.071 15.550 1.00 98.00 799 LYS A C 1
ATOM 6180 O O . LYS A 1 799 ? -18.378 -13.215 15.403 1.00 98.00 799 LYS A O 1
ATOM 6185 N N . GLY A 1 800 ? -17.479 -11.614 16.708 1.00 97.50 800 GLY A N 1
ATOM 6186 C CA . GLY A 1 800 ? -17.563 -12.331 17.980 1.00 97.50 800 GLY A CA 1
ATOM 6187 C C . GLY A 1 800 ? -18.936 -12.210 18.654 1.00 97.50 800 GLY A C 1
ATOM 6188 O O . GLY A 1 800 ? -19.964 -12.055 18.000 1.00 97.50 800 GLY A O 1
ATOM 6189 N N . GLU A 1 801 ? -18.956 -12.280 19.985 1.00 97.38 801 GLU A N 1
ATOM 6190 C CA . GLU A 1 801 ? -20.182 -12.156 20.784 1.00 97.38 801 GLU A CA 1
ATOM 6191 C C . GLU A 1 801 ? -20.780 -10.738 20.709 1.00 97.38 801 GLU A C 1
ATOM 6193 O O . GLU A 1 801 ? -20.058 -9.742 20.764 1.00 97.38 801 GLU A O 1
ATOM 6198 N N . GLN A 1 802 ? -22.106 -10.646 20.570 1.00 98.00 802 GLN A N 1
ATOM 6199 C CA . GLN A 1 802 ? -22.817 -9.372 20.443 1.00 98.00 802 GLN A CA 1
ATOM 6200 C C . GLN A 1 802 ? -23.021 -8.712 21.807 1.00 98.00 802 GLN A C 1
ATOM 6202 O O . GLN A 1 802 ? -23.695 -9.265 22.674 1.00 98.00 802 GLN A O 1
ATOM 6207 N N . THR A 1 803 ? -22.539 -7.480 21.960 1.00 97.38 803 THR A N 1
ATOM 6208 C CA . THR A 1 803 ? -22.929 -6.596 23.064 1.00 97.38 803 THR A CA 1
ATOM 6209 C C . THR A 1 803 ? -23.918 -5.560 22.541 1.00 97.38 803 THR A C 1
ATOM 6211 O O . THR A 1 803 ? -23.560 -4.721 21.717 1.00 97.38 803 THR A O 1
ATOM 6214 N N . ARG A 1 804 ? -25.169 -5.603 23.011 1.00 97.56 804 ARG A N 1
ATOM 6215 C CA . ARG A 1 804 ? -26.197 -4.606 22.676 1.00 97.56 804 ARG A CA 1
ATOM 6216 C C . ARG A 1 804 ? -26.360 -3.596 23.808 1.00 97.56 804 ARG A C 1
ATOM 6218 O O . ARG A 1 804 ? -26.474 -3.984 24.968 1.00 97.56 804 ARG A O 1
ATOM 6225 N N . PHE A 1 805 ? -26.449 -2.321 23.452 1.00 96.19 805 PHE A N 1
ATOM 6226 C CA . PHE A 1 805 ? -26.835 -1.227 24.337 1.00 96.19 805 PHE A CA 1
ATOM 6227 C C . PHE A 1 805 ? -27.991 -0.434 23.717 1.00 96.19 805 PHE A C 1
ATOM 6229 O O . PHE A 1 805 ? -27.993 -0.159 22.519 1.00 96.19 805 PHE A O 1
ATOM 6236 N N . GLU A 1 806 ? -28.975 -0.054 24.527 1.00 96.25 806 GLU A N 1
ATOM 6237 C CA . GLU A 1 806 ? -30.124 0.748 24.101 1.00 96.25 806 GLU A CA 1
ATOM 6238 C C . GLU A 1 806 ? -30.558 1.638 25.273 1.00 96.25 806 GLU A C 1
ATOM 6240 O O . GLU A 1 806 ? -31.069 1.137 26.274 1.00 96.25 806 GLU A O 1
ATOM 6245 N N . GLY A 1 807 ? -30.292 2.945 25.186 1.00 93.69 807 GLY A N 1
ATOM 6246 C CA . GLY A 1 807 ? -30.403 3.846 26.340 1.00 93.69 807 GLY A CA 1
ATOM 6247 C C . GLY A 1 807 ? -30.087 5.309 26.026 1.00 93.69 807 GLY A C 1
ATOM 6248 O O . GLY A 1 807 ? -30.097 5.727 24.859 1.00 93.69 807 GLY A O 1
ATOM 6249 N N . ALA A 1 808 ? -29.831 6.100 27.073 1.00 91.94 808 ALA A N 1
ATOM 6250 C CA . ALA A 1 808 ? -29.321 7.459 26.917 1.00 91.94 808 ALA A CA 1
ATOM 6251 C C . ALA A 1 808 ? -27.848 7.441 26.471 1.00 91.94 808 ALA A C 1
ATOM 6253 O O . ALA A 1 808 ? -27.109 6.492 26.737 1.00 91.94 808 ALA A O 1
ATOM 6254 N N . LEU A 1 809 ? -27.415 8.479 25.754 1.00 90.25 809 LEU A N 1
ATOM 6255 C CA . LEU A 1 809 ? -26.061 8.530 25.194 1.00 90.25 809 LEU A CA 1
ATOM 6256 C C . LEU A 1 809 ? -24.965 8.605 26.277 1.00 90.25 809 LEU A C 1
ATOM 6258 O O . LEU A 1 809 ? -23.896 8.033 26.097 1.00 90.25 809 LEU A O 1
ATOM 6262 N N . ASP A 1 810 ? -25.220 9.267 27.402 1.00 88.00 810 ASP A N 1
ATOM 6263 C CA . ASP A 1 810 ? -24.311 9.387 28.550 1.00 88.00 810 ASP A CA 1
ATOM 6264 C C . ASP A 1 810 ? -24.227 8.125 29.427 1.00 88.00 810 ASP A C 1
ATOM 6266 O O . ASP A 1 810 ? -23.254 7.956 30.160 1.00 88.00 810 ASP A O 1
ATOM 6270 N N . GLU A 1 811 ? -25.183 7.202 29.300 1.00 91.25 811 GLU A N 1
ATOM 6271 C CA . GLU A 1 811 ? -25.174 5.886 29.960 1.00 91.25 811 GLU A CA 1
ATOM 6272 C C . GLU A 1 811 ? -24.344 4.828 29.194 1.00 91.25 811 GLU A C 1
ATOM 6274 O O . GLU A 1 811 ? -24.231 3.684 29.641 1.00 91.25 811 GLU A O 1
ATOM 6279 N N . LEU A 1 812 ? -23.765 5.185 28.038 1.00 90.50 812 LEU A N 1
ATOM 6280 C CA . LEU A 1 812 ? -23.048 4.262 27.153 1.00 90.50 812 LEU A CA 1
ATOM 6281 C C . LEU A 1 812 ? -21.819 3.622 27.846 1.00 90.50 812 LEU A C 1
ATOM 6283 O O . LEU A 1 812 ? -20.906 4.342 28.263 1.00 90.50 812 LEU A O 1
ATOM 6287 N N . PRO A 1 813 ? -21.718 2.278 27.916 1.00 90.81 813 PRO A N 1
ATOM 6288 C CA . PRO A 1 813 ? -20.562 1.606 28.499 1.00 90.81 813 PRO A CA 1
ATOM 6289 C C . PRO A 1 813 ? -19.295 1.774 27.648 1.00 90.81 813 PRO A C 1
ATOM 6291 O O . PRO A 1 813 ? -19.342 1.874 26.420 1.00 90.81 813 PRO A O 1
ATOM 6294 N N . ALA A 1 814 ? -18.133 1.723 28.303 1.00 90.25 814 ALA A N 1
ATOM 6295 C CA . ALA A 1 814 ? -16.842 1.685 27.625 1.00 90.25 814 ALA A CA 1
ATOM 6296 C C . ALA A 1 814 ? -16.656 0.339 26.898 1.00 90.25 814 ALA A C 1
ATOM 6298 O O . ALA A 1 814 ? -16.418 -0.692 27.527 1.00 90.25 814 ALA A O 1
ATOM 6299 N N . LEU A 1 815 ? -16.760 0.359 25.568 1.00 94.25 815 LEU A N 1
ATOM 6300 C CA . LEU A 1 815 ? -16.611 -0.809 24.692 1.00 94.25 815 LEU A CA 1
ATOM 6301 C C . LEU A 1 815 ? -15.324 -0.695 23.870 1.00 94.25 815 LEU A C 1
ATOM 6303 O O . LEU A 1 815 ? -15.011 0.382 23.365 1.00 94.25 815 LEU A O 1
ATOM 6307 N N . ALA A 1 816 ? -14.580 -1.794 23.732 1.00 94.88 816 ALA A N 1
ATOM 6308 C CA . ALA A 1 816 ? -13.311 -1.823 23.002 1.00 94.88 816 ALA A CA 1
ATOM 6309 C C . ALA A 1 816 ? -13.508 -1.635 21.486 1.00 94.88 816 ALA A C 1
ATOM 6311 O O . ALA A 1 816 ? -14.439 -2.189 20.898 1.00 94.88 816 ALA A O 1
ATOM 6312 N N . ILE A 1 817 ? -12.613 -0.872 20.855 1.00 95.62 817 ILE A N 1
ATOM 6313 C CA . ILE A 1 817 ? -12.667 -0.526 19.421 1.00 95.62 817 ILE A CA 1
ATOM 6314 C C . ILE A 1 817 ? -11.323 -0.714 18.699 1.00 95.62 817 ILE A C 1
ATOM 6316 O O . ILE A 1 817 ? -11.109 -0.143 17.637 1.00 95.62 817 ILE A O 1
ATOM 6320 N N . ASP A 1 818 ? -10.406 -1.509 19.252 1.00 94.12 818 ASP A N 1
ATOM 6321 C CA . ASP A 1 818 ? -9.163 -1.889 18.562 1.00 94.12 818 ASP A CA 1
ATOM 6322 C C . ASP A 1 818 ? -9.406 -2.909 17.427 1.00 94.12 818 ASP A C 1
ATOM 6324 O O . ASP A 1 818 ? -8.609 -3.034 16.500 1.00 94.12 818 ASP A O 1
ATOM 6328 N N . SER A 1 819 ? -10.524 -3.632 17.482 1.00 96.50 819 SER A N 1
ATOM 6329 C CA . SER A 1 819 ? -11.127 -4.347 16.355 1.00 96.50 819 SER A CA 1
ATOM 6330 C C . SER A 1 819 ? -12.601 -4.582 16.638 1.00 96.50 819 SER A C 1
ATOM 6332 O O . SER A 1 819 ? -12.939 -5.405 17.489 1.00 96.50 819 SER A O 1
ATOM 6334 N N . ALA A 1 820 ? -13.481 -3.859 15.950 1.00 97.88 820 ALA A N 1
ATOM 6335 C CA . ALA A 1 820 ? -14.913 -3.917 16.216 1.00 97.88 820 ALA A CA 1
ATOM 6336 C C . ALA A 1 820 ? -15.766 -3.594 14.984 1.00 97.88 820 ALA A C 1
ATOM 6338 O O . ALA A 1 820 ? -15.389 -2.789 14.136 1.00 97.88 820 ALA A O 1
ATOM 6339 N N . TRP A 1 821 ? -16.954 -4.188 14.943 1.00 98.56 821 TRP A N 1
ATOM 6340 C CA . TRP A 1 821 ? -18.076 -3.753 14.121 1.00 98.56 821 TRP A CA 1
ATOM 6341 C C . TRP A 1 821 ? -19.095 -3.103 15.049 1.00 98.56 821 TRP A C 1
ATOM 6343 O O . TRP A 1 821 ? -19.461 -3.681 16.074 1.00 98.56 821 TRP A O 1
ATOM 6353 N N . LEU A 1 822 ? -19.576 -1.923 14.679 1.00 98.31 822 LEU A N 1
ATOM 6354 C CA . LEU A 1 822 ? -20.610 -1.195 15.396 1.00 98.31 822 LEU A CA 1
ATOM 6355 C C . LEU A 1 822 ? -21.762 -0.894 14.444 1.00 98.31 822 LEU A C 1
ATOM 6357 O O . LEU A 1 822 ? -21.551 -0.430 13.328 1.00 98.31 822 LEU A O 1
ATOM 6361 N N . ASP A 1 823 ? -22.982 -1.135 14.896 1.00 98.25 823 ASP A N 1
ATOM 6362 C CA . ASP A 1 823 ? -24.210 -0.806 14.186 1.00 98.25 823 ASP A CA 1
ATOM 6363 C C . ASP A 1 823 ? -25.003 0.193 15.032 1.00 98.25 823 ASP A C 1
ATOM 6365 O O . ASP A 1 823 ? -25.453 -0.135 16.129 1.00 98.25 823 ASP A O 1
ATOM 6369 N N . LEU A 1 824 ? -25.147 1.418 14.525 1.00 97.19 824 LEU A N 1
ATOM 6370 C CA . LEU A 1 824 ? -25.692 2.572 15.236 1.00 97.19 824 LEU A CA 1
ATOM 6371 C C . LEU A 1 824 ? -27.064 2.967 14.675 1.00 97.19 824 LEU A C 1
ATOM 6373 O O . LEU A 1 824 ? -27.192 3.276 13.486 1.00 97.19 824 LEU A O 1
ATOM 6377 N N . ALA A 1 825 ? -28.067 3.053 15.545 1.00 96.19 825 ALA A N 1
ATOM 6378 C CA . ALA A 1 825 ? -29.272 3.843 15.312 1.00 96.19 825 ALA A CA 1
ATOM 6379 C C . ALA A 1 825 ? -29.301 5.001 16.322 1.00 96.19 825 ALA A C 1
ATOM 6381 O O . ALA A 1 825 ? -29.215 4.789 17.534 1.00 96.19 825 ALA A O 1
ATOM 6382 N N . LEU A 1 826 ? -29.369 6.230 15.807 1.00 93.38 826 LEU A N 1
ATOM 6383 C CA . LEU A 1 826 ? -29.116 7.465 16.552 1.00 93.38 826 LEU A CA 1
ATOM 6384 C C . LEU A 1 826 ? -30.367 8.348 16.567 1.00 93.38 826 LEU A C 1
ATOM 6386 O O . LEU A 1 826 ? -31.054 8.470 15.555 1.00 93.38 826 LEU A O 1
ATOM 6390 N N . CYS A 1 827 ? -30.658 8.976 17.706 1.00 90.00 827 CYS A N 1
ATOM 6391 C CA . CYS A 1 827 ? -31.822 9.842 17.887 1.00 90.00 827 CYS A CA 1
ATOM 6392 C C . CYS A 1 827 ? -31.441 11.127 18.637 1.00 90.00 827 CYS A C 1
ATOM 6394 O O . CYS A 1 827 ? -30.739 11.081 19.649 1.00 90.00 827 CYS A O 1
ATOM 6396 N N . GLY A 1 828 ? -31.946 12.268 18.159 1.00 88.88 828 GLY A N 1
ATOM 6397 C CA . GLY A 1 828 ? -31.530 13.597 18.617 1.00 88.88 828 GLY A CA 1
ATOM 6398 C C . GLY A 1 828 ? -30.194 14.025 18.003 1.00 88.88 828 GLY A C 1
ATOM 6399 O O . GLY A 1 828 ? -29.805 13.527 16.948 1.00 88.88 828 GLY A O 1
ATOM 6400 N N . GLU A 1 829 ? -29.494 14.934 18.674 1.00 91.44 829 GLU A N 1
ATOM 6401 C CA . GLU A 1 829 ? -28.137 15.380 18.324 1.00 91.44 829 GLU A CA 1
ATOM 6402 C C . GLU A 1 829 ? -27.125 14.757 19.289 1.00 91.44 829 GLU A C 1
ATOM 6404 O O . GLU A 1 829 ? -27.466 14.469 20.434 1.00 91.44 829 GLU A O 1
ATOM 6409 N N . GLY A 1 830 ? -25.875 14.541 18.882 1.00 92.31 830 GLY A N 1
ATOM 6410 C CA . GLY A 1 830 ? -24.916 13.921 19.797 1.00 92.31 830 GLY A CA 1
ATOM 6411 C C . GLY A 1 830 ? -23.510 13.718 19.259 1.00 92.31 830 GLY A C 1
ATOM 6412 O O . GLY A 1 830 ? -23.172 14.127 18.147 1.00 92.31 830 GLY A O 1
ATOM 6413 N N . ARG A 1 831 ? -22.671 13.115 20.107 1.00 93.56 831 ARG A N 1
ATOM 6414 C CA . ARG A 1 831 ? -21.246 12.883 19.863 1.00 93.56 831 ARG A CA 1
ATOM 6415 C C . ARG A 1 831 ? -20.779 11.562 20.477 1.00 93.56 831 ARG A C 1
ATOM 6417 O O . ARG A 1 831 ? -20.890 11.352 21.686 1.00 93.56 831 ARG A O 1
ATOM 6424 N N . LEU A 1 832 ? -20.172 10.724 19.639 1.00 95.06 832 LEU A N 1
ATOM 6425 C CA . LEU A 1 832 ? -19.526 9.464 20.004 1.00 95.06 832 LEU A CA 1
ATOM 6426 C C . LEU A 1 832 ? -18.019 9.577 19.730 1.00 95.06 832 LEU A C 1
ATOM 6428 O O . LEU A 1 832 ? -17.600 9.754 18.590 1.00 95.06 832 LEU A O 1
ATOM 6432 N N . GLY A 1 833 ? -17.204 9.526 20.779 1.00 94.81 833 GLY A N 1
ATOM 6433 C CA . GLY A 1 833 ? -15.746 9.616 20.723 1.00 94.81 833 GLY A CA 1
ATOM 6434 C C . GLY A 1 833 ? -15.078 8.242 20.675 1.00 94.81 833 GLY A C 1
ATOM 6435 O O . GLY A 1 833 ? -15.388 7.365 21.481 1.00 94.81 833 GLY A O 1
ATOM 6436 N N . PHE A 1 834 ? -14.111 8.080 19.777 1.00 96.12 834 PHE A N 1
ATOM 6437 C CA . PHE A 1 834 ? -13.367 6.849 19.525 1.00 96.12 834 PHE A CA 1
ATOM 6438 C C . PHE A 1 834 ? -11.907 7.045 19.960 1.00 96.12 834 PHE A C 1
ATOM 6440 O O . PHE A 1 834 ? -11.155 7.791 19.329 1.00 96.12 834 PHE A O 1
ATOM 6447 N N . GLY A 1 835 ? -11.499 6.410 21.066 1.00 92.50 835 GLY A N 1
ATOM 6448 C CA . GLY A 1 835 ? -10.106 6.442 21.536 1.00 92.50 835 GLY A CA 1
ATOM 6449 C C . GLY A 1 835 ? -9.574 7.849 21.845 1.00 92.50 835 GLY A C 1
ATOM 6450 O O . GLY A 1 835 ? -8.394 8.107 21.649 1.00 92.50 835 GLY A O 1
ATOM 6451 N N . ALA A 1 836 ? -10.456 8.770 22.256 1.00 89.81 836 ALA A N 1
ATOM 6452 C CA . ALA A 1 836 ? -10.205 10.192 22.541 1.00 89.81 836 ALA A CA 1
ATOM 6453 C C . ALA A 1 836 ? -9.651 11.075 21.393 1.00 89.81 836 ALA A C 1
ATOM 6455 O O . ALA A 1 836 ? -9.661 12.298 21.538 1.00 89.81 836 ALA A O 1
ATOM 6456 N N . VAL A 1 837 ? -9.221 10.501 20.263 1.00 95.25 837 VAL A N 1
ATOM 6457 C CA . VAL A 1 837 ? -8.610 11.228 19.127 1.00 95.25 837 VAL A CA 1
ATOM 6458 C C . VAL A 1 837 ? -9.504 11.325 17.884 1.00 95.25 837 VAL A C 1
ATOM 6460 O O . VAL A 1 837 ? -9.154 12.034 16.947 1.00 95.25 837 VAL A O 1
ATOM 6463 N N . VAL A 1 838 ? -10.654 10.643 17.862 1.00 97.06 838 VAL A N 1
ATOM 6464 C CA . VAL A 1 838 ? -11.685 10.729 16.808 1.00 97.06 838 VAL A CA 1
ATOM 6465 C C . VAL A 1 838 ? -13.058 10.955 17.448 1.00 97.06 838 VAL A C 1
ATOM 6467 O O . VAL A 1 838 ? -13.325 10.460 18.541 1.00 97.06 838 VAL A O 1
ATOM 6470 N N . GLU A 1 839 ? -13.943 11.687 16.774 1.00 96.56 839 GLU A N 1
ATOM 6471 C CA . GLU A 1 839 ? -15.344 11.887 17.160 1.00 96.56 839 GLU A CA 1
ATOM 6472 C C . GLU A 1 839 ? -16.264 11.746 15.942 1.00 96.56 839 GLU A C 1
ATOM 6474 O O . GLU A 1 839 ? -15.995 12.312 14.885 1.00 96.56 839 GLU A O 1
ATOM 6479 N N . LEU A 1 840 ? -17.394 11.065 16.116 1.00 96.94 840 LEU A N 1
ATOM 6480 C CA . LEU A 1 840 ? -18.529 11.112 15.203 1.00 96.94 840 LEU A CA 1
ATOM 6481 C C . LEU A 1 840 ? -19.620 11.984 15.837 1.00 96.94 840 LEU A C 1
ATOM 6483 O O . LEU A 1 840 ? -20.119 11.665 16.918 1.00 96.94 840 LEU A O 1
ATOM 6487 N N . VAL A 1 841 ? -19.964 13.094 15.188 1.00 95.81 841 VAL A N 1
ATOM 6488 C CA . VAL A 1 841 ? -20.973 14.066 15.639 1.00 95.81 841 VAL A CA 1
ATOM 6489 C C . VAL A 1 841 ? -22.144 14.050 14.663 1.00 95.81 841 VAL A C 1
ATOM 6491 O O . VAL A 1 841 ? -21.928 14.100 13.454 1.00 95.81 841 VAL A O 1
ATOM 6494 N N . TRP A 1 842 ? -23.375 13.996 15.167 1.00 94.31 842 TRP A N 1
ATOM 6495 C CA . TRP A 1 842 ? -24.584 13.970 14.338 1.00 94.31 842 TRP A CA 1
ATOM 6496 C C . TRP A 1 842 ? -25.593 15.042 14.753 1.00 94.31 842 TRP A C 1
ATOM 6498 O O . TRP A 1 842 ? -25.752 15.358 15.934 1.00 94.31 842 TRP A O 1
ATOM 6508 N N . GLN A 1 843 ? -26.282 15.574 13.748 1.00 92.25 843 GLN A N 1
ATOM 6509 C CA . GLN A 1 843 ? -27.354 16.566 13.835 1.00 92.25 843 GLN A CA 1
ATOM 6510 C C . GLN A 1 843 ? -28.339 16.319 12.668 1.00 92.25 843 GLN A C 1
ATOM 6512 O O . GLN A 1 843 ? -27.963 15.652 11.698 1.00 92.25 843 GLN A O 1
ATOM 6517 N N . PRO A 1 844 ? -29.584 16.832 12.693 1.00 89.88 844 PRO A N 1
ATOM 6518 C CA . PRO A 1 844 ? -30.532 16.656 11.594 1.00 89.88 844 PRO A CA 1
ATOM 6519 C C . PRO A 1 844 ? -29.932 17.034 10.230 1.00 89.88 844 PRO A C 1
ATOM 6521 O O . PRO A 1 844 ? -29.466 18.155 10.032 1.00 89.88 844 PRO A O 1
ATOM 6524 N N . GLY A 1 845 ? -29.934 16.083 9.292 1.00 93.94 845 GLY A N 1
ATOM 6525 C CA . GLY A 1 845 ? -29.432 16.264 7.928 1.00 93.94 845 GLY A CA 1
ATOM 6526 C C . GLY A 1 845 ? -27.915 16.120 7.735 1.00 93.94 845 GLY A C 1
ATOM 6527 O O . GLY A 1 845 ? -27.485 16.040 6.585 1.00 93.94 845 GLY A O 1
ATOM 6528 N N . ARG A 1 846 ? -27.093 16.084 8.797 1.00 95.50 846 ARG A N 1
ATOM 6529 C CA . ARG A 1 846 ? -25.622 16.186 8.687 1.00 95.50 846 ARG A CA 1
ATOM 6530 C C . ARG A 1 846 ? -24.882 15.329 9.718 1.00 95.50 846 ARG A C 1
ATOM 6532 O O . ARG A 1 846 ? -25.124 15.413 10.921 1.00 95.50 846 ARG A O 1
ATOM 6539 N N . LEU A 1 847 ? -23.916 14.561 9.226 1.00 97.38 847 LEU A N 1
ATOM 6540 C CA . LEU A 1 847 ? -22.954 13.791 10.009 1.00 97.38 847 LEU A CA 1
ATOM 6541 C C . LEU A 1 847 ? -21.562 14.407 9.838 1.00 97.38 847 LEU A C 1
ATOM 6543 O O . LEU A 1 847 ? -21.193 14.803 8.733 1.00 97.38 847 LEU A O 1
ATOM 6547 N N . VAL A 1 848 ? -20.783 14.476 10.917 1.00 97.69 848 VAL A N 1
ATOM 6548 C CA . VAL A 1 848 ? -19.426 15.036 10.925 1.00 97.69 848 VAL A CA 1
ATOM 6549 C C . VAL A 1 848 ? -18.467 14.047 11.581 1.00 97.69 848 VAL A C 1
ATOM 6551 O O . VAL A 1 848 ? -18.621 13.702 12.753 1.00 97.69 848 VAL A O 1
ATOM 6554 N N . LEU A 1 849 ? -17.454 13.615 10.834 1.00 98.12 849 LEU A N 1
ATOM 6555 C CA . LEU A 1 849 ? -16.313 12.861 11.340 1.00 98.12 849 LEU A CA 1
ATOM 6556 C C . LEU A 1 849 ? -15.186 13.851 11.658 1.00 98.12 849 LEU A C 1
ATOM 6558 O O . LEU A 1 849 ? -14.700 14.561 10.778 1.00 98.12 849 LEU A O 1
ATOM 6562 N N . ARG A 1 850 ? -14.776 13.911 12.923 1.00 97.38 850 ARG A N 1
ATOM 6563 C CA . ARG A 1 850 ? -13.722 14.802 13.427 1.00 97.38 850 ARG A CA 1
ATOM 6564 C C . ARG A 1 850 ? -12.556 13.970 13.940 1.00 97.38 850 ARG A C 1
ATOM 6566 O O . ARG A 1 850 ? -12.774 12.897 14.501 1.00 97.38 850 ARG A O 1
ATOM 6573 N N . ARG A 1 851 ? -11.330 14.471 13.823 1.00 95.94 851 ARG A N 1
ATOM 6574 C CA . ARG A 1 851 ? -10.147 13.830 14.417 1.00 95.94 851 ARG A CA 1
ATOM 6575 C C . ARG A 1 851 ? -9.102 14.841 14.858 1.00 95.94 851 ARG A C 1
ATOM 6577 O O . ARG A 1 851 ? -9.079 15.959 14.354 1.00 95.94 851 ARG A O 1
ATOM 6584 N N . GLN A 1 852 ? -8.213 14.421 15.747 1.00 95.06 852 GLN A N 1
ATOM 6585 C CA . GLN A 1 852 ? -6.952 15.113 15.987 1.00 95.06 852 GLN A CA 1
ATOM 6586 C C . GLN A 1 852 ? -5.965 14.760 14.873 1.00 95.06 852 GLN A C 1
ATOM 6588 O O . GLN A 1 852 ? -5.673 13.585 14.636 1.00 95.06 852 GLN A O 1
ATOM 6593 N N . ASN A 1 853 ? -5.436 15.776 14.197 1.00 93.44 853 ASN A N 1
ATOM 6594 C CA . ASN A 1 853 ? -4.354 15.610 13.236 1.00 93.44 853 ASN A CA 1
ATOM 6595 C C . ASN A 1 853 ? -3.078 15.196 13.990 1.00 93.44 853 ASN A C 1
ATOM 6597 O O . ASN A 1 853 ? -2.599 15.934 14.851 1.00 93.44 853 ASN A O 1
ATOM 6601 N N . TRP A 1 854 ? -2.500 14.036 13.670 1.00 91.81 854 TRP A N 1
ATOM 6602 C CA . TRP A 1 854 ? -1.335 13.493 14.390 1.00 91.81 854 TRP A CA 1
ATOM 6603 C C . TRP A 1 854 ? -0.056 14.336 14.271 1.00 91.81 854 TRP A C 1
ATOM 6605 O O . TRP A 1 854 ? 0.879 14.118 15.040 1.00 91.81 854 TRP A O 1
ATOM 6615 N N . GLN A 1 855 ? 0.003 15.293 13.339 1.00 90.50 855 GLN A N 1
ATOM 6616 C CA . GLN A 1 855 ? 1.154 16.178 13.163 1.00 90.50 855 GLN A CA 1
ATOM 6617 C C . GLN A 1 855 ? 1.047 17.479 13.975 1.00 90.50 855 GLN A C 1
ATOM 6619 O O . GLN A 1 855 ? 2.066 17.977 14.453 1.00 90.50 855 GLN A O 1
ATOM 6624 N N . SER A 1 856 ? -0.156 18.048 14.114 1.00 91.62 856 SER A N 1
ATOM 6625 C CA . SER A 1 856 ? -0.378 19.344 14.783 1.00 91.62 856 SER A CA 1
ATOM 6626 C C . SER A 1 856 ? -1.080 19.245 16.140 1.00 91.62 856 SER A C 1
ATOM 6628 O O . SER A 1 856 ? -0.966 20.168 16.941 1.00 91.62 856 SER A O 1
ATOM 6630 N N . GLY A 1 857 ? -1.806 18.154 16.404 1.00 91.00 857 GLY A N 1
ATOM 6631 C CA . GLY A 1 857 ? -2.697 17.996 17.559 1.00 91.00 857 GLY A CA 1
ATOM 6632 C C . GLY A 1 857 ? -4.047 18.718 17.428 1.00 91.00 857 GLY A C 1
ATOM 6633 O O . GLY A 1 857 ? -4.916 18.535 18.278 1.00 91.00 857 GLY A O 1
ATOM 6634 N N . GLU A 1 858 ? -4.243 19.512 16.372 1.00 94.88 858 GLU A N 1
ATOM 6635 C CA . GLU A 1 858 ? -5.478 20.269 16.141 1.00 94.88 858 GLU A CA 1
ATOM 6636 C C . GLU A 1 858 ? -6.629 19.377 15.667 1.00 94.88 858 GLU A C 1
ATOM 6638 O O . GLU A 1 858 ? -6.418 18.350 15.017 1.00 94.88 858 GLU A O 1
ATOM 6643 N N . TRP A 1 859 ? -7.865 19.793 15.963 1.00 95.62 859 TRP A N 1
ATOM 6644 C CA . TRP A 1 859 ? -9.060 19.099 15.483 1.00 95.62 859 TRP A CA 1
ATOM 6645 C C . TRP A 1 859 ? -9.421 19.519 14.058 1.00 95.62 859 TRP A C 1
ATOM 6647 O O . TRP A 1 859 ? -9.792 20.665 13.810 1.00 95.62 859 TRP A O 1
ATOM 6657 N N . GLU A 1 860 ? -9.408 18.554 13.148 1.00 95.00 860 GLU A N 1
ATOM 6658 C CA . GLU A 1 860 ? -9.874 18.679 11.768 1.00 95.00 860 GLU A CA 1
ATOM 6659 C C . GLU A 1 860 ? -11.168 17.880 11.551 1.00 95.00 860 GLU A C 1
ATOM 6661 O O . GLU A 1 860 ? -11.491 16.970 12.321 1.00 95.00 860 GLU A O 1
ATOM 6666 N N . GLU A 1 861 ? -11.944 18.236 10.523 1.00 96.25 861 GLU A N 1
ATOM 6667 C CA . GLU A 1 861 ? -13.256 17.631 10.264 1.00 96.25 861 GLU A CA 1
ATOM 6668 C C . GLU A 1 861 ? -13.553 17.358 8.782 1.00 96.25 861 GLU A C 1
ATOM 6670 O O . GLU A 1 861 ? -12.994 17.969 7.861 1.00 96.25 861 GLU A O 1
ATOM 6675 N N . ARG A 1 862 ? -14.459 16.398 8.594 1.00 96.56 862 ARG A N 1
ATOM 6676 C CA . ARG A 1 862 ? -15.103 15.969 7.354 1.00 96.56 862 ARG A CA 1
ATOM 6677 C C . ARG A 1 862 ? -16.584 15.745 7.629 1.00 96.56 862 ARG A C 1
ATOM 6679 O O . ARG A 1 862 ? -16.958 15.431 8.757 1.00 96.56 862 ARG A O 1
ATOM 6686 N N . SER A 1 863 ? -17.427 15.882 6.620 1.00 96.44 863 SER A N 1
ATOM 6687 C CA . SER A 1 863 ? -18.878 15.815 6.784 1.00 96.44 863 SER A CA 1
ATOM 6688 C C . SER A 1 863 ? -19.558 15.180 5.581 1.00 96.44 863 SER A C 1
ATOM 6690 O O . SER A 1 863 ? -19.009 15.155 4.479 1.00 96.44 863 SER A O 1
ATOM 6692 N N . ALA A 1 864 ? -20.753 14.646 5.817 1.00 96.25 864 ALA A N 1
ATOM 6693 C CA . ALA A 1 864 ? -21.633 14.083 4.802 1.00 96.25 864 ALA A CA 1
ATOM 6694 C C . ALA A 1 864 ? -23.106 14.351 5.169 1.00 96.25 864 ALA A C 1
ATOM 6696 O O . ALA A 1 864 ? -23.425 14.496 6.358 1.00 96.25 864 ALA A O 1
ATOM 6697 N N . PRO A 1 865 ? -24.021 14.378 4.184 1.00 95.50 865 PRO A N 1
ATOM 6698 C CA . PRO A 1 865 ? -25.453 14.309 4.446 1.00 95.50 865 PRO A CA 1
ATOM 6699 C C . PRO A 1 865 ? -25.818 13.055 5.252 1.00 95.50 865 PRO A C 1
ATOM 6701 O O . PRO A 1 865 ? -25.240 11.989 5.039 1.00 95.50 865 PRO A O 1
ATOM 6704 N N . TRP A 1 866 ? -26.797 13.177 6.148 1.00 96.19 866 TRP A N 1
ATOM 6705 C CA . TRP A 1 866 ? -27.361 12.048 6.892 1.00 96.19 866 TRP A CA 1
ATOM 6706 C C . TRP A 1 866 ? -28.881 12.162 6.979 1.00 96.19 866 TRP A C 1
ATOM 6708 O O . TRP A 1 866 ? -29.421 13.146 7.487 1.00 96.19 866 TRP A O 1
ATOM 6718 N N . LEU A 1 867 ? -29.569 11.140 6.477 1.00 94.69 867 LEU A N 1
ATOM 6719 C CA . LEU A 1 867 ? -31.023 11.091 6.313 1.00 94.69 867 LEU A CA 1
ATOM 6720 C C . LEU A 1 867 ? -31.749 10.504 7.538 1.00 94.69 867 LEU A C 1
ATOM 6722 O O . LEU A 1 867 ? -32.951 10.251 7.479 1.00 94.69 867 LEU A O 1
ATOM 6726 N N . GLY A 1 868 ? -31.036 10.284 8.649 1.00 93.62 868 GLY A N 1
ATOM 6727 C CA . GLY A 1 868 ? -31.571 9.651 9.860 1.00 93.62 868 GLY A CA 1
ATOM 6728 C C . GLY A 1 868 ? -31.541 8.118 9.832 1.00 93.62 868 GLY A C 1
ATOM 6729 O O . GLY A 1 868 ? -32.105 7.478 10.718 1.00 93.62 868 GLY A O 1
ATOM 6730 N N . GLY A 1 869 ? -30.909 7.512 8.824 1.00 94.44 869 GLY A N 1
ATOM 6731 C CA . GLY A 1 869 ? -30.759 6.067 8.703 1.00 94.44 869 GLY A CA 1
ATOM 6732 C C . GLY A 1 869 ? -29.647 5.493 9.583 1.00 94.44 869 GLY A C 1
ATOM 6733 O O . GLY A 1 869 ? -28.884 6.203 10.242 1.00 94.44 869 GLY A O 1
ATOM 6734 N N . LYS A 1 870 ? -29.558 4.160 9.580 1.00 96.06 870 LYS A N 1
ATOM 6735 C CA . LYS A 1 870 ? -28.543 3.396 10.314 1.00 96.06 870 LYS A CA 1
ATOM 6736 C C . LYS A 1 870 ? -27.131 3.724 9.813 1.00 96.06 870 LYS A C 1
ATOM 6738 O O . LYS A 1 870 ? -26.910 3.815 8.604 1.00 96.06 870 LYS A O 1
ATOM 6743 N N . ILE A 1 871 ? -26.184 3.819 10.746 1.00 98.19 871 ILE A N 1
ATOM 6744 C CA . ILE A 1 871 ? -24.751 3.947 10.460 1.00 98.19 871 ILE A CA 1
ATOM 6745 C C . ILE A 1 871 ? -24.051 2.667 10.915 1.00 98.19 871 ILE A C 1
ATOM 6747 O O . ILE A 1 871 ? -24.143 2.294 12.082 1.00 98.19 871 ILE A O 1
ATOM 6751 N N . THR A 1 872 ? -23.331 2.006 10.018 1.00 98.62 872 THR A N 1
ATOM 6752 C CA . THR A 1 872 ? -22.388 0.938 10.368 1.00 98.62 872 THR A CA 1
ATOM 6753 C C . THR A 1 872 ? -20.989 1.542 10.448 1.00 98.62 872 THR A C 1
ATOM 6755 O O . THR A 1 872 ? -20.589 2.278 9.551 1.00 98.62 872 THR A O 1
ATOM 6758 N N . VAL A 1 873 ? -20.238 1.243 11.505 1.00 98.50 873 VAL A N 1
ATOM 6759 C CA . VAL A 1 873 ? -18.852 1.689 11.688 1.00 98.50 873 VAL A CA 1
ATOM 6760 C C . VAL A 1 873 ? -17.961 0.470 11.879 1.00 98.50 873 VAL A C 1
ATOM 6762 O O . VAL A 1 873 ? -18.218 -0.361 12.751 1.00 98.50 873 VAL A O 1
ATOM 6765 N N . LEU A 1 874 ? -16.910 0.365 11.073 1.00 98.44 874 LEU A N 1
ATOM 6766 C CA . LEU A 1 874 ? -15.861 -0.634 11.245 1.00 98.44 874 LEU A CA 1
ATOM 6767 C C . LEU A 1 874 ? -14.636 0.026 11.872 1.00 98.44 874 LEU A C 1
ATOM 6769 O O . LEU A 1 874 ? -14.181 1.057 11.382 1.00 98.44 874 LEU A O 1
ATOM 6773 N N . CYS A 1 875 ? -14.093 -0.585 12.921 1.00 98.00 875 CYS A N 1
ATOM 6774 C CA . CYS A 1 875 ? -12.877 -0.146 13.595 1.00 98.00 875 CYS A CA 1
ATOM 6775 C C . CYS A 1 875 ? -11.801 -1.236 13.526 1.00 98.00 875 CYS A C 1
ATOM 6777 O O . CYS A 1 875 ? -12.063 -2.415 13.784 1.00 98.00 875 CYS A O 1
ATOM 6779 N N . ASP A 1 876 ? -10.575 -0.818 13.242 1.00 96.69 876 ASP A N 1
ATOM 6780 C CA . ASP A 1 876 ? -9.339 -1.583 13.404 1.00 96.69 876 ASP A CA 1
ATOM 6781 C C . ASP A 1 876 ? -8.258 -0.629 13.946 1.00 96.69 876 ASP A C 1
ATOM 6783 O O . ASP A 1 876 ? -8.444 0.589 13.977 1.00 96.69 876 ASP A O 1
ATOM 6787 N N . ARG A 1 877 ? -7.119 -1.159 14.395 1.00 95.94 877 ARG A N 1
ATOM 6788 C CA . ARG A 1 877 ? -6.186 -0.468 15.307 1.00 95.94 877 ARG A CA 1
ATOM 6789 C C . ARG A 1 877 ? -5.663 0.905 14.875 1.00 95.94 877 ARG A C 1
ATOM 6791 O O . ARG A 1 877 ? -5.170 1.648 15.724 1.00 95.94 877 ARG A O 1
ATOM 6798 N N . SER A 1 878 ? -5.723 1.231 13.586 1.00 96.38 878 SER A N 1
ATOM 6799 C CA . SER A 1 878 ? -5.478 2.590 13.099 1.00 96.38 878 SER A CA 1
ATOM 6800 C C . SER A 1 878 ? -6.370 3.019 11.933 1.00 96.38 878 SER A C 1
ATOM 6802 O O . SER A 1 878 ? -5.966 3.861 11.126 1.00 96.38 878 SER A O 1
ATOM 6804 N N . SER A 1 879 ? -7.585 2.471 11.827 1.00 97.25 879 SER A N 1
ATOM 6805 C CA . SER A 1 879 ? -8.564 2.862 10.804 1.00 97.25 879 SER A CA 1
ATOM 6806 C C . SER A 1 879 ? -10.012 2.752 11.277 1.00 97.25 879 SER A C 1
ATOM 6808 O O . SER A 1 879 ? -10.384 1.824 11.994 1.00 97.25 879 SER A O 1
ATOM 6810 N N . LEU A 1 880 ? -10.835 3.701 10.838 1.00 97.75 880 LEU A N 1
ATOM 6811 C CA . LEU A 1 880 ? -12.271 3.738 11.085 1.00 97.75 880 LEU A CA 1
ATOM 6812 C C . LEU A 1 880 ? -12.997 4.039 9.768 1.00 97.75 880 LEU A C 1
ATOM 6814 O O . LEU A 1 880 ? -12.682 5.026 9.101 1.00 97.75 880 LEU A O 1
ATOM 6818 N N . GLU A 1 881 ? -13.957 3.193 9.397 1.00 98.69 881 GLU A N 1
ATOM 6819 C CA . GLU A 1 881 ? -14.784 3.345 8.192 1.00 98.69 881 GLU A CA 1
ATOM 6820 C C . GLU A 1 881 ? -16.270 3.407 8.567 1.00 98.69 881 GLU A C 1
ATOM 6822 O O . GLU A 1 881 ? -16.838 2.431 9.060 1.00 98.69 881 GLU A O 1
ATOM 6827 N N . CYS A 1 882 ? -16.906 4.555 8.326 1.00 98.56 882 CYS A N 1
ATOM 6828 C CA . CYS A 1 882 ? -18.349 4.750 8.475 1.00 98.56 882 CYS A CA 1
ATOM 6829 C C . CYS A 1 882 ? -19.080 4.463 7.159 1.00 98.56 882 CYS A C 1
ATOM 6831 O O . CYS A 1 882 ? -18.693 4.992 6.120 1.00 98.56 882 CYS A O 1
ATOM 6833 N N . PHE A 1 883 ? -20.198 3.743 7.228 1.00 98.62 883 PHE A N 1
ATOM 6834 C CA . PHE A 1 883 ? -21.157 3.507 6.146 1.00 98.62 883 PHE A CA 1
ATOM 6835 C C . PHE A 1 883 ? -22.531 4.001 6.602 1.00 98.62 883 PHE A C 1
ATOM 6837 O O . PHE A 1 883 ? -23.081 3.511 7.588 1.00 98.62 883 PHE A O 1
ATOM 6844 N N . VAL A 1 884 ? -23.065 5.005 5.914 1.00 98.19 884 VAL A N 1
ATOM 6845 C CA . VAL A 1 884 ? -24.173 5.853 6.374 1.00 98.19 884 VAL A CA 1
ATOM 6846 C C . VAL A 1 884 ? -25.390 5.642 5.478 1.00 98.19 884 VAL A C 1
ATOM 6848 O O . VAL A 1 884 ? -25.241 5.462 4.268 1.00 98.19 884 VAL A O 1
ATOM 6851 N N . ASP A 1 885 ? -26.591 5.649 6.063 1.00 96.75 885 ASP A N 1
ATOM 6852 C CA . ASP A 1 885 ? -27.870 5.483 5.355 1.00 96.75 885 ASP A CA 1
ATOM 6853 C C . ASP A 1 885 ? -27.879 4.246 4.437 1.00 96.75 885 ASP A C 1
ATOM 6855 O O . ASP A 1 885 ? -28.187 4.314 3.249 1.00 96.75 885 ASP A O 1
ATOM 6859 N N . GLY A 1 886 ? -27.457 3.100 4.986 1.00 92.94 886 GLY A N 1
ATOM 6860 C CA . GLY A 1 886 ? -27.364 1.832 4.250 1.00 92.94 886 GLY A CA 1
ATOM 6861 C C . GLY A 1 886 ? -26.203 1.738 3.250 1.00 92.94 886 GLY A C 1
ATOM 6862 O O . GLY A 1 886 ? -26.124 0.752 2.520 1.00 92.94 886 GLY A O 1
ATOM 6863 N N . GLY A 1 887 ? -25.303 2.727 3.225 1.00 96.38 887 GLY A N 1
ATOM 6864 C CA . GLY A 1 887 ? -24.171 2.797 2.298 1.00 96.38 887 GLY A CA 1
ATOM 6865 C C . GLY A 1 887 ? -24.263 3.917 1.259 1.00 96.38 887 GLY A C 1
ATOM 6866 O O . GLY A 1 887 ? -23.436 3.956 0.349 1.00 96.38 887 GLY A O 1
ATOM 6867 N N . ARG A 1 888 ? -25.244 4.828 1.370 1.00 97.44 888 ARG A N 1
ATOM 6868 C CA . ARG A 1 888 ? -25.401 5.981 0.464 1.00 97.44 888 ARG A CA 1
ATOM 6869 C C . ARG A 1 888 ? -24.274 7.008 0.614 1.00 97.44 888 ARG A C 1
ATOM 6871 O O . ARG A 1 888 ? -23.966 7.721 -0.338 1.00 97.44 888 ARG A O 1
ATOM 6878 N N . GLN A 1 889 ? -23.654 7.097 1.788 1.00 97.25 889 GLN A N 1
ATOM 6879 C CA . GLN A 1 889 ? -22.422 7.858 2.028 1.00 97.25 889 GLN A CA 1
ATOM 6880 C C . GLN A 1 889 ? -21.439 6.991 2.827 1.00 97.25 889 GLN A C 1
ATOM 6882 O O . GLN A 1 889 ? -21.856 6.107 3.580 1.00 97.25 889 GLN A O 1
ATOM 6887 N N . SER A 1 890 ? -20.142 7.272 2.722 1.00 97.88 890 SER A N 1
ATOM 6888 C CA . SER A 1 890 ? -19.130 6.713 3.622 1.00 97.88 890 SER A CA 1
ATOM 6889 C C . SER A 1 890 ? -18.078 7.747 4.003 1.00 97.88 890 SER A C 1
ATOM 6891 O O . SER A 1 890 ? -17.870 8.723 3.279 1.00 97.88 890 SER A O 1
ATOM 6893 N N . LEU A 1 891 ? -17.439 7.540 5.157 1.00 98.31 891 LEU A N 1
ATOM 6894 C CA . LEU A 1 891 ? -16.320 8.354 5.631 1.00 98.31 891 LEU A CA 1
ATOM 6895 C C . LEU A 1 891 ? -15.240 7.443 6.226 1.00 98.31 891 LEU A C 1
ATOM 6897 O O . LEU A 1 891 ? -15.460 6.810 7.259 1.00 98.31 891 LEU A O 1
ATOM 6901 N N . SER A 1 892 ? -14.079 7.403 5.582 1.00 98.31 892 SER A N 1
ATOM 6902 C CA . SER A 1 892 ? -12.908 6.616 5.985 1.00 98.31 892 SER A CA 1
ATOM 6903 C C . SER A 1 892 ? -11.820 7.489 6.616 1.00 98.31 892 SER A C 1
ATOM 6905 O O . SER A 1 892 ? -11.504 8.568 6.115 1.00 98.31 892 SER A O 1
ATOM 6907 N N . THR A 1 893 ? -11.207 7.043 7.710 1.00 97.19 893 THR A N 1
ATOM 6908 C CA . THR A 1 893 ? -10.085 7.756 8.341 1.00 97.19 893 THR A CA 1
ATOM 6909 C C . THR A 1 893 ? -9.052 6.800 8.909 1.00 97.19 893 THR A C 1
ATOM 6911 O O . THR A 1 893 ? -9.380 5.768 9.491 1.00 97.19 893 THR A O 1
ATOM 6914 N N . ARG A 1 894 ? -7.786 7.197 8.828 1.00 96.44 894 ARG A N 1
ATOM 6915 C CA . ARG A 1 894 ? -6.720 6.724 9.710 1.00 96.44 894 ARG A CA 1
ATOM 6916 C C . ARG A 1 894 ? -6.801 7.460 11.049 1.00 96.44 894 ARG A C 1
ATOM 6918 O O . ARG A 1 894 ? -7.285 8.592 11.113 1.00 96.44 894 ARG A O 1
ATOM 6925 N N . TYR A 1 895 ? -6.357 6.819 12.124 1.00 95.38 895 TYR A N 1
ATOM 6926 C CA . TYR A 1 895 ? -6.232 7.422 13.458 1.00 95.38 895 TYR A CA 1
ATOM 6927 C C . TYR A 1 895 ? -5.246 6.622 14.316 1.00 95.38 895 TYR A C 1
ATOM 6929 O O . TYR A 1 895 ? -4.961 5.471 14.004 1.00 95.38 895 TYR A O 1
ATOM 6937 N N . PHE A 1 896 ? -4.703 7.212 15.383 1.00 95.62 896 PHE A N 1
ATOM 6938 C CA . PHE A 1 896 ? -3.628 6.596 16.178 1.00 95.62 896 PHE A CA 1
ATOM 6939 C C . PHE A 1 896 ? -3.921 6.702 17.687 1.00 95.62 896 PHE A C 1
ATOM 6941 O O . PHE A 1 896 ? -3.298 7.499 18.385 1.00 95.62 896 PHE A O 1
ATOM 6948 N N . PRO A 1 897 ? -4.894 5.932 18.213 1.00 93.56 897 PRO A N 1
ATOM 6949 C CA . PRO A 1 897 ? -5.494 6.166 19.533 1.00 93.56 897 PRO A CA 1
ATOM 6950 C C . PRO A 1 897 ? -4.701 5.579 20.719 1.00 93.56 897 PRO A C 1
ATOM 6952 O O . PRO A 1 897 ? -5.167 5.618 21.854 1.00 93.56 897 PRO A O 1
ATOM 6955 N N . GLY A 1 898 ? -3.522 5.001 20.470 1.00 89.31 898 GLY A N 1
ATOM 6956 C CA . GLY A 1 898 ? -2.745 4.264 21.477 1.00 89.31 898 GLY A CA 1
ATOM 6957 C C . GLY A 1 898 ? -3.240 2.830 21.713 1.00 89.31 898 GLY A C 1
ATOM 6958 O O . GLY A 1 898 ? -3.845 2.220 20.833 1.00 89.31 898 GLY A O 1
ATOM 6959 N N . GLU A 1 899 ? -2.931 2.272 22.886 1.00 88.25 899 GLU A N 1
ATOM 6960 C CA . GLU A 1 899 ? -3.337 0.917 23.283 1.00 88.25 899 GLU A CA 1
ATOM 6961 C C . GLU A 1 899 ? -4.724 0.890 23.941 1.00 88.25 899 GLU A C 1
ATOM 6963 O O . GLU A 1 899 ? -5.107 1.818 24.649 1.00 88.25 899 GLU A O 1
ATOM 6968 N N . ASN A 1 900 ? -5.448 -0.221 23.764 1.00 90.25 900 ASN A N 1
ATOM 6969 C CA . ASN A 1 900 ? -6.769 -0.481 24.356 1.00 90.25 900 ASN A CA 1
ATOM 6970 C C . ASN A 1 900 ? -7.808 0.659 24.175 1.00 90.25 900 ASN A C 1
ATOM 6972 O O . ASN A 1 900 ? -8.478 1.030 25.143 1.00 90.25 900 ASN A O 1
ATOM 6976 N N . PRO A 1 901 ? -7.974 1.230 22.962 1.00 94.75 901 PRO A N 1
ATOM 6977 C CA . PRO A 1 901 ? -8.954 2.281 22.717 1.00 94.75 901 PRO A CA 1
ATOM 6978 C C . PRO A 1 901 ? -10.391 1.803 22.960 1.00 94.75 901 PRO A C 1
ATOM 6980 O O . PRO A 1 901 ? -10.778 0.695 22.575 1.00 94.75 901 PRO A O 1
ATOM 6983 N N . VAL A 1 902 ? -11.197 2.688 23.546 1.00 95.19 902 VAL A N 1
ATOM 6984 C CA . VAL A 1 902 ? -12.617 2.465 23.850 1.00 95.19 902 VAL A CA 1
ATOM 6985 C C . VAL A 1 902 ? -13.514 3.533 23.223 1.00 95.19 902 VAL A C 1
ATOM 6987 O O . VAL A 1 902 ? -13.059 4.634 22.890 1.00 95.19 902 VAL A O 1
ATOM 6990 N N . LEU A 1 903 ? -14.803 3.212 23.097 1.00 94.25 903 LEU A N 1
ATOM 6991 C CA . LEU A 1 903 ? -15.859 4.209 22.954 1.00 94.25 903 LEU A CA 1
ATOM 6992 C C . LEU A 1 903 ? -15.937 5.107 24.191 1.00 94.25 903 LEU A C 1
ATOM 6994 O O . LEU A 1 903 ? -15.712 4.682 25.324 1.00 94.25 903 LEU A O 1
ATOM 6998 N N . SER A 1 904 ? -16.331 6.350 23.952 1.00 87.44 904 SER A N 1
ATOM 6999 C CA . SER A 1 904 ? -16.674 7.345 24.962 1.00 87.44 904 SER A CA 1
ATOM 7000 C C . SER A 1 904 ? -17.814 8.210 24.431 1.00 87.44 904 SER A C 1
ATOM 7002 O O . SER A 1 904 ? -17.863 8.493 23.237 1.00 87.44 904 SER A O 1
ATOM 7004 N N . ALA A 1 905 ? -18.731 8.645 25.286 1.00 81.38 905 ALA A N 1
ATOM 7005 C CA . ALA A 1 905 ? -19.865 9.468 24.879 1.00 81.38 905 ALA A CA 1
ATOM 7006 C C . ALA A 1 905 ? -19.818 10.852 25.532 1.00 81.38 905 ALA A C 1
ATOM 7008 O O . ALA A 1 905 ? -19.291 11.010 26.635 1.00 81.38 905 ALA A O 1
ATOM 7009 N N . ARG A 1 906 ? -20.369 11.863 24.847 1.00 68.44 906 ARG A N 1
ATOM 7010 C CA . ARG A 1 906 ? -20.636 13.195 25.415 1.00 68.44 906 ARG A CA 1
ATOM 7011 C C . ARG A 1 906 ? -21.937 13.738 24.822 1.00 68.44 906 ARG A C 1
ATOM 7013 O O . ARG A 1 906 ? -22.030 13.902 23.608 1.00 68.44 906 ARG A O 1
ATOM 7020 N N . CYS A 1 907 ? -22.932 14.019 25.659 1.00 61.75 907 CYS A N 1
ATOM 7021 C CA . CYS A 1 907 ? -24.211 14.568 25.202 1.00 61.75 907 CYS A CA 1
ATOM 7022 C C . CYS A 1 907 ? -24.070 15.995 24.649 1.00 61.75 907 CYS A C 1
ATOM 7024 O O . CYS A 1 907 ? -23.293 16.797 25.169 1.00 61.75 907 CYS A O 1
ATOM 7026 N N . GLY A 1 908 ? -24.850 16.303 23.606 1.00 54.22 908 GLY A N 1
ATOM 7027 C CA . GLY A 1 908 ? -25.040 17.669 23.094 1.00 54.22 908 GLY A CA 1
ATOM 7028 C C . GLY A 1 908 ? -26.207 18.411 23.760 1.00 54.22 908 GLY A C 1
ATOM 7029 O O . GLY A 1 908 ? -26.221 19.637 23.781 1.00 54.22 908 GLY A O 1
ATOM 7030 N N . GLY A 1 909 ? -27.152 17.669 24.343 1.00 57.28 909 GLY A N 1
ATOM 7031 C CA . GLY A 1 909 ? -28.316 18.180 25.066 1.00 57.28 909 GLY A CA 1
ATOM 7032 C C . GLY A 1 909 ? -29.182 17.044 25.625 1.00 57.28 909 GLY A C 1
ATOM 7033 O O . GLY A 1 909 ? -28.879 15.861 25.421 1.00 57.28 909 GLY A O 1
ATOM 7034 N N . ASP A 1 910 ? -30.259 17.409 26.321 1.00 58.41 910 ASP A N 1
ATOM 7035 C CA . ASP A 1 910 ? -31.192 16.459 26.936 1.00 58.41 910 ASP A CA 1
ATOM 7036 C C . ASP A 1 910 ? -31.921 15.599 25.886 1.00 58.41 910 ASP A C 1
ATOM 7038 O O . ASP A 1 910 ? -32.432 16.101 24.885 1.00 58.41 910 ASP A O 1
ATOM 7042 N N . GLY A 1 911 ? -32.029 14.292 26.146 1.00 69.94 911 GLY A N 1
ATOM 7043 C CA . GLY A 1 911 ? -32.854 13.366 25.353 1.00 69.94 911 GLY A CA 1
ATOM 7044 C C . GLY A 1 911 ? -32.152 12.635 24.202 1.00 69.94 911 GLY A C 1
ATOM 7045 O O . GLY A 1 911 ? -32.807 11.870 23.493 1.00 69.94 911 GLY A O 1
ATOM 7046 N N . SER A 1 912 ? -30.840 12.819 24.038 1.00 86.06 912 SER A N 1
ATOM 7047 C CA . SER A 1 912 ? -30.003 12.093 23.068 1.00 86.06 912 SER A CA 1
ATOM 7048 C C . SER A 1 912 ? -30.024 10.579 23.340 1.00 86.06 912 SER A C 1
ATOM 7050 O O . SER A 1 912 ? -29.653 10.147 24.434 1.00 86.06 912 SER A O 1
ATOM 7052 N N . LYS A 1 913 ? -30.437 9.757 22.364 1.00 90.75 913 LYS A N 1
ATOM 7053 C CA . LYS A 1 913 ? -30.553 8.291 22.520 1.00 90.75 913 LYS A CA 1
ATOM 7054 C C . LYS A 1 913 ? -29.795 7.527 21.446 1.00 90.75 913 LYS A C 1
ATOM 7056 O O . LYS A 1 913 ? -29.708 7.962 20.297 1.00 90.75 913 LYS A O 1
ATOM 7061 N N . ILE A 1 914 ? -29.304 6.353 21.830 1.00 93.94 914 ILE A N 1
ATOM 7062 C CA . ILE A 1 914 ? -28.553 5.444 20.967 1.00 93.94 914 ILE A CA 1
ATOM 7063 C C . ILE A 1 914 ? -29.028 4.004 21.172 1.00 93.94 914 ILE A C 1
ATOM 7065 O O . ILE A 1 914 ? -29.174 3.536 22.302 1.00 93.94 914 ILE A O 1
ATOM 7069 N N . CYS A 1 915 ? -29.235 3.301 20.062 1.00 96.69 915 CYS A N 1
ATOM 7070 C CA . CYS A 1 915 ? -29.192 1.848 20.013 1.00 96.69 915 CYS A CA 1
ATOM 7071 C C . CYS A 1 915 ? -27.897 1.455 19.290 1.00 96.69 915 CYS A C 1
ATOM 7073 O O . CYS A 1 915 ? -27.662 1.878 18.156 1.00 96.69 915 CYS A O 1
ATOM 7075 N N . LEU A 1 916 ? -27.049 0.699 19.982 1.00 96.94 916 LEU A N 1
ATOM 7076 C CA . LEU A 1 916 ? -25.764 0.198 19.511 1.00 96.94 916 LEU A CA 1
ATOM 7077 C C . LEU A 1 916 ? -25.783 -1.328 19.597 1.00 96.94 916 LEU A C 1
ATOM 7079 O O . LEU A 1 916 ? -25.912 -1.880 20.688 1.00 96.94 916 LEU A O 1
ATOM 7083 N N . ASP A 1 917 ? -25.561 -1.996 18.470 1.00 98.25 917 ASP A N 1
ATOM 7084 C CA . ASP A 1 917 ? -25.086 -3.378 18.459 1.00 98.25 917 ASP A CA 1
ATOM 7085 C C . ASP A 1 917 ? -23.570 -3.364 18.178 1.00 98.25 917 ASP A C 1
ATOM 7087 O O . ASP A 1 917 ? -23.116 -2.860 17.149 1.00 98.25 917 ASP A O 1
ATOM 7091 N N . HIS A 1 918 ? -22.775 -3.879 19.116 1.00 98.31 918 HIS A N 1
ATOM 7092 C CA . HIS A 1 918 ? -21.315 -3.999 19.036 1.00 98.31 918 HIS A CA 1
ATOM 7093 C C . HIS A 1 918 ? -20.916 -5.470 18.913 1.00 98.31 918 HIS A C 1
ATOM 7095 O O . HIS A 1 918 ? -21.471 -6.330 19.598 1.00 98.31 918 HIS A O 1
ATOM 7101 N N . TRP A 1 919 ? -19.926 -5.752 18.068 1.00 98.56 919 TRP A N 1
ATOM 7102 C CA . TRP A 1 919 ? -19.233 -7.038 18.021 1.00 98.56 919 TRP A CA 1
ATOM 7103 C C . TRP A 1 919 ? -17.722 -6.786 17.967 1.00 98.56 919 TRP A C 1
ATOM 7105 O O . TRP A 1 919 ? -17.281 -6.028 17.096 1.00 98.56 919 TRP A O 1
ATOM 7115 N N . PRO A 1 920 ? -16.894 -7.435 18.804 1.00 97.69 920 PRO A N 1
ATOM 7116 C CA . PRO A 1 920 ? -15.457 -7.476 18.569 1.00 97.69 920 PRO A CA 1
ATOM 7117 C C . PRO A 1 920 ? -15.179 -8.271 17.284 1.00 97.69 920 PRO A C 1
ATOM 7119 O O . PRO A 1 920 ? -15.860 -9.262 17.006 1.00 97.69 920 PRO A O 1
ATOM 7122 N N . LEU A 1 921 ? -14.185 -7.847 16.503 1.00 97.44 921 LEU A N 1
ATOM 7123 C CA . LEU A 1 921 ? -13.781 -8.533 15.273 1.00 97.44 921 LEU A CA 1
ATOM 7124 C C . LEU A 1 921 ? -12.554 -9.421 15.503 1.00 97.44 921 LEU A C 1
ATOM 7126 O O . LEU A 1 921 ? -11.560 -9.011 16.108 1.00 97.44 921 LEU A O 1
ATOM 7130 N N . ALA A 1 922 ? -12.634 -10.653 15.006 1.00 95.62 922 ALA A N 1
ATOM 7131 C CA . ALA A 1 922 ? -11.540 -11.609 15.012 1.00 95.62 922 ALA A CA 1
ATOM 7132 C C . ALA A 1 922 ? -10.418 -11.190 14.046 1.00 95.62 922 ALA A C 1
ATOM 7134 O O . ALA A 1 922 ? -10.660 -10.680 12.955 1.00 95.62 922 ALA A O 1
ATOM 7135 N N . THR A 1 923 ? -9.173 -11.453 14.440 1.00 92.56 923 THR A N 1
ATOM 7136 C CA . THR A 1 923 ? -7.985 -11.205 13.616 1.00 92.56 923 THR A CA 1
ATOM 7137 C C . THR A 1 923 ? -7.915 -12.189 12.443 1.00 92.56 923 THR A C 1
ATOM 7139 O O . THR A 1 923 ? -7.672 -13.376 12.667 1.00 92.56 923 THR A O 1
ATOM 7142 N N . CYS A 1 924 ? -8.012 -11.712 11.201 1.00 84.75 924 CYS A N 1
ATOM 7143 C CA . CYS A 1 924 ? -7.621 -12.472 10.009 1.00 84.75 924 CYS A CA 1
ATOM 7144 C C . CYS A 1 924 ? -6.285 -11.933 9.470 1.00 84.75 924 CYS A C 1
ATOM 7146 O O . CYS A 1 924 ? -6.228 -11.083 8.583 1.00 84.75 924 CYS A O 1
ATOM 7148 N N . LEU A 1 925 ? -5.180 -12.422 10.047 1.00 64.75 925 LEU A N 1
ATOM 7149 C CA . LEU A 1 925 ? -3.838 -12.110 9.548 1.00 64.75 925 LEU A CA 1
ATOM 7150 C C . LEU A 1 925 ? -3.650 -12.667 8.133 1.00 64.75 925 LEU A C 1
ATOM 7152 O O . LEU A 1 925 ? -4.018 -13.812 7.865 1.00 64.75 925 LEU A O 1
ATOM 7156 N N . VAL A 1 926 ? -2.985 -11.886 7.278 1.00 70.12 926 VAL A N 1
ATOM 7157 C CA . VAL A 1 926 ? -2.421 -12.392 6.021 1.00 70.12 926 VAL A CA 1
ATOM 7158 C C . VAL A 1 926 ? -1.363 -13.453 6.352 1.00 70.12 926 VAL A C 1
ATOM 7160 O O . VAL A 1 926 ? -0.493 -13.204 7.194 1.00 70.12 926 VAL A O 1
ATOM 7163 N N . GLN A 1 927 ? -1.473 -14.629 5.731 1.00 53.97 927 GLN A N 1
ATOM 7164 C CA . GLN A 1 927 ? -0.625 -15.809 5.974 1.00 53.97 927 GLN A CA 1
ATOM 7165 C C . GLN A 1 927 ? 0.599 -15.858 5.051 1.00 53.97 927 GLN A C 1
ATOM 7167 O O . GLN A 1 927 ? 0.465 -15.455 3.873 1.00 53.97 927 GLN A O 1
#

Solvent-accessible surface area (backbone atoms only — not comparable to full-atom values): 52457 Å² total; per-residue (Å²): 139,59,54,59,57,50,31,58,62,47,36,62,40,44,45,33,58,92,21,54,68,36,43,42,70,52,75,36,27,38,38,34,34,53,75,53,78,86,50,44,43,44,84,56,53,45,67,40,89,65,40,76,42,54,49,78,58,81,61,28,43,38,41,26,38,37,70,52,51,25,61,56,32,47,54,43,31,35,67,72,54,68,42,59,86,50,51,79,63,56,54,50,52,57,16,54,69,71,50,52,72,70,57,49,52,52,49,55,52,46,68,32,44,64,86,46,46,67,54,51,50,57,14,49,54,46,42,52,52,51,50,47,34,59,72,72,57,78,50,66,66,89,35,70,66,47,47,52,50,51,55,57,19,45,46,46,38,50,46,32,20,26,56,44,10,26,35,40,5,51,74,62,68,26,60,33,67,60,15,22,49,49,14,42,64,42,44,32,89,90,26,38,48,49,86,50,46,85,84,59,64,52,67,43,78,60,96,89,38,78,40,71,37,61,20,45,36,67,46,58,68,56,40,52,54,37,25,50,52,35,23,51,48,39,63,51,37,65,73,71,47,59,77,96,44,32,90,56,51,34,61,52,53,35,52,53,55,35,48,51,46,32,61,71,47,40,41,55,53,48,45,58,53,48,53,50,52,50,49,52,52,48,54,49,49,57,53,49,46,64,66,50,69,80,53,82,72,71,62,77,80,58,82,81,78,79,77,76,80,77,83,89,78,83,88,85,86,88,87,81,91,87,87,86,88,83,86,88,84,87,90,88,88,82,90,81,89,84,92,84,88,82,90,88,88,86,90,88,88,80,91,85,88,84,88,89,84,84,88,82,90,82,90,82,87,87,86,81,90,84,85,90,88,91,86,87,84,90,84,88,84,86,85,86,90,89,88,84,86,89,88,88,84,90,84,86,84,88,87,88,89,84,90,84,86,86,90,86,78,91,86,90,86,89,89,85,86,86,90,83,90,81,91,84,84,90,79,85,82,76,87,78,79,77,75,59,64,65,52,53,51,63,52,50,70,71,68,60,60,79,77,63,72,77,73,67,52,56,55,77,57,53,53,53,50,37,54,51,33,44,78,68,24,29,72,42,26,71,66,37,73,53,47,56,43,56,49,54,53,56,66,30,6,18,38,49,38,42,18,32,42,33,64,53,99,84,27,40,35,42,28,23,37,25,11,51,85,36,65,56,104,47,72,19,10,27,42,35,33,36,21,79,63,88,52,58,32,33,67,50,58,70,49,43,67,48,49,47,70,63,13,64,59,10,35,49,49,23,22,36,42,71,44,102,84,72,42,57,30,39,36,29,16,18,27,31,72,46,84,89,72,52,49,42,30,28,41,25,38,29,30,60,64,87,81,70,43,46,50,70,75,44,71,50,42,76,76,61,88,73,45,42,46,52,45,37,19,34,30,59,53,68,81,86,86,40,37,39,34,35,28,9,23,16,35,69,87,57,34,8,25,33,33,36,31,38,20,91,45,100,72,45,71,43,82,75,46,72,44,42,38,41,66,33,56,87,41,54,91,53,20,36,30,25,41,36,31,43,77,47,80,59,91,95,36,30,37,37,36,31,25,36,28,68,50,75,62,57,95,71,43,55,80,46,81,54,45,29,27,36,30,44,32,51,64,81,86,81,49,46,59,35,52,69,80,41,75,64,48,46,34,78,20,55,28,46,45,40,61,32,61,44,98,88,68,48,38,37,34,37,30,10,40,45,59,83,93,68,68,58,96,58,47,75,48,53,82,33,41,22,38,50,32,40,41,69,57,28,36,51,47,79,53,95,95,37,78,23,41,38,73,40,75,61,63,60,77,32,52,53,73,77,50,75,49,76,48,51,40,73,73,59,72,78,42,71,39,48,32,18,42,37,40,39,42,72,41,74,41,36,38,45,28,47,28,86,45,31,35,44,35,42,43,95,55,35,35,33,48,34,31,48,40,86,84,78,67,48,82,49,78,36,46,47,78,34,88,76,50,47,33,39,36,41,32,30,25,32,37,38,40,38,28,30,52,82,8,63,42,35,36,26,31,71,53,82,46,62,77,88,23,31,43,45,57,49,71,74,54,93,82,24,32,38,39,37,44,34,20,44,43,56,71,36,62,73,83

InterPro domains:
  IPR001362 Glycoside hydrolase, family 32 [SM00640] (487-887)
  IPR001996 Phosphotransferase system, IIB component, type 1 [PS51098] (4-87)
  IPR001996 Phosphotransferase system, IIB component, type 1 [TIGR00826] (28-111)
  IPR003352 Phosphotransferase system, EIIC [PF02378] (110-285)
  IPR006232 Sucrose-6-phosphate hydrolase [TIGR01322] (475-897)
  IPR013013 Phosphotransferase system, EIIC component, type 1 [PS51103] (107-927)
  IPR013148 Glycosyl hydrolase family 32, N-terminal [PF00251] (487-791)
  IPR013189 Glycosyl hydrolase family 32, C-terminal [PF08244] (870-900)
  IPR013320 Concanavalin A-like lectin/glucanase domain superfamily [SSF49899] (791-923)
  IPR018113 Phosphotransferase system EIIB, cysteine phosphorylation site [PF00367] (9-41)
  IPR018113 Phosphotransferase system EIIB, cysteine phosphorylation site [PS01035] (19-36)
  IPR018113 Phosphotransferase system EIIB, cysteine phosphorylation site [cd00212] (4-82)
  IPR023296 Glycosyl hydrolase, five-bladed beta-propeller domain superfamily [G3DSA:2.115.10.20] (455-807)
  IPR023296 Glycosyl hydrolase, five-bladed beta-propeller domain superfamily [SSF75005] (478-792)
  IPR036878 Glucose permease domain IIB [G3DSA:3.30.1360.60] (1-77)
  IPR036878 Glucose permease domain IIB [SSF55604] (6-81)
  IPR051214 Glycosyl Hydrolase 32 Enzymes [PTHR43101] (474-919)